Protein AF-0000000080756630 (afdb_homodimer)

Foldseek 3Di:
DPPPPPPAFAALVPDDLQQFFDLVLLPVDVVRLVVLLVVLVVLLVVLLVLQPPCQVALVSVLVSVVSLLVSVQSLQSSQVSLVQVCLSAVPDVVSVVSNVSSVVSNVSSCVSCVRSLLSVLVHDPVSVVVSCVVDVSCVLCVQVVVLSNVLSLLDDHPVLVVVVVVCVVVLCVLLVVLCCCQPPNQFWAWDQAPVGDTDGQHPVCLLVQLQDLDVVSLVVSLCRVLVSLVVCLQVLLVSLVSLLVSLQVSCVSSPHPFSLCVVQVNQPHDVLLLVLLLVLVLVLLVLVQLLLQVLCVLSVHPAAAPSNPNHDSFDFDPDFADPVNLLVLLLQLCCLLDDVLSVVSVCCSRVRQENEADGHNRNDDKAWADGLPGQIHIYYHDDRGVVSSLRSLLRVLLRVLLVLQSVFGRSVQSAADPLQSRQSSLLSSLSSLVSCLVPDPDLSSNLRSLSVVLVLCCVQRVVLSLVSVLLVVVSVCVSVVHDRGSVNSLVSSQVSCCSNHVSRHDYDSSSSSVVSNDSCSSVGPPSNSSNVSNLLSNLLSVCSVVVGPVLSVLVSQLSRCRVVDRPQVSSVSSVDHSSHSVSSNVSVVVSSVSSVVSSVSD/DPPPPPPAFAALVPDDLQQFFDLVLLPVDVVRLVVLLVVLVVLLVVLLVLQPPCQVALVSVLVSVVSLLVSVQSLQSSQVSLVQVCLSAVPDVVSVVSNVSSVVSNVSSCVSCVRSLLSVLPHDPVSVVVSCVVDVSCVLCVQVVVLSNVLSLLDDHPVLVVVVVVCVVVLCVLLVVLCCCQPPNQFWAWDQAPVGDTDGQHPVCLLVQLQDLPVVSLVCSLCRVLVSLVVCLQVLLVSLVSLLVSLQVSCVSSPHPFSLCVVQVNQPHDVLLLVLLLVLVLVLLVLVQLLLQVLCVLSVHPAAAPSNPNHDSFDFDPDFADPVNLLVLLLQLCCLLDDVLSVVSVCCSRVRQENEADGHNRNDDKAWADGLPGQIHIYYHDDRGPVSSLRSQLRVLLRVLLVLQSVFGRSVQSAADPLQSRQSSLLSSLSSLVSCLVPDPDLSNNLRSLSVVLVLCCVQRVVLSLVSVLLVVVSVCVSVVHDRGSVNSLVSSQVSCCSNHVSRHDYDSSSSSVVSNDSCSSVGPPSNSSNVSNLLSNLLSVCSVVVGPVLSVLVSQLSRCRVVDRPQVSSVSSPDHSSHSVSSNVSVVVSSVSSVVSSVSD

Secondary structure (DSSP, 8-state):
-------PPPPGGGS-GGGS--GGGT-SSHHHHHHHHHHHHHHHHHHGGGTT-TTS-HHHHHHHHHHHHHHHHHHHHHHHHHHHHHHH-TT-HHHHHHHHHHHHHHHHHHHHHTTHHHHHHTS-HHHHHHHHHH-GGGGGGHHHHHHHHHTGGG---HHHHHHHHHHHHHHTHHHHHHHIIIIII----EEE-TTS-EEE--HHHHHHHHT-S-HHHHHHHHHHHHHHHHTTHHHHHHHHHHHHHHHHHHHHHTT-S-HHHHHHHTTT--HHHHHHHHHHHHHTHHHHHHHHHHHHHHTT-SSEEGGGSSS-SS--------HHHHHHHHHHHTGGGHHHHHHHHHHHHHTT-EE-S--TTPPPS-EEE--TTS--EEE----S-HHHHHHHHHHHHHHHHHHHHHHHS-GGG----HHHHHHHHHHHHHHHHHHHHHH---HHHHHHHHHHHHHHHIIIIIHHHHHHHHHHHHHHHHHTT----HHHHHHHHHHHHHHHHTTTEE--GGGGGGGGG-GGGGSTT-THHHHHHHHHHHHHHHHHHHH-HHHHHHHHHHHHTTTSS-HHHHHHHTT--TTSSHHHHHHHHHHHHHHHHHHHH-/-------PPPPGGGS-GGGS--GGGT-SSHHHHHHHHHHHHHHHHHHGGGTT-TTS-HHHHHHHHHHHHHHHHHHHHHHHHHHHHHHH-TT-HHHHHHHHHHHHHHHHHHHHHTTHHHHHHTS-HHHHHHHHHH-GGGGGGHHHHHHHHHTGGG---HHHHHHHHHHHHHHTHHHHHHHIIIIII----EEE-TTS-EEE--HHHHHHHHT-S-HHHHHHHHHHHHHHHHTTHHHHHHHHHHHHHHHHHHHHHTT-S-HHHHHHHTTT--HHHHHHHHHHHHHTHHHHHHHHHHHHHHTT-SSEEGGGSSS-SS--------HHHHHHHHHHHTGGGHHHHHHHHHHHHHTT-EE-S--TTPPPS-EEE--TTS--EEE----S-HHHHHHHHHHHHHHHHHHHHHHHS-GGG----HHHHHHHHHHHHHHHHHHHHHH---HHHHHHHHHHHHHHHIIIIIHHHHHHHHHHHHHHHHHTT----HHHHHHHHHHHHHHHHTTTEE--GGGGGGGGG-GGGGSTT-THHHHHHHHHHHHHHHHHHHH-HHHHHHHHHHHHTTTSS-HHHHHHHTT--TTSSHHHHHHHHHHHHHHHHHHHH-

Sequence (1204 aa):
MAESKTNALPKRDEIDSKYKWKLEHIYAGIDDWERDFSKVKEYISQIVKFKGTLGKDSNTLLECLKLSNELMSTNDRVFVYARMKKDEDNSNSTYQSLADRASALMTEAYAATSFIVPEILTIPEEKLNKYLEENKDLQLYRQFFREILRQKEHVLSEKEEELLALASEMAGSPREIFTMFNNADIKFPFIKDEDGEEVELTKGRYIKFLESKDRRVRKDAFQALYSTYAKFKNTIAASLVGSIKASKFYATAAKYDSSLEASLDADNISVDVYDNLIETVNKNLHLLHRYLKLRKKALKLDELHMYDLYVPIVEESKKNIPYEEALKMVEAGLRPLGEEYISHLKEGFTNGWIDVYENQGKTSGAYSWGAYTTHPYVLLNYQGTINDVFTIAHEMGHALHSYYTNKTQPYVYSEYKIFVAEVASTVNEALLMNYLLDKTKDKTEKAYLLNHYLEQFRGTVYRQVMFAEFEKTVHMKHKNGEPLTADILSNIYYDLNKKYFEAEVNVDEEISMEWARIPHFYTSFYVYKYATGFSSAIAISDMILKEGQPAVDRYIKFLKSGSSDYPLELLKIAGVDLSTPKPVQDALDVFEKILGELEALIMAESKTNALPKRDEIDSKYKWKLEHIYAGIDDWERDFSKVKEYISQIVKFKGTLGKDSNTLLECLKLSNELMSTNDRVFVYARMKKDEDNSNSTYQSLADRASALMTEAYAATSFIVPEILTIPEEKLNKYLEENKDLQLYRQFFREILRQKEHVLSEKEEELLALASEMAGSPREIFTMFNNADIKFPFIKDEDGEEVELTKGRYIKFLESKDRRVRKDAFQALYSTYAKFKNTIAASLVGSIKASKFYATAAKYDSSLEASLDADNISVDVYDNLIETVNKNLHLLHRYLKLRKKALKLDELHMYDLYVPIVEESKKNIPYEEALKMVEAGLRPLGEEYISHLKEGFTNGWIDVYENQGKTSGAYSWGAYTTHPYVLLNYQGTINDVFTIAHEMGHALHSYYTNKTQPYVYSEYKIFVAEVASTVNEALLMNYLLDKTKDKTEKAYLLNHYLEQFRGTVYRQVMFAEFEKTVHMKHKNGEPLTADILSNIYYDLNKKYFEAEVNVDEEISMEWARIPHFYTSFYVYKYATGFSSAIAISDMILKEGQPAVDRYIKFLKSGSSDYPLELLKIAGVDLSTPKPVQDALDVFEKILGELEALI

Nearest PDB structures (foldseek):
  3ce2-assembly1_A  TM=9.259E-01  e=2.572E-43  Chlamydia abortus S26/3
  2qr4-assembly1_A  TM=8.738E-01  e=1.065E-35  Enterococcus faecium DO
  2qr4-assembly1_B  TM=8.563E-01  e=4.229E-35  Enterococcus faecium DO
  3aho-assembly2_B  TM=7.397E-01  e=9.497E-16  Geobacillus sp. MO-1
  3sks-assembly1_A  TM=6.658E-01  e=7.846E-15  Bacillus anthracis str. Ames

Organism: Acetivibrio thermocellus (strain ATCC 27405 / DSM 1237 / JCM 9322 / NBRC 103400 / NCIMB 10682 / NRRL B-4536 / VPI 7372) (NCBI:txid203119)

InterPro domains:
  IPR001567 Peptidase M3A/M3B catalytic domain [PF01432] (210-588)
  IPR004438 Peptidase M3B, oligoendopeptidase F [TIGR00181] (12-600)
  IPR013647 Oligopeptidase F, N-terminal domain [PF08439] (119-188)
  IPR042088 Oligoendopeptidase F, C-terminal domain [G3DSA:1.10.1370.20] (233-602)
  IPR045090 Peptidase M3A/M3B [PTHR11804] (68-572)

Solvent-accessible surface area (backbone atoms only — not comparable to full-atom values): 62055 Å² total; per-residue (Å²): 128,80,83,72,81,78,92,67,68,47,51,63,87,70,50,60,69,88,44,32,44,50,64,52,75,77,36,81,42,66,66,58,42,50,51,52,52,49,47,35,55,50,41,42,63,53,54,50,69,48,68,93,41,54,74,74,41,51,64,52,34,40,51,50,53,52,49,48,48,50,35,50,52,52,42,41,41,45,35,42,51,24,44,54,54,16,39,53,24,58,77,41,63,67,33,45,51,42,28,53,52,31,50,52,47,50,52,50,48,52,61,49,53,57,57,53,64,61,55,54,70,68,41,54,67,69,56,52,50,49,31,41,69,73,30,71,76,46,46,77,44,47,58,60,50,50,53,54,60,71,42,45,87,42,55,68,54,70,70,48,45,50,50,54,60,54,44,47,68,33,48,46,24,31,50,51,22,46,47,25,33,70,74,69,30,67,75,53,58,68,44,52,46,92,85,63,46,80,38,74,46,43,83,82,48,43,61,59,35,22,36,37,88,43,62,67,34,8,48,52,47,49,50,47,53,30,53,52,51,55,53,37,33,49,23,46,29,34,24,50,48,22,30,51,40,31,43,42,38,55,15,48,76,32,67,36,94,34,45,67,52,42,56,33,47,76,55,72,40,61,68,60,39,59,51,38,51,48,51,52,52,62,76,45,40,65,58,54,36,51,50,46,46,49,48,26,58,64,62,69,44,95,71,35,40,68,46,57,73,59,31,68,75,46,72,75,77,87,60,76,41,54,68,72,55,36,50,50,51,41,53,61,18,46,48,76,56,36,66,68,54,47,50,55,52,50,47,40,76,70,65,32,21,38,24,35,58,64,29,47,50,32,56,79,64,68,45,49,49,65,32,76,89,42,72,39,29,30,43,38,52,59,79,24,41,70,65,43,38,43,45,50,29,25,31,47,18,39,23,50,34,48,42,40,4,39,74,63,31,58,76,94,20,39,55,57,56,73,64,54,53,47,23,44,13,41,22,38,34,48,32,31,48,53,41,52,54,72,66,47,82,47,66,60,59,37,42,29,53,44,50,51,51,51,46,49,45,47,59,34,35,55,46,22,40,51,50,37,51,49,50,54,52,54,53,50,37,47,74,70,69,43,86,73,47,42,65,55,54,23,49,55,44,35,51,50,48,39,74,65,38,44,91,52,25,52,70,52,74,60,60,23,44,53,73,75,73,47,72,62,75,64,45,73,91,49,49,45,41,48,26,53,15,48,17,44,11,44,40,41,37,51,39,26,75,73,59,31,64,66,35,32,52,25,40,52,49,36,35,29,41,36,39,62,54,51,61,62,60,39,37,39,53,38,70,35,52,61,88,43,52,56,33,55,49,50,29,51,51,49,50,50,51,49,48,52,54,40,54,73,72,98,128,82,82,72,81,77,92,66,68,47,51,63,87,68,50,62,68,89,43,33,44,47,64,50,74,77,36,82,42,68,68,58,43,50,50,51,52,50,48,36,53,50,39,42,63,53,55,51,69,48,66,93,41,52,75,75,41,49,64,52,35,40,53,49,52,52,48,49,48,50,34,50,52,52,42,40,43,45,34,42,49,25,44,55,54,16,40,54,24,60,77,42,64,68,33,44,52,42,28,51,52,31,52,54,49,50,53,49,47,52,59,50,54,58,57,52,64,62,54,54,68,67,40,54,68,70,56,53,51,48,30,41,70,74,29,71,77,45,45,78,44,48,59,58,50,51,53,54,58,72,43,42,87,43,55,68,54,69,70,49,44,51,51,54,59,55,42,47,68,30,48,45,24,28,50,50,23,46,46,25,32,72,73,68,30,68,76,53,57,68,43,52,47,92,85,63,46,80,39,75,47,42,83,83,49,43,62,59,34,21,37,38,88,41,60,69,32,8,47,51,47,49,51,46,52,31,53,51,51,54,51,38,32,50,22,46,30,34,24,53,49,22,32,50,41,31,42,43,37,54,15,48,74,33,67,36,94,34,43,67,52,40,57,32,45,77,54,73,41,62,68,61,41,60,52,38,51,47,50,51,51,61,76,45,39,66,57,54,37,51,51,47,46,48,48,26,58,64,63,70,44,94,70,36,39,67,45,57,73,59,32,69,75,45,73,75,78,87,60,75,42,53,68,72,55,35,50,50,50,42,53,63,19,46,48,76,56,36,68,68,54,47,52,54,51,48,48,40,74,68,66,34,21,39,23,36,59,65,30,48,50,32,56,79,63,68,46,48,49,67,30,78,90,43,72,40,29,31,45,39,53,58,78,26,41,70,66,44,39,45,45,52,30,24,32,47,17,39,23,50,34,47,42,39,4,39,74,62,31,56,76,94,20,38,56,58,56,74,66,54,52,48,22,45,13,42,24,37,35,49,34,30,48,53,41,51,54,69,66,48,82,49,67,62,59,38,43,28,53,42,48,52,51,52,48,50,44,47,60,34,35,56,46,22,37,52,49,39,51,50,49,54,52,54,52,50,38,46,75,71,70,44,86,73,47,40,67,55,54,24,48,54,46,34,51,51,48,36,74,65,38,44,92,50,26,53,72,52,74,60,58,20,43,54,72,74,72,47,72,62,76,65,44,72,89,48,50,46,41,48,26,55,16,47,17,44,10,46,40,41,36,50,39,27,73,73,56,32,64,66,36,32,52,27,39,50,50,36,34,30,40,36,38,64,54,51,59,64,60,40,37,39,53,40,70,35,53,62,88,43,53,56,34,54,50,50,29,50,49,49,49,51,50,48,50,52,54,41,53,73,72,98

Structure (mmCIF, N/CA/C/O backbone):
data_AF-0000000080756630-model_v1
#
loop_
_entity.id
_entity.type
_entity.pdbx_description
1 polymer 'Oligopeptidase F'
#
loop_
_atom_site.group_PDB
_atom_site.id
_atom_site.type_symbol
_atom_site.label_atom_id
_atom_site.label_alt_id
_atom_site.label_comp_id
_atom_site.label_asym_id
_atom_site.label_entity_id
_atom_site.label_seq_id
_atom_site.pdbx_PDB_ins_code
_atom_site.Cartn_x
_atom_site.Cartn_y
_atom_site.Cartn_z
_atom_site.occupancy
_atom_site.B_iso_or_equiv
_atom_site.auth_seq_id
_atom_site.auth_comp_id
_atom_site.auth_asym_id
_atom_site.auth_atom_id
_atom_site.pdbx_PDB_model_num
ATOM 1 N N . MET A 1 1 ? 34.406 -9.781 -48.625 1 22.86 1 MET A N 1
ATOM 2 C CA . MET A 1 1 ? 33.312 -9.078 -47.969 1 22.86 1 MET A CA 1
ATOM 3 C C . MET A 1 1 ? 32.719 -9.93 -46.875 1 22.86 1 MET A C 1
ATOM 5 O O . MET A 1 1 ? 32.156 -10.992 -47.125 1 22.86 1 MET A O 1
ATOM 9 N N . ALA A 1 2 ? 33.406 -9.945 -45.812 1 29.8 2 ALA A N 1
ATOM 10 C CA . ALA A 1 2 ? 33.25 -10.922 -44.719 1 29.8 2 ALA A CA 1
ATOM 11 C C . ALA A 1 2 ? 31.812 -10.945 -44.219 1 29.8 2 ALA A C 1
ATOM 13 O O . ALA A 1 2 ? 31.25 -9.906 -43.875 1 29.8 2 ALA A O 1
ATOM 14 N N . GLU A 1 3 ? 30.906 -11.75 -44.812 1 33.12 3 GLU A N 1
ATOM 15 C CA . GLU A 1 3 ? 29.5 -11.891 -44.438 1 33.12 3 GLU A CA 1
ATOM 16 C C . GLU A 1 3 ? 29.359 -11.938 -42.906 1 33.12 3 GLU A C 1
ATOM 18 O O . GLU A 1 3 ? 29.797 -12.891 -42.281 1 33.12 3 GLU A O 1
ATOM 23 N N . SER A 1 4 ? 29.562 -10.844 -42.188 1 32.62 4 SER A N 1
ATOM 24 C CA . SER A 1 4 ? 29.469 -10.586 -40.75 1 32.62 4 SER A CA 1
ATOM 25 C C . SER A 1 4 ? 28.094 -10.977 -40.219 1 32.62 4 SER A C 1
ATOM 27 O O . SER A 1 4 ? 27.078 -10.469 -40.688 1 32.62 4 SER A O 1
ATOM 29 N N . LYS A 1 5 ? 27.75 -12.172 -40.031 1 41.66 5 LYS A N 1
ATOM 30 C CA . LYS A 1 5 ? 26.578 -12.75 -39.375 1 41.66 5 LYS A CA 1
ATOM 31 C C . LYS A 1 5 ? 26.062 -11.836 -38.25 1 41.66 5 LYS A C 1
ATOM 33 O O . LYS A 1 5 ? 26.719 -11.664 -37.219 1 41.66 5 LYS A O 1
ATOM 38 N N . THR A 1 6 ? 25.406 -10.664 -38.375 1 41.94 6 THR A N 1
ATOM 39 C CA . THR A 1 6 ? 24.844 -9.711 -37.438 1 41.94 6 THR A CA 1
ATOM 40 C C . THR A 1 6 ? 23.969 -10.422 -36.406 1 41.94 6 THR A C 1
ATOM 42 O O . THR A 1 6 ? 23.094 -11.219 -36.75 1 41.94 6 THR A O 1
ATOM 45 N N . ASN A 1 7 ? 24.281 -10.727 -34.938 1 57.28 7 ASN A N 1
ATOM 46 C CA . ASN A 1 7 ? 23.844 -11.234 -33.656 1 57.28 7 ASN A CA 1
ATOM 47 C C . ASN A 1 7 ? 22.469 -10.688 -33.281 1 57.28 7 ASN A C 1
ATOM 49 O O . ASN A 1 7 ? 22.078 -10.727 -32.094 1 57.28 7 ASN A O 1
ATOM 53 N N . ALA A 1 8 ? 21.75 -9.984 -34.156 1 64.69 8 ALA A N 1
ATOM 54 C CA . ALA A 1 8 ? 20.438 -9.445 -33.781 1 64.69 8 ALA A CA 1
ATOM 55 C C . ALA A 1 8 ? 19.359 -10.492 -33.969 1 64.69 8 ALA A C 1
ATOM 57 O O . ALA A 1 8 ? 19.406 -11.305 -34.875 1 64.69 8 ALA A O 1
ATOM 58 N N . LEU A 1 9 ? 18.422 -10.695 -33 1 82.25 9 LEU A N 1
ATOM 59 C CA . LEU A 1 9 ? 17.25 -11.555 -33.156 1 82.25 9 LEU A CA 1
ATOM 60 C C . LEU A 1 9 ? 16.516 -11.273 -34.438 1 82.25 9 LEU A C 1
ATOM 62 O O . LEU A 1 9 ? 16.391 -10.117 -34.875 1 82.25 9 LEU A O 1
ATOM 66 N N . PRO A 1 10 ? 16.031 -12.352 -35.156 1 90.38 10 PRO A N 1
ATOM 67 C CA . PRO A 1 10 ? 15.242 -12.148 -36.375 1 90.38 10 PRO A CA 1
ATOM 68 C C . PRO A 1 10 ? 13.922 -11.43 -36.094 1 90.38 10 PRO A C 1
ATOM 70 O O . PRO A 1 10 ? 13.406 -11.484 -34.969 1 90.38 10 PRO A O 1
ATOM 73 N N . LYS A 1 11 ? 13.469 -10.578 -37.156 1 88.31 11 LYS A N 1
ATOM 74 C CA . LYS A 1 11 ? 12.102 -10.055 -37.125 1 88.31 11 LYS A CA 1
ATOM 75 C C . LYS A 1 11 ? 11.078 -11.172 -37.281 1 88.31 11 LYS A C 1
ATOM 77 O O . LYS A 1 11 ? 11.414 -12.25 -37.781 1 88.31 11 LYS A O 1
ATOM 82 N N . ARG A 1 12 ? 9.891 -11.023 -36.875 1 93.44 12 ARG A N 1
ATOM 83 C CA . ARG A 1 12 ? 8.836 -12.039 -36.906 1 93.44 12 ARG A CA 1
ATOM 84 C C . ARG A 1 12 ? 8.633 -12.562 -38.312 1 93.44 12 ARG A C 1
ATOM 86 O O . ARG A 1 12 ? 8.422 -13.766 -38.531 1 93.44 12 ARG A O 1
ATOM 93 N N . ASP A 1 13 ? 8.719 -11.609 -39.25 1 91.38 13 ASP A N 1
ATOM 94 C CA . ASP A 1 13 ? 8.445 -11.992 -40.625 1 91.38 13 ASP A CA 1
ATOM 95 C C . ASP A 1 13 ? 9.602 -12.812 -41.188 1 91.38 13 ASP A C 1
ATOM 97 O O . ASP A 1 13 ? 9.461 -13.438 -42.25 1 91.38 13 ASP A O 1
ATOM 101 N N . GLU A 1 14 ? 10.719 -12.844 -40.531 1 93.69 14 GLU A N 1
ATOM 102 C CA . GLU A 1 14 ? 11.891 -13.594 -40.969 1 93.69 14 GLU A CA 1
ATOM 103 C C . GLU A 1 14 ? 11.844 -15.039 -40.5 1 93.69 14 GLU A C 1
ATOM 105 O O . GLU A 1 14 ? 12.617 -15.883 -40.938 1 93.69 14 GLU A O 1
ATOM 110 N N . ILE A 1 15 ? 11.008 -15.383 -39.625 1 94.62 15 ILE A N 1
ATOM 111 C CA . ILE A 1 15 ? 10.859 -16.75 -39.125 1 94.62 15 ILE A CA 1
ATOM 112 C C . ILE A 1 15 ? 9.992 -17.562 -40.094 1 94.62 15 ILE A C 1
ATOM 114 O O . ILE A 1 15 ? 8.93 -17.109 -40.5 1 94.62 15 ILE A O 1
ATOM 118 N N . ASP A 1 16 ? 10.484 -18.719 -40.406 1 95.31 16 ASP A N 1
ATOM 119 C CA . ASP A 1 16 ? 9.711 -19.625 -41.25 1 95.31 16 ASP A CA 1
ATOM 120 C C . ASP A 1 16 ? 8.328 -19.875 -40.656 1 95.31 16 ASP A C 1
ATOM 122 O O . ASP A 1 16 ? 8.18 -20.078 -39.469 1 95.31 16 ASP A O 1
ATOM 126 N N . SER A 1 17 ? 7.297 -19.859 -41.5 1 94.5 17 SER A N 1
ATOM 127 C CA . SER A 1 17 ? 5.906 -19.984 -41.062 1 94.5 17 SER A CA 1
ATOM 128 C C . SER A 1 17 ? 5.664 -21.328 -40.375 1 94.5 17 SER A C 1
ATOM 130 O O . SER A 1 17 ? 4.777 -21.438 -39.531 1 94.5 17 SER A O 1
ATOM 132 N N . LYS A 1 18 ? 6.453 -22.297 -40.688 1 94.75 18 LYS A N 1
ATOM 133 C CA . LYS A 1 18 ? 6.266 -23.609 -40.094 1 94.75 18 LYS A CA 1
ATOM 134 C C . LYS A 1 18 ? 6.602 -23.594 -38.625 1 94.75 18 LYS A C 1
ATOM 136 O O . LYS A 1 18 ? 6.219 -24.5 -37.875 1 94.75 18 LYS A O 1
ATOM 141 N N . TYR A 1 19 ? 7.305 -22.562 -38.156 1 96.94 19 TYR A N 1
ATOM 142 C CA . TYR A 1 19 ? 7.695 -22.453 -36.75 1 96.94 19 TYR A CA 1
ATOM 143 C C . TYR A 1 19 ? 6.848 -21.406 -36.031 1 96.94 19 TYR A C 1
ATOM 145 O O . TYR A 1 19 ? 7.215 -20.953 -34.938 1 96.94 19 TYR A O 1
ATOM 153 N N . LYS A 1 20 ? 5.777 -20.969 -36.688 1 97.25 20 LYS A N 1
ATOM 154 C CA . LYS A 1 20 ? 4.844 -20.016 -36.094 1 97.25 20 LYS A CA 1
ATOM 155 C C . LYS A 1 20 ? 3.506 -20.672 -35.781 1 97.25 20 LYS A C 1
ATOM 157 O O . LYS A 1 20 ? 3.059 -21.562 -36.5 1 97.25 20 LYS A O 1
ATOM 162 N N . TRP A 1 21 ? 2.918 -20.234 -34.656 1 98 21 TRP A N 1
ATOM 163 C CA . TRP A 1 21 ? 1.563 -20.703 -34.406 1 98 21 TRP A CA 1
ATOM 164 C C . TRP A 1 21 ? 0.565 -20.062 -35.344 1 98 21 TRP A C 1
ATOM 166 O O . TRP A 1 21 ? 0.867 -19.047 -35.969 1 98 21 TRP A O 1
ATOM 176 N N . LYS A 1 22 ? -0.569 -20.734 -35.531 1 96.88 22 LYS A N 1
ATOM 177 C CA . LYS A 1 22 ? -1.599 -20.25 -36.438 1 96.88 22 LYS A CA 1
ATOM 178 C C . LYS A 1 22 ? -2.783 -19.672 -35.688 1 96.88 22 LYS A C 1
ATOM 180 O O . LYS A 1 22 ? -3.789 -20.359 -35.469 1 96.88 22 LYS A O 1
ATOM 185 N N . LEU A 1 23 ? -2.715 -18.375 -35.438 1 96.88 23 LEU A N 1
ATOM 186 C CA . LEU A 1 23 ? -3.779 -17.734 -34.688 1 96.88 23 LEU A CA 1
ATOM 187 C C . LEU A 1 23 ? -4.984 -17.453 -35.562 1 96.88 23 LEU A C 1
ATOM 189 O O . LEU A 1 23 ? -6.066 -17.125 -35.094 1 96.88 23 LEU A O 1
ATOM 193 N N . GLU A 1 24 ? -4.828 -17.719 -36.844 1 95.06 24 GLU A N 1
ATOM 194 C CA . GLU A 1 24 ? -5.938 -17.625 -37.812 1 95.06 24 GLU A CA 1
ATOM 195 C C . GLU A 1 24 ? -7.027 -18.641 -37.469 1 95.06 24 GLU A C 1
ATOM 197 O O . GLU A 1 24 ? -8.156 -18.516 -37.938 1 95.06 24 GLU A O 1
ATOM 202 N N . HIS A 1 25 ? -6.555 -19.625 -36.75 1 94.94 25 HIS A N 1
ATOM 203 C CA . HIS A 1 25 ? -7.539 -20.609 -36.312 1 94.94 25 HIS A CA 1
ATOM 204 C C . HIS A 1 25 ? -8.5 -20.016 -35.281 1 94.94 25 HIS A C 1
ATOM 206 O O . HIS A 1 25 ? -9.578 -20.562 -35.062 1 94.94 25 HIS A O 1
ATOM 212 N N . ILE A 1 26 ? -8.172 -18.953 -34.656 1 96.62 26 ILE A N 1
ATOM 213 C CA . ILE A 1 26 ? -9.07 -18.234 -33.75 1 96.62 26 ILE A CA 1
ATOM 214 C C . ILE A 1 26 ? -9.914 -17.25 -34.562 1 96.62 26 ILE A C 1
ATOM 216 O O . ILE A 1 26 ? -11.148 -17.328 -34.531 1 96.62 26 ILE A O 1
ATOM 220 N N . TYR A 1 27 ? -9.18 -16.328 -35.125 1 96.75 27 TYR A N 1
ATOM 221 C CA . TYR A 1 27 ? -9.789 -15.398 -36.094 1 96.75 27 TYR A CA 1
ATOM 222 C C . TYR A 1 27 ? -8.961 -15.289 -37.344 1 96.75 27 TYR A C 1
ATOM 224 O O . TYR A 1 27 ? -7.738 -15.156 -37.312 1 96.75 27 TYR A O 1
ATOM 232 N N . ALA A 1 28 ? -9.664 -15.219 -38.438 1 94.88 28 ALA A N 1
ATOM 233 C CA . ALA A 1 28 ? -8.969 -15.07 -39.688 1 94.88 28 ALA A CA 1
ATOM 234 C C . ALA A 1 28 ? -8.289 -13.711 -39.812 1 94.88 28 ALA A C 1
ATOM 236 O O . ALA A 1 28 ? -7.297 -13.562 -40.531 1 94.88 28 ALA A O 1
ATOM 237 N N . GLY A 1 29 ? -8.852 -12.758 -39.125 1 93.88 29 GLY A N 1
ATOM 238 C CA . GLY A 1 29 ? -8.328 -11.406 -39.125 1 93.88 29 GLY A CA 1
ATOM 239 C C . GLY A 1 29 ? -9.031 -10.5 -38.125 1 93.88 29 GLY A C 1
ATOM 240 O O . GLY A 1 29 ? -9.875 -10.961 -37.344 1 93.88 29 GLY A O 1
ATOM 241 N N . ILE A 1 30 ? -8.633 -9.266 -38.156 1 95.88 30 ILE A N 1
ATOM 242 C CA . ILE A 1 30 ? -9.094 -8.305 -37.188 1 95.88 30 ILE A CA 1
ATOM 243 C C . ILE A 1 30 ? -10.586 -8.023 -37.375 1 95.88 30 ILE A C 1
ATOM 245 O O . ILE A 1 30 ? -11.312 -7.781 -36.406 1 95.88 30 ILE A O 1
ATOM 249 N N . ASP A 1 31 ? -11.008 -8.172 -38.594 1 96.38 31 ASP A N 1
ATOM 250 C CA . ASP A 1 31 ? -12.422 -7.934 -38.875 1 96.38 31 ASP A CA 1
ATOM 251 C C . ASP A 1 31 ? -13.297 -8.93 -38.125 1 96.38 31 ASP A C 1
ATOM 253 O O . ASP A 1 31 ? -14.336 -8.562 -37.562 1 96.38 31 ASP A O 1
ATOM 257 N N . ASP A 1 32 ? -12.93 -10.164 -38.219 1 97.12 32 ASP A N 1
ATOM 258 C CA . ASP A 1 32 ? -13.664 -11.188 -37.469 1 97.12 32 ASP A CA 1
ATOM 259 C C . ASP A 1 32 ? -13.586 -10.93 -35.969 1 97.12 32 ASP A C 1
ATOM 261 O O . ASP A 1 32 ? -14.562 -11.148 -35.25 1 97.12 32 ASP A O 1
ATOM 265 N N . TRP A 1 33 ? -12.406 -10.547 -35.531 1 97.62 33 TRP A N 1
ATOM 266 C CA . TRP A 1 33 ? -12.211 -10.18 -34.125 1 97.62 33 TRP A CA 1
ATOM 267 C C . TRP A 1 33 ? -13.156 -9.055 -33.719 1 97.62 33 TRP A C 1
ATOM 269 O O . TRP A 1 33 ? -13.805 -9.125 -32.688 1 97.62 33 TRP A O 1
ATOM 279 N N . GLU A 1 34 ? -13.312 -8.016 -34.562 1 97.5 34 GLU A N 1
ATOM 280 C CA . GLU A 1 34 ? -14.172 -6.867 -34.281 1 97.5 34 GLU A CA 1
ATOM 281 C C . GLU A 1 34 ? -15.641 -7.281 -34.188 1 97.5 34 GLU A C 1
ATOM 283 O O . GLU A 1 34 ? -16.406 -6.719 -33.406 1 97.5 34 GLU A O 1
ATOM 288 N N . ARG A 1 35 ? -16 -8.188 -34.969 1 97.44 35 ARG A N 1
ATOM 289 C CA . ARG A 1 35 ? -17.375 -8.688 -34.938 1 97.44 35 ARG A CA 1
ATOM 290 C C . ARG A 1 35 ? -17.688 -9.32 -33.594 1 97.44 35 ARG A C 1
ATOM 292 O O . ARG A 1 35 ? -18.734 -9.055 -33 1 97.44 35 ARG A O 1
ATOM 299 N N . ASP A 1 36 ? -16.828 -10.18 -33.219 1 97.56 36 ASP A N 1
ATOM 300 C CA . ASP A 1 36 ? -17.031 -10.82 -31.906 1 97.56 36 ASP A CA 1
ATOM 301 C C . ASP A 1 36 ? -16.938 -9.805 -30.766 1 97.56 36 ASP A C 1
ATOM 303 O O . ASP A 1 36 ? -17.641 -9.93 -29.766 1 97.56 36 ASP A O 1
ATOM 307 N N . PHE A 1 37 ? -16 -8.836 -30.922 1 97.56 37 PHE A N 1
ATOM 308 C CA . PHE A 1 37 ? -15.898 -7.746 -29.953 1 97.56 37 PHE A CA 1
ATOM 309 C C . PHE A 1 37 ? -17.25 -7.051 -29.781 1 97.56 37 PHE A C 1
ATOM 311 O O . PHE A 1 37 ? -17.703 -6.836 -28.656 1 97.56 37 PHE A O 1
ATOM 318 N N . SER A 1 38 ? -17.891 -6.789 -30.828 1 97.56 38 SER A N 1
ATOM 319 C CA . SER A 1 38 ? -19.203 -6.156 -30.828 1 97.56 38 SER A CA 1
ATOM 320 C C . SER A 1 38 ? -20.266 -7.098 -30.266 1 97.56 38 SER A C 1
ATOM 322 O O . SER A 1 38 ? -21.172 -6.66 -29.562 1 97.56 38 SER A O 1
ATOM 324 N N . LYS A 1 39 ? -20.156 -8.312 -30.656 1 97.75 39 LYS A N 1
ATOM 325 C CA . LYS A 1 39 ? -21.094 -9.305 -30.141 1 97.75 39 LYS A CA 1
ATOM 326 C C . LYS A 1 39 ? -21.031 -9.383 -28.625 1 97.75 39 LYS A C 1
ATOM 328 O O . LYS A 1 39 ? -22.062 -9.539 -27.969 1 97.75 39 LYS A O 1
ATOM 333 N N . VAL A 1 40 ? -19.844 -9.398 -28.094 1 97.81 40 VAL A N 1
ATOM 334 C CA . VAL A 1 40 ? -19.688 -9.414 -26.641 1 97.81 40 VAL A CA 1
ATOM 335 C C . VAL A 1 40 ? -20.406 -8.211 -26.031 1 97.81 40 VAL A C 1
ATOM 337 O O . VAL A 1 40 ? -21.094 -8.344 -25.016 1 97.81 40 VAL A O 1
ATOM 340 N N . LYS A 1 41 ? -20.297 -7.027 -26.656 1 96.62 41 LYS A N 1
ATOM 341 C CA . LYS A 1 41 ? -21 -5.832 -26.172 1 96.62 41 LYS A CA 1
ATOM 342 C C . LYS A 1 41 ? -22.516 -6.035 -26.188 1 96.62 41 LYS A C 1
ATOM 344 O O . LYS A 1 41 ? -23.203 -5.598 -25.266 1 96.62 41 LYS A O 1
ATOM 349 N N . GLU A 1 42 ? -22.938 -6.645 -27.156 1 97.31 42 GLU A N 1
ATOM 350 C CA . GLU A 1 42 ? -24.359 -6.965 -27.25 1 97.31 42 GLU A CA 1
ATOM 351 C C . GLU A 1 42 ? -24.781 -7.91 -26.125 1 97.31 42 GLU A C 1
ATOM 353 O O . GLU A 1 42 ? -25.844 -7.723 -25.516 1 97.31 42 GLU A O 1
ATOM 358 N N . TYR A 1 43 ? -23.984 -8.984 -25.969 1 97.75 43 TYR A N 1
ATOM 359 C CA . TYR A 1 43 ? -24.281 -9.922 -24.891 1 97.75 43 TYR A CA 1
ATOM 360 C C . TYR A 1 43 ? -24.312 -9.219 -23.547 1 97.75 43 TYR A C 1
ATOM 362 O O . TYR A 1 43 ? -25.141 -9.547 -22.688 1 97.75 43 TYR A O 1
ATOM 370 N N . ILE A 1 44 ? -23.375 -8.312 -23.328 1 96.06 44 ILE A N 1
ATOM 371 C CA . ILE A 1 44 ? -23.328 -7.551 -22.078 1 96.06 44 ILE A CA 1
ATOM 372 C C . ILE A 1 44 ? -24.641 -6.805 -21.875 1 96.06 44 ILE A C 1
ATOM 374 O O . ILE A 1 44 ? -25.219 -6.848 -20.781 1 96.06 44 ILE A O 1
ATOM 378 N N . SER A 1 45 ? -25.188 -6.16 -22.922 1 96.44 45 SER A N 1
ATOM 379 C CA . SER A 1 45 ? -26.438 -5.426 -22.859 1 96.44 45 SER A CA 1
ATOM 380 C C . SER A 1 45 ? -27.609 -6.355 -22.547 1 96.44 45 SER A C 1
ATOM 382 O O . SER A 1 45 ? -28.578 -5.957 -21.891 1 96.44 45 SER A O 1
ATOM 384 N N . GLN A 1 46 ? -27.516 -7.496 -22.984 1 97.38 46 GLN A N 1
ATOM 385 C CA . GLN A 1 46 ? -28.594 -8.469 -22.812 1 97.38 46 GLN A CA 1
ATOM 386 C C . GLN A 1 46 ? -28.562 -9.062 -21.406 1 97.38 46 GLN A C 1
ATOM 388 O O . GLN A 1 46 ? -29.609 -9.219 -20.766 1 97.38 46 GLN A O 1
ATOM 393 N N . ILE A 1 47 ? -27.375 -9.422 -21 1 97.31 47 ILE A N 1
ATOM 394 C CA . ILE A 1 47 ? -27.25 -10.188 -19.75 1 97.31 47 ILE A CA 1
ATOM 395 C C . ILE A 1 47 ? -27.672 -9.32 -18.578 1 97.31 47 ILE A C 1
ATOM 397 O O . ILE A 1 47 ? -28.234 -9.828 -17.594 1 97.31 47 ILE A O 1
ATOM 401 N N . VAL A 1 48 ? -27.484 -8.023 -18.641 1 94.44 48 VAL A N 1
ATOM 402 C CA . VAL A 1 48 ? -27.797 -7.109 -17.547 1 94.44 48 VAL A CA 1
ATOM 403 C C . VAL A 1 48 ? -29.312 -7.062 -17.312 1 94.44 48 VAL A C 1
ATOM 405 O O . VAL A 1 48 ? -29.766 -6.746 -16.219 1 94.44 48 VAL A O 1
ATOM 408 N N . LYS A 1 49 ? -30.078 -7.453 -18.281 1 96.12 49 LYS A N 1
ATOM 409 C CA . LYS A 1 49 ? -31.547 -7.43 -18.203 1 96.12 49 LYS A CA 1
ATOM 410 C C . LYS A 1 49 ? -32.062 -8.539 -17.297 1 96.12 49 LYS A C 1
ATOM 412 O O . LYS A 1 49 ? -33.219 -8.508 -16.875 1 96.12 49 LYS A O 1
ATOM 417 N N . PHE A 1 50 ? -31.203 -9.477 -16.984 1 96.81 50 PHE A N 1
ATOM 418 C CA . PHE A 1 50 ? -31.609 -10.594 -16.141 1 96.81 50 PHE A CA 1
ATOM 419 C C . PHE A 1 50 ? -31.547 -10.219 -14.664 1 96.81 50 PHE A C 1
ATOM 421 O O . PHE A 1 50 ? -32.031 -10.961 -13.812 1 96.81 50 PHE A O 1
ATOM 428 N N . LYS A 1 51 ? -30.906 -9.102 -14.359 1 93.88 51 LYS A N 1
ATOM 429 C CA . LYS A 1 51 ? -30.75 -8.68 -12.969 1 93.88 51 LYS A CA 1
ATOM 430 C C . LYS A 1 51 ? -32.094 -8.664 -12.25 1 93.88 51 LYS A C 1
ATOM 432 O O . LYS A 1 51 ? -33.062 -8.078 -12.742 1 93.88 51 LYS A O 1
ATOM 437 N N . GLY A 1 52 ? -32.219 -9.367 -11.141 1 93.94 52 GLY A N 1
ATOM 438 C CA . GLY A 1 52 ? -33.406 -9.383 -10.305 1 93.94 52 GLY A CA 1
ATOM 439 C C . GLY A 1 52 ? -34.438 -10.406 -10.758 1 93.94 52 GLY A C 1
ATOM 440 O O . GLY A 1 52 ? -35.5 -10.492 -10.18 1 93.94 52 GLY A O 1
ATOM 441 N N . THR A 1 53 ? -34.062 -11.195 -11.742 1 96.69 53 THR A N 1
ATOM 442 C CA . THR A 1 53 ? -35.094 -12.047 -12.32 1 96.69 53 THR A CA 1
ATOM 443 C C . THR A 1 53 ? -34.75 -13.523 -12.133 1 96.69 53 THR A C 1
ATOM 445 O O . THR A 1 53 ? -35.562 -14.406 -12.469 1 96.69 53 THR A O 1
ATOM 448 N N . LEU A 1 54 ? -33.688 -13.898 -11.578 1 96.31 54 LEU A N 1
ATOM 449 C CA . LEU A 1 54 ? -33.156 -15.258 -11.594 1 96.31 54 LEU A CA 1
ATOM 450 C C . LEU A 1 54 ? -33.969 -16.172 -10.695 1 96.31 54 LEU A C 1
ATOM 452 O O . LEU A 1 54 ? -33.969 -17.391 -10.875 1 96.31 54 LEU A O 1
ATOM 456 N N . GLY A 1 55 ? -34.656 -15.547 -9.75 1 94.94 55 GLY A N 1
ATOM 457 C CA . GLY A 1 55 ? -35.469 -16.328 -8.836 1 94.94 55 GLY A CA 1
ATOM 458 C C . GLY A 1 55 ? -36.875 -16.562 -9.359 1 94.94 55 GLY A C 1
ATOM 459 O O . GLY A 1 55 ? -37.656 -17.266 -8.727 1 94.94 55 GLY A O 1
ATOM 460 N N . LYS A 1 56 ? -37.188 -16.078 -10.516 1 95.75 56 LYS A N 1
ATOM 461 C CA . LYS A 1 56 ? -38.531 -16.156 -11.062 1 95.75 56 LYS A CA 1
ATOM 462 C C . LYS A 1 56 ? -38.906 -17.594 -11.414 1 95.75 56 LYS A C 1
ATOM 464 O O . LYS A 1 56 ? -39.969 -18.078 -11.039 1 95.75 56 LYS A O 1
ATOM 469 N N . ASP A 1 57 ? -38.062 -18.234 -12.211 1 95.75 57 ASP A N 1
ATOM 470 C CA . ASP A 1 57 ? -38.312 -19.625 -12.602 1 95.75 57 ASP A CA 1
ATOM 471 C C . ASP A 1 57 ? -37.031 -20.266 -13.141 1 95.75 57 ASP A C 1
ATOM 473 O O . ASP A 1 57 ? -36.031 -19.578 -13.398 1 95.75 57 ASP A O 1
ATOM 477 N N . SER A 1 58 ? -37.094 -21.562 -13.289 1 96.94 58 SER A N 1
ATOM 478 C CA . SER A 1 58 ? -35.938 -22.344 -13.688 1 96.94 58 SER A CA 1
ATOM 479 C C . SER A 1 58 ? -35.469 -21.984 -15.102 1 96.94 58 SER A C 1
ATOM 481 O O . SER A 1 58 ? -34.281 -21.969 -15.398 1 96.94 58 SER A O 1
ATOM 483 N N . ASN A 1 59 ? -36.375 -21.625 -15.945 1 97.38 59 ASN A N 1
ATOM 484 C CA . ASN A 1 59 ? -36.031 -21.281 -17.328 1 97.38 59 ASN A CA 1
ATOM 485 C C . ASN A 1 59 ? -35.281 -19.969 -17.406 1 97.38 59 ASN A C 1
ATOM 487 O O . ASN A 1 59 ? -34.312 -19.844 -18.188 1 97.38 59 ASN A O 1
ATOM 491 N N . THR A 1 60 ? -35.719 -19.047 -16.672 1 97.69 60 THR A N 1
ATOM 492 C CA . THR A 1 60 ? -35.062 -17.75 -16.641 1 97.69 60 THR A CA 1
ATOM 493 C C . THR A 1 60 ? -33.625 -17.906 -16.125 1 97.69 60 THR A C 1
ATOM 495 O O . THR A 1 60 ? -32.688 -17.312 -16.688 1 97.69 60 THR A O 1
ATOM 498 N N . LEU A 1 61 ? -33.469 -18.703 -15.117 1 97.62 61 LEU A N 1
ATOM 499 C CA . LEU A 1 61 ? -32.156 -18.953 -14.57 1 97.62 61 LEU A CA 1
ATOM 500 C C . LEU A 1 61 ? -31.25 -19.641 -15.594 1 97.62 61 LEU A C 1
ATOM 502 O O . LEU A 1 61 ? -30.094 -19.234 -15.781 1 97.62 61 LEU A O 1
ATOM 506 N N . LEU A 1 62 ? -31.812 -20.594 -16.266 1 97.69 62 LEU A N 1
ATOM 507 C CA . LEU A 1 62 ? -31.062 -21.328 -17.281 1 97.69 62 LEU A CA 1
ATOM 508 C C . LEU A 1 62 ? -30.656 -20.406 -18.422 1 97.69 62 LEU A C 1
ATOM 510 O O . LEU A 1 62 ? -29.516 -20.469 -18.891 1 97.69 62 LEU A O 1
ATOM 514 N N . GLU A 1 63 ? -31.547 -19.594 -18.844 1 97.69 63 GLU A N 1
ATOM 515 C CA . GLU A 1 63 ? -31.266 -18.672 -19.953 1 97.69 63 GLU A CA 1
ATOM 516 C C . GLU A 1 63 ? -30.125 -17.719 -19.609 1 97.69 63 GLU A C 1
ATOM 518 O O . GLU A 1 63 ? -29.266 -17.438 -20.438 1 97.69 63 GLU A O 1
ATOM 523 N N . CYS A 1 64 ? -30.172 -17.281 -18.422 1 98.06 64 CYS A N 1
ATOM 524 C CA . CYS A 1 64 ? -29.109 -16.391 -17.969 1 98.06 64 CYS A CA 1
ATOM 525 C C . CYS A 1 64 ? -27.766 -17.109 -17.953 1 98.06 64 CYS A C 1
ATOM 527 O O . CYS A 1 64 ? -26.766 -16.562 -18.438 1 98.06 64 CYS A O 1
ATOM 529 N N . LEU A 1 65 ? -27.734 -18.266 -17.438 1 97.88 65 LEU A N 1
ATOM 530 C CA . LEU A 1 65 ? -26.5 -19.016 -17.328 1 97.88 65 LEU A CA 1
ATOM 531 C C . LEU A 1 65 ? -25.953 -19.375 -18.703 1 97.88 65 LEU A C 1
ATOM 533 O O . LEU A 1 65 ? -24.75 -19.312 -18.938 1 97.88 65 LEU A O 1
ATOM 537 N N . LYS A 1 66 ? -26.828 -19.734 -19.594 1 97.5 66 LYS A N 1
ATOM 538 C CA . LYS A 1 66 ? -26.422 -20.031 -20.953 1 97.5 66 LYS A CA 1
ATOM 539 C C . LYS A 1 66 ? -25.828 -18.797 -21.641 1 97.5 66 LYS A C 1
ATOM 541 O O . LYS A 1 66 ? -24.797 -18.891 -22.312 1 97.5 66 LYS A O 1
ATOM 546 N N . LEU A 1 67 ? -26.531 -17.719 -21.453 1 97.88 67 LEU A N 1
ATOM 547 C CA . LEU A 1 67 ? -26.047 -16.469 -22.031 1 97.88 67 LEU A CA 1
ATOM 548 C C . LEU A 1 67 ? -24.703 -16.078 -21.438 1 97.88 67 LEU A C 1
ATOM 550 O O . LEU A 1 67 ? -23.812 -15.586 -22.141 1 97.88 67 LEU A O 1
ATOM 554 N N . SER A 1 68 ? -24.625 -16.25 -20.156 1 97.12 68 SER A N 1
ATOM 555 C CA . SER A 1 68 ? -23.359 -15.961 -19.484 1 97.12 68 SER A CA 1
ATOM 556 C C . SER A 1 68 ? -22.219 -16.797 -20.062 1 97.12 68 SER A C 1
ATOM 558 O O . SER A 1 68 ? -21.125 -16.281 -20.312 1 97.12 68 SER A O 1
ATOM 560 N N . ASN A 1 69 ? -22.469 -18 -20.281 1 96.56 69 ASN A N 1
ATOM 561 C CA . ASN A 1 69 ? -21.469 -18.891 -20.875 1 96.56 69 ASN A CA 1
ATOM 562 C C . ASN A 1 69 ? -21.062 -18.422 -22.266 1 96.56 69 ASN A C 1
ATOM 564 O O . ASN A 1 69 ? -19.875 -18.406 -22.609 1 96.56 69 ASN A O 1
ATOM 568 N N . GLU A 1 70 ? -22.016 -18.078 -22.984 1 96.69 70 GLU A N 1
ATOM 569 C CA . GLU A 1 70 ? -21.734 -17.625 -24.344 1 96.69 70 GLU A CA 1
ATOM 570 C C . GLU A 1 70 ? -20.953 -16.312 -24.344 1 96.69 70 GLU A C 1
ATOM 572 O O . GLU A 1 70 ? -20 -16.156 -25.109 1 96.69 70 GLU A O 1
ATOM 577 N N . LEU A 1 71 ? -21.406 -15.453 -23.531 1 97.5 71 LEU A N 1
ATOM 578 C CA . LEU A 1 71 ? -20.734 -14.172 -23.359 1 97.5 71 LEU A CA 1
ATOM 579 C C . LEU A 1 71 ? -19.266 -14.375 -22.984 1 97.5 71 LEU A C 1
ATOM 581 O O . LEU A 1 71 ? -18.375 -13.852 -23.656 1 97.5 71 LEU A O 1
ATOM 585 N N . MET A 1 72 ? -19.047 -15.18 -21.984 1 95.94 72 MET A N 1
ATOM 586 C CA . MET A 1 72 ? -17.688 -15.336 -21.469 1 95.94 72 MET A CA 1
ATOM 587 C C . MET A 1 72 ? -16.812 -16.109 -22.438 1 95.94 72 MET A C 1
ATOM 589 O O . MET A 1 72 ? -15.633 -15.82 -22.594 1 95.94 72 MET A O 1
ATOM 593 N N . SER A 1 73 ? -17.391 -17.062 -23.062 1 96.5 73 SER A N 1
ATOM 594 C CA . SER A 1 73 ? -16.641 -17.844 -24.062 1 96.5 73 SER A CA 1
ATOM 595 C C . SER A 1 73 ? -16.188 -16.953 -25.219 1 96.5 73 SER A C 1
ATOM 597 O O . SER A 1 73 ? -15.031 -17.016 -25.641 1 96.5 73 SER A O 1
ATOM 599 N N . THR A 1 74 ? -17.078 -16.156 -25.688 1 97.19 74 THR A N 1
ATOM 600 C CA . THR A 1 74 ? -16.75 -15.25 -26.781 1 97.19 74 THR A CA 1
ATOM 601 C C . THR A 1 74 ? -15.742 -14.195 -26.328 1 97.19 74 THR A C 1
ATOM 603 O O . THR A 1 74 ? -14.805 -13.875 -27.062 1 97.19 74 THR A O 1
ATOM 606 N N . ASN A 1 75 ? -16 -13.758 -25.203 1 96.56 75 ASN A N 1
ATOM 607 C CA . ASN A 1 75 ? -15.078 -12.773 -24.641 1 96.56 75 ASN A CA 1
ATOM 608 C C . ASN A 1 75 ? -13.672 -13.336 -24.484 1 96.56 75 ASN A C 1
ATOM 610 O O . ASN A 1 75 ? -12.688 -12.641 -24.734 1 96.56 75 ASN A O 1
ATOM 614 N N . ASP A 1 76 ? -13.562 -14.516 -24.047 1 94.88 76 ASP A N 1
ATOM 615 C CA . ASP A 1 76 ? -12.273 -15.188 -23.922 1 94.88 76 ASP A CA 1
ATOM 616 C C . ASP A 1 76 ? -11.555 -15.258 -25.266 1 94.88 76 ASP A C 1
ATOM 618 O O . ASP A 1 76 ? -10.352 -15 -25.344 1 94.88 76 ASP A O 1
ATOM 622 N N . ARG A 1 77 ? -12.297 -15.57 -26.203 1 96.31 77 ARG A N 1
ATOM 623 C CA . ARG A 1 77 ? -11.719 -15.672 -27.547 1 96.31 77 ARG A CA 1
ATOM 624 C C . ARG A 1 77 ? -11.172 -14.328 -28.016 1 96.31 77 ARG A C 1
ATOM 626 O O . ARG A 1 77 ? -10.07 -14.258 -28.547 1 96.31 77 ARG A O 1
ATOM 633 N N . VAL A 1 78 ? -11.93 -13.352 -27.734 1 97.38 78 VAL A N 1
ATOM 634 C CA . VAL A 1 78 ? -11.547 -11.992 -28.078 1 97.38 78 VAL A CA 1
ATOM 635 C C . VAL A 1 78 ? -10.258 -11.609 -27.344 1 97.38 78 VAL A C 1
ATOM 637 O O . VAL A 1 78 ? -9.32 -11.102 -27.953 1 97.38 78 VAL A O 1
ATOM 640 N N . PHE A 1 79 ? -10.211 -11.898 -26.203 1 95.94 79 PHE A N 1
ATOM 641 C CA . PHE A 1 79 ? -9.078 -11.516 -25.375 1 95.94 79 PHE A CA 1
ATOM 642 C C . PHE A 1 79 ? -7.836 -12.32 -25.734 1 95.94 79 PHE A C 1
ATOM 644 O O . PHE A 1 79 ? -6.746 -11.766 -25.875 1 95.94 79 PHE A O 1
ATOM 651 N N . VAL A 1 80 ? -7.977 -13.562 -25.891 1 96.19 80 VAL A N 1
ATOM 652 C CA . VAL A 1 80 ? -6.875 -14.492 -26.141 1 96.19 80 VAL A CA 1
ATOM 653 C C . VAL A 1 80 ? -6.188 -14.117 -27.453 1 96.19 80 VAL A C 1
ATOM 655 O O . VAL A 1 80 ? -4.957 -14.023 -27.516 1 96.19 80 VAL A O 1
ATOM 658 N N . TYR A 1 81 ? -6.949 -13.859 -28.406 1 97.62 81 TYR A N 1
ATOM 659 C CA . TYR A 1 81 ? -6.391 -13.516 -29.703 1 97.62 81 TYR A CA 1
ATOM 660 C C . TYR A 1 81 ? -5.57 -12.234 -29.625 1 97.62 81 TYR A C 1
ATOM 662 O O . TYR A 1 81 ? -4.426 -12.188 -30.078 1 97.62 81 TYR A O 1
ATOM 670 N N . ALA A 1 82 ? -6.203 -11.297 -29.062 1 97 82 ALA A N 1
ATOM 671 C CA . ALA A 1 82 ? -5.543 -10 -28.984 1 97 82 ALA A CA 1
ATOM 672 C C . ALA A 1 82 ? -4.234 -10.094 -28.203 1 97 82 ALA A C 1
ATOM 674 O O . ALA A 1 82 ? -3.209 -9.555 -28.625 1 97 82 ALA A O 1
ATOM 675 N N . ARG A 1 83 ? -4.258 -10.789 -27.203 1 94.5 83 ARG A N 1
ATOM 676 C CA . ARG A 1 83 ? -3.08 -10.922 -26.344 1 94.5 83 ARG A CA 1
ATOM 677 C C . ARG A 1 83 ? -2.002 -11.758 -27.031 1 94.5 83 ARG A C 1
ATOM 679 O O . ARG A 1 83 ? -0.815 -11.438 -26.938 1 94.5 83 ARG A O 1
ATOM 686 N N . MET A 1 84 ? -2.365 -12.82 -27.609 1 97.19 84 MET A N 1
ATOM 687 C CA . MET A 1 84 ? -1.387 -13.695 -28.266 1 97.19 84 MET A CA 1
ATOM 688 C C . MET A 1 84 ? -0.761 -13.008 -29.469 1 97.19 84 MET A C 1
ATOM 690 O O . MET A 1 84 ? 0.429 -13.18 -29.734 1 97.19 84 MET A O 1
ATOM 694 N N . LYS A 1 85 ? -1.531 -12.211 -30.125 1 96.56 85 LYS A N 1
ATOM 695 C CA . LYS A 1 85 ? -0.975 -11.422 -31.219 1 96.56 85 LYS A CA 1
ATOM 696 C C . LYS A 1 85 ? 0.048 -10.414 -30.703 1 96.56 85 LYS A C 1
ATOM 698 O O . LYS A 1 85 ? 1.106 -10.227 -31.312 1 96.56 85 LYS A O 1
ATOM 703 N N . LYS A 1 86 ? -0.334 -9.844 -29.703 1 94.5 86 LYS A N 1
ATOM 704 C CA . LYS A 1 86 ? 0.607 -8.906 -29.078 1 94.5 86 LYS A CA 1
ATOM 705 C C . LYS A 1 86 ? 1.89 -9.617 -28.656 1 94.5 86 LYS A C 1
ATOM 707 O O . LYS A 1 86 ? 2.986 -9.07 -28.812 1 94.5 86 LYS A O 1
ATOM 712 N N . ASP A 1 87 ? 1.812 -10.797 -28.141 1 94.38 87 ASP A N 1
ATOM 713 C CA . ASP A 1 87 ? 2.943 -11.547 -27.609 1 94.38 87 ASP A CA 1
ATOM 714 C C . ASP A 1 87 ? 3.908 -11.945 -28.734 1 94.38 87 ASP A C 1
ATOM 716 O O . ASP A 1 87 ? 5.059 -12.305 -28.469 1 94.38 87 ASP A O 1
ATOM 720 N N . GLU A 1 88 ? 3.436 -11.898 -29.969 1 95.44 88 GLU A N 1
ATOM 721 C CA . GLU A 1 88 ? 4.305 -12.18 -31.094 1 95.44 88 GLU A CA 1
ATOM 722 C C . GLU A 1 88 ? 5.348 -11.078 -31.281 1 95.44 88 GLU A C 1
ATOM 724 O O . GLU A 1 88 ? 6.465 -11.352 -31.734 1 95.44 88 GLU A O 1
ATOM 729 N N . ASP A 1 89 ? 4.895 -9.891 -31.047 1 92.38 89 ASP A N 1
ATOM 730 C CA . ASP A 1 89 ? 5.727 -8.695 -31.125 1 92.38 89 ASP A CA 1
ATOM 731 C C . ASP A 1 89 ? 5.125 -7.559 -30.297 1 92.38 89 ASP A C 1
ATOM 733 O O . ASP A 1 89 ? 4.277 -6.812 -30.781 1 92.38 89 ASP A O 1
ATOM 737 N N . ASN A 1 90 ? 5.582 -7.367 -29.219 1 88.5 90 ASN A N 1
ATOM 738 C CA . ASN A 1 90 ? 5.031 -6.418 -28.25 1 88.5 90 ASN A CA 1
ATOM 739 C C . ASN A 1 90 ? 5.188 -4.977 -28.734 1 88.5 90 ASN A C 1
ATOM 741 O O . ASN A 1 90 ? 4.562 -4.066 -28.188 1 88.5 90 ASN A O 1
ATOM 745 N N . SER A 1 91 ? 6.043 -4.75 -29.766 1 83.62 91 SER A N 1
ATOM 746 C CA . SER A 1 91 ? 6.27 -3.402 -30.266 1 83.62 91 SER A CA 1
ATOM 747 C C . SER A 1 91 ? 5.223 -3.016 -31.312 1 83.62 91 SER A C 1
ATOM 749 O O . SER A 1 91 ? 5.176 -1.868 -31.75 1 83.62 91 SER A O 1
ATOM 751 N N . ASN A 1 92 ? 4.465 -3.992 -31.672 1 90.19 92 ASN A N 1
ATOM 752 C CA . ASN A 1 92 ? 3.441 -3.732 -32.688 1 90.19 92 ASN A CA 1
ATOM 753 C C . ASN A 1 92 ? 2.283 -2.922 -32.125 1 90.19 92 ASN A C 1
ATOM 755 O O . ASN A 1 92 ? 1.487 -3.438 -31.328 1 90.19 92 ASN A O 1
ATOM 759 N N . SER A 1 93 ? 2.072 -1.681 -32.531 1 85.81 93 SER A N 1
ATOM 760 C CA . SER A 1 93 ? 1.098 -0.757 -31.953 1 85.81 93 SER A CA 1
ATOM 761 C C . SER A 1 93 ? -0.329 -1.224 -32.219 1 85.81 93 SER A C 1
ATOM 763 O O . SER A 1 93 ? -1.23 -0.972 -31.422 1 85.81 93 SER A O 1
ATOM 765 N N . THR A 1 94 ? -0.556 -1.844 -33.312 1 91.06 94 THR A N 1
ATOM 766 C CA . THR A 1 94 ? -1.879 -2.361 -33.625 1 91.06 94 THR A CA 1
ATOM 767 C C . THR A 1 94 ? -2.346 -3.363 -32.594 1 91.06 94 THR A C 1
ATOM 769 O O . THR A 1 94 ? -3.449 -3.24 -32.062 1 91.06 94 THR A O 1
ATOM 772 N N . TYR A 1 95 ? -1.493 -4.246 -32.312 1 92.38 95 TYR A N 1
ATOM 773 C CA . TYR A 1 95 ? -1.91 -5.328 -31.422 1 92.38 95 TYR A CA 1
ATOM 774 C C . TYR A 1 95 ? -1.812 -4.91 -29.969 1 92.38 95 TYR A C 1
ATOM 776 O O . TYR A 1 95 ? -2.498 -5.465 -29.109 1 92.38 95 TYR A O 1
ATOM 784 N N . GLN A 1 96 ? -0.995 -3.943 -29.719 1 87.12 96 GLN A N 1
ATOM 785 C CA . GLN A 1 96 ? -1.068 -3.314 -28.406 1 87.12 96 GLN A CA 1
ATOM 786 C C . GLN A 1 96 ? -2.451 -2.721 -28.156 1 87.12 96 GLN A C 1
ATOM 788 O O . GLN A 1 96 ? -3.047 -2.941 -27.109 1 87.12 96 GLN A O 1
ATOM 793 N N . SER A 1 97 ? -2.922 -1.998 -29.078 1 87.69 97 SER A N 1
ATOM 794 C CA . SER A 1 97 ? -4.234 -1.365 -28.984 1 87.69 97 SER A CA 1
ATOM 795 C C . SER A 1 97 ? -5.34 -2.406 -28.875 1 87.69 97 SER A C 1
ATOM 797 O O . SER A 1 97 ? -6.27 -2.244 -28.078 1 87.69 97 SER A O 1
ATOM 799 N N . LEU A 1 98 ? -5.258 -3.443 -29.656 1 93.56 98 LEU A N 1
ATOM 800 C CA . LEU A 1 98 ? -6.25 -4.512 -29.594 1 93.56 98 LEU A CA 1
ATOM 801 C C . LEU A 1 98 ? -6.285 -5.141 -28.203 1 93.56 98 LEU A C 1
ATOM 803 O O . LEU A 1 98 ? -7.363 -5.402 -27.656 1 93.56 98 LEU A O 1
ATOM 807 N N . ALA A 1 99 ? -5.105 -5.406 -27.734 1 92.25 99 ALA A N 1
ATOM 808 C CA . ALA A 1 99 ? -5.016 -6.031 -26.422 1 92.25 99 ALA A CA 1
ATOM 809 C C . ALA A 1 99 ? -5.621 -5.129 -25.344 1 92.25 99 ALA A C 1
ATOM 811 O O . ALA A 1 99 ? -6.309 -5.605 -24.438 1 92.25 99 ALA A O 1
ATOM 812 N N . ASP A 1 100 ? -5.379 -3.873 -25.453 1 84.19 100 ASP A N 1
ATOM 813 C CA . ASP A 1 100 ? -5.934 -2.912 -24.5 1 84.19 100 ASP A CA 1
ATOM 814 C C . ASP A 1 100 ? -7.461 -2.887 -24.578 1 84.19 100 ASP A C 1
ATOM 816 O O . ASP A 1 100 ? -8.141 -2.891 -23.547 1 84.19 100 ASP A O 1
ATOM 820 N N . ARG A 1 101 ? -7.949 -2.816 -25.688 1 89.62 101 ARG A N 1
ATOM 821 C CA . ARG A 1 101 ? -9.391 -2.826 -25.906 1 89.62 101 ARG A CA 1
ATOM 822 C C . ARG A 1 101 ? -10.016 -4.113 -25.359 1 89.62 101 ARG A C 1
ATOM 824 O O . ARG A 1 101 ? -11.07 -4.078 -24.734 1 89.62 101 ARG A O 1
ATOM 831 N N . ALA A 1 102 ? -9.352 -5.176 -25.656 1 94.56 102 ALA A N 1
ATOM 832 C CA . ALA A 1 102 ? -9.844 -6.465 -25.172 1 94.56 102 ALA A CA 1
ATOM 833 C C . ALA A 1 102 ? -9.852 -6.527 -23.656 1 94.56 102 ALA A C 1
ATOM 835 O O . ALA A 1 102 ? -10.781 -7.074 -23.047 1 94.56 102 ALA A O 1
ATOM 836 N N . SER A 1 103 ? -8.852 -6.031 -23.141 1 87.31 103 SER A N 1
ATOM 837 C CA . SER A 1 103 ? -8.773 -6 -21.688 1 87.31 103 SER A CA 1
ATOM 838 C C . SER A 1 103 ? -9.906 -5.176 -21.078 1 87.31 103 SER A C 1
ATOM 840 O O . SER A 1 103 ? -10.516 -5.578 -20.094 1 87.31 103 SER A O 1
ATOM 842 N N . ALA A 1 104 ? -10.148 -4.043 -21.625 1 81.44 104 ALA A N 1
ATOM 843 C CA . ALA A 1 104 ? -11.242 -3.191 -21.172 1 81.44 104 ALA A CA 1
ATOM 844 C C . ALA A 1 104 ? -12.586 -3.908 -21.297 1 81.44 104 ALA A C 1
ATOM 846 O O . ALA A 1 104 ? -13.414 -3.863 -20.391 1 81.44 104 ALA A O 1
ATOM 847 N N . LEU A 1 105 ? -12.742 -4.551 -22.359 1 90.94 105 LEU A N 1
ATOM 848 C CA . LEU A 1 105 ? -13.969 -5.293 -22.609 1 90.94 105 LEU A CA 1
ATOM 849 C C . LEU A 1 105 ? -14.133 -6.418 -21.578 1 90.94 105 LEU A C 1
ATOM 851 O O . LEU A 1 105 ? -15.242 -6.676 -21.109 1 90.94 105 LEU A O 1
ATOM 855 N N . MET A 1 106 ? -13.055 -7.086 -21.328 1 90.44 106 MET A N 1
ATOM 856 C CA . MET A 1 106 ? -13.078 -8.172 -20.359 1 90.44 106 MET A CA 1
ATOM 857 C C . MET A 1 106 ? -13.531 -7.668 -19 1 90.44 106 MET A C 1
ATOM 859 O O . MET A 1 106 ? -14.352 -8.312 -18.328 1 90.44 106 MET A O 1
ATOM 863 N N . THR A 1 107 ? -13.07 -6.559 -18.609 1 79.56 107 THR A N 1
ATOM 864 C CA . THR A 1 107 ? -13.469 -5.945 -17.359 1 79.56 107 THR A CA 1
ATOM 865 C C . THR A 1 107 ? -14.961 -5.625 -17.359 1 79.56 107 THR A C 1
ATOM 867 O O . THR A 1 107 ? -15.664 -5.875 -16.375 1 79.56 107 THR A O 1
ATOM 870 N N . GLU A 1 108 ? -15.391 -5.094 -18.422 1 84.38 108 GLU A N 1
ATOM 871 C CA . GLU A 1 108 ? -16.812 -4.781 -18.578 1 84.38 108 GLU A CA 1
ATOM 872 C C . GLU A 1 108 ? -17.672 -6.039 -18.5 1 84.38 108 GLU A C 1
ATOM 874 O O . GLU A 1 108 ? -18.734 -6.031 -17.859 1 84.38 108 GLU A O 1
ATOM 879 N N . ALA A 1 109 ? -17.234 -7.035 -19.156 1 91.62 109 ALA A N 1
ATOM 880 C CA . ALA A 1 109 ? -17.969 -8.297 -19.156 1 91.62 109 ALA A CA 1
ATOM 881 C C . ALA A 1 109 ? -18.062 -8.875 -17.75 1 91.62 109 ALA A C 1
ATOM 883 O O . ALA A 1 109 ? -19.141 -9.32 -17.328 1 91.62 109 ALA A O 1
ATOM 884 N N . TYR A 1 110 ? -16.984 -8.867 -17.016 1 85.25 110 TYR A N 1
ATOM 885 C CA . TYR A 1 110 ? -16.984 -9.383 -15.656 1 85.25 110 TYR A CA 1
ATOM 886 C C . TYR A 1 110 ? -17.922 -8.562 -14.766 1 85.25 110 TYR A C 1
ATOM 888 O O . TYR A 1 110 ? -18.641 -9.125 -13.945 1 85.25 110 TYR A O 1
ATOM 896 N N . ALA A 1 111 ? -17.875 -7.297 -14.977 1 78.88 111 ALA A N 1
ATOM 897 C CA . ALA A 1 111 ? -18.766 -6.422 -14.211 1 78.88 111 ALA A CA 1
ATOM 898 C C . ALA A 1 111 ? -20.234 -6.723 -14.516 1 78.88 111 ALA A C 1
ATOM 900 O O . ALA A 1 111 ? -21.062 -6.789 -13.609 1 78.88 111 ALA A O 1
ATOM 901 N N . ALA A 1 112 ? -20.516 -6.926 -15.711 1 87.69 112 ALA A N 1
ATOM 902 C CA . ALA A 1 112 ? -21.875 -7.145 -16.172 1 87.69 112 ALA A CA 1
ATOM 903 C C . ALA A 1 112 ? -22.438 -8.469 -15.641 1 87.69 112 ALA A C 1
ATOM 905 O O . ALA A 1 112 ? -23.641 -8.625 -15.5 1 87.69 112 ALA A O 1
ATOM 906 N N . THR A 1 113 ? -21.562 -9.383 -15.344 1 91.56 113 THR A N 1
ATOM 907 C CA . THR A 1 113 ? -22.016 -10.711 -14.93 1 91.56 113 THR A CA 1
ATOM 908 C C . THR A 1 113 ? -21.875 -10.875 -13.414 1 91.56 113 THR A C 1
ATOM 910 O O . THR A 1 113 ? -22.203 -11.922 -12.867 1 91.56 113 THR A O 1
ATOM 913 N N . SER A 1 114 ? -21.422 -9.891 -12.727 1 82.19 114 SER A N 1
ATOM 914 C CA . SER A 1 114 ? -21.047 -9.984 -11.32 1 82.19 114 SER A CA 1
ATOM 915 C C . SER A 1 114 ? -22.281 -10.188 -10.438 1 82.19 114 SER A C 1
ATOM 917 O O . SER A 1 114 ? -22.172 -10.656 -9.305 1 82.19 114 SER A O 1
ATOM 919 N N . PHE A 1 115 ? -23.516 -9.914 -10.914 1 85.81 115 PHE A N 1
ATOM 920 C CA . PHE A 1 115 ? -24.734 -10 -10.117 1 85.81 115 PHE A CA 1
ATOM 921 C C . PHE A 1 115 ? -25.219 -11.445 -10.023 1 85.81 115 PHE A C 1
ATOM 923 O O . PHE A 1 115 ? -26 -11.781 -9.141 1 85.81 115 PHE A O 1
ATOM 930 N N . ILE A 1 116 ? -24.766 -12.242 -10.852 1 91.69 116 ILE A N 1
ATOM 931 C CA . ILE A 1 116 ? -25.375 -13.555 -11.062 1 91.69 116 ILE A CA 1
ATOM 932 C C . ILE A 1 116 ? -25.234 -14.391 -9.797 1 91.69 116 ILE A C 1
ATOM 934 O O . ILE A 1 116 ? -26.234 -14.875 -9.258 1 91.69 116 ILE A O 1
ATOM 938 N N . VAL A 1 117 ? -24.047 -14.539 -9.281 1 89.56 117 VAL A N 1
ATOM 939 C CA . VAL A 1 117 ? -23.797 -15.422 -8.148 1 89.56 117 VAL A CA 1
ATOM 940 C C . VAL A 1 117 ? -24.5 -14.875 -6.91 1 89.56 117 VAL A C 1
ATOM 942 O O . VAL A 1 117 ? -25.266 -15.594 -6.254 1 89.56 117 VAL A O 1
ATOM 945 N N . PRO A 1 118 ? -24.375 -13.578 -6.645 1 86.44 118 PRO A N 1
ATOM 946 C CA . PRO A 1 118 ? -25.078 -13.047 -5.477 1 86.44 118 PRO A CA 1
ATOM 947 C C . PRO A 1 118 ? -26.594 -13.203 -5.586 1 86.44 118 PRO A C 1
ATOM 949 O O . PRO A 1 118 ? -27.266 -13.5 -4.586 1 86.44 118 PRO A O 1
ATOM 952 N N . GLU A 1 119 ? -27.109 -13.008 -6.754 1 90.69 119 GLU A N 1
ATOM 953 C CA . GLU A 1 119 ? -28.562 -13.125 -6.93 1 90.69 119 GLU A CA 1
ATOM 954 C C . GLU A 1 119 ? -29.016 -14.57 -6.773 1 90.69 119 GLU A C 1
ATOM 956 O O . GLU A 1 119 ? -30.062 -14.836 -6.172 1 90.69 119 GLU A O 1
ATOM 961 N N . ILE A 1 120 ? -28.25 -15.5 -7.262 1 94.44 120 ILE A N 1
ATOM 962 C CA . ILE A 1 120 ? -28.578 -16.906 -7.109 1 94.44 120 ILE A CA 1
ATOM 963 C C . ILE A 1 120 ? -28.609 -17.281 -5.629 1 94.44 120 ILE A C 1
ATOM 965 O O . ILE A 1 120 ? -29.484 -18.031 -5.188 1 94.44 120 ILE A O 1
ATOM 969 N N . LEU A 1 121 ? -27.719 -16.734 -4.883 1 92.38 121 LEU A N 1
ATOM 970 C CA . LEU A 1 121 ? -27.578 -17.062 -3.467 1 92.38 121 LEU A CA 1
ATOM 971 C C . LEU A 1 121 ? -28.766 -16.531 -2.666 1 92.38 121 LEU A C 1
ATOM 973 O O . LEU A 1 121 ? -28.984 -16.938 -1.523 1 92.38 121 LEU A O 1
ATOM 977 N N . THR A 1 122 ? -29.531 -15.641 -3.273 1 90.38 122 THR A N 1
ATOM 978 C CA . THR A 1 122 ? -30.719 -15.141 -2.607 1 90.38 122 THR A CA 1
ATOM 979 C C . THR A 1 122 ? -31.906 -16.094 -2.83 1 90.38 122 THR A C 1
ATOM 981 O O . THR A 1 122 ? -32.906 -16 -2.139 1 90.38 122 THR A O 1
ATOM 984 N N . ILE A 1 123 ? -31.781 -16.969 -3.76 1 93.5 123 ILE A N 1
ATOM 985 C CA . ILE A 1 123 ? -32.812 -17.953 -4.012 1 93.5 123 ILE A CA 1
ATOM 986 C C . ILE A 1 123 ? -32.781 -19.031 -2.926 1 93.5 123 ILE A C 1
ATOM 988 O O . ILE A 1 123 ? -31.719 -19.609 -2.66 1 93.5 123 ILE A O 1
ATOM 992 N N . PRO A 1 124 ? -33.875 -19.297 -2.305 1 93.94 124 PRO A N 1
ATOM 993 C CA . PRO A 1 124 ? -33.875 -20.375 -1.312 1 93.94 124 PRO A CA 1
ATOM 994 C C . PRO A 1 124 ? -33.375 -21.703 -1.885 1 93.94 124 PRO A C 1
ATOM 996 O O . PRO A 1 124 ? -33.719 -22.047 -3.021 1 93.94 124 PRO A O 1
ATOM 999 N N . GLU A 1 125 ? -32.625 -22.422 -1.087 1 93.44 125 GLU A N 1
ATOM 1000 C CA . GLU A 1 125 ? -32 -23.672 -1.536 1 93.44 125 GLU A CA 1
ATOM 1001 C C . GLU A 1 125 ? -33.062 -24.656 -2.002 1 93.44 125 GLU A C 1
ATOM 1003 O O . GLU A 1 125 ? -32.875 -25.391 -2.973 1 93.44 125 GLU A O 1
ATOM 1008 N N . GLU A 1 126 ? -34.188 -24.656 -1.32 1 94.88 126 GLU A N 1
ATOM 1009 C CA . GLU A 1 126 ? -35.25 -25.562 -1.695 1 94.88 126 GLU A CA 1
ATOM 1010 C C . GLU A 1 126 ? -35.812 -25.234 -3.086 1 94.88 126 GLU A C 1
ATOM 1012 O O . GLU A 1 126 ? -36.094 -26.141 -3.873 1 94.88 126 GLU A O 1
ATOM 1017 N N . LYS A 1 127 ? -35.906 -24.016 -3.322 1 95.31 127 LYS A N 1
ATOM 1018 C CA . LYS A 1 127 ? -36.344 -23.562 -4.633 1 95.31 127 LYS A CA 1
ATOM 1019 C C . LYS A 1 127 ? -35.344 -23.891 -5.719 1 95.31 127 LYS A C 1
ATOM 1021 O O . LYS A 1 127 ? -35.688 -24.328 -6.816 1 95.31 127 LYS A O 1
ATOM 1026 N N . LEU A 1 128 ? -34.125 -23.719 -5.438 1 94.94 128 LEU A N 1
ATOM 1027 C CA . LEU A 1 128 ? -33.062 -24.031 -6.383 1 94.94 128 LEU A CA 1
ATOM 1028 C C . LEU A 1 128 ? -33.062 -25.531 -6.711 1 94.94 128 LEU A C 1
ATOM 1030 O O . LEU A 1 128 ? -32.875 -25.906 -7.867 1 94.94 128 LEU A O 1
ATOM 1034 N N . ASN A 1 129 ? -33.281 -26.297 -5.711 1 94.56 129 ASN A N 1
ATOM 1035 C CA . ASN A 1 129 ? -33.375 -27.734 -5.918 1 94.56 129 ASN A CA 1
ATOM 1036 C C . ASN A 1 129 ? -34.562 -28.109 -6.785 1 94.56 129 ASN A C 1
ATOM 1038 O O . ASN A 1 129 ? -34.469 -29.016 -7.621 1 94.56 129 ASN A O 1
ATOM 1042 N N . LYS A 1 130 ? -35.562 -27.438 -6.547 1 95.69 130 LYS A N 1
ATOM 1043 C CA . LYS A 1 130 ? -36.75 -27.656 -7.379 1 95.69 130 LYS A CA 1
ATOM 1044 C C . LYS A 1 130 ? -36.469 -27.281 -8.836 1 95.69 130 LYS A C 1
ATOM 1046 O O . LYS A 1 130 ? -36.906 -27.969 -9.75 1 95.69 130 LYS A O 1
ATOM 1051 N N . TYR A 1 131 ? -35.75 -26.141 -9 1 96.25 131 TYR A N 1
ATOM 1052 C CA . TYR A 1 131 ? -35.344 -25.75 -10.352 1 96.25 131 TYR A CA 1
ATOM 1053 C C . TYR A 1 131 ? -34.562 -26.859 -11.039 1 96.25 131 TYR A C 1
ATOM 1055 O O . TYR A 1 131 ? -34.812 -27.172 -12.203 1 96.25 131 TYR A O 1
ATOM 1063 N N . LEU A 1 132 ? -33.656 -27.547 -10.328 1 94.94 132 LEU A N 1
ATOM 1064 C CA . LEU A 1 132 ? -32.781 -28.578 -10.875 1 94.94 132 LEU A CA 1
ATOM 1065 C C . LEU A 1 132 ? -33.594 -29.844 -11.195 1 94.94 132 LEU A C 1
ATOM 1067 O O . LEU A 1 132 ? -33.281 -30.562 -12.148 1 94.94 132 LEU A O 1
ATOM 1071 N N . GLU A 1 133 ? -34.625 -30.047 -10.461 1 94.06 133 GLU A N 1
ATOM 1072 C CA . GLU A 1 133 ? -35.438 -31.234 -10.672 1 94.06 133 GLU A CA 1
ATOM 1073 C C . GLU A 1 133 ? -36.344 -31.062 -11.883 1 94.06 133 GLU A C 1
ATOM 1075 O O . GLU A 1 133 ? -36.562 -32 -12.648 1 94.06 133 GLU A O 1
ATOM 1080 N N . GLU A 1 134 ? -36.781 -29.922 -12.062 1 94.12 134 GLU A N 1
ATOM 1081 C CA . GLU A 1 134 ? -37.781 -29.719 -13.102 1 94.12 134 GLU A CA 1
ATOM 1082 C C . GLU A 1 134 ? -37.156 -29.406 -14.445 1 94.12 134 GLU A C 1
ATOM 1084 O O . GLU A 1 134 ? -37.75 -29.609 -15.492 1 94.12 134 GLU A O 1
ATOM 1089 N N . ASN A 1 135 ? -36 -28.891 -14.406 1 95.5 135 ASN A N 1
ATOM 1090 C CA . ASN A 1 135 ? -35.312 -28.484 -15.625 1 95.5 135 ASN A CA 1
ATOM 1091 C C . ASN A 1 135 ? -34.062 -29.312 -15.883 1 95.5 135 ASN A C 1
ATOM 1093 O O . ASN A 1 135 ? -33 -29.016 -15.344 1 95.5 135 ASN A O 1
ATOM 1097 N N . LYS A 1 136 ? -34.094 -30.188 -16.812 1 94.62 136 LYS A N 1
ATOM 1098 C CA . LYS A 1 136 ? -33.031 -31.125 -17.078 1 94.62 136 LYS A CA 1
ATOM 1099 C C . LYS A 1 136 ? -31.781 -30.406 -17.594 1 94.62 136 LYS A C 1
ATOM 1101 O O . LYS A 1 136 ? -30.656 -30.781 -17.281 1 94.62 136 LYS A O 1
ATOM 1106 N N . ASP A 1 137 ? -32 -29.406 -18.328 1 95.38 137 ASP A N 1
ATOM 1107 C CA . ASP A 1 137 ? -30.875 -28.656 -18.891 1 95.38 137 ASP A CA 1
ATOM 1108 C C . ASP A 1 137 ? -30.125 -27.906 -17.781 1 95.38 137 ASP A C 1
ATOM 1110 O O . ASP A 1 137 ? -28.922 -27.672 -17.891 1 95.38 137 ASP A O 1
ATOM 1114 N N . LEU A 1 138 ? -30.781 -27.562 -16.75 1 96.56 138 LEU A N 1
ATOM 1115 C CA . LEU A 1 138 ? -30.188 -26.828 -15.641 1 96.56 138 LEU A CA 1
ATOM 1116 C C . LEU A 1 138 ? -29.281 -27.734 -14.805 1 96.56 138 LEU A C 1
ATOM 1118 O O . LEU A 1 138 ? -28.422 -27.25 -14.078 1 96.56 138 LEU A O 1
ATOM 1122 N N . GLN A 1 139 ? -29.484 -28.984 -15.008 1 95.5 139 GLN A N 1
ATOM 1123 C CA . GLN A 1 139 ? -28.719 -29.969 -14.227 1 95.5 139 GLN A CA 1
ATOM 1124 C C . GLN A 1 139 ? -27.25 -29.938 -14.609 1 95.5 139 GLN A C 1
ATOM 1126 O O . GLN A 1 139 ? -26.391 -30.375 -13.828 1 95.5 139 GLN A O 1
ATOM 1131 N N . LEU A 1 140 ? -26.984 -29.422 -15.758 1 95.38 140 LEU A N 1
ATOM 1132 C CA . LEU A 1 140 ? -25.609 -29.234 -16.188 1 95.38 140 LEU A CA 1
ATOM 1133 C C . LEU A 1 140 ? -24.828 -28.375 -15.195 1 95.38 140 LEU A C 1
ATOM 1135 O O . LEU A 1 140 ? -23.609 -28.547 -15.039 1 95.38 140 LEU A O 1
ATOM 1139 N N . TYR A 1 141 ? -25.547 -27.562 -14.438 1 96.5 141 TYR A N 1
ATOM 1140 C CA . TYR A 1 141 ? -24.906 -26.578 -13.578 1 96.5 141 TYR A CA 1
ATOM 1141 C C . TYR A 1 141 ? -24.906 -27.031 -12.125 1 96.5 141 TYR A C 1
ATOM 1143 O O . TYR A 1 141 ? -24.734 -26.219 -11.211 1 96.5 141 TYR A O 1
ATOM 1151 N N . ARG A 1 142 ? -25.094 -28.25 -11.898 1 95.38 142 ARG A N 1
ATOM 1152 C CA . ARG A 1 142 ? -25.172 -28.781 -10.539 1 95.38 142 ARG A CA 1
ATOM 1153 C C . ARG A 1 142 ? -23.906 -28.469 -9.75 1 95.38 142 ARG A C 1
ATOM 1155 O O . ARG A 1 142 ? -23.984 -28.047 -8.602 1 95.38 142 ARG A O 1
ATOM 1162 N N . GLN A 1 143 ? -22.734 -28.766 -10.328 1 95.06 143 GLN A N 1
ATOM 1163 C CA . GLN A 1 143 ? -21.484 -28.484 -9.648 1 95.06 143 GLN A CA 1
ATOM 1164 C C . GLN A 1 143 ? -21.297 -27 -9.398 1 95.06 143 GLN A C 1
ATOM 1166 O O . GLN A 1 143 ? -20.766 -26.594 -8.359 1 95.06 143 GLN A O 1
ATOM 1171 N N . PHE A 1 144 ? -21.734 -26.219 -10.289 1 94.75 144 PHE A N 1
ATOM 1172 C CA . PHE A 1 144 ? -21.688 -24.766 -10.156 1 94.75 144 PHE A CA 1
ATOM 1173 C C . PHE A 1 144 ? -22.5 -24.297 -8.953 1 94.75 144 PHE A C 1
ATOM 1175 O O . PHE A 1 144 ? -22.016 -23.516 -8.133 1 94.75 144 PHE A O 1
ATOM 1182 N N . PHE A 1 145 ? -23.672 -24.828 -8.82 1 95.5 145 PHE A N 1
ATOM 1183 C CA . PHE A 1 145 ? -24.547 -24.469 -7.711 1 95.5 145 PHE A CA 1
ATOM 1184 C C . PHE A 1 145 ? -23.984 -25 -6.395 1 95.5 145 PHE A C 1
ATOM 1186 O O . PHE A 1 145 ? -24.047 -24.312 -5.371 1 95.5 145 PHE A O 1
ATOM 1193 N N . ARG A 1 146 ? -23.484 -26.188 -6.492 1 94.44 146 ARG A N 1
ATOM 1194 C CA . ARG A 1 146 ? -22.891 -26.781 -5.297 1 94.44 146 ARG A CA 1
ATOM 1195 C C . ARG A 1 146 ? -21.781 -25.891 -4.746 1 94.44 146 ARG A C 1
ATOM 1197 O O . ARG A 1 146 ? -21.703 -25.641 -3.541 1 94.44 146 ARG A O 1
ATOM 1204 N N . GLU A 1 147 ? -20.984 -25.422 -5.609 1 93.12 147 GLU A N 1
ATOM 1205 C CA . GLU A 1 147 ? -19.859 -24.578 -5.215 1 93.12 147 GLU A CA 1
ATOM 1206 C C . GLU A 1 147 ? -20.344 -23.234 -4.641 1 93.12 147 GLU A C 1
ATOM 1208 O O . GLU A 1 147 ? -19.844 -22.781 -3.613 1 93.12 147 GLU A O 1
ATOM 1213 N N . ILE A 1 148 ? -21.312 -22.656 -5.273 1 92 148 ILE A N 1
ATOM 1214 C CA . ILE A 1 148 ? -21.812 -21.359 -4.828 1 92 148 ILE A CA 1
ATOM 1215 C C . ILE A 1 148 ? -22.484 -21.5 -3.469 1 92 148 ILE A C 1
ATOM 1217 O O . ILE A 1 148 ? -22.344 -20.641 -2.598 1 92 148 ILE A O 1
ATOM 1221 N N . LEU A 1 149 ? -23.188 -22.578 -3.307 1 93.56 149 LEU A N 1
ATOM 1222 C CA . LEU A 1 149 ? -23.922 -22.812 -2.061 1 93.56 149 LEU A CA 1
ATOM 1223 C C . LEU A 1 149 ? -22.953 -23.141 -0.927 1 93.56 149 LEU A C 1
ATOM 1225 O O . LEU A 1 149 ? -23.188 -22.781 0.227 1 93.56 149 LEU A O 1
ATOM 1229 N N . ARG A 1 150 ? -21.844 -23.828 -1.269 1 93.56 150 ARG A N 1
ATOM 1230 C CA . ARG A 1 150 ? -20.828 -24.156 -0.28 1 93.56 150 ARG A CA 1
ATOM 1231 C C . ARG A 1 150 ? -20.234 -22.891 0.333 1 93.56 150 ARG A C 1
ATOM 1233 O O . ARG A 1 150 ? -19.922 -22.859 1.523 1 93.56 150 ARG A O 1
ATOM 1240 N N . GLN A 1 151 ? -20.188 -21.891 -0.482 1 92.19 151 GLN A N 1
ATOM 1241 C CA . GLN A 1 151 ? -19.547 -20.656 -0.067 1 92.19 151 GLN A CA 1
ATOM 1242 C C . GLN A 1 151 ? -20.562 -19.625 0.424 1 92.19 151 GLN A C 1
ATOM 1244 O O . GLN A 1 151 ? -20.219 -18.484 0.698 1 92.19 151 GLN A O 1
ATOM 1249 N N . LYS A 1 152 ? -21.766 -20.016 0.539 1 92.06 152 LYS A N 1
ATOM 1250 C CA . LYS A 1 152 ? -22.891 -19.125 0.81 1 92.06 152 LYS A CA 1
ATOM 1251 C C . LYS A 1 152 ? -22.641 -18.297 2.062 1 92.06 152 LYS A C 1
ATOM 1253 O O . LYS A 1 152 ? -22.891 -17.078 2.074 1 92.06 152 LYS A O 1
ATOM 1258 N N . GLU A 1 153 ? -22.078 -18.953 3.07 1 91.81 153 GLU A N 1
ATOM 1259 C CA . GLU A 1 153 ? -21.875 -18.266 4.348 1 91.81 153 GLU A CA 1
ATOM 1260 C C . GLU A 1 153 ? -20.781 -17.203 4.234 1 91.81 153 GLU A C 1
ATOM 1262 O O . GLU A 1 153 ? -20.672 -16.328 5.09 1 91.81 153 GLU A O 1
ATOM 1267 N N . HIS A 1 154 ? -20.047 -17.312 3.221 1 93.25 154 HIS A N 1
ATOM 1268 C CA . HIS A 1 154 ? -18.906 -16.422 3.057 1 93.25 154 HIS A CA 1
ATOM 1269 C C . HIS A 1 154 ? -19.188 -15.344 2.018 1 93.25 154 HIS A C 1
ATOM 1271 O O . HIS A 1 154 ? -18.344 -14.492 1.745 1 93.25 154 HIS A O 1
ATOM 1277 N N . VAL A 1 155 ? -20.328 -15.438 1.422 1 90 155 VAL A N 1
ATOM 1278 C CA . VAL A 1 155 ? -20.766 -14.414 0.474 1 90 155 VAL A CA 1
ATOM 1279 C C . VAL A 1 155 ? -21.594 -13.352 1.195 1 90 155 VAL A C 1
ATOM 1281 O O . VAL A 1 155 ? -22.547 -13.68 1.894 1 90 155 VAL A O 1
ATOM 1284 N N . LEU A 1 156 ? -21.25 -12.094 1.047 1 88.75 156 LEU A N 1
ATOM 1285 C CA . LEU A 1 156 ? -21.922 -11.008 1.754 1 88.75 156 LEU A CA 1
ATOM 1286 C C . LEU A 1 156 ? -23.078 -10.461 0.934 1 88.75 156 LEU A C 1
ATOM 1288 O O . LEU A 1 156 ? -23.422 -11.008 -0.123 1 88.75 156 LEU A O 1
ATOM 1292 N N . SER A 1 157 ? -23.766 -9.453 1.476 1 86.06 157 SER A N 1
ATOM 1293 C CA . SER A 1 157 ? -24.844 -8.805 0.747 1 86.06 157 SER A CA 1
ATOM 1294 C C . SER A 1 157 ? -24.328 -8.133 -0.521 1 86.06 157 SER A C 1
ATOM 1296 O O . SER A 1 157 ? -23.125 -7.918 -0.675 1 86.06 157 SER A O 1
ATOM 1298 N N . GLU A 1 158 ? -25.219 -7.941 -1.449 1 82.19 158 GLU A N 1
ATOM 1299 C CA . GLU A 1 158 ? -24.859 -7.305 -2.713 1 82.19 158 GLU A CA 1
ATOM 1300 C C . GLU A 1 158 ? -24.062 -6.023 -2.479 1 82.19 158 GLU A C 1
ATOM 1302 O O . GLU A 1 158 ? -23.016 -5.809 -3.113 1 82.19 158 GLU A O 1
ATOM 1307 N N . LYS A 1 159 ? -24.531 -5.207 -1.569 1 85.75 159 LYS A N 1
ATOM 1308 C CA . LYS A 1 159 ? -23.875 -3.934 -1.29 1 85.75 159 LYS A CA 1
ATOM 1309 C C . LYS A 1 159 ? -22.5 -4.148 -0.668 1 85.75 159 LYS A C 1
ATOM 1311 O O . LYS A 1 159 ? -21.547 -3.432 -0.991 1 85.75 159 LYS A O 1
ATOM 1316 N N . GLU A 1 160 ? -22.422 -5.121 0.199 1 88.56 160 GLU A N 1
ATOM 1317 C CA . GLU A 1 160 ? -21.141 -5.438 0.824 1 88.56 160 GLU A CA 1
ATOM 1318 C C . GLU A 1 160 ? -20.156 -5.984 -0.198 1 88.56 160 GLU A C 1
ATOM 1320 O O . GLU A 1 160 ? -18.969 -5.637 -0.172 1 88.56 160 GLU A O 1
ATOM 1325 N N . GLU A 1 161 ? -20.656 -6.809 -1.081 1 87.38 161 GLU A N 1
ATOM 1326 C CA . GLU A 1 161 ? -19.797 -7.355 -2.127 1 87.38 161 GLU A CA 1
ATOM 1327 C C . GLU A 1 161 ? -19.312 -6.262 -3.074 1 87.38 161 GLU A C 1
ATOM 1329 O O . GLU A 1 161 ? -18.188 -6.316 -3.572 1 87.38 161 GLU A O 1
ATOM 1334 N N . GLU A 1 162 ? -20.203 -5.391 -3.334 1 85.62 162 GLU A N 1
ATOM 1335 C CA . GLU A 1 162 ? -19.812 -4.246 -4.152 1 85.62 162 GLU A CA 1
ATOM 1336 C C . GLU A 1 162 ? -18.688 -3.455 -3.498 1 85.62 162 GLU A C 1
ATOM 1338 O O . GLU A 1 162 ? -17.75 -3.014 -4.176 1 85.62 162 GLU A O 1
ATOM 1343 N N . LEU A 1 163 ? -18.766 -3.27 -2.193 1 89.38 163 LEU A N 1
ATOM 1344 C CA . LEU A 1 163 ? -17.734 -2.568 -1.447 1 89.38 163 LEU A CA 1
ATOM 1345 C C . LEU A 1 163 ? -16.422 -3.332 -1.502 1 89.38 163 LEU A C 1
ATOM 1347 O O . LEU A 1 163 ? -15.352 -2.729 -1.652 1 89.38 163 LEU A O 1
ATOM 1351 N N . LEU A 1 164 ? -16.469 -4.637 -1.404 1 90.5 164 LEU A N 1
ATOM 1352 C CA . LEU A 1 164 ? -15.266 -5.457 -1.492 1 90.5 164 LEU A CA 1
ATOM 1353 C C . LEU A 1 164 ? -14.617 -5.328 -2.865 1 90.5 164 LEU A C 1
ATOM 1355 O O . LEU A 1 164 ? -13.391 -5.238 -2.973 1 90.5 164 LEU A O 1
ATOM 1359 N N . ALA A 1 165 ? -15.438 -5.301 -3.859 1 84.88 165 ALA A N 1
ATOM 1360 C CA . ALA A 1 165 ? -14.93 -5.145 -5.219 1 84.88 165 ALA A CA 1
ATOM 1361 C C . ALA A 1 165 ? -14.25 -3.793 -5.402 1 84.88 165 ALA A C 1
ATOM 1363 O O . ALA A 1 165 ? -13.172 -3.707 -5.992 1 84.88 165 ALA A O 1
ATOM 1364 N N . LEU A 1 166 ? -14.812 -2.768 -4.863 1 85.69 166 LEU A N 1
ATOM 1365 C CA . LEU A 1 166 ? -14.266 -1.42 -4.941 1 85.69 166 LEU A CA 1
ATOM 1366 C C . LEU A 1 166 ? -12.922 -1.338 -4.215 1 85.69 166 LEU A C 1
ATOM 1368 O O . LEU A 1 166 ? -12.023 -0.614 -4.645 1 85.69 166 LEU A O 1
ATOM 1372 N N . ALA A 1 167 ? -12.758 -2.088 -3.156 1 91.69 167 ALA A N 1
ATOM 1373 C CA . ALA A 1 167 ? -11.57 -2.045 -2.309 1 91.69 167 ALA A CA 1
ATOM 1374 C C . ALA A 1 167 ? -10.383 -2.729 -2.99 1 91.69 167 ALA A C 1
ATOM 1376 O O . ALA A 1 167 ? -9.234 -2.543 -2.586 1 91.69 167 ALA A O 1
ATOM 1377 N N . SER A 1 168 ? -10.586 -3.471 -4.012 1 89.75 168 SER A N 1
ATOM 1378 C CA . SER A 1 168 ? -9.555 -4.309 -4.617 1 89.75 168 SER A CA 1
ATOM 1379 C C . SER A 1 168 ? -8.43 -3.463 -5.203 1 89.75 168 SER A C 1
ATOM 1381 O O . SER A 1 168 ? -7.262 -3.859 -5.16 1 89.75 168 SER A O 1
ATOM 1383 N N . GLU A 1 169 ? -8.773 -2.359 -5.746 1 85.06 169 GLU A N 1
ATOM 1384 C CA . GLU A 1 169 ? -7.758 -1.502 -6.348 1 85.06 169 GLU A CA 1
ATOM 1385 C C . GLU A 1 169 ? -6.762 -1.01 -5.305 1 85.06 169 GLU A C 1
ATOM 1387 O O . GLU A 1 169 ? -5.551 -1.02 -5.539 1 85.06 169 GLU A O 1
ATOM 1392 N N . MET A 1 170 ? -7.289 -0.585 -4.199 1 91.62 170 MET A N 1
ATOM 1393 C CA . MET A 1 170 ? -6.395 -0.112 -3.146 1 91.62 170 MET A CA 1
ATOM 1394 C C . MET A 1 170 ? -5.66 -1.276 -2.492 1 91.62 170 MET A C 1
ATOM 1396 O O . MET A 1 170 ? -4.504 -1.139 -2.088 1 91.62 170 MET A O 1
ATOM 1400 N N . ALA A 1 171 ? -6.305 -2.473 -2.445 1 94.12 171 ALA A N 1
ATOM 1401 C CA . ALA A 1 171 ? -5.703 -3.654 -1.83 1 94.12 171 ALA A CA 1
ATOM 1402 C C . ALA A 1 171 ? -4.465 -4.102 -2.598 1 94.12 171 ALA A C 1
ATOM 1404 O O . ALA A 1 171 ? -3.545 -4.688 -2.018 1 94.12 171 ALA A O 1
ATOM 1405 N N . GLY A 1 172 ? -4.395 -3.822 -3.85 1 94.81 172 GLY A N 1
ATOM 1406 C CA . GLY A 1 172 ? -3.287 -4.242 -4.695 1 94.81 172 GLY A CA 1
ATOM 1407 C C . GLY A 1 172 ? -2.098 -3.305 -4.629 1 94.81 172 GLY A C 1
ATOM 1408 O O . GLY A 1 172 ? -1.031 -3.605 -5.172 1 94.81 172 GLY A O 1
ATOM 1409 N N . SER A 1 173 ? -2.178 -2.217 -3.9 1 95.31 173 SER A N 1
ATOM 1410 C CA . SER A 1 173 ? -1.166 -1.167 -3.916 1 95.31 173 SER A CA 1
ATOM 1411 C C . SER A 1 173 ? 0.169 -1.677 -3.383 1 95.31 173 SER A C 1
ATOM 1413 O O . SER A 1 173 ? 1.218 -1.425 -3.979 1 95.31 173 SER A O 1
ATOM 1415 N N . PRO A 1 174 ? 0.18 -2.465 -2.246 1 97.25 174 PRO A N 1
ATOM 1416 C CA . PRO A 1 174 ? 1.472 -2.947 -1.751 1 97.25 174 PRO A CA 1
ATOM 1417 C C . PRO A 1 174 ? 2.227 -3.779 -2.785 1 97.25 174 PRO A C 1
ATOM 1419 O O . PRO A 1 174 ? 3.436 -3.604 -2.961 1 97.25 174 PRO A O 1
ATOM 1422 N N . ARG A 1 175 ? 1.573 -4.625 -3.514 1 96 175 ARG A N 1
ATOM 1423 C CA . ARG A 1 175 ? 2.195 -5.422 -4.566 1 96 175 ARG A CA 1
ATOM 1424 C C . ARG A 1 175 ? 2.729 -4.535 -5.684 1 96 175 ARG A C 1
ATOM 1426 O O . ARG A 1 175 ? 3.834 -4.754 -6.184 1 96 175 ARG A O 1
ATOM 1433 N N . GLU A 1 176 ? 1.917 -3.564 -6.082 1 93.75 176 GLU A N 1
ATOM 1434 C CA . GLU A 1 176 ? 2.334 -2.65 -7.145 1 93.75 176 GLU A CA 1
ATOM 1435 C C . GLU A 1 176 ? 3.58 -1.868 -6.742 1 93.75 176 GLU A C 1
ATOM 1437 O O . GLU A 1 176 ? 4.508 -1.713 -7.539 1 93.75 176 GLU A O 1
ATOM 1442 N N . ILE A 1 177 ? 3.59 -1.376 -5.512 1 97.62 177 ILE A N 1
ATOM 1443 C CA . ILE A 1 177 ? 4.727 -0.623 -4.996 1 97.62 177 ILE A CA 1
ATOM 1444 C C . ILE A 1 177 ? 5.973 -1.507 -4.988 1 97.62 177 ILE A C 1
ATOM 1446 O O . ILE A 1 177 ? 7.035 -1.099 -5.461 1 97.62 177 ILE A O 1
ATOM 1450 N N . PHE A 1 178 ? 5.863 -2.77 -4.527 1 98.12 178 PHE A N 1
ATOM 1451 C CA . PHE A 1 178 ? 6.969 -3.719 -4.543 1 98.12 178 PHE A CA 1
ATOM 1452 C C . PHE A 1 178 ? 7.449 -3.967 -5.965 1 98.12 178 PHE A C 1
ATOM 1454 O O . PHE A 1 178 ? 8.656 -3.994 -6.223 1 98.12 178 PHE A O 1
ATOM 1461 N N . THR A 1 179 ? 6.543 -4.113 -6.824 1 93.81 179 THR A N 1
ATOM 1462 C CA . THR A 1 179 ? 6.879 -4.406 -8.211 1 93.81 179 THR A CA 1
ATOM 1463 C C . THR A 1 179 ? 7.684 -3.264 -8.828 1 93.81 179 THR A C 1
ATOM 1465 O O . THR A 1 179 ? 8.688 -3.496 -9.5 1 93.81 179 THR A O 1
ATOM 1468 N N . MET A 1 180 ? 7.297 -2.043 -8.609 1 92.81 180 MET A N 1
ATOM 1469 C CA . MET A 1 180 ? 8.023 -0.889 -9.133 1 92.81 180 MET A CA 1
ATOM 1470 C C . MET A 1 180 ? 9.406 -0.781 -8.492 1 92.81 180 MET A C 1
ATOM 1472 O O . MET A 1 180 ? 10.391 -0.491 -9.18 1 92.81 180 MET A O 1
ATOM 1476 N N . PHE A 1 181 ? 9.469 -1.086 -7.215 1 97.06 181 PHE A N 1
ATOM 1477 C CA . PHE A 1 181 ? 10.758 -1.068 -6.527 1 97.06 181 PHE A CA 1
ATOM 1478 C C . PHE A 1 181 ? 11.688 -2.131 -7.098 1 97.06 181 PHE A C 1
ATOM 1480 O O . PHE A 1 181 ? 12.805 -1.825 -7.512 1 97.06 181 PHE A O 1
ATOM 1487 N N . ASN A 1 182 ? 11.133 -3.334 -7.203 1 92.81 182 ASN A N 1
ATOM 1488 C CA . ASN A 1 182 ? 11.922 -4.523 -7.488 1 92.81 182 ASN A CA 1
ATOM 1489 C C . ASN A 1 182 ? 12.281 -4.617 -8.969 1 92.81 182 ASN A C 1
ATOM 1491 O O . ASN A 1 182 ? 13.32 -5.168 -9.328 1 92.81 182 ASN A O 1
ATOM 1495 N N . ASN A 1 183 ? 11.414 -4.09 -9.781 1 87.81 183 ASN A N 1
ATOM 1496 C CA . ASN A 1 183 ? 11.586 -4.336 -11.211 1 87.81 183 ASN A CA 1
ATOM 1497 C C . ASN A 1 183 ? 12.008 -3.068 -11.945 1 87.81 183 ASN A C 1
ATOM 1499 O O . ASN A 1 183 ? 12.586 -3.141 -13.031 1 87.81 183 ASN A O 1
ATOM 1503 N N . ALA A 1 184 ? 11.695 -1.882 -11.359 1 86.25 184 ALA A N 1
ATOM 1504 C CA . ALA A 1 184 ? 11.914 -0.654 -12.117 1 86.25 184 ALA A CA 1
ATOM 1505 C C . ALA A 1 184 ? 13.031 0.181 -11.5 1 86.25 184 ALA A C 1
ATOM 1507 O O . ALA A 1 184 ? 13.844 0.773 -12.211 1 86.25 184 ALA A O 1
ATOM 1508 N N . ASP A 1 185 ? 13.125 0.182 -10.195 1 94 185 ASP A N 1
ATOM 1509 C CA . ASP A 1 185 ? 13.914 1.254 -9.594 1 94 185 ASP A CA 1
ATOM 1510 C C . ASP A 1 185 ? 15.211 0.712 -9 1 94 185 ASP A C 1
ATOM 1512 O O . ASP A 1 185 ? 16.266 1.334 -9.125 1 94 185 ASP A O 1
ATOM 1516 N N . ILE A 1 186 ? 15.195 -0.458 -8.281 1 93.69 186 ILE A N 1
ATOM 1517 C CA . ILE A 1 186 ? 16.359 -0.931 -7.543 1 93.69 186 ILE A CA 1
ATOM 1518 C C . ILE A 1 186 ? 17.5 -1.234 -8.516 1 93.69 186 ILE A C 1
ATOM 1520 O O . ILE A 1 186 ? 17.281 -1.765 -9.602 1 93.69 186 ILE A O 1
ATOM 1524 N N . LYS A 1 187 ? 18.688 -0.806 -8.18 1 92.62 187 LYS A N 1
ATOM 1525 C CA . LYS A 1 187 ? 19.891 -1.095 -8.945 1 92.62 187 LYS A CA 1
ATOM 1526 C C . LYS A 1 187 ? 20.922 -1.834 -8.086 1 92.62 187 LYS A C 1
ATOM 1528 O O . LYS A 1 187 ? 21.031 -1.571 -6.887 1 92.62 187 LYS A O 1
ATOM 1533 N N . PHE A 1 188 ? 21.625 -2.713 -8.68 1 94.56 188 PHE A N 1
ATOM 1534 C CA . PHE A 1 188 ? 22.625 -3.516 -7.996 1 94.56 188 PHE A CA 1
ATOM 1535 C C . PHE A 1 188 ? 24.031 -3.098 -8.422 1 94.56 188 PHE A C 1
ATOM 1537 O O . PHE A 1 188 ? 24.203 -2.473 -9.469 1 94.56 188 PHE A O 1
ATOM 1544 N N . PRO A 1 189 ? 24.984 -3.314 -7.613 1 95.5 189 PRO A N 1
ATOM 1545 C CA . PRO A 1 189 ? 26.359 -2.92 -7.945 1 95.5 189 PRO A CA 1
ATOM 1546 C C . PRO A 1 189 ? 26.969 -3.781 -9.047 1 95.5 189 PRO A C 1
ATOM 1548 O O . PRO A 1 189 ? 26.391 -4.805 -9.43 1 95.5 189 PRO A O 1
ATOM 1551 N N . PHE A 1 190 ? 28.031 -3.297 -9.516 1 95.38 190 PHE A N 1
ATOM 1552 C CA . PHE A 1 190 ? 28.844 -4.07 -10.445 1 95.38 190 PHE A CA 1
ATOM 1553 C C . PHE A 1 190 ? 29.688 -5.094 -9.695 1 95.38 190 PHE A C 1
ATOM 1555 O O . PHE A 1 190 ? 30.141 -4.84 -8.578 1 95.38 190 PHE A O 1
ATOM 1562 N N . ILE A 1 191 ? 29.859 -6.25 -10.273 1 96.69 191 ILE A N 1
ATOM 1563 C CA . ILE A 1 191 ? 30.766 -7.254 -9.734 1 96.69 191 ILE A CA 1
ATOM 1564 C C . ILE A 1 191 ? 31.703 -7.734 -10.836 1 96.69 191 ILE A C 1
ATOM 1566 O O . ILE A 1 191 ? 31.5 -7.441 -12.016 1 96.69 191 ILE A O 1
ATOM 1570 N N . LYS A 1 192 ? 32.781 -8.359 -10.469 1 96.62 192 LYS A N 1
ATOM 1571 C CA . LYS A 1 192 ? 33.688 -8.93 -11.438 1 96.62 192 LYS A CA 1
ATOM 1572 C C . LYS A 1 192 ? 33.281 -10.344 -11.82 1 96.62 192 LYS A C 1
ATOM 1574 O O . LYS A 1 192 ? 33.094 -11.211 -10.961 1 96.62 192 LYS A O 1
ATOM 1579 N N . ASP A 1 193 ? 33.156 -10.617 -13.109 1 95.25 193 ASP A N 1
ATOM 1580 C CA . ASP A 1 193 ? 32.75 -11.953 -13.547 1 95.25 193 ASP A CA 1
ATOM 1581 C C . ASP A 1 193 ? 33.938 -12.891 -13.617 1 95.25 193 ASP A C 1
ATOM 1583 O O . ASP A 1 193 ? 35 -12.594 -13.07 1 95.25 193 ASP A O 1
ATOM 1587 N N . GLU A 1 194 ? 33.812 -14.094 -14.203 1 94.44 194 GLU A N 1
ATOM 1588 C CA . GLU A 1 194 ? 34.844 -15.117 -14.25 1 94.44 194 GLU A CA 1
ATOM 1589 C C . GLU A 1 194 ? 36.094 -14.625 -15.016 1 94.44 194 GLU A C 1
ATOM 1591 O O . GLU A 1 194 ? 37.219 -15.039 -14.727 1 94.44 194 GLU A O 1
ATOM 1596 N N . ASP A 1 195 ? 35.844 -13.711 -15.914 1 94.75 195 ASP A N 1
ATOM 1597 C CA . ASP A 1 195 ? 36.938 -13.195 -16.75 1 94.75 195 ASP A CA 1
ATOM 1598 C C . ASP A 1 195 ? 37.531 -11.938 -16.141 1 94.75 195 ASP A C 1
ATOM 1600 O O . ASP A 1 195 ? 38.406 -11.312 -16.734 1 94.75 195 ASP A O 1
ATOM 1604 N N . GLY A 1 196 ? 37 -11.523 -15.07 1 93.81 196 GLY A N 1
ATOM 1605 C CA . GLY A 1 196 ? 37.531 -10.344 -14.398 1 93.81 196 GLY A CA 1
ATOM 1606 C C . GLY A 1 196 ? 36.906 -9.047 -14.891 1 93.81 196 GLY A C 1
ATOM 1607 O O . GLY A 1 196 ? 37.344 -7.961 -14.492 1 93.81 196 GLY A O 1
ATOM 1608 N N . GLU A 1 197 ? 35.906 -9.156 -15.672 1 95.75 197 GLU A N 1
ATOM 1609 C CA . GLU A 1 197 ? 35.219 -7.984 -16.219 1 95.75 197 GLU A CA 1
ATOM 1610 C C . GLU A 1 197 ? 34.125 -7.504 -15.273 1 95.75 197 GLU A C 1
ATOM 1612 O O . GLU A 1 197 ? 33.406 -8.312 -14.68 1 95.75 197 GLU A O 1
ATOM 1617 N N . GLU A 1 198 ? 34.062 -6.207 -15.203 1 95.38 198 GLU A N 1
ATOM 1618 C CA . GLU A 1 198 ? 33 -5.609 -14.406 1 95.38 198 GLU A CA 1
ATOM 1619 C C . GLU A 1 198 ? 31.656 -5.715 -15.109 1 95.38 198 GLU A C 1
ATOM 1621 O O . GLU A 1 198 ? 31.5 -5.199 -16.219 1 95.38 198 GLU A O 1
ATOM 1626 N N . VAL A 1 199 ? 30.781 -6.402 -14.453 1 93.81 199 VAL A N 1
ATOM 1627 C CA . VAL A 1 199 ? 29.453 -6.578 -15.008 1 93.81 199 VAL A CA 1
ATOM 1628 C C . VAL A 1 199 ? 28.406 -6.176 -13.969 1 93.81 199 VAL A C 1
ATOM 1630 O O . VAL A 1 199 ? 28.562 -6.449 -12.781 1 93.81 199 VAL A O 1
ATOM 1633 N N . GLU A 1 200 ? 27.391 -5.492 -14.492 1 92.19 200 GLU A N 1
ATOM 1634 C CA . GLU A 1 200 ? 26.312 -5.086 -13.594 1 92.19 200 GLU A CA 1
ATOM 1635 C C . GLU A 1 200 ? 25.516 -6.289 -13.109 1 92.19 200 GLU A C 1
ATOM 1637 O O . GLU A 1 200 ? 25.078 -7.117 -13.914 1 92.19 200 GLU A O 1
ATOM 1642 N N . LEU A 1 201 ? 25.391 -6.406 -11.797 1 94.38 201 LEU A N 1
ATOM 1643 C CA . LEU A 1 201 ? 24.484 -7.395 -11.219 1 94.38 201 LEU A CA 1
ATOM 1644 C C . LEU A 1 201 ? 23.031 -6.984 -11.438 1 94.38 201 LEU A C 1
ATOM 1646 O O . LEU A 1 201 ? 22.672 -5.812 -11.281 1 94.38 201 LEU A O 1
ATOM 1650 N N . THR A 1 202 ? 22.203 -7.84 -11.969 1 89.12 202 THR A N 1
ATOM 1651 C CA . THR A 1 202 ? 20.75 -7.688 -12.07 1 89.12 202 THR A CA 1
ATOM 1652 C C . THR A 1 202 ? 20.047 -8.922 -11.531 1 89.12 202 THR A C 1
ATOM 1654 O O . THR A 1 202 ? 20.672 -9.945 -11.266 1 89.12 202 THR A O 1
ATOM 1657 N N . LYS A 1 203 ? 18.812 -8.82 -11.273 1 87.19 203 LYS A N 1
ATOM 1658 C CA . LYS A 1 203 ? 18.031 -9.977 -10.82 1 87.19 203 LYS A CA 1
ATOM 1659 C C . LYS A 1 203 ? 18.094 -11.109 -11.836 1 87.19 203 LYS A C 1
ATOM 1661 O O . LYS A 1 203 ? 18.188 -12.281 -11.461 1 87.19 203 LYS A O 1
ATOM 1666 N N . GLY A 1 204 ? 18.125 -10.734 -13.094 1 79.81 204 GLY A N 1
ATOM 1667 C CA . GLY A 1 204 ? 18.172 -11.727 -14.156 1 79.81 204 GLY A CA 1
ATOM 1668 C C . GLY A 1 204 ? 19.5 -12.453 -14.25 1 79.81 204 GLY A C 1
ATOM 1669 O O . GLY A 1 204 ? 19.547 -13.648 -14.539 1 79.81 204 GLY A O 1
ATOM 1670 N N . ARG A 1 205 ? 20.562 -11.773 -13.883 1 87.81 205 ARG A N 1
ATOM 1671 C CA . ARG A 1 205 ? 21.906 -12.344 -14.016 1 87.81 205 ARG A CA 1
ATOM 1672 C C . ARG A 1 205 ? 22.312 -13.062 -12.734 1 87.81 205 ARG A C 1
ATOM 1674 O O . ARG A 1 205 ? 23.297 -13.82 -12.727 1 87.81 205 ARG A O 1
ATOM 1681 N N . TYR A 1 206 ? 21.625 -12.844 -11.727 1 93.38 206 TYR A N 1
ATOM 1682 C CA . TYR A 1 206 ? 22 -13.32 -10.398 1 93.38 206 TYR A CA 1
ATOM 1683 C C . TYR A 1 206 ? 22.188 -14.828 -10.391 1 93.38 206 TYR A C 1
ATOM 1685 O O . TYR A 1 206 ? 23.25 -15.328 -9.992 1 93.38 206 TYR A O 1
ATOM 1693 N N . ILE A 1 207 ? 21.203 -15.539 -10.914 1 89.44 207 ILE A N 1
ATOM 1694 C CA . ILE A 1 207 ? 21.266 -17 -10.875 1 89.44 207 ILE A CA 1
ATOM 1695 C C . ILE A 1 207 ? 22.438 -17.484 -11.734 1 89.44 207 ILE A C 1
ATOM 1697 O O . ILE A 1 207 ? 23.141 -18.422 -11.352 1 89.44 207 ILE A O 1
ATOM 1701 N N . LYS A 1 208 ? 22.656 -16.828 -12.844 1 87.81 208 LYS A N 1
ATOM 1702 C CA . LYS A 1 208 ? 23.797 -17.188 -13.688 1 87.81 208 LYS A CA 1
ATOM 1703 C C . LYS A 1 208 ? 25.109 -17.031 -12.938 1 87.81 208 LYS A C 1
ATOM 1705 O O . LYS A 1 208 ? 26.016 -17.875 -13.055 1 87.81 208 LYS A O 1
ATOM 1710 N N . PHE A 1 209 ? 25.188 -15.969 -12.195 1 94.38 209 PHE A N 1
ATOM 1711 C CA . PHE A 1 209 ? 26.391 -15.75 -11.391 1 94.38 209 PHE A CA 1
ATOM 1712 C C . PHE A 1 209 ? 26.531 -16.828 -10.32 1 94.38 209 PHE A C 1
ATOM 1714 O O . PHE A 1 209 ? 27.641 -17.266 -10.016 1 94.38 209 PHE A O 1
ATOM 1721 N N . LEU A 1 210 ? 25.422 -17.328 -9.82 1 96.19 210 LEU A N 1
ATOM 1722 C CA . LEU A 1 210 ? 25.469 -18.359 -8.789 1 96.19 210 LEU A CA 1
ATOM 1723 C C . LEU A 1 210 ? 25.844 -19.703 -9.383 1 96.19 210 LEU A C 1
ATOM 1725 O O . LEU A 1 210 ? 26.234 -20.625 -8.656 1 96.19 210 LEU A O 1
ATOM 1729 N N . GLU A 1 211 ? 25.75 -19.797 -10.703 1 93.31 211 GLU A N 1
ATOM 1730 C CA . GLU A 1 211 ? 26.109 -21.031 -11.398 1 93.31 211 GLU A CA 1
ATOM 1731 C C . GLU A 1 211 ? 27.578 -21.016 -11.82 1 93.31 211 GLU A C 1
ATOM 1733 O O . GLU A 1 211 ? 28.078 -22 -12.375 1 93.31 211 GLU A O 1
ATOM 1738 N N . SER A 1 212 ? 28.297 -19.938 -11.539 1 94.44 212 SER A N 1
ATOM 1739 C CA . SER A 1 212 ? 29.688 -19.797 -11.945 1 94.44 212 SER A CA 1
ATOM 1740 C C . SER A 1 212 ? 30.578 -20.844 -11.273 1 94.44 212 SER A C 1
ATOM 1742 O O . SER A 1 212 ? 30.391 -21.156 -10.094 1 94.44 212 SER A O 1
ATOM 1744 N N . LYS A 1 213 ? 31.516 -21.297 -12.023 1 93.19 213 LYS A N 1
ATOM 1745 C CA . LYS A 1 213 ? 32.5 -22.219 -11.453 1 93.19 213 LYS A CA 1
ATOM 1746 C C . LYS A 1 213 ? 33.469 -21.484 -10.531 1 93.19 213 LYS A C 1
ATOM 1748 O O . LYS A 1 213 ? 34.125 -22.109 -9.703 1 93.19 213 LYS A O 1
ATOM 1753 N N . ASP A 1 214 ? 33.531 -20.203 -10.773 1 96.19 214 ASP A N 1
ATOM 1754 C CA . ASP A 1 214 ? 34.344 -19.359 -9.914 1 96.19 214 ASP A CA 1
ATOM 1755 C C . ASP A 1 214 ? 33.594 -19 -8.625 1 96.19 214 ASP A C 1
ATOM 1757 O O . ASP A 1 214 ? 32.688 -18.172 -8.648 1 96.19 214 ASP A O 1
ATOM 1761 N N . ARG A 1 215 ? 34.031 -19.547 -7.535 1 96.88 215 ARG A N 1
ATOM 1762 C CA . ARG A 1 215 ? 33.375 -19.391 -6.246 1 96.88 215 ARG A CA 1
ATOM 1763 C C . ARG A 1 215 ? 33.344 -17.922 -5.816 1 96.88 215 ARG A C 1
ATOM 1765 O O . ARG A 1 215 ? 32.406 -17.469 -5.164 1 96.88 215 ARG A O 1
ATOM 1772 N N . ARG A 1 216 ? 34.406 -17.234 -6.195 1 97.5 216 ARG A N 1
ATOM 1773 C CA . ARG A 1 216 ? 34.469 -15.812 -5.883 1 97.5 216 ARG A CA 1
ATOM 1774 C C . ARG A 1 216 ? 33.281 -15.07 -6.512 1 97.5 216 ARG A C 1
ATOM 1776 O O . ARG A 1 216 ? 32.688 -14.203 -5.875 1 97.5 216 ARG A O 1
ATOM 1783 N N . VAL A 1 217 ? 32.938 -15.445 -7.707 1 97.88 217 VAL A N 1
ATOM 1784 C CA . VAL A 1 217 ? 31.859 -14.797 -8.445 1 97.88 217 VAL A CA 1
ATOM 1785 C C . VAL A 1 217 ? 30.531 -15.086 -7.766 1 97.88 217 VAL A C 1
ATOM 1787 O O . VAL A 1 217 ? 29.703 -14.18 -7.594 1 97.88 217 VAL A O 1
ATOM 1790 N N . ARG A 1 218 ? 30.344 -16.328 -7.328 1 98.06 218 ARG A N 1
ATOM 1791 C CA . ARG A 1 218 ? 29.109 -16.703 -6.637 1 98.06 218 ARG A CA 1
ATOM 1792 C C . ARG A 1 218 ? 28.938 -15.906 -5.344 1 98.06 218 ARG A C 1
ATOM 1794 O O . ARG A 1 218 ? 27.875 -15.344 -5.086 1 98.06 218 ARG A O 1
ATOM 1801 N N . LYS A 1 219 ? 30 -15.852 -4.613 1 98.19 219 LYS A N 1
ATOM 1802 C CA . LYS A 1 219 ? 29.984 -15.156 -3.328 1 98.19 219 LYS A CA 1
ATOM 1803 C C . LYS A 1 219 ? 29.734 -13.664 -3.51 1 98.19 219 LYS A C 1
ATOM 1805 O O . LYS A 1 219 ? 28.906 -13.078 -2.807 1 98.19 219 LYS A O 1
ATOM 1810 N N . ASP A 1 220 ? 30.438 -13.07 -4.484 1 98.06 220 ASP A N 1
ATOM 1811 C CA . ASP A 1 220 ? 30.297 -11.641 -4.742 1 98.06 220 ASP A CA 1
ATOM 1812 C C . ASP A 1 220 ? 28.859 -11.305 -5.148 1 98.06 220 ASP A C 1
ATOM 1814 O O . ASP A 1 220 ? 28.297 -10.32 -4.676 1 98.06 220 ASP A O 1
ATOM 1818 N N . ALA A 1 221 ? 28.266 -12.125 -6.004 1 98.06 221 ALA A N 1
ATOM 1819 C CA . ALA A 1 221 ? 26.906 -11.891 -6.465 1 98.06 221 ALA A CA 1
ATOM 1820 C C . ALA A 1 221 ? 25.906 -12.008 -5.312 1 98.06 221 ALA A C 1
ATOM 1822 O O . ALA A 1 221 ? 25.016 -11.164 -5.16 1 98.06 221 ALA A O 1
ATOM 1823 N N . PHE A 1 222 ? 26.125 -13.016 -4.523 1 98.31 222 PHE A N 1
ATOM 1824 C CA . PHE A 1 222 ? 25.281 -13.305 -3.373 1 98.31 222 PHE A CA 1
ATOM 1825 C C . PHE A 1 222 ? 25.297 -12.148 -2.379 1 98.31 222 PHE A C 1
ATOM 1827 O O . PHE A 1 222 ? 24.25 -11.633 -1.988 1 98.31 222 PHE A O 1
ATOM 1834 N N . GLN A 1 223 ? 26.438 -11.711 -2.061 1 98.19 223 GLN A N 1
ATOM 1835 C CA . GLN A 1 223 ? 26.594 -10.625 -1.099 1 98.19 223 GLN A CA 1
ATOM 1836 C C . GLN A 1 223 ? 26.078 -9.305 -1.669 1 98.19 223 GLN A C 1
ATOM 1838 O O . GLN A 1 223 ? 25.391 -8.547 -0.978 1 98.19 223 GLN A O 1
ATOM 1843 N N . ALA A 1 224 ? 26.391 -9.047 -2.928 1 97.75 224 ALA A N 1
ATOM 1844 C CA . ALA A 1 224 ? 25.969 -7.805 -3.578 1 97.75 224 ALA A CA 1
ATOM 1845 C C . ALA A 1 224 ? 24.453 -7.703 -3.646 1 97.75 224 ALA A C 1
ATOM 1847 O O . ALA A 1 224 ? 23.875 -6.652 -3.355 1 97.75 224 ALA A O 1
ATOM 1848 N N . LEU A 1 225 ? 23.781 -8.781 -3.988 1 97.62 225 LEU A N 1
ATOM 1849 C CA . LEU A 1 225 ? 22.328 -8.773 -4.137 1 97.62 225 LEU A CA 1
ATOM 1850 C C . LEU A 1 225 ? 21.641 -8.508 -2.803 1 97.62 225 LEU A C 1
ATOM 1852 O O . LEU A 1 225 ? 20.875 -7.559 -2.678 1 97.62 225 LEU A O 1
ATOM 1856 N N . TYR A 1 226 ? 22.016 -9.242 -1.81 1 98.06 226 TYR A N 1
ATOM 1857 C CA . TYR A 1 226 ? 21.25 -9.203 -0.568 1 98.06 226 TYR A CA 1
ATOM 1858 C C . TYR A 1 226 ? 21.641 -7.988 0.268 1 98.06 226 TYR A C 1
ATOM 1860 O O . TYR A 1 226 ? 20.812 -7.441 1.002 1 98.06 226 TYR A O 1
ATOM 1868 N N . SER A 1 227 ? 22.844 -7.516 0.111 1 97.44 227 SER A N 1
ATOM 1869 C CA . SER A 1 227 ? 23.203 -6.266 0.778 1 97.44 227 SER A CA 1
ATOM 1870 C C . SER A 1 227 ? 22.422 -5.09 0.201 1 97.44 227 SER A C 1
ATOM 1872 O O . SER A 1 227 ? 22.094 -4.145 0.918 1 97.44 227 SER A O 1
ATOM 1874 N N . THR A 1 228 ? 22.188 -5.137 -1.07 1 97.44 228 THR A N 1
ATOM 1875 C CA . THR A 1 228 ? 21.391 -4.094 -1.71 1 97.44 228 THR A CA 1
ATOM 1876 C C . THR A 1 228 ? 19.953 -4.113 -1.196 1 97.44 228 THR A C 1
ATOM 1878 O O . THR A 1 228 ? 19.406 -3.074 -0.824 1 97.44 228 THR A O 1
ATOM 1881 N N . TYR A 1 229 ? 19.359 -5.289 -1.121 1 98 229 TYR A N 1
ATOM 1882 C CA . TYR A 1 229 ? 18.016 -5.402 -0.579 1 98 229 TYR A CA 1
ATOM 1883 C C . TYR A 1 229 ? 17.969 -4.961 0.88 1 98 229 TYR A C 1
ATOM 1885 O O . TYR A 1 229 ? 17 -4.344 1.321 1 98 229 TYR A O 1
ATOM 1893 N N . ALA A 1 230 ? 18.984 -5.258 1.612 1 97.81 230 ALA A N 1
ATOM 1894 C CA . ALA A 1 230 ? 19.047 -4.926 3.033 1 97.81 230 ALA A CA 1
ATOM 1895 C C . ALA A 1 230 ? 18.969 -3.42 3.25 1 97.81 230 ALA A C 1
ATOM 1897 O O . ALA A 1 230 ? 18.422 -2.961 4.254 1 97.81 230 ALA A O 1
ATOM 1898 N N . LYS A 1 231 ? 19.438 -2.65 2.326 1 96.25 231 LYS A N 1
ATOM 1899 C CA . LYS A 1 231 ? 19.422 -1.193 2.43 1 96.25 231 LYS A CA 1
ATOM 1900 C C . LYS A 1 231 ? 18 -0.654 2.443 1 96.25 231 LYS A C 1
ATOM 1902 O O . LYS A 1 231 ? 17.766 0.474 2.879 1 96.25 231 LYS A O 1
ATOM 1907 N N . PHE A 1 232 ? 17.062 -1.45 1.952 1 97.69 232 PHE A N 1
ATOM 1908 C CA . PHE A 1 232 ? 15.68 -0.99 1.841 1 97.69 232 PHE A CA 1
ATOM 1909 C C . PHE A 1 232 ? 14.734 -1.936 2.57 1 97.69 232 PHE A C 1
ATOM 1911 O O . PHE A 1 232 ? 13.562 -2.061 2.199 1 97.69 232 PHE A O 1
ATOM 1918 N N . LYS A 1 233 ? 15.266 -2.67 3.566 1 97.75 233 LYS A N 1
ATOM 1919 C CA . LYS A 1 233 ? 14.539 -3.756 4.219 1 97.75 233 LYS A CA 1
ATOM 1920 C C . LYS A 1 233 ? 13.266 -3.244 4.887 1 97.75 233 LYS A C 1
ATOM 1922 O O . LYS A 1 233 ? 12.25 -3.936 4.902 1 97.75 233 LYS A O 1
ATOM 1927 N N . ASN A 1 234 ? 13.25 -1.98 5.406 1 95.94 234 ASN A N 1
ATOM 1928 C CA . ASN A 1 234 ? 12.062 -1.45 6.078 1 95.94 234 ASN A CA 1
ATOM 1929 C C . ASN A 1 234 ? 10.945 -1.141 5.086 1 95.94 234 ASN A C 1
ATOM 1931 O O . ASN A 1 234 ? 9.773 -1.403 5.363 1 95.94 234 ASN A O 1
ATOM 1935 N N . THR A 1 235 ? 11.328 -0.583 3.934 1 97.75 235 THR A N 1
ATOM 1936 C CA . THR A 1 235 ? 10.375 -0.298 2.869 1 97.75 235 THR A CA 1
ATOM 1937 C C . THR A 1 235 ? 9.727 -1.584 2.365 1 97.75 235 THR A C 1
ATOM 1939 O O . THR A 1 235 ? 8.5 -1.665 2.252 1 97.75 235 THR A O 1
ATOM 1942 N N . ILE A 1 236 ? 10.531 -2.611 2.164 1 98.56 236 ILE A N 1
ATOM 1943 C CA . ILE A 1 236 ? 10.039 -3.871 1.614 1 98.56 236 ILE A CA 1
ATOM 1944 C C . ILE A 1 236 ? 9.195 -4.598 2.66 1 98.56 236 ILE A C 1
ATOM 1946 O O . ILE A 1 236 ? 8.164 -5.188 2.332 1 98.56 236 ILE A O 1
ATOM 1950 N N . ALA A 1 237 ? 9.625 -4.523 3.895 1 98.12 237 ALA A N 1
ATOM 1951 C CA . ALA A 1 237 ? 8.836 -5.113 4.973 1 98.12 237 ALA A CA 1
ATOM 1952 C C . ALA A 1 237 ? 7.457 -4.469 5.059 1 98.12 237 ALA A C 1
ATOM 1954 O O . ALA A 1 237 ? 6.445 -5.164 5.18 1 98.12 237 ALA A O 1
ATOM 1955 N N . ALA A 1 238 ? 7.43 -3.131 4.961 1 97 238 ALA A N 1
ATOM 1956 C CA . ALA A 1 238 ? 6.148 -2.426 4.996 1 97 238 ALA A CA 1
ATOM 1957 C C . ALA A 1 238 ? 5.254 -2.855 3.84 1 97 238 ALA A C 1
ATOM 1959 O O . ALA A 1 238 ? 4.039 -2.984 4.004 1 97 238 ALA A O 1
ATOM 1960 N N . SER A 1 239 ? 5.832 -3.061 2.67 1 98.12 239 SER A N 1
ATOM 1961 C CA . SER A 1 239 ? 5.07 -3.506 1.507 1 98.12 239 SER A CA 1
ATOM 1962 C C . SER A 1 239 ? 4.5 -4.902 1.724 1 98.12 239 SER A C 1
ATOM 1964 O O . SER A 1 239 ? 3.316 -5.141 1.474 1 98.12 239 SER A O 1
ATOM 1966 N N . LEU A 1 240 ? 5.305 -5.816 2.246 1 98.38 240 LEU A N 1
ATOM 1967 C CA . LEU A 1 240 ? 4.836 -7.176 2.492 1 98.38 240 LEU A CA 1
ATOM 1968 C C . LEU A 1 240 ? 3.748 -7.188 3.561 1 98.38 240 LEU A C 1
ATOM 1970 O O . LEU A 1 240 ? 2.717 -7.848 3.395 1 98.38 240 LEU A O 1
ATOM 1974 N N . VAL A 1 241 ? 3.959 -6.449 4.609 1 96.75 241 VAL A N 1
ATOM 1975 C CA . VAL A 1 241 ? 2.979 -6.375 5.688 1 96.75 241 VAL A CA 1
ATOM 1976 C C . VAL A 1 241 ? 1.672 -5.789 5.16 1 96.75 241 VAL A C 1
ATOM 1978 O O . VAL A 1 241 ? 0.586 -6.219 5.555 1 96.75 241 VAL A O 1
ATOM 1981 N N . GLY A 1 242 ? 1.8 -4.727 4.262 1 97.06 242 GLY A N 1
ATOM 1982 C CA . GLY A 1 242 ? 0.61 -4.195 3.617 1 97.06 242 GLY A CA 1
ATOM 1983 C C . GLY A 1 242 ? -0.193 -5.25 2.883 1 97.06 242 GLY A C 1
ATOM 1984 O O . GLY A 1 242 ? -1.424 -5.262 2.953 1 97.06 242 GLY A O 1
ATOM 1985 N N . SER A 1 243 ? 0.486 -6.172 2.195 1 97.62 243 SER A N 1
ATOM 1986 C CA . SER A 1 243 ? -0.176 -7.266 1.494 1 97.62 243 SER A CA 1
ATOM 1987 C C . SER A 1 243 ? -0.841 -8.227 2.475 1 97.62 243 SER A C 1
ATOM 1989 O O . SER A 1 243 ? -1.94 -8.727 2.219 1 97.62 243 SER A O 1
ATOM 1991 N N . ILE A 1 244 ? -0.183 -8.516 3.572 1 97.31 244 ILE A N 1
ATOM 1992 C CA . ILE A 1 244 ? -0.708 -9.398 4.609 1 97.31 244 ILE A CA 1
ATOM 1993 C C . ILE A 1 244 ? -1.964 -8.781 5.223 1 97.31 244 ILE A C 1
ATOM 1995 O O . ILE A 1 244 ? -2.951 -9.484 5.457 1 97.31 244 ILE A O 1
ATOM 1999 N N . LYS A 1 245 ? -1.963 -7.453 5.438 1 94.31 245 LYS A N 1
ATOM 2000 C CA . LYS A 1 245 ? -3.131 -6.738 5.945 1 94.31 245 LYS A CA 1
ATOM 2001 C C . LYS A 1 245 ? -4.312 -6.871 4.992 1 94.31 245 LYS A C 1
ATOM 2003 O O . LYS A 1 245 ? -5.449 -7.07 5.43 1 94.31 245 LYS A O 1
ATOM 2008 N N . ALA A 1 246 ? -4.07 -6.75 3.701 1 96.19 246 ALA A N 1
ATOM 2009 C CA . ALA A 1 246 ? -5.125 -6.898 2.699 1 96.19 246 ALA A CA 1
ATOM 2010 C C . ALA A 1 246 ? -5.734 -8.297 2.746 1 96.19 246 ALA A C 1
ATOM 2012 O O . ALA A 1 246 ? -6.961 -8.445 2.715 1 96.19 246 ALA A O 1
ATOM 2013 N N . SER A 1 247 ? -4.859 -9.289 2.891 1 96.5 247 SER A N 1
ATOM 2014 C CA . SER A 1 247 ? -5.344 -10.664 2.988 1 96.5 247 SER A CA 1
ATOM 2015 C C . SER A 1 247 ? -6.223 -10.852 4.219 1 96.5 247 SER A C 1
ATOM 2017 O O . SER A 1 247 ? -7.273 -11.492 4.145 1 96.5 247 SER A O 1
ATOM 2019 N N . LYS A 1 248 ? -5.812 -10.352 5.285 1 94.5 248 LYS A N 1
ATOM 2020 C CA . LYS A 1 248 ? -6.586 -10.453 6.52 1 94.5 248 LYS A CA 1
ATOM 2021 C C . LYS A 1 248 ? -7.934 -9.742 6.379 1 94.5 248 LYS A C 1
ATOM 2023 O O . LYS A 1 248 ? -8.961 -10.25 6.836 1 94.5 248 LYS A O 1
ATOM 2028 N N . PHE A 1 249 ? -8 -8.578 5.758 1 94.88 249 PHE A N 1
ATOM 2029 C CA . PHE A 1 249 ? -9.234 -7.828 5.551 1 94.88 249 PHE A CA 1
ATOM 2030 C C . PHE A 1 249 ? -10.266 -8.672 4.809 1 94.88 249 PHE A C 1
ATOM 2032 O O . PHE A 1 249 ? -11.398 -8.828 5.273 1 94.88 249 PHE A O 1
ATOM 2039 N N . TYR A 1 250 ? -9.867 -9.234 3.684 1 94.75 250 TYR A N 1
ATOM 2040 C CA . TYR A 1 250 ? -10.805 -9.992 2.863 1 94.75 250 TYR A CA 1
ATOM 2041 C C . TYR A 1 250 ? -11.25 -11.258 3.58 1 94.75 250 TYR A C 1
ATOM 2043 O O . TYR A 1 250 ? -12.422 -11.641 3.52 1 94.75 250 TYR A O 1
ATOM 2051 N N . ALA A 1 251 ? -10.289 -11.922 4.281 1 95.75 251 ALA A N 1
ATOM 2052 C CA . ALA A 1 251 ? -10.641 -13.125 5.031 1 95.75 251 ALA A CA 1
ATOM 2053 C C . ALA A 1 251 ? -11.656 -12.812 6.129 1 95.75 251 ALA A C 1
ATOM 2055 O O . ALA A 1 251 ? -12.664 -13.508 6.273 1 95.75 251 ALA A O 1
ATOM 2056 N N . THR A 1 252 ? -11.406 -11.719 6.824 1 93.31 252 THR A N 1
ATOM 2057 C CA . THR A 1 252 ? -12.289 -11.312 7.914 1 93.31 252 THR A CA 1
ATOM 2058 C C . THR A 1 252 ? -13.656 -10.891 7.379 1 93.31 252 THR A C 1
ATOM 2060 O O . THR A 1 252 ? -14.688 -11.289 7.91 1 93.31 252 THR A O 1
ATOM 2063 N N . ALA A 1 253 ? -13.633 -10.078 6.336 1 92.56 253 ALA A N 1
ATOM 2064 C CA . ALA A 1 253 ? -14.883 -9.617 5.727 1 92.56 253 ALA A CA 1
ATOM 2065 C C . ALA A 1 253 ? -15.742 -10.797 5.277 1 92.56 253 ALA A C 1
ATOM 2067 O O . ALA A 1 253 ? -16.969 -10.781 5.438 1 92.56 253 ALA A O 1
ATOM 2068 N N . ALA A 1 254 ? -15.102 -11.844 4.77 1 94.06 254 ALA A N 1
ATOM 2069 C CA . ALA A 1 254 ? -15.797 -13.023 4.273 1 94.06 254 ALA A CA 1
ATOM 2070 C C . ALA A 1 254 ? -16.047 -14.031 5.395 1 94.06 254 ALA A C 1
ATOM 2072 O O . ALA A 1 254 ? -16.469 -15.164 5.141 1 94.06 254 ALA A O 1
ATOM 2073 N N . LYS A 1 255 ? -15.688 -13.727 6.602 1 94.12 255 LYS A N 1
ATOM 2074 C CA . LYS A 1 255 ? -16.016 -14.469 7.812 1 94.12 255 LYS A CA 1
ATOM 2075 C C . LYS A 1 255 ? -15.211 -15.758 7.906 1 94.12 255 LYS A C 1
ATOM 2077 O O . LYS A 1 255 ? -15.742 -16.797 8.312 1 94.12 255 LYS A O 1
ATOM 2082 N N . TYR A 1 256 ? -14.031 -15.711 7.449 1 95.69 256 TYR A N 1
ATOM 2083 C CA . TYR A 1 256 ? -13.086 -16.797 7.68 1 95.69 256 TYR A CA 1
ATOM 2084 C C . TYR A 1 256 ? -12.273 -16.547 8.945 1 95.69 256 TYR A C 1
ATOM 2086 O O . TYR A 1 256 ? -12.102 -15.406 9.367 1 95.69 256 TYR A O 1
ATOM 2094 N N . ASP A 1 257 ? -11.758 -17.578 9.422 1 93.44 257 ASP A N 1
ATOM 2095 C CA . ASP A 1 257 ? -10.977 -17.484 10.648 1 93.44 257 ASP A CA 1
ATOM 2096 C C . ASP A 1 257 ? -9.555 -16.984 10.359 1 93.44 257 ASP A C 1
ATOM 2098 O O . ASP A 1 257 ? -8.883 -16.469 11.25 1 93.44 257 ASP A O 1
ATOM 2102 N N . SER A 1 258 ? -9.102 -17.312 9.188 1 95.56 258 SER A N 1
ATOM 2103 C CA . SER A 1 258 ? -7.742 -16.938 8.82 1 95.56 258 SER A CA 1
ATOM 2104 C C . SER A 1 258 ? -7.609 -16.734 7.309 1 95.56 258 SER A C 1
ATOM 2106 O O . SER A 1 258 ? -8.453 -17.203 6.543 1 95.56 258 SER A O 1
ATOM 2108 N N . SER A 1 259 ? -6.57 -16.016 6.98 1 97 259 SER A N 1
ATOM 2109 C CA . SER A 1 259 ? -6.254 -15.852 5.566 1 97 259 SER A CA 1
ATOM 2110 C C . SER A 1 259 ? -5.926 -17.188 4.91 1 97 259 SER A C 1
ATOM 2112 O O . SER A 1 259 ? -6.254 -17.406 3.742 1 97 259 SER A O 1
ATOM 2114 N N . LEU A 1 260 ? -5.254 -18.078 5.637 1 97.56 260 LEU A N 1
ATOM 2115 C CA . LEU A 1 260 ? -4.938 -19.422 5.133 1 97.56 260 LEU A CA 1
ATOM 2116 C C . LEU A 1 260 ? -6.211 -20.188 4.785 1 97.56 260 LEU A C 1
ATOM 2118 O O . LEU A 1 260 ? -6.344 -20.688 3.67 1 97.56 260 LEU A O 1
ATOM 2122 N N . GLU A 1 261 ? -7.148 -20.156 5.684 1 97 261 GLU A N 1
ATOM 2123 C CA . GLU A 1 261 ? -8.406 -20.859 5.461 1 97 261 GLU A CA 1
ATOM 2124 C C . GLU A 1 261 ? -9.148 -20.281 4.258 1 97 261 GLU A C 1
ATOM 2126 O O . GLU A 1 261 ? -9.656 -21.031 3.418 1 97 261 GLU A O 1
ATOM 2131 N N . ALA A 1 262 ? -9.219 -18.984 4.23 1 96.5 262 ALA A N 1
ATOM 2132 C CA . ALA A 1 262 ? -9.914 -18.312 3.137 1 96.5 262 ALA A CA 1
ATOM 2133 C C . ALA A 1 262 ? -9.305 -18.672 1.787 1 96.5 262 ALA A C 1
ATOM 2135 O O . ALA A 1 262 ? -10.023 -19.016 0.846 1 96.5 262 ALA A O 1
ATOM 2136 N N . SER A 1 263 ? -7.992 -18.641 1.701 1 95.94 263 SER A N 1
ATOM 2137 C CA . SER A 1 263 ? -7.289 -18.938 0.455 1 95.94 263 SER A CA 1
ATOM 2138 C C . SER A 1 263 ? -7.508 -20.375 0.013 1 95.94 263 SER A C 1
ATOM 2140 O O . SER A 1 263 ? -7.801 -20.641 -1.156 1 95.94 263 SER A O 1
ATOM 2142 N N . LEU A 1 264 ? -7.445 -21.281 0.93 1 96.19 264 LEU A N 1
ATOM 2143 C CA . LEU A 1 264 ? -7.578 -22.703 0.605 1 96.19 264 LEU A CA 1
ATOM 2144 C C . LEU A 1 264 ? -9.023 -23.047 0.265 1 96.19 264 LEU A C 1
ATOM 2146 O O . LEU A 1 264 ? -9.281 -23.828 -0.646 1 96.19 264 LEU A O 1
ATOM 2150 N N . ASP A 1 265 ? -9.93 -22.438 0.953 1 95 265 ASP A N 1
ATOM 2151 C CA . ASP A 1 265 ? -11.344 -22.75 0.768 1 95 265 ASP A CA 1
ATOM 2152 C C . ASP A 1 265 ? -11.82 -22.328 -0.623 1 95 265 ASP A C 1
ATOM 2154 O O . ASP A 1 265 ? -12.812 -22.859 -1.131 1 95 265 ASP A O 1
ATOM 2158 N N . ALA A 1 266 ? -11.148 -21.438 -1.204 1 90.81 266 ALA A N 1
ATOM 2159 C CA . ALA A 1 266 ? -11.5 -21.031 -2.561 1 90.81 266 ALA A CA 1
ATOM 2160 C C . ALA A 1 266 ? -11.477 -22.219 -3.518 1 90.81 266 ALA A C 1
ATOM 2162 O O . ALA A 1 266 ? -12.242 -22.25 -4.48 1 90.81 266 ALA A O 1
ATOM 2163 N N . ASP A 1 267 ? -10.641 -23.172 -3.168 1 92.12 267 ASP A N 1
ATOM 2164 C CA . ASP A 1 267 ? -10.531 -24.391 -3.984 1 92.12 267 ASP A CA 1
ATOM 2165 C C . ASP A 1 267 ? -11.055 -25.609 -3.232 1 92.12 267 ASP A C 1
ATOM 2167 O O . ASP A 1 267 ? -10.781 -26.75 -3.621 1 92.12 267 ASP A O 1
ATOM 2171 N N . ASN A 1 268 ? -11.766 -25.359 -2.197 1 94.94 268 ASN A N 1
ATOM 2172 C CA . ASN A 1 268 ? -12.273 -26.422 -1.348 1 94.94 268 ASN A CA 1
ATOM 2173 C C . ASN A 1 268 ? -11.148 -27.328 -0.85 1 94.94 268 ASN A C 1
ATOM 2175 O O . ASN A 1 268 ? -11.258 -28.562 -0.925 1 94.94 268 ASN A O 1
ATOM 2179 N N . ILE A 1 269 ? -10.078 -26.719 -0.411 1 95.31 269 ILE A N 1
ATOM 2180 C CA . ILE A 1 269 ? -8.938 -27.438 0.152 1 95.31 269 ILE A CA 1
ATOM 2181 C C . ILE A 1 269 ? -8.883 -27.203 1.661 1 95.31 269 ILE A C 1
ATOM 2183 O O . ILE A 1 269 ? -8.969 -26.062 2.129 1 95.31 269 ILE A O 1
ATOM 2187 N N . SER A 1 270 ? -8.773 -28.281 2.361 1 94.56 270 SER A N 1
ATOM 2188 C CA . SER A 1 270 ? -8.695 -28.188 3.816 1 94.56 270 SER A CA 1
ATOM 2189 C C . SER A 1 270 ? -7.305 -27.734 4.262 1 94.56 270 SER A C 1
ATOM 2191 O O . SER A 1 270 ? -6.309 -28.016 3.598 1 94.56 270 SER A O 1
ATOM 2193 N N . VAL A 1 271 ? -7.234 -27.094 5.41 1 95.81 271 VAL A N 1
ATOM 2194 C CA . VAL A 1 271 ? -5.988 -26.609 5.992 1 95.81 271 VAL A CA 1
ATOM 2195 C C . VAL A 1 271 ? -5.047 -27.781 6.262 1 95.81 271 VAL A C 1
ATOM 2197 O O . VAL A 1 271 ? -3.826 -27.641 6.184 1 95.81 271 VAL A O 1
ATOM 2200 N N . ASP A 1 272 ? -5.602 -28.938 6.41 1 95.25 272 ASP A N 1
ATOM 2201 C CA . ASP A 1 272 ? -4.812 -30.125 6.691 1 95.25 272 ASP A CA 1
ATOM 2202 C C . ASP A 1 272 ? -3.875 -30.453 5.531 1 95.25 272 ASP A C 1
ATOM 2204 O O . ASP A 1 272 ? -2.779 -30.984 5.742 1 95.25 272 ASP A O 1
ATOM 2208 N N . VAL A 1 273 ? -4.281 -30.188 4.355 1 95.88 273 VAL A N 1
ATOM 2209 C CA . VAL A 1 273 ? -3.441 -30.453 3.193 1 95.88 273 VAL A CA 1
ATOM 2210 C C . VAL A 1 273 ? -2.158 -29.625 3.289 1 95.88 273 VAL A C 1
ATOM 2212 O O . VAL A 1 273 ? -1.064 -30.141 3.041 1 95.88 273 VAL A O 1
ATOM 2215 N N . TYR A 1 274 ? -2.297 -28.391 3.689 1 97.19 274 TYR A N 1
ATOM 2216 C CA . TYR A 1 274 ? -1.182 -27.469 3.875 1 97.19 274 TYR A CA 1
ATOM 2217 C C . TYR A 1 274 ? -0.258 -27.938 4.992 1 97.19 274 TYR A C 1
ATOM 2219 O O . TYR A 1 274 ? 0.96 -28 4.812 1 97.19 274 TYR A O 1
ATOM 2227 N N . ASP A 1 275 ? -0.799 -28.344 6.066 1 97.19 275 ASP A N 1
ATOM 2228 C CA . ASP A 1 275 ? -0.038 -28.781 7.23 1 97.19 275 ASP A CA 1
ATOM 2229 C C . ASP A 1 275 ? 0.667 -30.109 6.953 1 97.19 275 ASP A C 1
ATOM 2231 O O . ASP A 1 275 ? 1.834 -30.281 7.312 1 97.19 275 ASP A O 1
ATOM 2235 N N . ASN A 1 276 ? -0.032 -31 6.312 1 96.81 276 ASN A N 1
ATOM 2236 C CA . ASN A 1 276 ? 0.545 -32.281 5.965 1 96.81 276 ASN A CA 1
ATOM 2237 C C . ASN A 1 276 ? 1.732 -32.125 5.02 1 96.81 276 ASN A C 1
ATOM 2239 O O . ASN A 1 276 ? 2.723 -32.875 5.137 1 96.81 276 ASN A O 1
ATOM 2243 N N . LEU A 1 277 ? 1.592 -31.234 4.113 1 98 277 LEU A N 1
ATOM 2244 C CA . LEU A 1 277 ? 2.684 -30.984 3.184 1 98 277 LEU A CA 1
ATOM 2245 C C . LEU A 1 277 ? 3.945 -30.562 3.93 1 98 277 LEU A C 1
ATOM 2247 O O . LEU A 1 277 ? 5.012 -31.141 3.742 1 98 277 LEU A O 1
ATOM 2251 N N . ILE A 1 278 ? 3.797 -29.547 4.832 1 98.44 278 ILE A N 1
ATOM 2252 C CA . ILE A 1 278 ? 4.918 -29.016 5.594 1 98.44 278 ILE A CA 1
ATOM 2253 C C . ILE A 1 278 ? 5.512 -30.109 6.48 1 98.44 278 ILE A C 1
ATOM 2255 O O . ILE A 1 278 ? 6.73 -30.297 6.504 1 98.44 278 ILE A O 1
ATOM 2259 N N . GLU A 1 279 ? 4.695 -30.859 7.105 1 98.25 279 GLU A N 1
ATOM 2260 C CA . GLU A 1 279 ? 5.145 -31.891 8.023 1 98.25 279 GLU A CA 1
ATOM 2261 C C . GLU A 1 279 ? 5.898 -33 7.289 1 98.25 279 GLU A C 1
ATOM 2263 O O . GLU A 1 279 ? 6.945 -33.438 7.754 1 98.25 279 GLU A O 1
ATOM 2268 N N . THR A 1 280 ? 5.32 -33.438 6.191 1 98.44 280 THR A N 1
ATOM 2269 C CA . THR A 1 280 ? 5.934 -34.5 5.426 1 98.44 280 THR A CA 1
ATOM 2270 C C . THR A 1 280 ? 7.312 -34.094 4.918 1 98.44 280 THR A C 1
ATOM 2272 O O . THR A 1 280 ? 8.273 -34.844 5.016 1 98.44 280 THR A O 1
ATOM 2275 N N . VAL A 1 281 ? 7.441 -32.906 4.406 1 98.56 281 VAL A N 1
ATOM 2276 C CA . VAL A 1 281 ? 8.719 -32.438 3.9 1 98.56 281 VAL A CA 1
ATOM 2277 C C . VAL A 1 281 ? 9.711 -32.281 5.055 1 98.56 281 VAL A C 1
ATOM 2279 O O . VAL A 1 281 ? 10.875 -32.688 4.93 1 98.56 281 VAL A O 1
ATOM 2282 N N . ASN A 1 282 ? 9.227 -31.781 6.211 1 98.5 282 ASN A N 1
ATOM 2283 C CA . ASN A 1 282 ? 10.086 -31.625 7.383 1 98.5 282 ASN A CA 1
ATOM 2284 C C . ASN A 1 282 ? 10.617 -32.969 7.859 1 98.5 282 ASN A C 1
ATOM 2286 O O . ASN A 1 282 ? 11.773 -33.094 8.258 1 98.5 282 ASN A O 1
ATOM 2290 N N . LYS A 1 283 ? 9.836 -34 7.801 1 98.06 283 LYS A N 1
ATOM 2291 C CA . LYS A 1 283 ? 10.234 -35.344 8.211 1 98.06 283 LYS A CA 1
ATOM 2292 C C . LYS A 1 283 ? 11.289 -35.906 7.27 1 98.06 283 LYS A C 1
ATOM 2294 O O . LYS A 1 283 ? 11.992 -36.875 7.617 1 98.06 283 LYS A O 1
ATOM 2299 N N . ASN A 1 284 ? 11.359 -35.344 6.086 1 98.44 284 ASN A N 1
ATOM 2300 C CA . ASN A 1 284 ? 12.266 -35.875 5.074 1 98.44 284 ASN A CA 1
ATOM 2301 C C . ASN A 1 284 ? 13.398 -34.906 4.762 1 98.44 284 ASN A C 1
ATOM 2303 O O . ASN A 1 284 ? 14.008 -35 3.693 1 98.44 284 ASN A O 1
ATOM 2307 N N . LEU A 1 285 ? 13.711 -33.969 5.672 1 98.62 285 LEU A N 1
ATOM 2308 C CA . LEU A 1 285 ? 14.797 -33.031 5.465 1 98.62 285 LEU A CA 1
ATOM 2309 C C . LEU A 1 285 ? 16.141 -33.719 5.383 1 98.62 285 LEU A C 1
ATOM 2311 O O . LEU A 1 285 ? 17.078 -33.219 4.746 1 98.62 285 LEU A O 1
ATOM 2315 N N . HIS A 1 286 ? 16.234 -34.938 5.988 1 98.31 286 HIS A N 1
ATOM 2316 C CA . HIS A 1 286 ? 17.484 -35.719 5.953 1 98.31 286 HIS A CA 1
ATOM 2317 C C . HIS A 1 286 ? 17.875 -36.062 4.523 1 98.31 286 HIS A C 1
ATOM 2319 O O . HIS A 1 286 ? 19.062 -36.188 4.215 1 98.31 286 HIS A O 1
ATOM 2325 N N . LEU A 1 287 ? 16.938 -36.219 3.619 1 98.5 287 LEU A N 1
ATOM 2326 C CA . LEU A 1 287 ? 17.219 -36.5 2.217 1 98.5 287 LEU A CA 1
ATOM 2327 C C . LEU A 1 287 ? 17.844 -35.281 1.542 1 98.5 287 LEU A C 1
ATOM 2329 O O . LEU A 1 287 ? 18.766 -35.406 0.733 1 98.5 287 LEU A O 1
ATOM 2333 N N . LEU A 1 288 ? 17.312 -34.094 1.867 1 98.5 288 LEU A N 1
ATOM 2334 C CA . LEU A 1 288 ? 17.906 -32.844 1.383 1 98.5 288 LEU A CA 1
ATOM 2335 C C . LEU A 1 288 ? 19.359 -32.719 1.863 1 98.5 288 LEU A C 1
ATOM 2337 O O . LEU A 1 288 ? 20.25 -32.375 1.082 1 98.5 288 LEU A O 1
ATOM 2341 N N . HIS A 1 289 ? 19.562 -33.062 3.121 1 98.5 289 HIS A N 1
ATOM 2342 C CA . HIS A 1 289 ? 20.906 -32.969 3.699 1 98.5 289 HIS A CA 1
ATOM 2343 C C . HIS A 1 289 ? 21.859 -33.938 3.012 1 98.5 289 HIS A C 1
ATOM 2345 O O . HIS A 1 289 ? 23.016 -33.625 2.744 1 98.5 289 HIS A O 1
ATOM 2351 N N . ARG A 1 290 ? 21.359 -35.094 2.771 1 98.19 290 ARG A N 1
ATOM 2352 C CA . ARG A 1 290 ? 22.141 -36.094 2.049 1 98.19 290 ARG A CA 1
ATOM 2353 C C . ARG A 1 290 ? 22.531 -35.594 0.666 1 98.19 290 ARG A C 1
ATOM 2355 O O . ARG A 1 290 ? 23.672 -35.75 0.235 1 98.19 290 ARG A O 1
ATOM 2362 N N . TYR A 1 291 ? 21.672 -34.969 0.014 1 98 291 TYR A N 1
ATOM 2363 C CA . TYR A 1 291 ? 21.938 -34.375 -1.301 1 98 291 TYR A CA 1
ATOM 2364 C C . TYR A 1 291 ? 22.969 -33.25 -1.203 1 98 291 TYR A C 1
ATOM 2366 O O . TYR A 1 291 ? 23.875 -33.156 -2.035 1 98 291 TYR A O 1
ATOM 2374 N N . LEU A 1 292 ? 22.797 -32.438 -0.189 1 98.06 292 LEU A N 1
ATOM 2375 C CA . LEU A 1 292 ? 23.719 -31.312 0.007 1 98.06 292 LEU A CA 1
ATOM 2376 C C . LEU A 1 292 ? 25.125 -31.812 0.358 1 98.06 292 LEU A C 1
ATOM 2378 O O . LEU A 1 292 ? 26.125 -31.219 -0.056 1 98.06 292 LEU A O 1
ATOM 2382 N N . LYS A 1 293 ? 25.172 -32.906 1.111 1 97.44 293 LYS A N 1
ATOM 2383 C CA . LYS A 1 293 ? 26.453 -33.531 1.393 1 97.44 293 LYS A CA 1
ATOM 2384 C C . LYS A 1 293 ? 27.109 -34.031 0.11 1 97.44 293 LYS A C 1
ATOM 2386 O O . LYS A 1 293 ? 28.328 -33.875 -0.074 1 97.44 293 LYS A O 1
ATOM 2391 N N . LEU A 1 294 ? 26.344 -34.625 -0.739 1 97.31 294 LEU A N 1
ATOM 2392 C CA . LEU A 1 294 ? 26.844 -35.094 -2.035 1 97.31 294 LEU A CA 1
ATOM 2393 C C . LEU A 1 294 ? 27.359 -33.906 -2.852 1 97.31 294 LEU A C 1
ATOM 2395 O O . LEU A 1 294 ? 28.406 -34 -3.502 1 97.31 294 LEU A O 1
ATOM 2399 N N . ARG A 1 295 ? 26.641 -32.844 -2.869 1 96.62 295 ARG A N 1
ATOM 2400 C CA . ARG A 1 295 ? 27.047 -31.641 -3.58 1 96.62 295 ARG A CA 1
ATOM 2401 C C . ARG A 1 295 ? 28.391 -31.125 -3.059 1 96.62 295 ARG A C 1
ATOM 2403 O O . ARG A 1 295 ? 29.281 -30.781 -3.842 1 96.62 295 ARG A O 1
ATOM 2410 N N . LYS A 1 296 ? 28.516 -31.062 -1.766 1 96.88 296 LYS A N 1
ATOM 2411 C CA . LYS A 1 296 ? 29.766 -30.641 -1.131 1 96.88 296 LYS A CA 1
ATOM 2412 C C . LYS A 1 296 ? 30.938 -31.5 -1.598 1 96.88 296 LYS A C 1
ATOM 2414 O O . LYS A 1 296 ? 31.984 -30.969 -1.955 1 96.88 296 LYS A O 1
ATOM 2419 N N . LYS A 1 297 ? 30.734 -32.75 -1.644 1 96 297 LYS A N 1
ATOM 2420 C CA . LYS A 1 297 ? 31.766 -33.688 -2.076 1 96 297 LYS A CA 1
ATOM 2421 C C . LYS A 1 297 ? 32.094 -33.5 -3.557 1 96 297 LYS A C 1
ATOM 2423 O O . LYS A 1 297 ? 33.25 -33.438 -3.941 1 96 297 LYS A O 1
ATOM 2428 N N . ALA A 1 298 ? 31.016 -33.469 -4.324 1 94.94 298 ALA A N 1
ATOM 2429 C CA . ALA A 1 298 ? 31.172 -33.344 -5.77 1 94.94 298 ALA A CA 1
ATOM 2430 C C . ALA A 1 298 ? 31.906 -32.062 -6.148 1 94.94 298 ALA A C 1
ATOM 2432 O O . ALA A 1 298 ? 32.656 -32.031 -7.121 1 94.94 298 ALA A O 1
ATOM 2433 N N . LEU A 1 299 ? 31.703 -31.016 -5.383 1 95.62 299 LEU A N 1
ATOM 2434 C CA . LEU A 1 299 ? 32.312 -29.719 -5.664 1 95.62 299 LEU A CA 1
ATOM 2435 C C . LEU A 1 299 ? 33.688 -29.594 -5 1 95.62 299 LEU A C 1
ATOM 2437 O O . LEU A 1 299 ? 34.375 -28.609 -5.188 1 95.62 299 LEU A O 1
ATOM 2441 N N . LYS A 1 300 ? 34.031 -30.562 -4.215 1 95.56 300 LYS A N 1
ATOM 2442 C CA . LYS A 1 300 ? 35.312 -30.625 -3.506 1 95.56 300 LYS A CA 1
ATOM 2443 C C . LYS A 1 300 ? 35.5 -29.406 -2.611 1 95.56 300 LYS A C 1
ATOM 2445 O O . LYS A 1 300 ? 36.531 -28.75 -2.668 1 95.56 300 LYS A O 1
ATOM 2450 N N . LEU A 1 301 ? 34.438 -29.188 -1.869 1 96.56 301 LEU A N 1
ATOM 2451 C CA . LEU A 1 301 ? 34.469 -28.047 -0.952 1 96.56 301 LEU A CA 1
ATOM 2452 C C . LEU A 1 301 ? 34.562 -28.531 0.495 1 96.56 301 LEU A C 1
ATOM 2454 O O . LEU A 1 301 ? 33.969 -29.547 0.862 1 96.56 301 LEU A O 1
ATOM 2458 N N . ASP A 1 302 ? 35.281 -27.75 1.28 1 96.25 302 ASP A N 1
ATOM 2459 C CA . ASP A 1 302 ? 35.344 -28.031 2.711 1 96.25 302 ASP A CA 1
ATOM 2460 C C . ASP A 1 302 ? 34.062 -27.625 3.404 1 96.25 302 ASP A C 1
ATOM 2462 O O . ASP A 1 302 ? 33.562 -28.328 4.289 1 96.25 302 ASP A O 1
ATOM 2466 N N . GLU A 1 303 ? 33.594 -26.484 2.975 1 97.06 303 GLU A N 1
ATOM 2467 C CA . GLU A 1 303 ? 32.312 -25.953 3.459 1 97.06 303 GLU A CA 1
ATOM 2468 C C . GLU A 1 303 ? 31.406 -25.547 2.303 1 97.06 303 GLU A C 1
ATOM 2470 O O . GLU A 1 303 ? 31.859 -24.953 1.326 1 97.06 303 GLU A O 1
ATOM 2475 N N . LEU A 1 304 ? 30.234 -25.969 2.438 1 97.81 304 LEU A N 1
ATOM 2476 C CA . LEU A 1 304 ? 29.203 -25.531 1.489 1 97.81 304 LEU A CA 1
ATOM 2477 C C . LEU A 1 304 ? 28.484 -24.297 1.995 1 97.81 304 LEU A C 1
ATOM 2479 O O . LEU A 1 304 ? 28.156 -24.203 3.178 1 97.81 304 LEU A O 1
ATOM 2483 N N . HIS A 1 305 ? 28.312 -23.266 1.158 1 98.31 305 HIS A N 1
ATOM 2484 C CA . HIS A 1 305 ? 27.609 -22.047 1.487 1 98.31 305 HIS A CA 1
ATOM 2485 C C . HIS A 1 305 ? 26.344 -21.891 0.635 1 98.31 305 HIS A C 1
ATOM 2487 O O . HIS A 1 305 ? 26.188 -22.594 -0.364 1 98.31 305 HIS A O 1
ATOM 2493 N N . MET A 1 306 ? 25.484 -21.016 1.032 1 98.31 306 MET A N 1
ATOM 2494 C CA . MET A 1 306 ? 24.234 -20.797 0.307 1 98.31 306 MET A CA 1
ATOM 2495 C C . MET A 1 306 ? 24.516 -20.438 -1.149 1 98.31 306 MET A C 1
ATOM 2497 O O . MET A 1 306 ? 23.766 -20.844 -2.043 1 98.31 306 MET A O 1
ATOM 2501 N N . TYR A 1 307 ? 25.609 -19.734 -1.421 1 98.06 307 TYR A N 1
ATOM 2502 C CA . TYR A 1 307 ? 25.922 -19.281 -2.771 1 98.06 307 TYR A CA 1
ATOM 2503 C C . TYR A 1 307 ? 26.516 -20.391 -3.609 1 98.06 307 TYR A C 1
ATOM 2505 O O . TYR A 1 307 ? 26.844 -20.203 -4.781 1 98.06 307 TYR A O 1
ATOM 2513 N N . ASP A 1 308 ? 26.703 -21.625 -3.049 1 97.75 308 ASP A N 1
ATOM 2514 C CA . ASP A 1 308 ? 27.25 -22.781 -3.756 1 97.75 308 ASP A CA 1
ATOM 2515 C C . ASP A 1 308 ? 26.141 -23.703 -4.238 1 97.75 308 ASP A C 1
ATOM 2517 O O . ASP A 1 308 ? 26.406 -24.75 -4.844 1 97.75 308 ASP A O 1
ATOM 2521 N N . LEU A 1 309 ? 24.906 -23.328 -4.023 1 96.94 309 LEU A N 1
ATOM 2522 C CA . LEU A 1 309 ? 23.797 -24.266 -4.164 1 96.94 309 LEU A CA 1
ATOM 2523 C C . LEU A 1 309 ? 23.328 -24.344 -5.613 1 96.94 309 LEU A C 1
ATOM 2525 O O . LEU A 1 309 ? 22.578 -25.25 -5.98 1 96.94 309 LEU A O 1
ATOM 2529 N N . TYR A 1 310 ? 23.828 -23.438 -6.496 1 94.56 310 TYR A N 1
ATOM 2530 C CA . TYR A 1 310 ? 23.297 -23.391 -7.852 1 94.56 310 TYR A CA 1
ATOM 2531 C C . TYR A 1 310 ? 24.359 -23.781 -8.875 1 94.56 310 TYR A C 1
ATOM 2533 O O . TYR A 1 310 ? 24.047 -24 -10.047 1 94.56 310 TYR A O 1
ATOM 2541 N N . VAL A 1 311 ? 25.625 -23.828 -8.453 1 94.19 311 VAL A N 1
ATOM 2542 C CA . VAL A 1 311 ? 26.672 -24.219 -9.383 1 94.19 311 VAL A CA 1
ATOM 2543 C C . VAL A 1 311 ? 26.484 -25.688 -9.773 1 94.19 311 VAL A C 1
ATOM 2545 O O . VAL A 1 311 ? 26.25 -26.547 -8.914 1 94.19 311 VAL A O 1
ATOM 2548 N N . PRO A 1 312 ? 26.578 -26.016 -11.016 1 90.81 312 PRO A N 1
ATOM 2549 C CA . PRO A 1 312 ? 26.375 -27.406 -11.445 1 90.81 312 PRO A CA 1
ATOM 2550 C C . PRO A 1 312 ? 27.422 -28.359 -10.891 1 90.81 312 PRO A C 1
ATOM 2552 O O . PRO A 1 312 ? 28.609 -28.016 -10.867 1 90.81 312 PRO A O 1
ATOM 2555 N N . ILE A 1 313 ? 27 -29.406 -10.43 1 92.56 313 ILE A N 1
ATOM 2556 C CA . ILE A 1 313 ? 27.953 -30.391 -9.914 1 92.56 313 ILE A CA 1
ATOM 2557 C C . ILE A 1 313 ? 28.328 -31.375 -11.031 1 92.56 313 ILE A C 1
ATOM 2559 O O . ILE A 1 313 ? 29.312 -32.125 -10.906 1 92.56 313 ILE A O 1
ATOM 2563 N N . VAL A 1 314 ? 27.516 -31.359 -12.031 1 87.12 314 VAL A N 1
ATOM 2564 C CA . VAL A 1 314 ? 27.797 -32.125 -13.242 1 87.12 314 VAL A CA 1
ATOM 2565 C C . VAL A 1 314 ? 27.781 -31.188 -14.453 1 87.12 314 VAL A C 1
ATOM 2567 O O . VAL A 1 314 ? 26.922 -30.328 -14.57 1 87.12 314 VAL A O 1
ATOM 2570 N N . GLU A 1 315 ? 28.844 -31.234 -15.258 1 78 315 GLU A N 1
ATOM 2571 C CA . GLU A 1 315 ? 28.938 -30.359 -16.406 1 78 315 GLU A CA 1
ATOM 2572 C C . GLU A 1 315 ? 27.812 -30.625 -17.406 1 78 315 GLU A C 1
ATOM 2574 O O . GLU A 1 315 ? 27.438 -31.781 -17.625 1 78 315 GLU A O 1
ATOM 2579 N N . GLU A 1 316 ? 27.188 -29.469 -17.797 1 71.75 316 GLU A N 1
ATOM 2580 C CA . GLU A 1 316 ? 26.125 -29.594 -18.797 1 71.75 316 GLU A CA 1
ATOM 2581 C C . GLU A 1 316 ? 26.703 -30.016 -20.141 1 71.75 316 GLU A C 1
ATOM 2583 O O . GLU A 1 316 ? 27.781 -29.578 -20.531 1 71.75 316 GLU A O 1
ATOM 2588 N N . SER A 1 317 ? 26.031 -30.938 -20.625 1 66.5 317 SER A N 1
ATOM 2589 C CA . SER A 1 317 ? 26.391 -31.297 -22 1 66.5 317 SER A CA 1
ATOM 2590 C C . SER A 1 317 ? 26.078 -30.156 -22.953 1 66.5 317 SER A C 1
ATOM 2592 O O . SER A 1 317 ? 25 -29.562 -22.891 1 66.5 317 SER A O 1
ATOM 2594 N N . LYS A 1 318 ? 27 -29.344 -23.562 1 68 318 LYS A N 1
ATOM 2595 C CA . LYS A 1 318 ? 26.844 -28.25 -24.516 1 68 318 LYS A CA 1
ATOM 2596 C C . LYS A 1 318 ? 26.25 -28.734 -25.828 1 68 318 LYS A C 1
ATOM 2598 O O . LYS A 1 318 ? 26.406 -28.078 -26.859 1 68 318 LYS A O 1
ATOM 2603 N N . LYS A 1 319 ? 25.406 -29.766 -25.734 1 79.25 319 LYS A N 1
ATOM 2604 C CA . LYS A 1 319 ? 24.875 -30.312 -26.984 1 79.25 319 LYS A CA 1
ATOM 2605 C C . LYS A 1 319 ? 23.703 -29.469 -27.469 1 79.25 319 LYS A C 1
ATOM 2607 O O . LYS A 1 319 ? 22.781 -29.156 -26.719 1 79.25 319 LYS A O 1
ATOM 2612 N N . ASN A 1 320 ? 23.828 -28.953 -28.656 1 89.06 320 ASN A N 1
ATOM 2613 C CA . ASN A 1 320 ? 22.703 -28.297 -29.312 1 89.06 320 ASN A CA 1
ATOM 2614 C C . ASN A 1 320 ? 21.688 -29.312 -29.828 1 89.06 320 ASN A C 1
ATOM 2616 O O . ASN A 1 320 ? 22.031 -30.203 -30.625 1 89.06 320 ASN A O 1
ATOM 2620 N N . ILE A 1 321 ? 20.422 -29.203 -29.391 1 93.62 321 ILE A N 1
ATOM 2621 C CA . ILE A 1 321 ? 19.344 -30.109 -29.797 1 93.62 321 ILE A CA 1
ATOM 2622 C C . ILE A 1 321 ? 18.406 -29.391 -30.781 1 93.62 321 ILE A C 1
ATOM 2624 O O . ILE A 1 321 ? 17.625 -28.531 -30.375 1 93.62 321 ILE A O 1
ATOM 2628 N N . PRO A 1 322 ? 18.516 -29.781 -31.984 1 95.88 322 PRO A N 1
ATOM 2629 C CA . PRO A 1 322 ? 17.578 -29.172 -32.938 1 95.88 322 PRO A CA 1
ATOM 2630 C C . PRO A 1 322 ? 16.109 -29.391 -32.531 1 95.88 322 PRO A C 1
ATOM 2632 O O . PRO A 1 322 ? 15.773 -30.422 -31.969 1 95.88 322 PRO A O 1
ATOM 2635 N N . TYR A 1 323 ? 15.258 -28.438 -32.969 1 96.88 323 TYR A N 1
ATOM 2636 C CA . TYR A 1 323 ? 13.852 -28.438 -32.562 1 96.88 323 TYR A CA 1
ATOM 2637 C C . TYR A 1 323 ? 13.172 -29.75 -32.969 1 96.88 323 TYR A C 1
ATOM 2639 O O . TYR A 1 323 ? 12.453 -30.344 -32.156 1 96.88 323 TYR A O 1
ATOM 2647 N N . GLU A 1 324 ? 13.414 -30.219 -34.156 1 96.75 324 GLU A N 1
ATOM 2648 C CA . GLU A 1 324 ? 12.781 -31.453 -34.656 1 96.75 324 GLU A CA 1
ATOM 2649 C C . GLU A 1 324 ? 13.211 -32.656 -33.812 1 96.75 324 GLU A C 1
ATOM 2651 O O . GLU A 1 324 ? 12.406 -33.562 -33.562 1 96.75 324 GLU A O 1
ATOM 2656 N N . GLU A 1 325 ? 14.422 -32.594 -33.438 1 96.75 325 GLU A N 1
ATOM 2657 C CA . GLU A 1 325 ? 14.922 -33.656 -32.562 1 96.75 325 GLU A CA 1
ATOM 2658 C C . GLU A 1 325 ? 14.273 -33.594 -31.188 1 96.75 325 GLU A C 1
ATOM 2660 O O . GLU A 1 325 ? 13.969 -34.625 -30.578 1 96.75 325 GLU A O 1
ATOM 2665 N N . ALA A 1 326 ? 14.148 -32.406 -30.734 1 97.25 326 ALA A N 1
ATOM 2666 C CA . ALA A 1 326 ? 13.5 -32.188 -29.438 1 97.25 326 ALA A CA 1
ATOM 2667 C C . ALA A 1 326 ? 12.086 -32.781 -29.438 1 97.25 326 ALA A C 1
ATOM 2669 O O . ALA A 1 326 ? 11.664 -33.406 -28.469 1 97.25 326 ALA A O 1
ATOM 2670 N N . LEU A 1 327 ? 11.375 -32.531 -30.531 1 98.19 327 LEU A N 1
ATOM 2671 C CA . LEU A 1 327 ? 10.016 -33.062 -30.656 1 98.19 327 LEU A CA 1
ATOM 2672 C C . LEU A 1 327 ? 10.008 -34.594 -30.578 1 98.19 327 LEU A C 1
ATOM 2674 O O . LEU A 1 327 ? 9.133 -35.188 -29.953 1 98.19 327 LEU A O 1
ATOM 2678 N N . LYS A 1 328 ? 10.938 -35.156 -31.203 1 97.69 328 LYS A N 1
ATOM 2679 C CA . LYS A 1 328 ? 11.039 -36.625 -31.172 1 97.69 328 LYS A CA 1
ATOM 2680 C C . LYS A 1 328 ? 11.352 -37.125 -29.781 1 97.69 328 LYS A C 1
ATOM 2682 O O . LYS A 1 328 ? 10.844 -38.188 -29.359 1 97.69 328 LYS A O 1
ATOM 2687 N N . MET A 1 329 ? 12.211 -36.469 -29.125 1 97 329 MET A N 1
ATOM 2688 C CA . MET A 1 329 ? 12.539 -36.812 -27.766 1 97 329 MET A CA 1
ATOM 2689 C C . MET A 1 329 ? 11.305 -36.75 -26.859 1 97 329 MET A C 1
ATOM 2691 O O . MET A 1 329 ? 11.062 -37.656 -26.078 1 97 329 MET A O 1
ATOM 2695 N N . VAL A 1 330 ? 10.531 -35.688 -27.031 1 98.38 330 VAL A N 1
ATOM 2696 C CA . VAL A 1 330 ? 9.328 -35.5 -26.234 1 98.38 330 VAL A CA 1
ATOM 2697 C C . VAL A 1 330 ? 8.312 -36.594 -26.562 1 98.38 330 VAL A C 1
ATOM 2699 O O . VAL A 1 330 ? 7.719 -37.219 -25.672 1 98.38 330 VAL A O 1
ATOM 2702 N N . GLU A 1 331 ? 8.148 -36.812 -27.844 1 98.19 331 GLU A N 1
ATOM 2703 C CA . GLU A 1 331 ? 7.246 -37.875 -28.266 1 98.19 331 GLU A CA 1
ATOM 2704 C C . GLU A 1 331 ? 7.645 -39.219 -27.672 1 98.19 331 GLU A C 1
ATOM 2706 O O . GLU A 1 331 ? 6.797 -39.969 -27.156 1 98.19 331 GLU A O 1
ATOM 2711 N N . ALA A 1 332 ? 8.898 -39.531 -27.734 1 97.88 332 ALA A N 1
ATOM 2712 C CA . ALA A 1 332 ? 9.406 -40.812 -27.203 1 97.88 332 ALA A CA 1
ATOM 2713 C C . ALA A 1 332 ? 9.211 -40.906 -25.703 1 97.88 332 ALA A C 1
ATOM 2715 O O . ALA A 1 332 ? 8.82 -41.938 -25.172 1 97.88 332 ALA A O 1
ATOM 2716 N N . GLY A 1 333 ? 9.484 -39.875 -25.062 1 97.94 333 GLY A N 1
ATOM 2717 C CA . GLY A 1 333 ? 9.359 -39.812 -23.609 1 97.94 333 GLY A CA 1
ATOM 2718 C C . GLY A 1 333 ? 7.926 -39.969 -23.141 1 97.94 333 GLY A C 1
ATOM 2719 O O . GLY A 1 333 ? 7.688 -40.5 -22.047 1 97.94 333 GLY A O 1
ATOM 2720 N N . LEU A 1 334 ? 6.957 -39.562 -23.969 1 98.56 334 LEU A N 1
ATOM 2721 C CA . LEU A 1 334 ? 5.559 -39.531 -23.547 1 98.56 334 LEU A CA 1
ATOM 2722 C C . LEU A 1 334 ? 4.812 -40.75 -24.078 1 98.56 334 LEU A C 1
ATOM 2724 O O . LEU A 1 334 ? 3.605 -40.875 -23.875 1 98.56 334 LEU A O 1
ATOM 2728 N N . ARG A 1 335 ? 5.48 -41.625 -24.656 1 97.56 335 ARG A N 1
ATOM 2729 C CA . ARG A 1 335 ? 4.895 -42.844 -25.25 1 97.56 335 ARG A CA 1
ATOM 2730 C C . ARG A 1 335 ? 4.109 -43.625 -24.219 1 97.56 335 ARG A C 1
ATOM 2732 O O . ARG A 1 335 ? 3.084 -44.219 -24.531 1 97.56 335 ARG A O 1
ATOM 2739 N N . PRO A 1 336 ? 4.527 -43.656 -22.984 1 97.88 336 PRO A N 1
ATOM 2740 C CA . PRO A 1 336 ? 3.777 -44.406 -21.969 1 97.88 336 PRO A CA 1
ATOM 2741 C C . PRO A 1 336 ? 2.34 -43.906 -21.828 1 97.88 336 PRO A C 1
ATOM 2743 O O . PRO A 1 336 ? 1.5 -44.594 -21.25 1 97.88 336 PRO A O 1
ATOM 2746 N N . LEU A 1 337 ? 2.002 -42.75 -22.328 1 98.31 337 LEU A N 1
ATOM 2747 C CA . LEU A 1 337 ? 0.668 -42.188 -22.172 1 98.31 337 LEU A CA 1
ATOM 2748 C C . LEU A 1 337 ? -0.292 -42.75 -23.219 1 98.31 337 LEU A C 1
ATOM 2750 O O . LEU A 1 337 ? -1.49 -42.469 -23.188 1 98.31 337 LEU A O 1
ATOM 2754 N N . GLY A 1 338 ? 0.255 -43.5 -24.172 1 96.56 338 GLY A N 1
ATOM 2755 C CA . GLY A 1 338 ? -0.6 -44.25 -25.094 1 96.56 338 GLY A CA 1
ATOM 2756 C C . GLY A 1 338 ? -0.782 -43.531 -26.422 1 96.56 338 GLY A C 1
ATOM 2757 O O . GLY A 1 338 ? -0.417 -42.344 -26.562 1 96.56 338 GLY A O 1
ATOM 2758 N N . GLU A 1 339 ? -1.419 -44.188 -27.281 1 96.06 339 GLU A N 1
ATOM 2759 C CA . GLU A 1 339 ? -1.521 -43.75 -28.672 1 96.06 339 GLU A CA 1
ATOM 2760 C C . GLU A 1 339 ? -2.453 -42.562 -28.797 1 96.06 339 GLU A C 1
ATOM 2762 O O . GLU A 1 339 ? -2.225 -41.656 -29.625 1 96.06 339 GLU A O 1
ATOM 2767 N N . GLU A 1 340 ? -3.418 -42.562 -28.047 1 96.25 340 GLU A N 1
ATOM 2768 C CA . GLU A 1 340 ? -4.34 -41.406 -28.109 1 96.25 340 GLU A CA 1
ATOM 2769 C C . GLU A 1 340 ? -3.635 -40.125 -27.766 1 96.25 340 GLU A C 1
ATOM 2771 O O . GLU A 1 340 ? -3.732 -39.125 -28.5 1 96.25 340 GLU A O 1
ATOM 2776 N N . TYR A 1 341 ? -2.994 -40.156 -26.609 1 97.94 341 TYR A N 1
ATOM 2777 C CA . TYR A 1 341 ? -2.277 -38.938 -26.172 1 97.94 341 TYR A CA 1
ATOM 2778 C C . TYR A 1 341 ? -1.241 -38.531 -27.203 1 97.94 341 TYR A C 1
ATOM 2780 O O . TYR A 1 341 ? -1.129 -37.344 -27.516 1 97.94 341 TYR A O 1
ATOM 2788 N N . ILE A 1 342 ? -0.499 -39.469 -27.75 1 98 342 ILE A N 1
ATOM 2789 C CA . ILE A 1 342 ? 0.567 -39.188 -28.703 1 98 342 ILE A CA 1
ATOM 2790 C C . ILE A 1 342 ? -0.028 -38.625 -29.984 1 98 342 ILE A C 1
ATOM 2792 O O . ILE A 1 342 ? 0.569 -37.75 -30.609 1 98 342 ILE A O 1
ATOM 2796 N N . SER A 1 343 ? -1.144 -39.156 -30.328 1 97.56 343 SER A N 1
ATOM 2797 C CA . SER A 1 343 ? -1.799 -38.625 -31.531 1 97.56 343 SER A CA 1
ATOM 2798 C C . SER A 1 343 ? -2.133 -37.156 -31.375 1 97.56 343 SER A C 1
ATOM 2800 O O . SER A 1 343 ? -1.881 -36.344 -32.281 1 97.56 343 SER A O 1
ATOM 2802 N N . HIS A 1 344 ? -2.686 -36.812 -30.234 1 97.19 344 HIS A N 1
ATOM 2803 C CA . HIS A 1 344 ? -2.996 -35.406 -29.984 1 97.19 344 HIS A CA 1
ATOM 2804 C C . HIS A 1 344 ? -1.725 -34.562 -29.875 1 97.19 344 HIS A C 1
ATOM 2806 O O . HIS A 1 344 ? -1.696 -33.406 -30.328 1 97.19 344 HIS A O 1
ATOM 2812 N N . LEU A 1 345 ? -0.707 -35.125 -29.25 1 98.06 345 LEU A N 1
ATOM 2813 C CA . LEU A 1 345 ? 0.589 -34.469 -29.156 1 98.06 345 LEU A CA 1
ATOM 2814 C C . LEU A 1 345 ? 1.123 -34.125 -30.547 1 98.06 345 LEU A C 1
ATOM 2816 O O . LEU A 1 345 ? 1.542 -33 -30.781 1 98.06 345 LEU A O 1
ATOM 2820 N N . LYS A 1 346 ? 1.056 -35.062 -31.422 1 97.25 346 LYS A N 1
ATOM 2821 C CA . LYS A 1 346 ? 1.553 -34.875 -32.781 1 97.25 346 LYS A CA 1
ATOM 2822 C C . LYS A 1 346 ? 0.72 -33.844 -33.531 1 97.25 346 LYS A C 1
ATOM 2824 O O . LYS A 1 346 ? 1.249 -33.125 -34.375 1 97.25 346 LYS A O 1
ATOM 2829 N N . GLU A 1 347 ? -0.509 -33.906 -33.312 1 96.25 347 GLU A N 1
ATOM 2830 C CA . GLU A 1 347 ? -1.356 -32.875 -33.875 1 96.25 347 GLU A CA 1
ATOM 2831 C C . GLU A 1 347 ? -0.867 -31.484 -33.469 1 96.25 347 GLU A C 1
ATOM 2833 O O . GLU A 1 347 ? -0.85 -30.578 -34.312 1 96.25 347 GLU A O 1
ATOM 2838 N N . GLY A 1 348 ? -0.499 -31.344 -32.25 1 96.44 348 GLY A N 1
ATOM 2839 C CA . GLY A 1 348 ? 0.021 -30.062 -31.781 1 96.44 348 GLY A CA 1
ATOM 2840 C C . GLY A 1 348 ? 1.332 -29.672 -32.438 1 96.44 348 GLY A C 1
ATOM 2841 O O . GLY A 1 348 ? 1.561 -28.5 -32.719 1 96.44 348 GLY A O 1
ATOM 2842 N N . PHE A 1 349 ? 2.145 -30.656 -32.656 1 96.94 349 PHE A N 1
ATOM 2843 C CA . PHE A 1 349 ? 3.459 -30.438 -33.25 1 96.94 349 PHE A CA 1
ATOM 2844 C C . PHE A 1 349 ? 3.334 -30 -34.719 1 96.94 349 PHE A C 1
ATOM 2846 O O . PHE A 1 349 ? 4.203 -29.297 -35.219 1 96.94 349 PHE A O 1
ATOM 2853 N N . THR A 1 350 ? 2.213 -30.406 -35.344 1 94.5 350 THR A N 1
ATOM 2854 C CA . THR A 1 350 ? 2.229 -30.297 -36.781 1 94.5 350 THR A CA 1
ATOM 2855 C C . THR A 1 350 ? 1.137 -29.344 -37.281 1 94.5 350 THR A C 1
ATOM 2857 O O . THR A 1 350 ? 1.102 -28.969 -38.438 1 94.5 350 THR A O 1
ATOM 2860 N N . ASN A 1 351 ? 0.298 -28.891 -36.438 1 93.69 351 ASN A N 1
ATOM 2861 C CA . ASN A 1 351 ? -0.875 -28.156 -36.906 1 93.69 351 ASN A CA 1
ATOM 2862 C C . ASN A 1 351 ? -0.873 -26.719 -36.438 1 93.69 351 ASN A C 1
ATOM 2864 O O . ASN A 1 351 ? -1.931 -26.156 -36.156 1 93.69 351 ASN A O 1
ATOM 2868 N N . GLY A 1 352 ? 0.237 -26.172 -36.188 1 95.12 352 GLY A N 1
ATOM 2869 C CA . GLY A 1 352 ? 0.342 -24.75 -35.938 1 95.12 352 GLY A CA 1
ATOM 2870 C C . GLY A 1 352 ? -0.026 -24.359 -34.5 1 95.12 352 GLY A C 1
ATOM 2871 O O . GLY A 1 352 ? -0.496 -23.25 -34.281 1 95.12 352 GLY A O 1
ATOM 2872 N N . TRP A 1 353 ? 0.133 -25.25 -33.469 1 97.44 353 TRP A N 1
ATOM 2873 C CA . TRP A 1 353 ? -0.132 -24.922 -32.062 1 97.44 353 TRP A CA 1
ATOM 2874 C C . TRP A 1 353 ? 1.018 -24.125 -31.469 1 97.44 353 TRP A C 1
ATOM 2876 O O . TRP A 1 353 ? 0.823 -23.375 -30.516 1 97.44 353 TRP A O 1
ATOM 2886 N N . ILE A 1 354 ? 2.193 -24.297 -32.031 1 98.25 354 ILE A N 1
ATOM 2887 C CA . ILE A 1 354 ? 3.375 -23.875 -31.297 1 98.25 354 ILE A CA 1
ATOM 2888 C C . ILE A 1 354 ? 4.078 -22.734 -32.031 1 98.25 354 ILE A C 1
ATOM 2890 O O . ILE A 1 354 ? 4.297 -22.828 -33.25 1 98.25 354 ILE A O 1
ATOM 2894 N N . ASP A 1 355 ? 4.363 -21.719 -31.328 1 98.12 355 ASP A N 1
ATOM 2895 C CA . ASP A 1 355 ? 5.266 -20.656 -31.766 1 98.12 355 ASP A CA 1
ATOM 2896 C C . ASP A 1 355 ? 6.672 -20.859 -31.203 1 98.12 355 ASP A C 1
ATOM 2898 O O . ASP A 1 355 ? 6.898 -20.703 -30 1 98.12 355 ASP A O 1
ATOM 2902 N N . VAL A 1 356 ? 7.633 -21.047 -32.031 1 97.38 356 VAL A N 1
ATOM 2903 C CA . VAL A 1 356 ? 8.789 -21.828 -31.609 1 97.38 356 VAL A CA 1
ATOM 2904 C C . VAL A 1 356 ? 9.93 -20.891 -31.203 1 97.38 356 VAL A C 1
ATOM 2906 O O . VAL A 1 356 ? 10.375 -20.891 -30.062 1 97.38 356 VAL A O 1
ATOM 2909 N N . TYR A 1 357 ? 10.375 -20.031 -32.125 1 95.06 357 TYR A N 1
ATOM 2910 C CA . TYR A 1 357 ? 11.656 -19.359 -31.938 1 95.06 357 TYR A CA 1
ATOM 2911 C C . TYR A 1 357 ? 11.469 -17.922 -31.453 1 95.06 357 TYR A C 1
ATOM 2913 O O . TYR A 1 357 ? 10.438 -17.312 -31.734 1 95.06 357 TYR A O 1
ATOM 2921 N N . GLU A 1 358 ? 12.477 -17.516 -30.797 1 92.69 358 GLU A N 1
ATOM 2922 C CA . GLU A 1 358 ? 12.5 -16.125 -30.375 1 92.69 358 GLU A CA 1
ATOM 2923 C C . GLU A 1 358 ? 12.625 -15.18 -31.562 1 92.69 358 GLU A C 1
ATOM 2925 O O . GLU A 1 358 ? 13.289 -15.5 -32.531 1 92.69 358 GLU A O 1
ATOM 2930 N N . ASN A 1 359 ? 11.938 -14.047 -31.516 1 91.69 359 ASN A N 1
ATOM 2931 C CA . ASN A 1 359 ? 12.07 -12.961 -32.469 1 91.69 359 ASN A CA 1
ATOM 2932 C C . ASN A 1 359 ? 11.977 -11.594 -31.812 1 91.69 359 ASN A C 1
ATOM 2934 O O . ASN A 1 359 ? 11.664 -11.5 -30.625 1 91.69 359 ASN A O 1
ATOM 2938 N N . GLN A 1 360 ? 12.32 -10.586 -32.562 1 86.62 360 GLN A N 1
ATOM 2939 C CA . GLN A 1 360 ? 12.305 -9.242 -32 1 86.62 360 GLN A CA 1
ATOM 2940 C C . GLN A 1 360 ? 10.922 -8.883 -31.484 1 86.62 360 GLN A C 1
ATOM 2942 O O . GLN A 1 360 ? 9.922 -9.039 -32.188 1 86.62 360 GLN A O 1
ATOM 2947 N N . GLY A 1 361 ? 10.898 -8.453 -30.234 1 84.5 361 GLY A N 1
ATOM 2948 C CA . GLY A 1 361 ? 9.656 -7.965 -29.656 1 84.5 361 GLY A CA 1
ATOM 2949 C C . GLY A 1 361 ? 8.789 -9.07 -29.078 1 84.5 361 GLY A C 1
ATOM 2950 O O . GLY A 1 361 ? 7.773 -8.797 -28.438 1 84.5 361 GLY A O 1
ATOM 2951 N N . LYS A 1 362 ? 9.148 -10.32 -29.281 1 90.81 362 LYS A N 1
ATOM 2952 C CA . LYS A 1 362 ? 8.359 -11.445 -28.797 1 90.81 362 LYS A CA 1
ATOM 2953 C C . LYS A 1 362 ? 8.406 -11.531 -27.266 1 90.81 362 LYS A C 1
ATOM 2955 O O . LYS A 1 362 ? 9.445 -11.266 -26.656 1 90.81 362 LYS A O 1
ATOM 2960 N N . THR A 1 363 ? 7.242 -11.844 -26.781 1 88.5 363 THR A N 1
ATOM 2961 C CA . THR A 1 363 ? 7.207 -12.078 -25.344 1 88.5 363 THR A CA 1
ATOM 2962 C C . THR A 1 363 ? 8.188 -13.18 -24.953 1 88.5 363 THR A C 1
ATOM 2964 O O . THR A 1 363 ? 8.289 -14.203 -25.641 1 88.5 363 THR A O 1
ATOM 2967 N N . SER A 1 364 ? 8.945 -12.977 -23.891 1 81.62 364 SER A N 1
ATOM 2968 C CA . SER A 1 364 ? 9.922 -13.953 -23.406 1 81.62 364 SER A CA 1
ATOM 2969 C C . SER A 1 364 ? 9.234 -15.086 -22.656 1 81.62 364 SER A C 1
ATOM 2971 O O . SER A 1 364 ? 8.023 -15.055 -22.438 1 81.62 364 SER A O 1
ATOM 2973 N N . GLY A 1 365 ? 9.977 -16.156 -22.422 1 83.56 365 GLY A N 1
ATOM 2974 C CA . GLY A 1 365 ? 9.445 -17.297 -21.672 1 83.56 365 GLY A CA 1
ATOM 2975 C C . GLY A 1 365 ? 8.633 -18.25 -22.531 1 83.56 365 GLY A C 1
ATOM 2976 O O . GLY A 1 365 ? 8.914 -18.406 -23.734 1 83.56 365 GLY A O 1
ATOM 2977 N N . ALA A 1 366 ? 7.879 -19.031 -21.891 1 92.88 366 ALA A N 1
ATOM 2978 C CA . ALA A 1 366 ? 7 -20 -22.531 1 92.88 366 ALA A CA 1
ATOM 2979 C C . ALA A 1 366 ? 5.652 -20.078 -21.828 1 92.88 366 ALA A C 1
ATOM 2981 O O . ALA A 1 366 ? 5.547 -19.75 -20.641 1 92.88 366 ALA A O 1
ATOM 2982 N N . TYR A 1 367 ? 4.656 -20.312 -22.625 1 93.5 367 TYR A N 1
ATOM 2983 C CA . TYR A 1 367 ? 3.355 -20.562 -22.016 1 93.5 367 TYR A CA 1
ATOM 2984 C C . TYR A 1 367 ? 2.459 -21.375 -22.938 1 93.5 367 TYR A C 1
ATOM 2986 O O . TYR A 1 367 ? 2.764 -21.547 -24.125 1 93.5 367 TYR A O 1
ATOM 2994 N N . SER A 1 368 ? 1.489 -21.969 -22.344 1 96 368 SER A N 1
ATOM 2995 C CA . SER A 1 368 ? 0.37 -22.547 -23.078 1 96 368 SER A CA 1
ATOM 2996 C C . SER A 1 368 ? -0.932 -21.812 -22.781 1 96 368 SER A C 1
ATOM 2998 O O . SER A 1 368 ? -1.176 -21.406 -21.641 1 96 368 SER A O 1
ATOM 3000 N N . TRP A 1 369 ? -1.593 -21.516 -23.781 1 93 369 TRP A N 1
ATOM 3001 C CA . TRP A 1 369 ? -2.832 -20.766 -23.609 1 93 369 TRP A CA 1
ATOM 3002 C C . TRP A 1 369 ? -3.799 -21.047 -24.75 1 93 369 TRP A C 1
ATOM 3004 O O . TRP A 1 369 ? -3.518 -21.875 -25.625 1 93 369 TRP A O 1
ATOM 3014 N N . GLY A 1 370 ? -5.008 -20.422 -24.688 1 93.19 370 GLY A N 1
ATOM 3015 C CA . GLY A 1 370 ? -6.027 -20.594 -25.719 1 93.19 370 GLY A CA 1
ATOM 3016 C C . GLY A 1 370 ? -7.426 -20.281 -25.219 1 93.19 370 GLY A C 1
ATOM 3017 O O . GLY A 1 370 ? -7.605 -19.844 -24.078 1 93.19 370 GLY A O 1
ATOM 3018 N N . ALA A 1 371 ? -8.336 -20.375 -26.141 1 93.81 371 ALA A N 1
ATOM 3019 C CA . ALA A 1 371 ? -9.75 -20.203 -25.828 1 93.81 371 ALA A CA 1
ATOM 3020 C C . ALA A 1 371 ? -10.484 -21.531 -25.844 1 93.81 371 ALA A C 1
ATOM 3022 O O . ALA A 1 371 ? -10.008 -22.5 -26.422 1 93.81 371 ALA A O 1
ATOM 3023 N N . TYR A 1 372 ? -11.68 -21.594 -25.234 1 94.69 372 TYR A N 1
ATOM 3024 C CA . TYR A 1 372 ? -12.484 -22.797 -25.109 1 94.69 372 TYR A CA 1
ATOM 3025 C C . TYR A 1 372 ? -12.781 -23.406 -26.484 1 94.69 372 TYR A C 1
ATOM 3027 O O . TYR A 1 372 ? -12.805 -24.625 -26.625 1 94.69 372 TYR A O 1
ATOM 3035 N N . THR A 1 373 ? -12.898 -22.562 -27.453 1 92.62 373 THR A N 1
ATOM 3036 C CA . THR A 1 373 ? -13.375 -23.031 -28.75 1 92.62 373 THR A CA 1
ATOM 3037 C C . THR A 1 373 ? -12.211 -23.281 -29.703 1 92.62 373 THR A C 1
ATOM 3039 O O . THR A 1 373 ? -12.406 -23.5 -30.906 1 92.62 373 THR A O 1
ATOM 3042 N N . THR A 1 374 ? -11.094 -23.219 -29.219 1 93.31 374 THR A N 1
ATOM 3043 C CA . THR A 1 374 ? -9.93 -23.422 -30.078 1 93.31 374 THR A CA 1
ATOM 3044 C C . THR A 1 374 ? -9.023 -24.516 -29.516 1 93.31 374 THR A C 1
ATOM 3046 O O . THR A 1 374 ? -9.195 -24.938 -28.375 1 93.31 374 THR A O 1
ATOM 3049 N N . HIS A 1 375 ? -8.117 -24.984 -30.438 1 94.69 375 HIS A N 1
ATOM 3050 C CA . HIS A 1 375 ? -7.023 -25.797 -29.891 1 94.69 375 HIS A CA 1
ATOM 3051 C C . HIS A 1 375 ? -6.098 -24.953 -29.031 1 94.69 375 HIS A C 1
ATOM 3053 O O . HIS A 1 375 ? -6.039 -23.719 -29.188 1 94.69 375 HIS A O 1
ATOM 3059 N N . PRO A 1 376 ? -5.395 -25.609 -28.125 1 96.56 376 PRO A N 1
ATOM 3060 C CA . PRO A 1 376 ? -4.449 -24.844 -27.297 1 96.56 376 PRO A CA 1
ATOM 3061 C C . PRO A 1 376 ? -3.223 -24.391 -28.094 1 96.56 376 PRO A C 1
ATOM 3063 O O . PRO A 1 376 ? -2.93 -24.938 -29.156 1 96.56 376 PRO A O 1
ATOM 3066 N N . TYR A 1 377 ? -2.613 -23.375 -27.625 1 97.69 377 TYR A N 1
ATOM 3067 C CA . TYR A 1 377 ? -1.405 -22.828 -28.219 1 97.69 377 TYR A CA 1
ATOM 3068 C C . TYR A 1 377 ? -0.247 -22.828 -27.234 1 97.69 377 TYR A C 1
ATOM 3070 O O . TYR A 1 377 ? -0.46 -22.859 -26.016 1 97.69 377 TYR A O 1
ATOM 3078 N N . VAL A 1 378 ? 0.946 -22.859 -27.797 1 98.06 378 VAL A N 1
ATOM 3079 C CA . VAL A 1 378 ? 2.16 -22.844 -26.984 1 98.06 378 VAL A CA 1
ATOM 3080 C C . VAL A 1 378 ? 3.143 -21.828 -27.547 1 98.06 378 VAL A C 1
ATOM 3082 O O . VAL A 1 378 ? 3.42 -21.812 -28.75 1 98.06 378 VAL A O 1
ATOM 3085 N N . LEU A 1 379 ? 3.516 -20.891 -26.734 1 97.62 379 LEU A N 1
ATOM 3086 C CA . LEU A 1 379 ? 4.602 -19.984 -27.062 1 97.62 379 LEU A CA 1
ATOM 3087 C C . LEU A 1 379 ? 5.922 -20.453 -26.469 1 97.62 379 LEU A C 1
ATOM 3089 O O . LEU A 1 379 ? 6.004 -20.734 -25.281 1 97.62 379 LEU A O 1
ATOM 3093 N N . LEU A 1 380 ? 6.926 -20.609 -27.359 1 96.81 380 LEU A N 1
ATOM 3094 C CA . LEU A 1 380 ? 8.266 -21 -26.938 1 96.81 380 LEU A CA 1
ATOM 3095 C C . LEU A 1 380 ? 9.289 -19.953 -27.375 1 96.81 380 LEU A C 1
ATOM 3097 O O . LEU A 1 380 ? 8.992 -19.078 -28.188 1 96.81 380 LEU A O 1
ATOM 3101 N N . ASN A 1 381 ? 10.375 -19.922 -26.875 1 93 381 ASN A N 1
ATOM 3102 C CA . ASN A 1 381 ? 11.609 -19.297 -27.312 1 93 381 ASN A CA 1
ATOM 3103 C C . ASN A 1 381 ? 12.766 -20.281 -27.344 1 93 381 ASN A C 1
ATOM 3105 O O . ASN A 1 381 ? 13.711 -20.156 -26.547 1 93 381 ASN A O 1
ATOM 3109 N N . TYR A 1 382 ? 12.68 -21.203 -28.297 1 94.06 382 TYR A N 1
ATOM 3110 C CA . TYR A 1 382 ? 13.516 -22.391 -28.328 1 94.06 382 TYR A CA 1
ATOM 3111 C C . TYR A 1 382 ? 14.953 -22.047 -28.688 1 94.06 382 TYR A C 1
ATOM 3113 O O . TYR A 1 382 ? 15.195 -21.359 -29.688 1 94.06 382 TYR A O 1
ATOM 3121 N N . GLN A 1 383 ? 15.961 -22.562 -27.922 1 88.62 383 GLN A N 1
ATOM 3122 C CA . GLN A 1 383 ? 17.359 -22.25 -28.125 1 88.62 383 GLN A CA 1
ATOM 3123 C C . GLN A 1 383 ? 18.203 -23.516 -28.312 1 88.62 383 GLN A C 1
ATOM 3125 O O . GLN A 1 383 ? 19.422 -23.453 -28.438 1 88.62 383 GLN A O 1
ATOM 3130 N N . GLY A 1 384 ? 17.594 -24.609 -28.172 1 91.38 384 GLY A N 1
ATOM 3131 C CA . GLY A 1 384 ? 18.297 -25.844 -28.5 1 91.38 384 GLY A CA 1
ATOM 3132 C C . GLY A 1 384 ? 18.938 -26.516 -27.297 1 91.38 384 GLY A C 1
ATOM 3133 O O . GLY A 1 384 ? 19.844 -27.328 -27.453 1 91.38 384 GLY A O 1
ATOM 3134 N N . THR A 1 385 ? 18.469 -26.188 -26.109 1 85.88 385 THR A N 1
ATOM 3135 C CA . THR A 1 385 ? 19.031 -26.781 -24.906 1 85.88 385 THR A CA 1
ATOM 3136 C C . THR A 1 385 ? 18.141 -27.891 -24.391 1 85.88 385 THR A C 1
ATOM 3138 O O . THR A 1 385 ? 16.984 -28.016 -24.797 1 85.88 385 THR A O 1
ATOM 3141 N N . ILE A 1 386 ? 18.703 -28.688 -23.516 1 88.56 386 ILE A N 1
ATOM 3142 C CA . ILE A 1 386 ? 17.922 -29.75 -22.906 1 88.56 386 ILE A CA 1
ATOM 3143 C C . ILE A 1 386 ? 16.766 -29.141 -22.094 1 88.56 386 ILE A C 1
ATOM 3145 O O . ILE A 1 386 ? 15.68 -29.719 -22.016 1 88.56 386 ILE A O 1
ATOM 3149 N N . ASN A 1 387 ? 16.984 -28.047 -21.562 1 88.56 387 ASN A N 1
ATOM 3150 C CA . ASN A 1 387 ? 15.93 -27.344 -20.844 1 88.56 387 ASN A CA 1
ATOM 3151 C C . ASN A 1 387 ? 14.781 -26.953 -21.766 1 88.56 387 ASN A C 1
ATOM 3153 O O . ASN A 1 387 ? 13.617 -26.953 -21.359 1 88.56 387 ASN A O 1
ATOM 3157 N N . ASP A 1 388 ? 15.141 -26.578 -22.906 1 92.81 388 ASP A N 1
ATOM 3158 C CA . ASP A 1 388 ? 14.117 -26.25 -23.891 1 92.81 388 ASP A CA 1
ATOM 3159 C C . ASP A 1 388 ? 13.258 -27.484 -24.219 1 92.81 388 ASP A C 1
ATOM 3161 O O . ASP A 1 388 ? 12.062 -27.359 -24.469 1 92.81 388 ASP A O 1
ATOM 3165 N N . VAL A 1 389 ? 13.953 -28.594 -24.234 1 95.06 389 VAL A N 1
ATOM 3166 C CA . VAL A 1 389 ? 13.227 -29.844 -24.5 1 95.06 389 VAL A CA 1
ATOM 3167 C C . VAL A 1 389 ? 12.211 -30.094 -23.391 1 95.06 389 VAL A C 1
ATOM 3169 O O . VAL A 1 389 ? 11.047 -30.406 -23.672 1 95.06 389 VAL A O 1
ATOM 3172 N N . PHE A 1 390 ? 12.609 -29.922 -22.234 1 94.88 390 PHE A N 1
ATOM 3173 C CA . PHE A 1 390 ? 11.711 -30.078 -21.094 1 94.88 390 PHE A CA 1
ATOM 3174 C C . PHE A 1 390 ? 10.594 -29.031 -21.156 1 94.88 390 PHE A C 1
ATOM 3176 O O . PHE A 1 390 ? 9.461 -29.312 -20.75 1 94.88 390 PHE A O 1
ATOM 3183 N N . THR A 1 391 ? 10.859 -27.875 -21.656 1 95.94 391 THR A N 1
ATOM 3184 C CA . THR A 1 391 ? 9.852 -26.828 -21.781 1 95.94 391 THR A CA 1
ATOM 3185 C C . THR A 1 391 ? 8.773 -27.234 -22.781 1 95.94 391 THR A C 1
ATOM 3187 O O . THR A 1 391 ? 7.586 -26.984 -22.547 1 95.94 391 THR A O 1
ATOM 3190 N N . ILE A 1 392 ? 9.219 -27.797 -23.781 1 97.69 392 ILE A N 1
ATOM 3191 C CA . ILE A 1 392 ? 8.258 -28.297 -24.75 1 97.69 392 ILE A CA 1
ATOM 3192 C C . ILE A 1 392 ? 7.32 -29.297 -24.078 1 97.69 392 ILE A C 1
ATOM 3194 O O . ILE A 1 392 ? 6.098 -29.188 -24.188 1 97.69 392 ILE A O 1
ATOM 3198 N N . ALA A 1 393 ? 7.953 -30.281 -23.406 1 97.94 393 ALA A N 1
ATOM 3199 C CA . ALA A 1 393 ? 7.152 -31.281 -22.703 1 97.94 393 ALA A CA 1
ATOM 3200 C C . ALA A 1 393 ? 6.203 -30.609 -21.719 1 97.94 393 ALA A C 1
ATOM 3202 O O . ALA A 1 393 ? 5.016 -30.953 -21.656 1 97.94 393 ALA A O 1
ATOM 3203 N N . HIS A 1 394 ? 6.684 -29.703 -21 1 96.94 394 HIS A N 1
ATOM 3204 C CA . HIS A 1 394 ? 5.938 -28.984 -19.969 1 96.94 394 HIS A CA 1
ATOM 3205 C C . HIS A 1 394 ? 4.73 -28.266 -20.562 1 96.94 394 HIS A C 1
ATOM 3207 O O . HIS A 1 394 ? 3.598 -28.484 -20.125 1 96.94 394 HIS A O 1
ATOM 3213 N N . GLU A 1 395 ? 4.949 -27.453 -21.578 1 97.12 395 GLU A N 1
ATOM 3214 C CA . GLU A 1 395 ? 3.883 -26.641 -22.172 1 97.12 395 GLU A CA 1
ATOM 3215 C C . GLU A 1 395 ? 2.857 -27.516 -22.875 1 97.12 395 GLU A C 1
ATOM 3217 O O . GLU A 1 395 ? 1.666 -27.203 -22.891 1 97.12 395 GLU A O 1
ATOM 3222 N N . MET A 1 396 ? 3.359 -28.516 -23.422 1 97.88 396 MET A N 1
ATOM 3223 C CA . MET A 1 396 ? 2.418 -29.406 -24.094 1 97.88 396 MET A CA 1
ATOM 3224 C C . MET A 1 396 ? 1.569 -30.156 -23.062 1 97.88 396 MET A C 1
ATOM 3226 O O . MET A 1 396 ? 0.457 -30.594 -23.375 1 97.88 396 MET A O 1
ATOM 3230 N N . GLY A 1 397 ? 2.117 -30.406 -21.906 1 97.69 397 GLY A N 1
ATOM 3231 C CA . GLY A 1 397 ? 1.276 -30.906 -20.828 1 97.69 397 GLY A CA 1
ATOM 3232 C C . GLY A 1 397 ? 0.094 -30.016 -20.531 1 97.69 397 GLY A C 1
ATOM 3233 O O . GLY A 1 397 ? -1.037 -30.484 -20.406 1 97.69 397 GLY A O 1
ATOM 3234 N N . HIS A 1 398 ? 0.35 -28.75 -20.422 1 96.25 398 HIS A N 1
ATOM 3235 C CA . HIS A 1 398 ? -0.726 -27.781 -20.25 1 96.25 398 HIS A CA 1
ATOM 3236 C C . HIS A 1 398 ? -1.697 -27.828 -21.422 1 96.25 398 HIS A C 1
ATOM 3238 O O . HIS A 1 398 ? -2.914 -27.859 -21.219 1 96.25 398 HIS A O 1
ATOM 3244 N N . ALA A 1 399 ? -1.145 -27.781 -22.578 1 97.31 399 ALA A N 1
ATOM 3245 C CA . ALA A 1 399 ? -1.937 -27.719 -23.797 1 97.31 399 ALA A CA 1
ATOM 3246 C C . ALA A 1 399 ? -2.879 -28.922 -23.906 1 97.31 399 ALA A C 1
ATOM 3248 O O . ALA A 1 399 ? -4.07 -28.75 -24.172 1 97.31 399 ALA A O 1
ATOM 3249 N N . LEU A 1 400 ? -2.354 -30.031 -23.672 1 97.56 400 LEU A N 1
ATOM 3250 C CA . LEU A 1 400 ? -3.164 -31.234 -23.844 1 97.56 400 LEU A CA 1
ATOM 3251 C C . LEU A 1 400 ? -4.156 -31.375 -22.688 1 97.56 400 LEU A C 1
ATOM 3253 O O . LEU A 1 400 ? -5.242 -31.938 -22.875 1 97.56 400 LEU A O 1
ATOM 3257 N N . HIS A 1 401 ? -3.779 -30.906 -21.484 1 96.69 401 HIS A N 1
ATOM 3258 C CA . HIS A 1 401 ? -4.777 -30.812 -20.422 1 96.69 401 HIS A CA 1
ATOM 3259 C C . HIS A 1 401 ? -5.977 -29.969 -20.859 1 96.69 401 HIS A C 1
ATOM 3261 O O . HIS A 1 401 ? -7.121 -30.406 -20.719 1 96.69 401 HIS A O 1
ATOM 3267 N N . SER A 1 402 ? -5.738 -28.875 -21.422 1 96.56 402 SER A N 1
ATOM 3268 C CA . SER A 1 402 ? -6.793 -28 -21.922 1 96.56 402 SER A CA 1
ATOM 3269 C C . SER A 1 402 ? -7.543 -28.641 -23.078 1 96.56 402 SER A C 1
ATOM 3271 O O . SER A 1 402 ? -8.766 -28.531 -23.156 1 96.56 402 SER A O 1
ATOM 3273 N N . TYR A 1 403 ? -6.812 -29.234 -23.906 1 96.5 403 TYR A N 1
ATOM 3274 C CA . TYR A 1 403 ? -7.414 -29.891 -25.062 1 96.5 403 TYR A CA 1
ATOM 3275 C C . TYR A 1 403 ? -8.438 -30.938 -24.625 1 96.5 403 TYR A C 1
ATOM 3277 O O . TYR A 1 403 ? -9.57 -30.938 -25.094 1 96.5 403 TYR A O 1
ATOM 3285 N N . TYR A 1 404 ? -8.039 -31.828 -23.75 1 97 404 TYR A N 1
ATOM 3286 C CA . TYR A 1 404 ? -8.93 -32.875 -23.25 1 97 404 TYR A CA 1
ATOM 3287 C C . TYR A 1 404 ? -10.125 -32.281 -22.516 1 97 404 TYR A C 1
ATOM 3289 O O . TYR A 1 404 ? -11.258 -32.719 -22.703 1 97 404 TYR A O 1
ATOM 3297 N N . THR A 1 405 ? -9.875 -31.312 -21.719 1 96.56 405 THR A N 1
ATOM 3298 C CA . THR A 1 405 ? -10.938 -30.656 -20.969 1 96.56 405 THR A CA 1
ATOM 3299 C C . THR A 1 405 ? -11.961 -30.016 -21.891 1 96.56 405 THR A C 1
ATOM 3301 O O . THR A 1 405 ? -13.164 -30.25 -21.766 1 96.56 405 THR A O 1
ATOM 3304 N N . ASN A 1 406 ? -11.445 -29.266 -22.844 1 95.69 406 ASN A N 1
ATOM 3305 C CA . ASN A 1 406 ? -12.32 -28.516 -23.75 1 95.69 406 ASN A CA 1
ATOM 3306 C C . ASN A 1 406 ? -13.141 -29.438 -24.641 1 95.69 406 ASN A C 1
ATOM 3308 O O . ASN A 1 406 ? -14.266 -29.109 -25.016 1 95.69 406 ASN A O 1
ATOM 3312 N N . LYS A 1 407 ? -12.648 -30.547 -24.906 1 95.5 407 LYS A N 1
ATOM 3313 C CA . LYS A 1 407 ? -13.344 -31.5 -25.766 1 95.5 407 LYS A CA 1
ATOM 3314 C C . LYS A 1 407 ? -14.43 -32.25 -24.984 1 95.5 407 LYS A C 1
ATOM 3316 O O . LYS A 1 407 ? -15.359 -32.781 -25.578 1 95.5 407 LYS A O 1
ATOM 3321 N N . THR A 1 408 ? -14.281 -32.219 -23.719 1 96.44 408 THR A N 1
ATOM 3322 C CA . THR A 1 408 ? -15.148 -33.125 -22.953 1 96.44 408 THR A CA 1
ATOM 3323 C C . THR A 1 408 ? -16.094 -32.312 -22.062 1 96.44 408 THR A C 1
ATOM 3325 O O . THR A 1 408 ? -17.188 -32.781 -21.734 1 96.44 408 THR A O 1
ATOM 3328 N N . GLN A 1 409 ? -15.719 -31.219 -21.594 1 96.5 409 GLN A N 1
ATOM 3329 C CA . GLN A 1 409 ? -16.5 -30.469 -20.625 1 96.5 409 GLN A CA 1
ATOM 3330 C C . GLN A 1 409 ? -17.219 -29.297 -21.297 1 96.5 409 GLN A C 1
ATOM 3332 O O . GLN A 1 409 ? -16.703 -28.719 -22.266 1 96.5 409 GLN A O 1
ATOM 3337 N N . PRO A 1 410 ? -18.406 -28.984 -20.766 1 96.12 410 PRO A N 1
ATOM 3338 C CA . PRO A 1 410 ? -19 -27.703 -21.172 1 96.12 410 PRO A CA 1
ATOM 3339 C C . PRO A 1 410 ? -18.203 -26.5 -20.703 1 96.12 410 PRO A C 1
ATOM 3341 O O . PRO A 1 410 ? -17.328 -26.625 -19.828 1 96.12 410 PRO A O 1
ATOM 3344 N N . TYR A 1 411 ? -18.5 -25.375 -21.219 1 96 411 TYR A N 1
ATOM 3345 C CA . TYR A 1 411 ? -17.719 -24.172 -20.953 1 96 411 TYR A CA 1
ATOM 3346 C C . TYR A 1 411 ? -17.656 -23.891 -19.453 1 96 411 TYR A C 1
ATOM 3348 O O . TYR A 1 411 ? -16.594 -23.531 -18.938 1 96 411 TYR A O 1
ATOM 3356 N N . VAL A 1 412 ? -18.734 -24.109 -18.734 1 95 412 VAL A N 1
ATOM 3357 C CA . VAL A 1 412 ? -18.812 -23.75 -17.328 1 95 412 VAL A CA 1
ATOM 3358 C C . VAL A 1 412 ? -17.781 -24.531 -16.531 1 95 412 VAL A C 1
ATOM 3360 O O . VAL A 1 412 ? -17.312 -24.078 -15.477 1 95 412 VAL A O 1
ATOM 3363 N N . TYR A 1 413 ? -17.344 -25.672 -17.078 1 95.94 413 TYR A N 1
ATOM 3364 C CA . TYR A 1 413 ? -16.391 -26.5 -16.359 1 95.94 413 TYR A CA 1
ATOM 3365 C C . TYR A 1 413 ? -15.094 -26.656 -17.141 1 95.94 413 TYR A C 1
ATOM 3367 O O . TYR A 1 413 ? -14.312 -27.578 -16.875 1 95.94 413 TYR A O 1
ATOM 3375 N N . SER A 1 414 ? -14.828 -25.75 -18.094 1 93.25 414 SER A N 1
ATOM 3376 C CA . SER A 1 414 ? -13.727 -25.922 -19.016 1 93.25 414 SER A CA 1
ATOM 3377 C C . SER A 1 414 ? -12.438 -25.328 -18.469 1 93.25 414 SER A C 1
ATOM 3379 O O . SER A 1 414 ? -11.375 -25.453 -19.078 1 93.25 414 SER A O 1
ATOM 3381 N N . GLU A 1 415 ? -12.539 -24.766 -17.391 1 88 415 GLU A N 1
ATOM 3382 C CA . GLU A 1 415 ? -11.328 -24.25 -16.766 1 88 415 GLU A CA 1
ATOM 3383 C C . GLU A 1 415 ? -10.992 -25.031 -15.492 1 88 415 GLU A C 1
ATOM 3385 O O . GLU A 1 415 ? -11.875 -25.312 -14.688 1 88 415 GLU A O 1
ATOM 3390 N N . TYR A 1 416 ? -9.789 -25.484 -15.484 1 84.25 416 TYR A N 1
ATOM 3391 C CA . TYR A 1 416 ? -9.367 -26.125 -14.25 1 84.25 416 TYR A CA 1
ATOM 3392 C C . TYR A 1 416 ? -8.703 -25.125 -13.305 1 84.25 416 TYR A C 1
ATOM 3394 O O . TYR A 1 416 ? -8.188 -24.109 -13.742 1 84.25 416 TYR A O 1
ATOM 3402 N N . LYS A 1 417 ? -8.766 -25.469 -12.055 1 85.19 417 LYS A N 1
ATOM 3403 C CA . LYS A 1 417 ? -8.18 -24.609 -11.023 1 85.19 417 LYS A CA 1
ATOM 3404 C C . LYS A 1 417 ? -6.656 -24.625 -11.094 1 85.19 417 LYS A C 1
ATOM 3406 O O . LYS A 1 417 ? -6.059 -25.625 -11.492 1 85.19 417 LYS A O 1
ATOM 3411 N N . ILE A 1 418 ? -6.086 -23.641 -10.672 1 77.94 418 ILE A N 1
ATOM 3412 C CA . ILE A 1 418 ? -4.637 -23.484 -10.672 1 77.94 418 ILE A CA 1
ATOM 3413 C C . ILE A 1 418 ? -4 -24.562 -9.812 1 77.94 418 ILE A C 1
ATOM 3415 O O . ILE A 1 418 ? -2.887 -25.016 -10.086 1 77.94 418 ILE A O 1
ATOM 3419 N N . PHE A 1 419 ? -4.738 -25.078 -8.961 1 82.06 419 PHE A N 1
ATOM 3420 C CA . PHE A 1 419 ? -4.258 -26.109 -8.047 1 82.06 419 PHE A CA 1
ATOM 3421 C C . PHE A 1 419 ? -3.777 -27.328 -8.82 1 82.06 419 PHE A C 1
ATOM 3423 O O . PHE A 1 419 ? -2.822 -28 -8.406 1 82.06 419 PHE A O 1
ATOM 3430 N N . VAL A 1 420 ? -4.422 -27.562 -9.961 1 88.62 420 VAL A N 1
ATOM 3431 C CA . VAL A 1 420 ? -4.062 -28.781 -10.688 1 88.62 420 VAL A CA 1
ATOM 3432 C C . VAL A 1 420 ? -3.422 -28.422 -12.023 1 88.62 420 VAL A C 1
ATOM 3434 O O . VAL A 1 420 ? -3.135 -29.297 -12.836 1 88.62 420 VAL A O 1
ATOM 3437 N N . ALA A 1 421 ? -3.232 -27.172 -12.172 1 85.94 421 ALA A N 1
ATOM 3438 C CA . ALA A 1 421 ? -2.797 -26.703 -13.484 1 85.94 421 ALA A CA 1
ATOM 3439 C C . ALA A 1 421 ? -1.403 -27.219 -13.82 1 85.94 421 ALA A C 1
ATOM 3441 O O . ALA A 1 421 ? -1.093 -27.469 -14.984 1 85.94 421 ALA A O 1
ATOM 3442 N N . GLU A 1 422 ? -0.686 -27.469 -12.789 1 88.69 422 GLU A N 1
ATOM 3443 C CA . GLU A 1 422 ? 0.712 -27.812 -13.016 1 88.69 422 GLU A CA 1
ATOM 3444 C C . GLU A 1 422 ? 0.894 -29.328 -13.094 1 88.69 422 GLU A C 1
ATOM 3446 O O . GLU A 1 422 ? 1.966 -29.812 -13.461 1 88.69 422 GLU A O 1
ATOM 3451 N N . VAL A 1 423 ? -0.083 -30.062 -12.859 1 94.25 423 VAL A N 1
ATOM 3452 C CA . VAL A 1 423 ? 0.051 -31.5 -12.758 1 94.25 423 VAL A CA 1
ATOM 3453 C C . VAL A 1 423 ? 0.381 -32.094 -14.125 1 94.25 423 VAL A C 1
ATOM 3455 O O . VAL A 1 423 ? 1.379 -32.812 -14.281 1 94.25 423 VAL A O 1
ATOM 3458 N N . ALA A 1 424 ? -0.37 -31.656 -15.094 1 95.81 424 ALA A N 1
ATOM 3459 C CA . ALA A 1 424 ? -0.213 -32.25 -16.422 1 95.81 424 ALA A CA 1
ATOM 3460 C C . ALA A 1 424 ? 1.154 -31.906 -17.016 1 95.81 424 ALA A C 1
ATOM 3462 O O . ALA A 1 424 ? 1.805 -32.75 -17.625 1 95.81 424 ALA A O 1
ATOM 3463 N N . SER A 1 425 ? 1.6 -30.719 -16.859 1 96.38 425 SER A N 1
ATOM 3464 C CA . SER A 1 425 ? 2.893 -30.281 -17.375 1 96.38 425 SER A CA 1
ATOM 3465 C C . SER A 1 425 ? 4.039 -31.031 -16.688 1 96.38 425 SER A C 1
ATOM 3467 O O . SER A 1 425 ? 4.941 -31.531 -17.359 1 96.38 425 SER A O 1
ATOM 3469 N N . THR A 1 426 ? 3.949 -31.203 -15.398 1 95.69 426 THR A N 1
ATOM 3470 C CA . THR A 1 426 ? 5.012 -31.828 -14.625 1 95.69 426 THR A CA 1
ATOM 3471 C C . THR A 1 426 ? 5.031 -33.344 -14.867 1 95.69 426 THR A C 1
ATOM 3473 O O . THR A 1 426 ? 6.098 -33.969 -14.883 1 95.69 426 THR A O 1
ATOM 3476 N N . VAL A 1 427 ? 3.916 -33.938 -15.141 1 97.75 427 VAL A N 1
ATOM 3477 C CA . VAL A 1 427 ? 3.867 -35.344 -15.516 1 97.75 427 VAL A CA 1
ATOM 3478 C C . VAL A 1 427 ? 4.656 -35.562 -16.797 1 97.75 427 VAL A C 1
ATOM 3480 O O . VAL A 1 427 ? 5.461 -36.469 -16.891 1 97.75 427 VAL A O 1
ATOM 3483 N N . ASN A 1 428 ? 4.398 -34.688 -17.75 1 98.06 428 ASN A N 1
ATOM 3484 C CA . ASN A 1 428 ? 5.141 -34.781 -19 1 98.06 428 ASN A CA 1
ATOM 3485 C C . ASN A 1 428 ? 6.645 -34.688 -18.766 1 98.06 428 ASN A C 1
ATOM 3487 O O . ASN A 1 428 ? 7.414 -35.469 -19.344 1 98.06 428 ASN A O 1
ATOM 3491 N N . GLU A 1 429 ? 7.055 -33.781 -17.984 1 96.62 429 GLU A N 1
ATOM 3492 C CA . GLU A 1 429 ? 8.477 -33.625 -17.672 1 96.62 429 GLU A CA 1
ATOM 3493 C C . GLU A 1 429 ? 9.047 -34.875 -17.031 1 96.62 429 GLU A C 1
ATOM 3495 O O . GLU A 1 429 ? 10.148 -35.312 -17.375 1 96.62 429 GLU A O 1
ATOM 3500 N N . ALA A 1 430 ? 8.305 -35.406 -16.109 1 95.88 430 ALA A N 1
ATOM 3501 C CA . ALA A 1 430 ? 8.773 -36.594 -15.359 1 95.88 430 ALA A CA 1
ATOM 3502 C C . ALA A 1 430 ? 8.914 -37.781 -16.281 1 95.88 430 ALA A C 1
ATOM 3504 O O . ALA A 1 430 ? 9.891 -38.531 -16.188 1 95.88 430 ALA A O 1
ATOM 3505 N N . LEU A 1 431 ? 7.98 -38 -17.141 1 97.94 431 LEU A N 1
ATOM 3506 C CA . LEU A 1 431 ? 8.039 -39.094 -18.078 1 97.94 431 LEU A CA 1
ATOM 3507 C C . LEU A 1 431 ? 9.203 -38.938 -19.047 1 97.94 431 LEU A C 1
ATOM 3509 O O . LEU A 1 431 ? 9.922 -39.906 -19.344 1 97.94 431 LEU A O 1
ATOM 3513 N N . LEU A 1 432 ? 9.359 -37.719 -19.5 1 97.81 432 LEU A N 1
ATOM 3514 C CA . LEU A 1 432 ? 10.492 -37.438 -20.391 1 97.81 432 LEU A CA 1
ATOM 3515 C C . LEU A 1 432 ? 11.812 -37.719 -19.672 1 97.81 432 LEU A C 1
ATOM 3517 O O . LEU A 1 432 ? 12.734 -38.281 -20.234 1 97.81 432 LEU A O 1
ATOM 3521 N N . MET A 1 433 ? 11.867 -37.281 -18.469 1 95.25 433 MET A N 1
ATOM 3522 C CA . MET A 1 433 ? 13.07 -37.5 -17.656 1 95.25 433 MET A CA 1
ATOM 3523 C C . MET A 1 433 ? 13.375 -38.969 -17.531 1 95.25 433 MET A C 1
ATOM 3525 O O . MET A 1 433 ? 14.516 -39.406 -17.734 1 95.25 433 MET A O 1
ATOM 3529 N N . ASN A 1 434 ? 12.406 -39.75 -17.219 1 95 434 ASN A N 1
ATOM 3530 C CA . ASN A 1 434 ? 12.586 -41.219 -17.094 1 95 434 ASN A CA 1
ATOM 3531 C C . ASN A 1 434 ? 13.086 -41.812 -18.391 1 95 434 ASN A C 1
ATOM 3533 O O . ASN A 1 434 ? 13.969 -42.688 -18.391 1 95 434 ASN A O 1
ATOM 3537 N N . TYR A 1 435 ? 12.516 -41.438 -19.469 1 96.75 435 TYR A N 1
ATOM 3538 C CA . TYR A 1 435 ? 12.922 -41.906 -20.781 1 96.75 435 TYR A CA 1
ATOM 3539 C C . TYR A 1 435 ? 14.383 -41.594 -21.047 1 96.75 435 TYR A C 1
ATOM 3541 O O . TYR A 1 435 ? 15.148 -42.469 -21.469 1 96.75 435 TYR A O 1
ATOM 3549 N N . LEU A 1 436 ? 14.758 -40.344 -20.812 1 95.38 436 LEU A N 1
ATOM 3550 C CA . LEU A 1 436 ? 16.125 -39.906 -21.078 1 95.38 436 LEU A CA 1
ATOM 3551 C C . LEU A 1 436 ? 17.109 -40.625 -20.188 1 95.38 436 LEU A C 1
ATOM 3553 O O . LEU A 1 436 ? 18.203 -41 -20.625 1 95.38 436 LEU A O 1
ATOM 3557 N N . LEU A 1 437 ? 16.719 -40.844 -18.953 1 93.62 437 LEU A N 1
ATOM 3558 C CA . LEU A 1 437 ? 17.594 -41.562 -18.016 1 93.62 437 LEU A CA 1
ATOM 3559 C C . LEU A 1 437 ? 17.781 -43.031 -18.469 1 93.62 437 LEU A C 1
ATOM 3561 O O . LEU A 1 437 ? 18.875 -43.562 -18.344 1 93.62 437 LEU A O 1
ATOM 3565 N N . ASP A 1 438 ? 16.781 -43.625 -18.953 1 93.19 438 ASP A N 1
ATOM 3566 C CA . ASP A 1 438 ? 16.828 -45.031 -19.391 1 93.19 438 ASP A CA 1
ATOM 3567 C C . ASP A 1 438 ? 17.641 -45.156 -20.672 1 93.19 438 ASP A C 1
ATOM 3569 O O . ASP A 1 438 ? 18.312 -46.156 -20.875 1 93.19 438 ASP A O 1
ATOM 3573 N N . LYS A 1 439 ? 17.562 -44.188 -21.453 1 92.94 439 LYS A N 1
ATOM 3574 C CA . LYS A 1 439 ? 18.172 -44.25 -22.781 1 92.94 439 LYS A CA 1
ATOM 3575 C C . LYS A 1 439 ? 19.656 -43.906 -22.734 1 92.94 439 LYS A C 1
ATOM 3577 O O . LYS A 1 439 ? 20.438 -44.344 -23.562 1 92.94 439 LYS A O 1
ATOM 3582 N N . THR A 1 440 ? 19.953 -43.062 -21.859 1 90.44 440 THR A N 1
ATOM 3583 C CA . THR A 1 440 ? 21.312 -42.531 -21.859 1 90.44 440 THR A CA 1
ATOM 3584 C C . THR A 1 440 ? 22.297 -43.594 -21.391 1 90.44 440 THR A C 1
ATOM 3586 O O . THR A 1 440 ? 22.078 -44.25 -20.375 1 90.44 440 THR A O 1
ATOM 3589 N N . LYS A 1 441 ? 23.406 -43.719 -22.156 1 87.75 441 LYS A N 1
ATOM 3590 C CA . LYS A 1 441 ? 24.469 -44.656 -21.812 1 87.75 441 LYS A CA 1
ATOM 3591 C C . LYS A 1 441 ? 25.703 -43.906 -21.297 1 87.75 441 LYS A C 1
ATOM 3593 O O . LYS A 1 441 ? 26.594 -44.5 -20.688 1 87.75 441 LYS A O 1
ATOM 3598 N N . ASP A 1 442 ? 25.734 -42.688 -21.531 1 88.19 442 ASP A N 1
ATOM 3599 C CA . ASP A 1 442 ? 26.844 -41.875 -21.094 1 88.19 442 ASP A CA 1
ATOM 3600 C C . ASP A 1 442 ? 26.703 -41.5 -19.609 1 88.19 442 ASP A C 1
ATOM 3602 O O . ASP A 1 442 ? 25.688 -40.906 -19.203 1 88.19 442 ASP A O 1
ATOM 3606 N N . LYS A 1 443 ? 27.688 -41.812 -18.875 1 89.44 443 LYS A N 1
ATOM 3607 C CA . LYS A 1 443 ? 27.656 -41.594 -17.422 1 89.44 443 LYS A CA 1
ATOM 3608 C C . LYS A 1 443 ? 27.531 -40.125 -17.094 1 89.44 443 LYS A C 1
ATOM 3610 O O . LYS A 1 443 ? 26.859 -39.75 -16.125 1 89.44 443 LYS A O 1
ATOM 3615 N N . THR A 1 444 ? 28.188 -39.375 -17.844 1 88.25 444 THR A N 1
ATOM 3616 C CA . THR A 1 444 ? 28.172 -37.938 -17.578 1 88.25 444 THR A CA 1
ATOM 3617 C C . THR A 1 444 ? 26.781 -37.375 -17.875 1 88.25 444 THR A C 1
ATOM 3619 O O . THR A 1 444 ? 26.281 -36.531 -17.109 1 88.25 444 THR A O 1
ATOM 3622 N N . GLU A 1 445 ? 26.25 -37.781 -18.922 1 88.44 445 GLU A N 1
ATOM 3623 C CA . GLU A 1 445 ? 24.906 -37.344 -19.281 1 88.44 445 GLU A CA 1
ATOM 3624 C C . GLU A 1 445 ? 23.875 -37.812 -18.266 1 88.44 445 GLU A C 1
ATOM 3626 O O . GLU A 1 445 ? 22.953 -37.062 -17.922 1 88.44 445 GLU A O 1
ATOM 3631 N N . LYS A 1 446 ? 24.047 -39 -17.891 1 91.94 446 LYS A N 1
ATOM 3632 C CA . LYS A 1 446 ? 23.141 -39.531 -16.875 1 91.94 446 LYS A CA 1
ATOM 3633 C C . LYS A 1 446 ? 23.25 -38.75 -15.57 1 91.94 446 LYS A C 1
ATOM 3635 O O . LYS A 1 446 ? 22.219 -38.406 -14.969 1 91.94 446 LYS A O 1
ATOM 3640 N N . ALA A 1 447 ? 24.438 -38.5 -15.188 1 93.44 447 ALA A N 1
ATOM 3641 C CA . ALA A 1 447 ? 24.656 -37.719 -13.969 1 93.44 447 ALA A CA 1
ATOM 3642 C C . ALA A 1 447 ? 24.031 -36.344 -14.086 1 93.44 447 ALA A C 1
ATOM 3644 O O . ALA A 1 447 ? 23.453 -35.812 -13.117 1 93.44 447 ALA A O 1
ATOM 3645 N N . TYR A 1 448 ? 24.109 -35.812 -15.227 1 90.75 448 TYR A N 1
ATOM 3646 C CA . TYR A 1 448 ? 23.516 -34.5 -15.461 1 90.75 448 TYR A CA 1
ATOM 3647 C C . TYR A 1 448 ? 22 -34.562 -15.312 1 90.75 448 TYR A C 1
ATOM 3649 O O . TYR A 1 448 ? 21.422 -33.688 -14.648 1 90.75 448 TYR A O 1
ATOM 3657 N N . LEU A 1 449 ? 21.391 -35.469 -15.93 1 92.25 449 LEU A N 1
ATOM 3658 C CA . LEU A 1 449 ? 19.953 -35.625 -15.883 1 92.25 449 LEU A CA 1
ATOM 3659 C C . LEU A 1 449 ? 19.469 -35.875 -14.453 1 92.25 449 LEU A C 1
ATOM 3661 O O . LEU A 1 449 ? 18.469 -35.312 -14.016 1 92.25 449 LEU A O 1
ATOM 3665 N N . LEU A 1 450 ? 20.234 -36.719 -13.781 1 94.69 450 LEU A N 1
ATOM 3666 C CA . LEU A 1 450 ? 19.891 -37.031 -12.391 1 94.69 450 LEU A CA 1
ATOM 3667 C C . LEU A 1 450 ? 20 -35.781 -11.531 1 94.69 450 LEU A C 1
ATOM 3669 O O . LEU A 1 450 ? 19.109 -35.5 -10.727 1 94.69 450 LEU A O 1
ATOM 3673 N N . ASN A 1 451 ? 21.047 -35.062 -11.758 1 93.75 451 ASN A N 1
ATOM 3674 C CA . ASN A 1 451 ? 21.219 -33.812 -11.016 1 93.75 451 ASN A CA 1
ATOM 3675 C C . ASN A 1 451 ? 20.125 -32.812 -11.352 1 93.75 451 ASN A C 1
ATOM 3677 O O . ASN A 1 451 ? 19.641 -32.094 -10.469 1 93.75 451 ASN A O 1
ATOM 3681 N N . HIS A 1 452 ? 19.797 -32.75 -12.586 1 90.12 452 HIS A N 1
ATOM 3682 C CA . HIS A 1 452 ? 18.719 -31.875 -13.023 1 90.12 452 HIS A CA 1
ATOM 3683 C C . HIS A 1 452 ? 17.406 -32.219 -12.297 1 90.12 452 HIS A C 1
ATOM 3685 O O . HIS A 1 452 ? 16.703 -31.312 -11.844 1 90.12 452 HIS A O 1
ATOM 3691 N N . TYR A 1 453 ? 17.188 -33.406 -12.219 1 92.62 453 TYR A N 1
ATOM 3692 C CA . TYR A 1 453 ? 15.977 -33.875 -11.547 1 92.62 453 TYR A CA 1
ATOM 3693 C C . TYR A 1 453 ? 16 -33.531 -10.07 1 92.62 453 TYR A C 1
ATOM 3695 O O . TYR A 1 453 ? 15.008 -33.031 -9.523 1 92.62 453 TYR A O 1
ATOM 3703 N N . LEU A 1 454 ? 17.078 -33.75 -9.43 1 96.12 454 LEU A N 1
ATOM 3704 C CA . LEU A 1 454 ? 17.234 -33.469 -8.016 1 96.12 454 LEU A CA 1
ATOM 3705 C C . LEU A 1 454 ? 17.062 -31.969 -7.754 1 96.12 454 LEU A C 1
ATOM 3707 O O . LEU A 1 454 ? 16.453 -31.578 -6.754 1 96.12 454 LEU A O 1
ATOM 3711 N N . GLU A 1 455 ? 17.5 -31.219 -8.664 1 94.5 455 GLU A N 1
ATOM 3712 C CA . GLU A 1 455 ? 17.375 -29.766 -8.516 1 94.5 455 GLU A CA 1
ATOM 3713 C C . GLU A 1 455 ? 15.914 -29.328 -8.672 1 94.5 455 GLU A C 1
ATOM 3715 O O . GLU A 1 455 ? 15.484 -28.359 -8.023 1 94.5 455 GLU A O 1
ATOM 3720 N N . GLN A 1 456 ? 15.164 -29.984 -9.477 1 93.06 456 GLN A N 1
ATOM 3721 C CA . GLN A 1 456 ? 13.734 -29.703 -9.57 1 93.06 456 GLN A CA 1
ATOM 3722 C C . GLN A 1 456 ? 13.031 -29.969 -8.242 1 93.06 456 GLN A C 1
ATOM 3724 O O . GLN A 1 456 ? 12.18 -29.188 -7.816 1 93.06 456 GLN A O 1
ATOM 3729 N N . PHE A 1 457 ? 13.453 -31.062 -7.617 1 95.94 457 PHE A N 1
ATOM 3730 C CA . PHE A 1 457 ? 12.898 -31.375 -6.305 1 95.94 457 PHE A CA 1
ATOM 3731 C C . PHE A 1 457 ? 13.266 -30.297 -5.289 1 95.94 457 PHE A C 1
ATOM 3733 O O . PHE A 1 457 ? 12.414 -29.828 -4.547 1 95.94 457 PHE A O 1
ATOM 3740 N N . ARG A 1 458 ? 14.516 -29.938 -5.266 1 96.69 458 ARG A N 1
ATOM 3741 C CA . ARG A 1 458 ? 14.984 -28.953 -4.297 1 96.69 458 ARG A CA 1
ATOM 3742 C C . ARG A 1 458 ? 14.281 -27.609 -4.484 1 96.69 458 ARG A C 1
ATOM 3744 O O . ARG A 1 458 ? 13.812 -27.016 -3.518 1 96.69 458 ARG A O 1
ATOM 3751 N N . GLY A 1 459 ? 14.141 -27.203 -5.727 1 94.56 459 GLY A N 1
ATOM 3752 C CA . GLY A 1 459 ? 13.602 -25.891 -6.051 1 94.56 459 GLY A CA 1
ATOM 3753 C C . GLY A 1 459 ? 12.086 -25.828 -5.969 1 94.56 459 GLY A C 1
ATOM 3754 O O . GLY A 1 459 ? 11.516 -24.781 -5.66 1 94.56 459 GLY A O 1
ATOM 3755 N N . THR A 1 460 ? 11.359 -26.922 -6.176 1 94.75 460 THR A N 1
ATOM 3756 C CA . THR A 1 460 ? 9.906 -26.891 -6.312 1 94.75 460 THR A CA 1
ATOM 3757 C C . THR A 1 460 ? 9.234 -27.484 -5.082 1 94.75 460 THR A C 1
ATOM 3759 O O . THR A 1 460 ? 8.141 -27.062 -4.703 1 94.75 460 THR A O 1
ATOM 3762 N N . VAL A 1 461 ? 9.914 -28.453 -4.484 1 97.19 461 VAL A N 1
ATOM 3763 C CA . VAL A 1 461 ? 9.297 -29.062 -3.307 1 97.19 461 VAL A CA 1
ATOM 3764 C C . VAL A 1 461 ? 9.883 -28.438 -2.041 1 97.19 461 VAL A C 1
ATOM 3766 O O . VAL A 1 461 ? 9.203 -27.672 -1.35 1 97.19 461 VAL A O 1
ATOM 3769 N N . TYR A 1 462 ? 11.195 -28.609 -1.824 1 98.31 462 TYR A N 1
ATOM 3770 C CA . TYR A 1 462 ? 11.789 -28.156 -0.575 1 98.31 462 TYR A CA 1
ATOM 3771 C C . TYR A 1 462 ? 11.727 -26.625 -0.46 1 98.31 462 TYR A C 1
ATOM 3773 O O . TYR A 1 462 ? 11.266 -26.094 0.552 1 98.31 462 TYR A O 1
ATOM 3781 N N . ARG A 1 463 ? 12.094 -25.922 -1.517 1 97.38 463 ARG A N 1
ATOM 3782 C CA . ARG A 1 463 ? 12.117 -24.469 -1.474 1 97.38 463 ARG A CA 1
ATOM 3783 C C . ARG A 1 463 ? 10.711 -23.906 -1.322 1 97.38 463 ARG A C 1
ATOM 3785 O O . ARG A 1 463 ? 10.477 -23.031 -0.485 1 97.38 463 ARG A O 1
ATOM 3792 N N . GLN A 1 464 ? 9.758 -24.391 -2.062 1 97.62 464 GLN A N 1
ATOM 3793 C CA . GLN A 1 464 ? 8.406 -23.859 -2.029 1 97.62 464 GLN A CA 1
ATOM 3794 C C . GLN A 1 464 ? 7.719 -24.188 -0.705 1 97.62 464 GLN A C 1
ATOM 3796 O O . GLN A 1 464 ? 6.906 -23.391 -0.212 1 97.62 464 GLN A O 1
ATOM 3801 N N . VAL A 1 465 ? 8.055 -25.312 -0.155 1 98.56 465 VAL A N 1
ATOM 3802 C CA . VAL A 1 465 ? 7.48 -25.656 1.141 1 98.56 465 VAL A CA 1
ATOM 3803 C C . VAL A 1 465 ? 8.094 -24.766 2.229 1 98.56 465 VAL A C 1
ATOM 3805 O O . VAL A 1 465 ? 7.402 -24.359 3.164 1 98.56 465 VAL A O 1
ATOM 3808 N N . MET A 1 466 ? 9.398 -24.469 2.098 1 98.62 466 MET A N 1
ATOM 3809 C CA . MET A 1 466 ? 10 -23.516 3.023 1 98.62 466 MET A CA 1
ATOM 3810 C C . MET A 1 466 ? 9.305 -22.172 2.932 1 98.62 466 MET A C 1
ATOM 3812 O O . MET A 1 466 ? 9.031 -21.531 3.953 1 98.62 466 MET A O 1
ATOM 3816 N N . PHE A 1 467 ? 8.992 -21.719 1.685 1 98.44 467 PHE A N 1
ATOM 3817 C CA . PHE A 1 467 ? 8.242 -20.484 1.476 1 98.44 467 PHE A CA 1
ATOM 3818 C C . PHE A 1 467 ? 6.863 -20.578 2.123 1 98.44 467 PHE A C 1
ATOM 3820 O O . PHE A 1 467 ? 6.402 -19.625 2.75 1 98.44 467 PHE A O 1
ATOM 3827 N N . ALA A 1 468 ? 6.234 -21.719 1.946 1 98.31 468 ALA A N 1
ATOM 3828 C CA . ALA A 1 468 ? 4.906 -21.922 2.521 1 98.31 468 ALA A CA 1
ATOM 3829 C C . ALA A 1 468 ? 4.945 -21.812 4.043 1 98.31 468 ALA A C 1
ATOM 3831 O O . ALA A 1 468 ? 4.031 -21.25 4.656 1 98.31 468 ALA A O 1
ATOM 3832 N N . GLU A 1 469 ? 6.008 -22.359 4.621 1 98.38 469 GLU A N 1
ATOM 3833 C CA . GLU A 1 469 ? 6.18 -22.266 6.066 1 98.38 469 GLU A CA 1
ATOM 3834 C C . GLU A 1 469 ? 6.387 -20.828 6.5 1 98.38 469 GLU A C 1
ATOM 3836 O O . GLU A 1 469 ? 5.855 -20.391 7.527 1 98.38 469 GLU A O 1
ATOM 3841 N N . PHE A 1 470 ? 7.141 -20.125 5.766 1 98.56 470 PHE A N 1
ATOM 3842 C CA . PHE A 1 470 ? 7.348 -18.703 6.035 1 98.56 470 PHE A CA 1
ATOM 3843 C C . PHE A 1 470 ? 6.023 -17.953 6.004 1 98.56 470 PHE A C 1
ATOM 3845 O O . PHE A 1 470 ? 5.703 -17.219 6.938 1 98.56 470 PHE A O 1
ATOM 3852 N N . GLU A 1 471 ? 5.23 -18.125 4.957 1 98.12 471 GLU A N 1
ATOM 3853 C CA . GLU A 1 471 ? 3.949 -17.438 4.797 1 98.12 471 GLU A CA 1
ATOM 3854 C C . GLU A 1 471 ? 3.006 -17.766 5.953 1 98.12 471 GLU A C 1
ATOM 3856 O O . GLU A 1 471 ? 2.391 -16.859 6.523 1 98.12 471 GLU A O 1
ATOM 3861 N N . LYS A 1 472 ? 2.92 -19.047 6.23 1 98 472 LYS A N 1
ATOM 3862 C CA . LYS A 1 472 ? 2.033 -19.469 7.312 1 98 472 LYS A CA 1
ATOM 3863 C C . LYS A 1 472 ? 2.414 -18.781 8.625 1 98 472 LYS A C 1
ATOM 3865 O O . LYS A 1 472 ? 1.55 -18.266 9.336 1 98 472 LYS A O 1
ATOM 3870 N N . THR A 1 473 ? 3.699 -18.734 8.898 1 98.25 473 THR A N 1
ATOM 3871 C CA . THR A 1 473 ? 4.199 -18.188 10.148 1 98.25 473 THR A CA 1
ATOM 3872 C C . THR A 1 473 ? 3.904 -16.688 10.227 1 98.25 473 THR A C 1
ATOM 3874 O O . THR A 1 473 ? 3.367 -16.203 11.227 1 98.25 473 THR A O 1
ATOM 3877 N N . VAL A 1 474 ? 4.188 -15.938 9.156 1 97.94 474 VAL A N 1
ATOM 3878 C CA . VAL A 1 474 ? 4.082 -14.484 9.227 1 97.94 474 VAL A CA 1
ATOM 3879 C C . VAL A 1 474 ? 2.611 -14.07 9.227 1 97.94 474 VAL A C 1
ATOM 3881 O O . VAL A 1 474 ? 2.227 -13.133 9.93 1 97.94 474 VAL A O 1
ATOM 3884 N N . HIS A 1 475 ? 1.72 -14.75 8.469 1 97.69 475 HIS A N 1
ATOM 3885 C CA . HIS A 1 475 ? 0.293 -14.438 8.484 1 97.69 475 HIS A CA 1
ATOM 3886 C C . HIS A 1 475 ? -0.323 -14.742 9.844 1 97.69 475 HIS A C 1
ATOM 3888 O O . HIS A 1 475 ? -1.172 -13.992 10.328 1 97.69 475 HIS A O 1
ATOM 3894 N N . MET A 1 476 ? 0.108 -15.828 10.477 1 96.38 476 MET A N 1
ATOM 3895 C CA . MET A 1 476 ? -0.399 -16.188 11.797 1 96.38 476 MET A CA 1
ATOM 3896 C C . MET A 1 476 ? 0.04 -15.18 12.844 1 96.38 476 MET A C 1
ATOM 3898 O O . MET A 1 476 ? -0.74 -14.812 13.727 1 96.38 476 MET A O 1
ATOM 3902 N N . LYS A 1 477 ? 1.303 -14.781 12.742 1 94.62 477 LYS A N 1
ATOM 3903 C CA . LYS A 1 477 ? 1.789 -13.758 13.672 1 94.62 477 LYS A CA 1
ATOM 3904 C C . LYS A 1 477 ? 0.975 -12.477 13.547 1 94.62 477 LYS A C 1
ATOM 3906 O O . LYS A 1 477 ? 0.578 -11.891 14.555 1 94.62 477 LYS A O 1
ATOM 3911 N N . HIS A 1 478 ? 0.733 -12.062 12.344 1 93.25 478 HIS A N 1
ATOM 3912 C CA . HIS A 1 478 ? -0.068 -10.867 12.133 1 93.25 478 HIS A CA 1
ATOM 3913 C C . HIS A 1 478 ? -1.48 -11.047 12.68 1 93.25 478 HIS A C 1
ATOM 3915 O O . HIS A 1 478 ? -2.02 -10.141 13.328 1 93.25 478 HIS A O 1
ATOM 3921 N N . LYS A 1 479 ? -2.08 -12.156 12.414 1 91.56 479 LYS A N 1
ATOM 3922 C CA . LYS A 1 479 ? -3.418 -12.461 12.906 1 91.56 479 LYS A CA 1
ATOM 3923 C C . LYS A 1 479 ? -3.477 -12.359 14.43 1 91.56 479 LYS A C 1
ATOM 3925 O O . LYS A 1 479 ? -4.469 -11.875 14.984 1 91.56 479 LYS A O 1
ATOM 3930 N N . ASN A 1 480 ? -2.381 -12.727 15.047 1 89.94 480 ASN A N 1
ATOM 3931 C CA . ASN A 1 480 ? -2.316 -12.75 16.5 1 89.94 480 ASN A CA 1
ATOM 3932 C C . ASN A 1 480 ? -1.928 -11.391 17.062 1 89.94 480 ASN A C 1
ATOM 3934 O O . ASN A 1 480 ? -1.688 -11.258 18.266 1 89.94 480 ASN A O 1
ATOM 3938 N N . GLY A 1 481 ? -1.734 -10.43 16.234 1 85.69 481 GLY A N 1
ATOM 3939 C CA . GLY A 1 481 ? -1.447 -9.078 16.688 1 85.69 481 GLY A CA 1
ATOM 3940 C C . GLY A 1 481 ? 0.025 -8.844 16.969 1 85.69 481 GLY A C 1
ATOM 3941 O O . GLY A 1 481 ? 0.389 -7.859 17.625 1 85.69 481 GLY A O 1
ATOM 3942 N N . GLU A 1 482 ? 0.857 -9.727 16.516 1 85.94 482 GLU A N 1
ATOM 3943 C CA . GLU A 1 482 ? 2.299 -9.57 16.688 1 85.94 482 GLU A CA 1
ATOM 3944 C C . GLU A 1 482 ? 2.885 -8.664 15.602 1 85.94 482 GLU A C 1
ATOM 3946 O O . GLU A 1 482 ? 2.475 -8.734 14.438 1 85.94 482 GLU A O 1
ATOM 3951 N N . PRO A 1 483 ? 3.82 -7.84 16.031 1 85.31 483 PRO A N 1
ATOM 3952 C CA . PRO A 1 483 ? 4.438 -6.949 15.039 1 85.31 483 PRO A CA 1
ATOM 3953 C C . PRO A 1 483 ? 5.277 -7.699 14.008 1 85.31 483 PRO A C 1
ATOM 3955 O O . PRO A 1 483 ? 5.871 -8.734 14.328 1 85.31 483 PRO A O 1
ATOM 3958 N N . LEU A 1 484 ? 5.254 -7.27 12.773 1 93.06 484 LEU A N 1
ATOM 3959 C CA . LEU A 1 484 ? 6.105 -7.773 11.703 1 93.06 484 LEU A CA 1
ATOM 3960 C C . LEU A 1 484 ? 7.027 -6.676 11.18 1 93.06 484 LEU A C 1
ATOM 3962 O O . LEU A 1 484 ? 6.648 -5.91 10.289 1 93.06 484 LEU A O 1
ATOM 3966 N N . THR A 1 485 ? 8.234 -6.598 11.766 1 92.88 485 THR A N 1
ATOM 3967 C CA . THR A 1 485 ? 9.273 -5.676 11.312 1 92.88 485 THR A CA 1
ATOM 3968 C C . THR A 1 485 ? 10.234 -6.367 10.352 1 92.88 485 THR A C 1
ATOM 3970 O O . THR A 1 485 ? 10.188 -7.59 10.195 1 92.88 485 THR A O 1
ATOM 3973 N N . ALA A 1 486 ? 11.078 -5.609 9.695 1 95.38 486 ALA A N 1
ATOM 3974 C CA . ALA A 1 486 ? 12.094 -6.168 8.805 1 95.38 486 ALA A CA 1
ATOM 3975 C C . ALA A 1 486 ? 12.961 -7.191 9.531 1 95.38 486 ALA A C 1
ATOM 3977 O O . ALA A 1 486 ? 13.266 -8.25 8.984 1 95.38 486 ALA A O 1
ATOM 3978 N N . ASP A 1 487 ? 13.289 -6.871 10.797 1 95.31 487 ASP A N 1
ATOM 3979 C CA . ASP A 1 487 ? 14.141 -7.762 11.57 1 95.31 487 ASP A CA 1
ATOM 3980 C C . ASP A 1 487 ? 13.422 -9.07 11.891 1 95.31 487 ASP A C 1
ATOM 3982 O O . ASP A 1 487 ? 14.008 -10.148 11.805 1 95.31 487 ASP A O 1
ATOM 3986 N N . ILE A 1 488 ? 12.164 -9 12.266 1 95.31 488 ILE A N 1
ATOM 3987 C CA . ILE A 1 488 ? 11.383 -10.188 12.602 1 95.31 488 ILE A CA 1
ATOM 3988 C C . ILE A 1 488 ? 11.227 -11.062 11.359 1 95.31 488 ILE A C 1
ATOM 3990 O O . ILE A 1 488 ? 11.422 -12.281 11.422 1 95.31 488 ILE A O 1
ATOM 3994 N N . LEU A 1 489 ? 10.875 -10.477 10.203 1 98.25 489 LEU A N 1
ATOM 3995 C CA . LEU A 1 489 ? 10.75 -11.219 8.953 1 98.25 489 LEU A CA 1
ATOM 3996 C C . LEU A 1 489 ? 12.062 -11.898 8.586 1 98.25 489 LEU A C 1
ATOM 3998 O O . LEU A 1 489 ? 12.078 -13.078 8.227 1 98.25 489 LEU A O 1
ATOM 4002 N N . SER A 1 490 ? 13.188 -11.164 8.742 1 98.38 490 SER A N 1
ATOM 4003 C CA . SER A 1 490 ? 14.516 -11.688 8.406 1 98.38 490 SER A CA 1
ATOM 4004 C C . SER A 1 490 ? 14.906 -12.828 9.336 1 98.38 490 SER A C 1
ATOM 4006 O O . SER A 1 490 ? 15.469 -13.836 8.891 1 98.38 490 SER A O 1
ATOM 4008 N N . ASN A 1 491 ? 14.57 -12.656 10.578 1 98.25 491 ASN A N 1
ATOM 4009 C CA . ASN A 1 491 ? 14.898 -13.703 11.547 1 98.25 491 ASN A CA 1
ATOM 4010 C C . ASN A 1 491 ? 14.109 -14.977 11.273 1 98.25 491 ASN A C 1
ATOM 4012 O O . ASN A 1 491 ? 14.656 -16.078 11.344 1 98.25 491 ASN A O 1
ATOM 4016 N N . ILE A 1 492 ? 12.828 -14.867 11.023 1 98.44 492 ILE A N 1
ATOM 4017 C CA . ILE A 1 492 ? 12 -16.016 10.703 1 98.44 492 ILE A CA 1
ATOM 4018 C C . ILE A 1 492 ? 12.555 -16.719 9.469 1 98.44 492 ILE A C 1
ATOM 4020 O O . ILE A 1 492 ? 12.688 -17.953 9.453 1 98.44 492 ILE A O 1
ATOM 4024 N N . TYR A 1 493 ? 12.914 -15.961 8.461 1 98.69 493 TYR A N 1
ATOM 4025 C CA . TYR A 1 493 ? 13.414 -16.531 7.211 1 98.69 493 TYR A CA 1
ATOM 4026 C C . TYR A 1 493 ? 14.758 -17.219 7.426 1 98.69 493 TYR A C 1
ATOM 4028 O O . TYR A 1 493 ? 14.992 -18.312 6.906 1 98.69 493 TYR A O 1
ATOM 4036 N N . TYR A 1 494 ? 15.633 -16.562 8.18 1 98.62 494 TYR A N 1
ATOM 4037 C CA . TYR A 1 494 ? 16.938 -17.125 8.492 1 98.62 494 TYR A CA 1
ATOM 4038 C C . TYR A 1 494 ? 16.812 -18.453 9.234 1 98.62 494 TYR A C 1
ATOM 4040 O O . TYR A 1 494 ? 17.469 -19.438 8.898 1 98.62 494 TYR A O 1
ATOM 4048 N N . ASP A 1 495 ? 15.922 -18.469 10.219 1 98.62 495 ASP A N 1
ATOM 4049 C CA . ASP A 1 495 ? 15.703 -19.672 11.016 1 98.62 495 ASP A CA 1
ATOM 4050 C C . ASP A 1 495 ? 15.18 -20.812 10.156 1 98.62 495 ASP A C 1
ATOM 4052 O O . ASP A 1 495 ? 15.531 -21.984 10.375 1 98.62 495 ASP A O 1
ATOM 4056 N N . LEU A 1 496 ? 14.352 -20.5 9.227 1 98.75 496 LEU A N 1
ATOM 4057 C CA . LEU A 1 496 ? 13.852 -21.516 8.312 1 98.75 496 LEU A CA 1
ATOM 4058 C C . LEU A 1 496 ? 14.977 -22.047 7.426 1 98.75 496 LEU A C 1
ATOM 4060 O O . LEU A 1 496 ? 15.055 -23.266 7.172 1 98.75 496 LEU A O 1
ATOM 4064 N N . ASN A 1 497 ? 15.82 -21.141 6.941 1 98.62 497 ASN A N 1
ATOM 4065 C CA . ASN A 1 497 ? 16.969 -21.609 6.176 1 98.62 497 ASN A CA 1
ATOM 4066 C C . ASN A 1 497 ? 17.875 -22.516 7.016 1 98.62 497 ASN A C 1
ATOM 4068 O O . ASN A 1 497 ? 18.391 -23.516 6.523 1 98.62 497 ASN A O 1
ATOM 4072 N N . LYS A 1 498 ? 18.094 -22.109 8.25 1 98.5 498 LYS A N 1
ATOM 4073 C CA . LYS A 1 498 ? 18.875 -22.953 9.141 1 98.5 498 LYS A CA 1
ATOM 4074 C C . LYS A 1 498 ? 18.219 -24.328 9.289 1 98.5 498 LYS A C 1
ATOM 4076 O O . LYS A 1 498 ? 18.891 -25.359 9.172 1 98.5 498 LYS A O 1
ATOM 4081 N N . LYS A 1 499 ? 16.969 -24.359 9.531 1 98.56 499 LYS A N 1
ATOM 4082 C CA . LYS A 1 499 ? 16.219 -25.609 9.688 1 98.56 499 LYS A CA 1
ATOM 4083 C C . LYS A 1 499 ? 16.422 -26.531 8.484 1 98.56 499 LYS A C 1
ATOM 4085 O O . LYS A 1 499 ? 16.656 -27.734 8.641 1 98.56 499 LYS A O 1
ATOM 4090 N N . TYR A 1 500 ? 16.438 -25.969 7.289 1 98.56 500 TYR A N 1
ATOM 4091 C CA . TYR A 1 500 ? 16.438 -26.766 6.059 1 98.56 500 TYR A CA 1
ATOM 4092 C C . TYR A 1 500 ? 17.859 -27.094 5.625 1 98.56 500 TYR A C 1
ATOM 4094 O O . TYR A 1 500 ? 18.094 -28.109 4.98 1 98.56 500 TYR A O 1
ATOM 4102 N N . PHE A 1 501 ? 18.891 -26.203 6.012 1 98.25 501 PHE A N 1
ATOM 4103 C CA . PHE A 1 501 ? 20.141 -26.344 5.273 1 98.25 501 PHE A CA 1
ATOM 4104 C C . PHE A 1 501 ? 21.328 -26.484 6.227 1 98.25 501 PHE A C 1
ATOM 4106 O O . PHE A 1 501 ? 22.391 -26.953 5.832 1 98.25 501 PHE A O 1
ATOM 4113 N N . GLU A 1 502 ? 21.234 -26.094 7.52 1 96.62 502 GLU A N 1
ATOM 4114 C CA . GLU A 1 502 ? 22.391 -25.875 8.383 1 96.62 502 GLU A CA 1
ATOM 4115 C C . GLU A 1 502 ? 23.109 -27.188 8.68 1 96.62 502 GLU A C 1
ATOM 4117 O O . GLU A 1 502 ? 24.281 -27.188 9.086 1 96.62 502 GLU A O 1
ATOM 4122 N N . ALA A 1 503 ? 22.5 -28.328 8.523 1 96.62 503 ALA A N 1
ATOM 4123 C CA . ALA A 1 503 ? 23.141 -29.625 8.766 1 96.62 503 ALA A CA 1
ATOM 4124 C C . ALA A 1 503 ? 24.359 -29.812 7.867 1 96.62 503 ALA A C 1
ATOM 4126 O O . ALA A 1 503 ? 25.328 -30.453 8.258 1 96.62 503 ALA A O 1
ATOM 4127 N N . GLU A 1 504 ? 24.297 -29.172 6.613 1 97.5 504 GLU A N 1
ATOM 4128 C CA . GLU A 1 504 ? 25.375 -29.406 5.656 1 97.5 504 GLU A CA 1
ATOM 4129 C C . GLU A 1 504 ? 25.859 -28.094 5.047 1 97.5 504 GLU A C 1
ATOM 4131 O O . GLU A 1 504 ? 26.906 -28.062 4.406 1 97.5 504 GLU A O 1
ATOM 4136 N N . VAL A 1 505 ? 25.172 -27.047 5.277 1 98 505 VAL A N 1
ATOM 4137 C CA . VAL A 1 505 ? 25.484 -25.766 4.645 1 98 505 VAL A CA 1
ATOM 4138 C C . VAL A 1 505 ? 25.766 -24.719 5.711 1 98 505 VAL A C 1
ATOM 4140 O O . VAL A 1 505 ? 25.062 -24.656 6.727 1 98 505 VAL A O 1
ATOM 4143 N N . ASN A 1 506 ? 26.844 -24.016 5.543 1 98 506 ASN A N 1
ATOM 4144 C CA . ASN A 1 506 ? 27 -22.797 6.316 1 98 506 ASN A CA 1
ATOM 4145 C C . ASN A 1 506 ? 26.016 -21.719 5.871 1 98 506 ASN A C 1
ATOM 4147 O O . ASN A 1 506 ? 26.234 -21.047 4.855 1 98 506 ASN A O 1
ATOM 4151 N N . VAL A 1 507 ? 25 -21.516 6.617 1 98.31 507 VAL A N 1
ATOM 4152 C CA . VAL A 1 507 ? 23.922 -20.625 6.234 1 98.31 507 VAL A CA 1
ATOM 4153 C C . VAL A 1 507 ? 24.359 -19.172 6.418 1 98.31 507 VAL A C 1
ATOM 4155 O O . VAL A 1 507 ? 24.375 -18.672 7.543 1 98.31 507 VAL A O 1
ATOM 4158 N N . ASP A 1 508 ? 24.672 -18.562 5.344 1 98.06 508 ASP A N 1
ATOM 4159 C CA . ASP A 1 508 ? 25.156 -17.188 5.352 1 98.06 508 ASP A CA 1
ATOM 4160 C C . ASP A 1 508 ? 24.078 -16.219 5.824 1 98.06 508 ASP A C 1
ATOM 4162 O O . ASP A 1 508 ? 22.906 -16.344 5.43 1 98.06 508 ASP A O 1
ATOM 4166 N N . GLU A 1 509 ? 24.406 -15.242 6.578 1 97.56 509 GLU A N 1
ATOM 4167 C CA . GLU A 1 509 ? 23.453 -14.312 7.184 1 97.56 509 GLU A CA 1
ATOM 4168 C C . GLU A 1 509 ? 22.703 -13.516 6.117 1 97.56 509 GLU A C 1
ATOM 4170 O O . GLU A 1 509 ? 21.547 -13.133 6.316 1 97.56 509 GLU A O 1
ATOM 4175 N N . GLU A 1 510 ? 23.344 -13.32 4.977 1 97.75 510 GLU A N 1
ATOM 4176 C CA . GLU A 1 510 ? 22.75 -12.531 3.904 1 97.75 510 GLU A CA 1
ATOM 4177 C C . GLU A 1 510 ? 21.453 -13.172 3.414 1 97.75 510 GLU A C 1
ATOM 4179 O O . GLU A 1 510 ? 20.531 -12.469 2.963 1 97.75 510 GLU A O 1
ATOM 4184 N N . ILE A 1 511 ? 21.312 -14.508 3.65 1 98.44 511 ILE A N 1
ATOM 4185 C CA . ILE A 1 511 ? 20.156 -15.234 3.133 1 98.44 511 ILE A CA 1
ATOM 4186 C C . ILE A 1 511 ? 18.906 -14.82 3.898 1 98.44 511 ILE A C 1
ATOM 4188 O O . ILE A 1 511 ? 17.781 -15.07 3.451 1 98.44 511 ILE A O 1
ATOM 4192 N N . SER A 1 512 ? 19.078 -14.18 5.008 1 98.31 512 SER A N 1
ATOM 4193 C CA . SER A 1 512 ? 17.953 -13.688 5.801 1 98.31 512 SER A CA 1
ATOM 4194 C C . SER A 1 512 ? 17.125 -12.672 5.02 1 98.31 512 SER A C 1
ATOM 4196 O O . SER A 1 512 ? 15.969 -12.43 5.348 1 98.31 512 SER A O 1
ATOM 4198 N N . MET A 1 513 ? 17.688 -12.109 3.895 1 98.31 513 MET A N 1
ATOM 4199 C CA . MET A 1 513 ? 17.031 -11.055 3.129 1 98.31 513 MET A CA 1
ATOM 4200 C C . MET A 1 513 ? 16.328 -11.625 1.897 1 98.31 513 MET A C 1
ATOM 4202 O O . MET A 1 513 ? 15.695 -10.891 1.141 1 98.31 513 MET A O 1
ATOM 4206 N N . GLU A 1 514 ? 16.328 -12.914 1.725 1 98.25 514 GLU A N 1
ATOM 4207 C CA . GLU A 1 514 ? 15.773 -13.445 0.483 1 98.25 514 GLU A CA 1
ATOM 4208 C C . GLU A 1 514 ? 14.273 -13.188 0.394 1 98.25 514 GLU A C 1
ATOM 4210 O O . GLU A 1 514 ? 13.734 -12.984 -0.697 1 98.25 514 GLU A O 1
ATOM 4215 N N . TRP A 1 515 ? 13.617 -13.102 1.57 1 98.31 515 TRP A N 1
ATOM 4216 C CA . TRP A 1 515 ? 12.188 -12.828 1.554 1 98.31 515 TRP A CA 1
ATOM 4217 C C . TRP A 1 515 ? 11.891 -11.508 0.841 1 98.31 515 TRP A C 1
ATOM 4219 O O . TRP A 1 515 ? 10.812 -11.328 0.281 1 98.31 515 TRP A O 1
ATOM 4229 N N . ALA A 1 516 ? 12.82 -10.594 0.766 1 98 516 ALA A N 1
ATOM 4230 C CA . ALA A 1 516 ? 12.641 -9.227 0.284 1 98 516 ALA A CA 1
ATOM 4231 C C . ALA A 1 516 ? 12.578 -9.18 -1.24 1 98 516 ALA A C 1
ATOM 4233 O O . ALA A 1 516 ? 12.219 -8.156 -1.826 1 98 516 ALA A O 1
ATOM 4234 N N . ARG A 1 517 ? 12.891 -10.281 -1.87 1 96.75 517 ARG A N 1
ATOM 4235 C CA . ARG A 1 517 ? 12.914 -10.234 -3.328 1 96.75 517 ARG A CA 1
ATOM 4236 C C . ARG A 1 517 ? 11.891 -11.188 -3.926 1 96.75 517 ARG A C 1
ATOM 4238 O O . ARG A 1 517 ? 11.852 -11.391 -5.141 1 96.75 517 ARG A O 1
ATOM 4245 N N . ILE A 1 518 ? 11.062 -11.828 -3.076 1 96.25 518 ILE A N 1
ATOM 4246 C CA . IL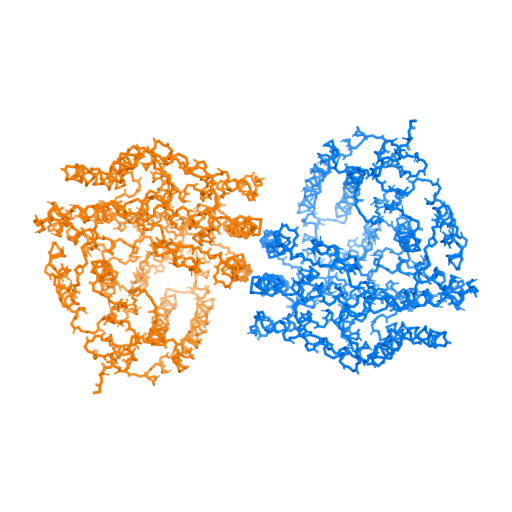E A 1 518 ? 10.188 -12.891 -3.559 1 96.25 518 ILE A CA 1
ATOM 4247 C C . ILE A 1 518 ? 8.812 -12.312 -3.885 1 96.25 518 ILE A C 1
ATOM 4249 O O . ILE A 1 518 ? 8.039 -11.992 -2.982 1 96.25 518 ILE A O 1
ATOM 4253 N N . PRO A 1 519 ? 8.414 -12.164 -5.105 1 94.12 519 PRO A N 1
ATOM 4254 C CA . PRO A 1 519 ? 7.121 -11.578 -5.469 1 94.12 519 PRO A CA 1
ATOM 4255 C C . PRO A 1 519 ? 5.941 -12.461 -5.059 1 94.12 519 PRO A C 1
ATOM 4257 O O . PRO A 1 519 ? 4.852 -11.945 -4.793 1 94.12 519 PRO A O 1
ATOM 4260 N N . HIS A 1 520 ? 6.168 -13.773 -4.883 1 93.75 520 HIS A N 1
ATOM 4261 C CA . HIS A 1 520 ? 5.098 -14.719 -4.578 1 93.75 520 HIS A CA 1
ATOM 4262 C C . HIS A 1 520 ? 4.484 -14.438 -3.211 1 93.75 520 HIS A C 1
ATOM 4264 O O . HIS A 1 520 ? 3.336 -14.805 -2.953 1 93.75 520 HIS A O 1
ATOM 4270 N N . PHE A 1 521 ? 5.215 -13.836 -2.357 1 97.19 521 PHE A N 1
ATOM 4271 C CA . PHE A 1 521 ? 4.719 -13.57 -1.013 1 97.19 521 PHE A CA 1
ATOM 4272 C C . PHE A 1 521 ? 3.615 -12.523 -1.04 1 97.19 521 PHE A C 1
ATOM 4274 O O . PHE A 1 521 ? 2.914 -12.32 -0.046 1 97.19 521 PHE A O 1
ATOM 4281 N N . TYR A 1 522 ? 3.373 -11.883 -2.232 1 95.94 522 TYR A N 1
ATOM 4282 C CA . TYR A 1 522 ? 2.318 -10.883 -2.385 1 95.94 522 TYR A CA 1
ATOM 4283 C C . TYR A 1 522 ? 1.06 -11.508 -2.975 1 95.94 522 TYR A C 1
ATOM 4285 O O . TYR A 1 522 ? 0.06 -10.82 -3.193 1 95.94 522 TYR A O 1
ATOM 4293 N N . THR A 1 523 ? 1.082 -12.766 -3.27 1 91.88 523 THR A N 1
ATOM 4294 C CA . THR A 1 523 ? -0.04 -13.648 -3.564 1 91.88 523 THR A CA 1
ATOM 4295 C C . THR A 1 523 ? -0.137 -14.766 -2.527 1 91.88 523 THR A C 1
ATOM 4297 O O . THR A 1 523 ? 0.425 -15.852 -2.717 1 91.88 523 THR A O 1
ATOM 4300 N N . SER A 1 524 ? -0.905 -14.508 -1.536 1 92.12 524 SER A N 1
ATOM 4301 C CA . SER A 1 524 ? -0.816 -15.281 -0.304 1 92.12 524 SER A CA 1
ATOM 4302 C C . SER A 1 524 ? -1.285 -16.719 -0.52 1 92.12 524 SER A C 1
ATOM 4304 O O . SER A 1 524 ? -2.312 -16.953 -1.161 1 92.12 524 SER A O 1
ATOM 4306 N N . PHE A 1 525 ? -0.43 -17.672 -0.092 1 95.69 525 PHE A N 1
ATOM 4307 C CA . PHE A 1 525 ? -0.692 -19.094 0.015 1 95.69 525 PHE A CA 1
ATOM 4308 C C . PHE A 1 525 ? -0.908 -19.719 -1.362 1 95.69 525 PHE A C 1
ATOM 4310 O O . PHE A 1 525 ? -1.862 -20.469 -1.568 1 95.69 525 PHE A O 1
ATOM 4317 N N . TYR A 1 526 ? 0.006 -19.25 -2.205 1 90.75 526 TYR A N 1
ATOM 4318 C CA . TYR A 1 526 ? 0.023 -19.766 -3.568 1 90.75 526 TYR A CA 1
ATOM 4319 C C . TYR A 1 526 ? 1.168 -20.766 -3.764 1 90.75 526 TYR A C 1
ATOM 4321 O O . TYR A 1 526 ? 1.038 -21.734 -4.516 1 90.75 526 TYR A O 1
ATOM 4329 N N . VAL A 1 527 ? 2.195 -20.641 -3.059 1 94.06 527 VAL A N 1
ATOM 4330 C CA . VAL A 1 527 ? 3.457 -21.297 -3.369 1 94.06 527 VAL A CA 1
ATOM 4331 C C . VAL A 1 527 ? 3.354 -22.797 -3.047 1 94.06 527 VAL A C 1
ATOM 4333 O O . VAL A 1 527 ? 4.016 -23.625 -3.678 1 94.06 527 VAL A O 1
ATOM 4336 N N . TYR A 1 528 ? 2.479 -23.172 -2.119 1 95.62 528 TYR A N 1
ATOM 4337 C CA . TYR A 1 528 ? 2.369 -24.578 -1.75 1 95.62 528 TYR A CA 1
ATOM 4338 C C . TYR A 1 528 ? 1.878 -25.422 -2.926 1 95.62 528 TYR A C 1
ATOM 4340 O O . TYR A 1 528 ? 2.148 -26.625 -2.998 1 95.62 528 TYR A O 1
ATOM 4348 N N . LYS A 1 529 ? 1.21 -24.734 -3.82 1 93.19 529 LYS A N 1
ATOM 4349 C CA . LYS A 1 529 ? 0.632 -25.422 -4.973 1 93.19 529 LYS A CA 1
ATOM 4350 C C . LYS A 1 529 ? 1.721 -25.984 -5.875 1 93.19 529 LYS A C 1
ATOM 4352 O O . LYS A 1 529 ? 1.508 -27 -6.551 1 93.19 529 LYS A O 1
ATOM 4357 N N . TYR A 1 530 ? 2.896 -25.375 -5.809 1 90.5 530 TYR A N 1
ATOM 4358 C CA . TYR A 1 530 ? 4.012 -25.891 -6.594 1 90.5 530 TYR A CA 1
ATOM 4359 C C . TYR A 1 530 ? 4.461 -27.25 -6.078 1 90.5 530 TYR A C 1
ATOM 4361 O O . TYR A 1 530 ? 4.695 -28.172 -6.863 1 90.5 530 TYR A O 1
ATOM 4369 N N . ALA A 1 531 ? 4.48 -27.344 -4.812 1 95.81 531 ALA A N 1
ATOM 4370 C CA . ALA A 1 531 ? 4.953 -28.578 -4.199 1 95.81 531 ALA A CA 1
ATOM 4371 C C . ALA A 1 531 ? 3.908 -29.688 -4.324 1 95.81 531 ALA A C 1
ATOM 4373 O O . ALA A 1 531 ? 4.242 -30.844 -4.637 1 95.81 531 ALA A O 1
ATOM 4374 N N . THR A 1 532 ? 2.672 -29.359 -4.062 1 95.44 532 THR A N 1
ATOM 4375 C CA . THR A 1 532 ? 1.616 -30.359 -4.176 1 95.44 532 THR A CA 1
ATOM 4376 C C . THR A 1 532 ? 1.44 -30.797 -5.625 1 95.44 532 THR A C 1
ATOM 4378 O O . THR A 1 532 ? 1.282 -31.984 -5.898 1 95.44 532 THR A O 1
ATOM 4381 N N . GLY A 1 533 ? 1.477 -29.812 -6.504 1 94.38 533 GLY A N 1
ATOM 4382 C CA . GLY A 1 533 ? 1.377 -30.156 -7.918 1 94.38 533 GLY A CA 1
ATOM 4383 C C . GLY A 1 533 ? 2.508 -31.031 -8.406 1 94.38 533 GLY A C 1
ATOM 4384 O O . GLY A 1 533 ? 2.273 -32.031 -9.094 1 94.38 533 GLY A O 1
ATOM 4385 N N . PHE A 1 534 ? 3.715 -30.719 -8.008 1 95.62 534 PHE A N 1
ATOM 4386 C CA . PHE A 1 534 ? 4.887 -31.5 -8.383 1 95.62 534 PHE A CA 1
ATOM 4387 C C . PHE A 1 534 ? 4.801 -32.906 -7.816 1 95.62 534 PHE A C 1
ATOM 4389 O O . PHE A 1 534 ? 5.031 -33.875 -8.531 1 95.62 534 PHE A O 1
ATOM 4396 N N . SER A 1 535 ? 4.453 -33.031 -6.602 1 96.5 535 SER A N 1
ATOM 4397 C CA . SER A 1 535 ? 4.34 -34.312 -5.945 1 96.5 535 SER A CA 1
ATOM 4398 C C . SER A 1 535 ? 3.271 -35.188 -6.602 1 96.5 535 SER A C 1
ATOM 4400 O O . SER A 1 535 ? 3.459 -36.375 -6.777 1 96.5 535 SER A O 1
ATOM 4402 N N . SER A 1 536 ? 2.195 -34.562 -6.922 1 96.56 536 SER A N 1
ATOM 4403 C CA . SER A 1 536 ? 1.127 -35.281 -7.617 1 96.56 536 SER A CA 1
ATOM 4404 C C . SER A 1 536 ? 1.601 -35.781 -8.969 1 96.56 536 SER A C 1
ATOM 4406 O O . SER A 1 536 ? 1.342 -36.938 -9.312 1 96.56 536 SER A O 1
ATOM 4408 N N . ALA A 1 537 ? 2.305 -34.969 -9.641 1 97 537 ALA A N 1
ATOM 4409 C CA . ALA A 1 537 ? 2.789 -35.344 -10.969 1 97 537 ALA A CA 1
ATOM 4410 C C . ALA A 1 537 ? 3.77 -36.5 -10.898 1 97 537 ALA A C 1
ATOM 4412 O O . ALA A 1 537 ? 3.721 -37.406 -11.727 1 97 537 ALA A O 1
ATOM 4413 N N . ILE A 1 538 ? 4.652 -36.469 -9.93 1 96.44 538 ILE A N 1
ATOM 4414 C CA . ILE A 1 538 ? 5.633 -37.531 -9.758 1 96.44 538 ILE A CA 1
ATOM 4415 C C . ILE A 1 538 ? 4.914 -38.844 -9.43 1 96.44 538 ILE A C 1
ATOM 4417 O O . ILE A 1 538 ? 5.234 -39.875 -10 1 96.44 538 ILE A O 1
ATOM 4421 N N . ALA A 1 539 ? 3.953 -38.75 -8.578 1 94.88 539 ALA A N 1
ATOM 4422 C CA . ALA A 1 539 ? 3.186 -39.938 -8.211 1 94.88 539 ALA A CA 1
ATOM 4423 C C . ALA A 1 539 ? 2.445 -40.5 -9.414 1 94.88 539 ALA A C 1
ATOM 4425 O O . ALA A 1 539 ? 2.467 -41.719 -9.648 1 94.88 539 ALA A O 1
ATOM 4426 N N . ILE A 1 540 ? 1.83 -39.688 -10.172 1 96.88 540 ILE A N 1
ATOM 4427 C CA . ILE A 1 540 ? 1.067 -40.094 -11.344 1 96.88 540 ILE A CA 1
ATOM 4428 C C . ILE A 1 540 ? 2.008 -40.719 -12.375 1 96.88 540 ILE A C 1
ATOM 4430 O O . ILE A 1 540 ? 1.71 -41.75 -12.953 1 96.88 540 ILE A O 1
ATOM 4434 N N . SER A 1 541 ? 3.131 -40.062 -12.609 1 97 541 SER A N 1
ATOM 4435 C CA . SER A 1 541 ? 4.098 -40.562 -13.57 1 97 541 SER A CA 1
ATOM 4436 C C . SER A 1 541 ? 4.602 -41.969 -13.156 1 97 541 SER A C 1
ATOM 4438 O O . SER A 1 541 ? 4.77 -42.844 -14 1 97 541 SER A O 1
ATOM 4440 N N . ASP A 1 542 ? 4.844 -42.094 -11.883 1 94.69 542 ASP A N 1
ATOM 4441 C CA . ASP A 1 542 ? 5.289 -43.375 -11.367 1 94.69 542 ASP A CA 1
ATOM 4442 C C . ASP A 1 542 ? 4.23 -44.469 -11.586 1 94.69 542 ASP A C 1
ATOM 4444 O O . ASP A 1 542 ? 4.551 -45.594 -11.984 1 94.69 542 ASP A O 1
ATOM 4448 N N . MET A 1 543 ? 2.969 -44.125 -11.336 1 95.75 543 MET A N 1
ATOM 4449 C CA . MET A 1 543 ? 1.87 -45.062 -11.547 1 95.75 543 MET A CA 1
ATOM 4450 C C . MET A 1 543 ? 1.749 -45.438 -13.023 1 95.75 543 MET A C 1
ATOM 4452 O O . MET A 1 543 ? 1.521 -46.594 -13.359 1 95.75 543 MET A O 1
ATOM 4456 N N . ILE A 1 544 ? 1.939 -44.5 -13.859 1 97.5 544 ILE A N 1
ATOM 4457 C CA . ILE A 1 544 ? 1.844 -44.719 -15.297 1 97.5 544 ILE A CA 1
ATOM 4458 C C . ILE A 1 544 ? 2.93 -45.688 -15.742 1 97.5 544 ILE A C 1
ATOM 4460 O O . ILE A 1 544 ? 2.664 -46.625 -16.5 1 97.5 544 ILE A O 1
ATOM 4464 N N . LEU A 1 545 ? 4.117 -45.5 -15.266 1 96.19 545 LEU A N 1
ATOM 4465 C CA . LEU A 1 545 ? 5.25 -46.312 -15.656 1 96.19 545 LEU A CA 1
ATOM 4466 C C . LEU A 1 545 ? 5.117 -47.719 -15.078 1 96.19 545 LEU A C 1
ATOM 4468 O O . LEU A 1 545 ? 5.527 -48.719 -15.703 1 96.19 545 LEU A O 1
ATOM 4472 N N . LYS A 1 546 ? 4.465 -47.844 -13.93 1 94.94 546 LYS A N 1
ATOM 4473 C CA . LYS A 1 546 ? 4.398 -49.125 -13.234 1 94.94 546 LYS A CA 1
ATOM 4474 C C . LYS A 1 546 ? 3.15 -49.906 -13.641 1 94.94 546 LYS A C 1
ATOM 4476 O O . LYS A 1 546 ? 3.213 -51.125 -13.844 1 94.94 546 LYS A O 1
ATOM 4481 N N . GLU A 1 547 ? 2.014 -49.125 -13.781 1 96.31 547 GLU A N 1
ATOM 4482 C CA . GLU A 1 547 ? 0.729 -49.812 -13.977 1 96.31 547 GLU A CA 1
ATOM 4483 C C . GLU A 1 547 ? 0.342 -49.844 -15.445 1 96.31 547 GLU A C 1
ATOM 4485 O O . GLU A 1 547 ? -0.529 -50.625 -15.852 1 96.31 547 GLU A O 1
ATOM 4490 N N . GLY A 1 548 ? 0.884 -49 -16.172 1 95.94 548 GLY A N 1
ATOM 4491 C CA . GLY A 1 548 ? 0.568 -48.969 -17.578 1 95.94 548 GLY A CA 1
ATOM 4492 C C . GLY A 1 548 ? -0.802 -48.406 -17.875 1 95.94 548 GLY A C 1
ATOM 4493 O O . GLY A 1 548 ? -1.16 -47.344 -17.359 1 95.94 548 GLY A O 1
ATOM 4494 N N . GLN A 1 549 ? -1.562 -49.062 -18.641 1 96.44 549 GLN A N 1
ATOM 4495 C CA . GLN A 1 549 ? -2.789 -48.562 -19.25 1 96.44 549 GLN A CA 1
ATOM 4496 C C . GLN A 1 549 ? -3.803 -48.156 -18.172 1 96.44 549 GLN A C 1
ATOM 4498 O O . GLN A 1 549 ? -4.457 -47.125 -18.281 1 96.44 549 GLN A O 1
ATOM 4503 N N . PRO A 1 550 ? -3.893 -48.969 -17.109 1 97.19 550 PRO A N 1
ATOM 4504 C CA . PRO A 1 550 ? -4.875 -48.562 -16.109 1 97.19 550 PRO A CA 1
ATOM 4505 C C . PRO A 1 550 ? -4.59 -47.156 -15.531 1 97.19 550 PRO A C 1
ATOM 4507 O O . PRO A 1 550 ? -5.516 -46.375 -15.32 1 97.19 550 PRO A O 1
ATOM 4510 N N . ALA A 1 551 ? -3.357 -46.844 -15.266 1 97.31 551 ALA A N 1
ATOM 4511 C CA . ALA A 1 551 ? -2.982 -45.531 -14.758 1 97.31 551 ALA A CA 1
ATOM 4512 C C . ALA A 1 551 ? -3.193 -44.469 -15.828 1 97.31 551 ALA A C 1
ATOM 4514 O O . ALA A 1 551 ? -3.586 -43.344 -15.516 1 97.31 551 ALA A O 1
ATOM 4515 N N . VAL A 1 552 ? -2.92 -44.812 -17.047 1 98.06 552 VAL A N 1
ATOM 4516 C CA . VAL A 1 552 ? -3.109 -43.875 -18.156 1 98.06 552 VAL A CA 1
ATOM 4517 C C . VAL A 1 552 ? -4.59 -43.531 -18.281 1 98.06 552 VAL A C 1
ATOM 4519 O O . VAL A 1 552 ? -4.934 -42.344 -18.469 1 98.06 552 VAL A O 1
ATOM 4522 N N . ASP A 1 553 ? -5.422 -44.531 -18.125 1 97.81 553 ASP A N 1
ATOM 4523 C CA . ASP A 1 553 ? -6.863 -44.312 -18.234 1 97.81 553 ASP A CA 1
ATOM 4524 C C . ASP A 1 553 ? -7.344 -43.344 -17.141 1 97.81 553 ASP A C 1
ATOM 4526 O O . ASP A 1 553 ? -8.133 -42.438 -17.422 1 97.81 553 ASP A O 1
ATOM 4530 N N . ARG A 1 554 ? -6.879 -43.562 -15.961 1 98 554 ARG A N 1
ATOM 4531 C CA . ARG A 1 554 ? -7.238 -42.656 -14.859 1 98 554 ARG A CA 1
ATOM 4532 C C . ARG A 1 554 ? -6.742 -41.25 -15.117 1 98 554 ARG A C 1
ATOM 4534 O O . ARG A 1 554 ? -7.473 -40.281 -14.898 1 98 554 ARG A O 1
ATOM 4541 N N . TYR A 1 555 ? -5.516 -41.188 -15.578 1 97.88 555 TYR A N 1
ATOM 4542 C CA . TYR A 1 555 ? -4.898 -39.906 -15.844 1 97.88 555 TYR A CA 1
ATOM 4543 C C . TYR A 1 555 ? -5.648 -39.156 -16.938 1 97.88 555 TYR A C 1
ATOM 4545 O O . TYR A 1 555 ? -5.93 -37.969 -16.797 1 97.88 555 TYR A O 1
ATOM 4553 N N . ILE A 1 556 ? -5.984 -39.812 -17.984 1 98.06 556 ILE A N 1
ATOM 4554 C CA . ILE A 1 556 ? -6.719 -39.188 -19.094 1 98.06 556 ILE A CA 1
ATOM 4555 C C . ILE A 1 556 ? -8.094 -38.75 -18.609 1 98.06 556 ILE A C 1
ATOM 4557 O O . ILE A 1 556 ? -8.594 -37.688 -19.016 1 98.06 556 ILE A O 1
ATOM 4561 N N . LYS A 1 557 ? -8.688 -39.562 -17.797 1 97.69 557 LYS A N 1
ATOM 4562 C CA . LYS A 1 557 ? -9.961 -39.188 -17.219 1 97.69 557 LYS A CA 1
ATOM 4563 C C . LYS A 1 557 ? -9.82 -37.875 -16.406 1 97.69 557 LYS A C 1
ATOM 4565 O O . LYS A 1 557 ? -10.688 -37 -16.453 1 97.69 557 LYS A O 1
ATOM 4570 N N . PHE A 1 558 ? -8.781 -37.812 -15.633 1 97.44 558 PHE A N 1
ATOM 4571 C CA . PHE A 1 558 ? -8.484 -36.594 -14.891 1 97.44 558 PHE A CA 1
ATOM 4572 C C . PHE A 1 558 ? -8.352 -35.406 -15.844 1 97.44 558 PHE A C 1
ATOM 4574 O O . PHE A 1 558 ? -8.969 -34.344 -15.617 1 97.44 558 PHE A O 1
ATOM 4581 N N . LEU A 1 559 ? -7.613 -35.531 -16.922 1 97.69 559 LEU A N 1
ATOM 4582 C CA . LEU A 1 559 ? -7.41 -34.469 -17.891 1 97.69 559 LEU A CA 1
ATOM 4583 C C . LEU A 1 559 ? -8.742 -34.031 -18.5 1 97.69 559 LEU A C 1
ATOM 4585 O O . LEU A 1 559 ? -8.922 -32.844 -18.812 1 97.69 559 LEU A O 1
ATOM 4589 N N . LYS A 1 560 ? -9.625 -34.938 -18.625 1 97.06 560 LYS A N 1
ATOM 4590 C CA . LYS A 1 560 ? -10.914 -34.688 -19.266 1 97.06 560 LYS A CA 1
ATOM 4591 C C . LYS A 1 560 ? -11.883 -34 -18.297 1 97.06 560 LYS A C 1
ATOM 4593 O O . LYS A 1 560 ? -12.938 -33.5 -18.703 1 97.06 560 LYS A O 1
ATOM 4598 N N . SER A 1 561 ? -11.547 -33.875 -17.109 1 96.31 561 SER A N 1
ATOM 4599 C CA . SER A 1 561 ? -12.531 -33.594 -16.062 1 96.31 561 SER A CA 1
ATOM 4600 C C . SER A 1 561 ? -12.719 -32.094 -15.867 1 96.31 561 SER A C 1
ATOM 4602 O O . SER A 1 561 ? -13.711 -31.656 -15.289 1 96.31 561 SER A O 1
ATOM 4604 N N . GLY A 1 562 ? -11.742 -31.312 -16.297 1 95.31 562 GLY A N 1
ATOM 4605 C CA . GLY A 1 562 ? -11.859 -29.875 -16.062 1 95.31 562 GLY A CA 1
ATOM 4606 C C . GLY A 1 562 ? -12.164 -29.531 -14.617 1 95.31 562 GLY A C 1
ATOM 4607 O O . GLY A 1 562 ? -11.484 -30.016 -13.711 1 95.31 562 GLY A O 1
ATOM 4608 N N . SER A 1 563 ? -13.141 -28.672 -14.406 1 94.75 563 SER A N 1
ATOM 4609 C CA . SER A 1 563 ? -13.547 -28.312 -13.055 1 94.75 563 SER A CA 1
ATOM 4610 C C . SER A 1 563 ? -14.922 -28.891 -12.727 1 94.75 563 SER A C 1
ATOM 4612 O O . SER A 1 563 ? -15.719 -28.25 -12.031 1 94.75 563 SER A O 1
ATOM 4614 N N . SER A 1 564 ? -15.188 -30 -13.281 1 95.38 564 SER A N 1
ATOM 4615 C CA . SER A 1 564 ? -16.469 -30.672 -13.055 1 95.38 564 SER A CA 1
ATOM 4616 C C . SER A 1 564 ? -16.594 -31.141 -11.617 1 95.38 564 SER A C 1
ATOM 4618 O O . SER A 1 564 ? -17.672 -31.547 -11.18 1 95.38 564 SER A O 1
ATOM 4620 N N . ASP A 1 565 ? -15.516 -31.172 -10.922 1 95.12 565 ASP A N 1
ATOM 4621 C CA . ASP A 1 565 ? -15.445 -31.438 -9.492 1 95.12 565 ASP A CA 1
ATOM 4622 C C . ASP A 1 565 ? -14.336 -30.625 -8.828 1 95.12 565 ASP A C 1
ATOM 4624 O O . ASP A 1 565 ? -13.695 -29.797 -9.477 1 95.12 565 ASP A O 1
ATOM 4628 N N . TYR A 1 566 ? -14.203 -30.828 -7.492 1 94.75 566 TYR A N 1
ATOM 4629 C CA . TYR A 1 566 ? -13.172 -30.109 -6.75 1 94.75 566 TYR A CA 1
ATOM 4630 C C . TYR A 1 566 ? -11.789 -30.672 -7.074 1 94.75 566 TYR A C 1
ATOM 4632 O O . TYR A 1 566 ? -11.648 -31.859 -7.379 1 94.75 566 TYR A O 1
ATOM 4640 N N . PRO A 1 567 ? -10.766 -29.844 -6.977 1 94.25 567 PRO A N 1
ATOM 4641 C CA . PRO A 1 567 ? -9.414 -30.25 -7.387 1 94.25 567 PRO A CA 1
ATOM 4642 C C . PRO A 1 567 ? -8.93 -31.5 -6.672 1 94.25 567 PRO A C 1
ATOM 4644 O O . PRO A 1 567 ? -8.352 -32.406 -7.305 1 94.25 567 PRO A O 1
ATOM 4647 N N . LEU A 1 568 ? -9.188 -31.625 -5.422 1 95 568 LEU A N 1
ATOM 4648 C CA . LEU A 1 568 ? -8.734 -32.812 -4.684 1 95 568 LEU A CA 1
ATOM 4649 C C . LEU A 1 568 ? -9.438 -34.062 -5.176 1 95 568 LEU A C 1
ATOM 4651 O O . LEU A 1 568 ? -8.812 -35.125 -5.281 1 95 568 LEU A O 1
ATOM 4655 N N . GLU A 1 569 ? -10.688 -33.938 -5.441 1 95.62 569 GLU A N 1
ATOM 4656 C CA . GLU A 1 569 ? -11.461 -35.062 -5.949 1 95.62 569 GLU A CA 1
ATOM 4657 C C . GLU A 1 569 ? -11 -35.438 -7.352 1 95.62 569 GLU A C 1
ATOM 4659 O O . GLU A 1 569 ? -10.938 -36.625 -7.676 1 95.62 569 GLU A O 1
ATOM 4664 N N . LEU A 1 570 ? -10.719 -34.5 -8.109 1 95.69 570 LEU A N 1
ATOM 4665 C CA . LEU A 1 570 ? -10.227 -34.781 -9.453 1 95.69 570 LEU A CA 1
ATOM 4666 C C . LEU A 1 570 ? -8.883 -35.5 -9.406 1 95.69 570 LEU A C 1
ATOM 4668 O O . LEU A 1 570 ? -8.656 -36.438 -10.188 1 95.69 570 LEU A O 1
ATOM 4672 N N . LEU A 1 571 ? -8.023 -35.094 -8.547 1 96.38 571 LEU A N 1
ATOM 4673 C CA . LEU A 1 571 ? -6.727 -35.75 -8.414 1 96.38 571 LEU A CA 1
ATOM 4674 C C . LEU A 1 571 ? -6.891 -37.188 -7.969 1 96.38 571 LEU A C 1
ATOM 4676 O O . LEU A 1 571 ? -6.109 -38.062 -8.359 1 96.38 571 LEU A O 1
ATOM 4680 N N . LYS A 1 572 ? -7.891 -37.469 -7.156 1 96.56 572 LYS A N 1
ATOM 4681 C CA . LYS A 1 572 ? -8.164 -38.844 -6.738 1 96.56 572 LYS A CA 1
ATOM 4682 C C . LYS A 1 572 ? -8.484 -39.719 -7.934 1 96.56 572 LYS A C 1
ATOM 4684 O O . LYS A 1 572 ? -8.156 -40.906 -7.938 1 96.56 572 LYS A O 1
ATOM 4689 N N . ILE A 1 573 ? -9.125 -39.156 -8.914 1 96.75 573 ILE A N 1
ATOM 4690 C CA . ILE A 1 573 ? -9.406 -39.875 -10.141 1 96.75 573 ILE A CA 1
ATOM 4691 C C . ILE A 1 573 ? -8.102 -40.406 -10.734 1 96.75 573 ILE A C 1
ATOM 4693 O O . ILE A 1 573 ? -8.047 -41.562 -11.219 1 96.75 573 ILE A O 1
ATOM 4697 N N . ALA A 1 574 ? -7.074 -39.625 -10.641 1 96.44 574 ALA A N 1
ATOM 4698 C CA . ALA A 1 574 ? -5.773 -40 -11.203 1 96.44 574 ALA A CA 1
ATOM 4699 C C . ALA A 1 574 ? -4.984 -40.875 -10.234 1 96.44 574 ALA A C 1
ATOM 4701 O O . ALA A 1 574 ? -3.859 -41.281 -10.531 1 96.44 574 ALA A O 1
ATOM 4702 N N . GLY A 1 575 ? -5.535 -41.031 -9.055 1 96.19 575 GLY A N 1
ATOM 4703 C CA . GLY A 1 575 ? -4.902 -41.938 -8.094 1 96.19 575 GLY A CA 1
ATOM 4704 C C . GLY A 1 575 ? -4.125 -41.188 -7.023 1 96.19 575 GLY A C 1
ATOM 4705 O O . GLY A 1 575 ? -3.361 -41.812 -6.273 1 96.19 575 GLY A O 1
ATOM 4706 N N . VAL A 1 576 ? -4.266 -39.938 -6.895 1 96.75 576 VAL A N 1
ATOM 4707 C CA . VAL A 1 576 ? -3.508 -39.125 -5.941 1 96.75 576 VAL A CA 1
ATOM 4708 C C . VAL A 1 576 ? -4.453 -38.531 -4.91 1 96.75 576 VAL A C 1
ATOM 4710 O O . VAL A 1 576 ? -5.348 -37.75 -5.258 1 96.75 576 VAL A O 1
ATOM 4713 N N . ASP A 1 577 ? -4.281 -38.812 -3.658 1 96.75 577 ASP A N 1
ATOM 4714 C CA . ASP A 1 577 ? -5.07 -38.25 -2.561 1 96.75 577 ASP A CA 1
ATOM 4715 C C . ASP A 1 577 ? -4.211 -37.344 -1.675 1 96.75 577 ASP A C 1
ATOM 4717 O O . ASP A 1 577 ? -3.604 -37.812 -0.71 1 96.75 577 ASP A O 1
ATOM 4721 N N . LEU A 1 578 ? -4.312 -36.062 -1.854 1 95.31 578 LEU A N 1
ATOM 4722 C CA . LEU A 1 578 ? -3.469 -35.094 -1.155 1 95.31 578 LEU A CA 1
ATOM 4723 C C . LEU A 1 578 ? -3.994 -34.844 0.252 1 95.31 578 LEU A C 1
ATOM 4725 O O . LEU A 1 578 ? -3.354 -34.156 1.038 1 95.31 578 LEU A O 1
ATOM 4729 N N . SER A 1 579 ? -5.141 -35.406 0.572 1 93.81 579 SER A N 1
ATOM 4730 C CA . SER A 1 579 ? -5.598 -35.344 1.955 1 93.81 579 SER A CA 1
ATOM 4731 C C . SER A 1 579 ? -4.75 -36.219 2.871 1 93.81 579 SER A C 1
ATOM 4733 O O . SER A 1 579 ? -4.836 -36.094 4.098 1 93.81 579 SER A O 1
ATOM 4735 N N . THR A 1 580 ? -3.922 -36.969 2.25 1 94.81 580 THR A N 1
ATOM 4736 C CA . THR A 1 580 ? -2.961 -37.781 2.967 1 94.81 580 THR A CA 1
ATOM 4737 C C . THR A 1 580 ? -1.531 -37.375 2.639 1 94.81 580 THR A C 1
ATOM 4739 O O . THR A 1 580 ? -1.286 -36.719 1.616 1 94.81 580 THR A O 1
ATOM 4742 N N . PRO A 1 581 ? -0.603 -37.812 3.484 1 95.88 581 PRO A N 1
ATOM 4743 C CA . PRO A 1 581 ? 0.795 -37.469 3.221 1 95.88 581 PRO A CA 1
ATOM 4744 C C . PRO A 1 581 ? 1.408 -38.312 2.098 1 95.88 581 PRO A C 1
ATOM 4746 O O . PRO A 1 581 ? 2.504 -38 1.621 1 95.88 581 PRO A O 1
ATOM 4749 N N . LYS A 1 582 ? 0.764 -39.281 1.672 1 95.31 582 LYS A N 1
ATOM 4750 C CA . LYS A 1 582 ? 1.338 -40.312 0.835 1 95.31 582 LYS A CA 1
ATOM 4751 C C . LYS A 1 582 ? 1.88 -39.75 -0.472 1 95.31 582 LYS A C 1
ATOM 4753 O O . LYS A 1 582 ? 3.006 -40.062 -0.869 1 95.31 582 LYS A O 1
ATOM 4758 N N . PRO A 1 583 ? 1.096 -38.969 -1.172 1 95 583 PRO A N 1
ATOM 4759 C CA . PRO A 1 583 ? 1.621 -38.5 -2.451 1 95 583 PRO A CA 1
ATOM 4760 C C . PRO A 1 583 ? 2.932 -37.719 -2.297 1 95 583 PRO A C 1
ATOM 4762 O O . PRO A 1 583 ? 3.842 -37.875 -3.115 1 95 583 PRO A O 1
ATOM 4765 N N . VAL A 1 584 ? 3.057 -36.938 -1.261 1 97.06 584 VAL A N 1
ATOM 4766 C CA . VAL A 1 584 ? 4.27 -36.156 -1.005 1 97.06 584 VAL A CA 1
ATOM 4767 C C . VAL A 1 584 ? 5.402 -37.094 -0.604 1 97.06 584 VAL A C 1
ATOM 4769 O O . VAL A 1 584 ? 6.531 -36.969 -1.082 1 97.06 584 VAL A O 1
ATOM 4772 N N . GLN A 1 585 ? 5.074 -38.094 0.203 1 96.94 585 GLN A N 1
ATOM 4773 C CA . GLN A 1 585 ? 6.066 -39.062 0.598 1 96.94 585 GLN A CA 1
ATOM 4774 C C . GLN A 1 585 ? 6.559 -39.875 -0.609 1 96.94 585 GLN A C 1
ATOM 4776 O O . GLN A 1 585 ? 7.758 -40.125 -0.741 1 96.94 585 GLN A O 1
ATOM 4781 N N . ASP A 1 586 ? 5.617 -40.281 -1.453 1 94.62 586 ASP A N 1
ATOM 4782 C CA . ASP A 1 586 ? 5.984 -41 -2.662 1 94.62 586 ASP A CA 1
ATOM 4783 C C . ASP A 1 586 ? 6.973 -40.188 -3.508 1 94.62 586 ASP A C 1
ATOM 4785 O O . ASP A 1 586 ? 7.938 -40.75 -4.039 1 94.62 586 ASP A O 1
ATOM 4789 N N . ALA A 1 587 ? 6.68 -38.938 -3.68 1 95.69 587 ALA A N 1
ATOM 4790 C CA . ALA A 1 587 ? 7.574 -38.062 -4.438 1 95.69 587 ALA A CA 1
ATOM 4791 C C . ALA A 1 587 ? 8.961 -38.031 -3.797 1 95.69 587 ALA A C 1
ATOM 4793 O O . ALA A 1 587 ? 9.977 -38.094 -4.492 1 95.69 587 ALA A O 1
ATOM 4794 N N . LEU A 1 588 ? 9.023 -37.938 -2.482 1 97.5 588 LEU A N 1
ATOM 4795 C CA . LEU A 1 588 ? 10.297 -37.844 -1.774 1 97.5 588 LEU A CA 1
ATOM 4796 C C . LEU A 1 588 ? 11.039 -39.156 -1.815 1 97.5 588 LEU A C 1
ATOM 4798 O O . LEU A 1 588 ? 12.266 -39.219 -1.788 1 97.5 588 LEU A O 1
ATOM 4802 N N . ASP A 1 589 ? 10.25 -40.25 -1.908 1 96.31 589 ASP A N 1
ATOM 4803 C CA . ASP A 1 589 ? 10.875 -41.562 -2.127 1 96.31 589 ASP A CA 1
ATOM 4804 C C . ASP A 1 589 ? 11.562 -41.625 -3.488 1 96.31 589 ASP A C 1
ATOM 4806 O O . ASP A 1 589 ? 12.633 -42.219 -3.623 1 96.31 589 ASP A O 1
ATOM 4810 N N . VAL A 1 590 ? 10.93 -41.031 -4.43 1 94.38 590 VAL A N 1
ATOM 4811 C CA . VAL A 1 590 ? 11.555 -40.938 -5.746 1 94.38 590 VAL A CA 1
ATOM 4812 C C . VAL A 1 590 ? 12.828 -40.125 -5.652 1 94.38 590 VAL A C 1
ATOM 4814 O O . VAL A 1 590 ? 13.852 -40.469 -6.234 1 94.38 590 VAL A O 1
ATOM 4817 N N . PHE A 1 591 ? 12.781 -39.031 -4.949 1 96.75 591 PHE A N 1
ATOM 4818 C CA . PHE A 1 591 ? 13.961 -38.219 -4.703 1 96.75 591 PHE A CA 1
ATOM 4819 C C . PHE A 1 591 ? 15.102 -39.062 -4.141 1 96.75 591 PHE A C 1
ATOM 4821 O O . PHE A 1 591 ? 16.234 -38.969 -4.613 1 96.75 591 PHE A O 1
ATOM 4828 N N . GLU A 1 592 ? 14.766 -39.844 -3.184 1 97.5 592 GLU A N 1
ATOM 4829 C CA . GLU A 1 592 ? 15.766 -40.688 -2.541 1 97.5 592 GLU A CA 1
ATOM 4830 C C . GLU A 1 592 ? 16.375 -41.656 -3.535 1 97.5 592 GLU A C 1
ATOM 4832 O O . GLU A 1 592 ? 17.594 -41.875 -3.527 1 97.5 592 GLU A O 1
ATOM 4837 N N . LYS A 1 593 ? 15.531 -42.219 -4.32 1 95.69 593 LYS A N 1
ATOM 4838 C CA . LYS A 1 593 ? 15.992 -43.156 -5.328 1 95.69 593 LYS A CA 1
ATOM 4839 C C . LYS A 1 593 ? 16.953 -42.5 -6.309 1 95.69 593 LYS A C 1
ATOM 4841 O O . LYS A 1 593 ? 18.016 -43.031 -6.609 1 95.69 593 LYS A O 1
ATOM 4846 N N . ILE A 1 594 ? 16.562 -41.375 -6.805 1 95.62 594 ILE A N 1
ATOM 4847 C CA . ILE A 1 594 ? 17.375 -40.625 -7.762 1 95.62 594 ILE A CA 1
ATOM 4848 C C . ILE A 1 594 ? 18.703 -40.219 -7.109 1 95.62 594 ILE A C 1
ATOM 4850 O O . ILE A 1 594 ? 19.75 -40.312 -7.734 1 95.62 594 ILE A O 1
ATOM 4854 N N . LEU A 1 595 ? 18.609 -39.812 -5.879 1 97.31 595 LEU A N 1
ATOM 4855 C CA . LEU A 1 595 ? 19.797 -39.438 -5.113 1 97.31 595 LEU A CA 1
ATOM 4856 C C . LEU A 1 595 ? 20.766 -40.625 -5.008 1 97.31 595 LEU A C 1
ATOM 4858 O O . LEU A 1 595 ? 21.969 -40.469 -5.219 1 97.31 595 LEU A O 1
ATOM 4862 N N . GLY A 1 596 ? 20.25 -41.781 -4.699 1 97.25 596 GLY A N 1
ATOM 4863 C CA . GLY A 1 596 ? 21.078 -42.969 -4.637 1 97.25 596 GLY A CA 1
ATOM 4864 C C . GLY A 1 596 ? 21.781 -43.281 -5.949 1 97.25 596 GLY A C 1
ATOM 4865 O O . GLY A 1 596 ? 22.953 -43.656 -5.961 1 97.25 596 GLY A O 1
ATOM 4866 N N . GLU A 1 597 ? 21.078 -43.094 -6.98 1 95.62 597 GLU A N 1
ATOM 4867 C CA . GLU A 1 597 ? 21.641 -43.344 -8.305 1 95.62 597 GLU A CA 1
ATOM 4868 C C . GLU A 1 597 ? 22.781 -42.375 -8.602 1 95.62 597 GLU A C 1
ATOM 4870 O O . GLU A 1 597 ? 23.812 -42.75 -9.164 1 95.62 597 GLU A O 1
ATOM 4875 N N . LEU A 1 598 ? 22.562 -41.125 -8.289 1 96.12 598 LEU A N 1
ATOM 4876 C CA . LEU A 1 598 ? 23.594 -40.156 -8.539 1 96.12 598 LEU A CA 1
ATOM 4877 C C . LEU A 1 598 ? 24.828 -40.406 -7.672 1 96.12 598 LEU A C 1
ATOM 4879 O O . LEU A 1 598 ? 25.953 -40.312 -8.141 1 96.12 598 LEU A O 1
ATOM 4883 N N . GLU A 1 599 ? 24.594 -40.812 -6.426 1 96.56 599 GLU A N 1
ATOM 4884 C CA . GLU A 1 599 ? 25.688 -41.125 -5.512 1 96.56 599 GLU A CA 1
ATOM 4885 C C . GLU A 1 599 ? 26.547 -42.25 -6.07 1 96.56 599 GLU A C 1
ATOM 4887 O O . GLU A 1 599 ? 27.766 -42.25 -5.906 1 96.56 599 GLU A O 1
ATOM 4892 N N . ALA A 1 600 ? 25.891 -43.094 -6.73 1 94.88 600 ALA A N 1
ATOM 4893 C CA . ALA A 1 600 ? 26.594 -44.25 -7.281 1 94.88 600 ALA A CA 1
ATOM 4894 C C . ALA A 1 600 ? 27.438 -43.844 -8.484 1 94.88 600 ALA A C 1
ATOM 4896 O O . ALA A 1 600 ? 28.406 -44.531 -8.828 1 94.88 600 ALA A O 1
ATOM 4897 N N . LEU A 1 601 ? 27.078 -42.781 -9.055 1 92.94 601 LEU A N 1
ATOM 4898 C CA . LEU A 1 601 ? 27.75 -42.375 -10.281 1 92.94 601 LEU A CA 1
ATOM 4899 C C . LEU A 1 601 ? 28.906 -41.406 -9.961 1 92.94 601 LEU A C 1
ATOM 4901 O O . LEU A 1 601 ? 29.859 -41.312 -10.742 1 92.94 601 LEU A O 1
ATOM 4905 N N . ILE A 1 602 ? 28.828 -40.656 -8.898 1 87.75 602 ILE A N 1
ATOM 4906 C CA . ILE A 1 602 ? 29.844 -39.656 -8.648 1 87.75 602 ILE A CA 1
ATOM 4907 C C . ILE A 1 602 ? 30.469 -39.875 -7.273 1 87.75 602 ILE A C 1
ATOM 4909 O O . ILE A 1 602 ? 29.828 -40.438 -6.379 1 87.75 602 ILE A O 1
ATOM 4913 N N . MET B 1 1 ? 42.812 22.562 36 1 22.69 1 MET B N 1
ATOM 4914 C CA . MET B 1 1 ? 42 21.469 35.469 1 22.69 1 MET B CA 1
ATOM 4915 C C . MET B 1 1 ? 40.875 22.016 34.594 1 22.69 1 MET B C 1
ATOM 4917 O O . MET B 1 1 ? 40.062 22.812 35.031 1 22.69 1 MET B O 1
ATOM 4921 N N . ALA B 1 2 ? 41.188 22.172 33.375 1 29.53 2 ALA B N 1
ATOM 4922 C CA . ALA B 1 2 ? 40.406 22.969 32.438 1 29.53 2 ALA B CA 1
ATOM 4923 C C . ALA B 1 2 ? 38.969 22.453 32.375 1 29.53 2 ALA B C 1
ATOM 4925 O O . ALA B 1 2 ? 38.75 21.266 32.094 1 29.53 2 ALA B O 1
ATOM 4926 N N . GLU B 1 3 ? 38.031 22.891 33.25 1 33.16 3 GLU B N 1
ATOM 4927 C CA . GLU B 1 3 ? 36.625 22.516 33.312 1 33.16 3 GLU B CA 1
ATOM 4928 C C . GLU B 1 3 ? 36 22.469 31.906 1 33.16 3 GLU B C 1
ATOM 4930 O O . GLU B 1 3 ? 35.906 23.5 31.234 1 33.16 3 GLU B O 1
ATOM 4935 N N . SER B 1 4 ? 36.312 21.469 31.062 1 32.62 4 SER B N 1
ATOM 4936 C CA . SER B 1 4 ? 35.875 21.156 29.719 1 32.62 4 SER B CA 1
ATOM 4937 C C . SER B 1 4 ? 34.344 21.094 29.656 1 32.62 4 SER B C 1
ATOM 4939 O O . SER B 1 4 ? 33.719 20.328 30.391 1 32.62 4 SER B O 1
ATOM 4941 N N . LYS B 1 5 ? 33.625 22.094 29.625 1 41.56 5 LYS B N 1
ATOM 4942 C CA . LYS B 1 5 ? 32.188 22.266 29.406 1 41.56 5 LYS B CA 1
ATOM 4943 C C . LYS B 1 5 ? 31.641 21.219 28.453 1 41.56 5 LYS B C 1
ATOM 4945 O O . LYS B 1 5 ? 31.938 21.25 27.25 1 41.56 5 LYS B O 1
ATOM 4950 N N . THR B 1 6 ? 31.453 19.875 28.656 1 41.75 6 THR B N 1
ATOM 4951 C CA . THR B 1 6 ? 30.938 18.781 27.859 1 41.75 6 THR B CA 1
ATOM 4952 C C . THR B 1 6 ? 29.609 19.141 27.219 1 41.75 6 THR B C 1
ATOM 4954 O O . THR B 1 6 ? 28.703 19.625 27.891 1 41.75 6 THR B O 1
ATOM 4957 N N . ASN B 1 7 ? 29.312 19.453 25.766 1 57.09 7 ASN B N 1
ATOM 4958 C CA . ASN B 1 7 ? 28.344 19.75 24.719 1 57.09 7 ASN B CA 1
ATOM 4959 C C . ASN B 1 7 ? 27.172 18.781 24.75 1 57.09 7 ASN B C 1
ATOM 4961 O O . ASN B 1 7 ? 26.453 18.641 23.75 1 57.09 7 ASN B O 1
ATOM 4965 N N . ALA B 1 8 ? 27.016 17.922 25.719 1 64.81 8 ALA B N 1
ATOM 4966 C CA . ALA B 1 8 ? 25.891 16.984 25.75 1 64.81 8 ALA B CA 1
ATOM 4967 C C . ALA B 1 8 ? 24.641 17.641 26.297 1 64.81 8 ALA B C 1
ATOM 4969 O O . ALA B 1 8 ? 24.719 18.469 27.203 1 64.81 8 ALA B O 1
ATOM 4970 N N . LEU B 1 9 ? 23.453 17.484 25.719 1 82.44 9 LEU B N 1
ATOM 4971 C CA . LEU B 1 9 ? 22.172 17.938 26.234 1 82.44 9 LEU B CA 1
ATOM 4972 C C . LEU B 1 9 ? 22 17.5 27.688 1 82.44 9 LEU B C 1
ATOM 4974 O O . LEU B 1 9 ? 22.391 16.391 28.078 1 82.44 9 LEU B O 1
ATOM 4978 N N . PRO B 1 10 ? 21.453 18.406 28.562 1 90.44 10 PRO B N 1
ATOM 4979 C CA . PRO B 1 10 ? 21.188 18.047 29.953 1 90.44 10 PRO B CA 1
ATOM 4980 C C . PRO B 1 10 ? 20.141 16.938 30.078 1 90.44 10 PRO B C 1
ATOM 4982 O O . PRO B 1 10 ? 19.312 16.75 29.172 1 90.44 10 PRO B O 1
ATOM 4985 N N . LYS B 1 11 ? 20.328 16.016 31.172 1 88.5 11 LYS B N 1
ATOM 4986 C CA . LYS B 1 11 ? 19.25 15.102 31.547 1 88.5 11 LYS B CA 1
ATOM 4987 C C . LYS B 1 11 ? 18.047 15.852 32.094 1 88.5 11 LYS B C 1
ATOM 4989 O O . LYS B 1 11 ? 18.156 17 32.5 1 88.5 11 LYS B O 1
ATOM 4994 N N . ARG B 1 12 ? 16.891 15.32 32.062 1 93.44 12 ARG B N 1
ATOM 4995 C CA . ARG B 1 12 ? 15.633 15.953 32.469 1 93.44 12 ARG B CA 1
ATOM 4996 C C . ARG B 1 12 ? 15.727 16.469 33.906 1 93.44 12 ARG B C 1
ATOM 4998 O O . ARG B 1 12 ? 15.219 17.547 34.219 1 93.44 12 ARG B O 1
ATOM 5005 N N . ASP B 1 13 ? 16.391 15.625 34.688 1 91.44 13 ASP B N 1
ATOM 5006 C CA . ASP B 1 13 ? 16.453 15.977 36.094 1 91.44 13 ASP B CA 1
ATOM 5007 C C . ASP B 1 13 ? 17.422 17.141 36.344 1 91.44 13 ASP B C 1
ATOM 5009 O O . ASP B 1 13 ? 17.438 17.734 37.406 1 91.44 13 ASP B O 1
ATOM 5013 N N . GLU B 1 14 ? 18.203 17.5 35.344 1 93.62 14 GLU B N 1
ATOM 5014 C CA . GLU B 1 14 ? 19.156 18.594 35.438 1 93.62 14 GLU B CA 1
ATOM 5015 C C . GLU B 1 14 ? 18.516 19.922 35.062 1 93.62 14 GLU B C 1
ATOM 5017 O O . GLU B 1 14 ? 19.094 21 35.312 1 93.62 14 GLU B O 1
ATOM 5022 N N . ILE B 1 15 ? 17.391 19.938 34.531 1 94.62 15 ILE B N 1
ATOM 5023 C CA . ILE B 1 15 ? 16.672 21.156 34.156 1 94.62 15 ILE B CA 1
ATOM 5024 C C . ILE B 1 15 ? 15.945 21.719 35.375 1 94.62 15 ILE B C 1
ATOM 5026 O O . ILE B 1 15 ? 15.258 20.969 36.094 1 94.62 15 ILE B O 1
ATOM 5030 N N . ASP B 1 16 ? 16.125 23 35.594 1 95.31 16 ASP B N 1
ATOM 5031 C CA . ASP B 1 16 ? 15.414 23.656 36.688 1 95.31 16 ASP B CA 1
ATOM 5032 C C . ASP B 1 16 ? 13.906 23.438 36.562 1 95.31 16 ASP B C 1
ATOM 5034 O O . ASP B 1 16 ? 13.336 23.531 35.469 1 95.31 16 ASP B O 1
ATOM 5038 N N . SER B 1 17 ? 13.242 23.125 37.656 1 94.5 17 SER B N 1
ATOM 5039 C CA . SER B 1 17 ? 11.82 22.797 37.719 1 94.5 17 SER B CA 1
ATOM 5040 C C . SER B 1 17 ? 10.969 23.953 37.188 1 94.5 17 SER B C 1
ATOM 5042 O O . SER B 1 17 ? 9.875 23.734 36.656 1 94.5 17 SER B O 1
ATOM 5044 N N . LYS B 1 18 ? 11.477 25.141 37.312 1 94.75 18 LYS B N 1
ATOM 5045 C CA . LYS B 1 18 ? 10.703 26.312 36.875 1 94.75 18 LYS B CA 1
ATOM 5046 C C . LYS B 1 18 ? 10.547 26.312 35.344 1 94.75 18 LYS B C 1
ATOM 5048 O O . LYS B 1 18 ? 9.688 27.031 34.812 1 94.75 18 LYS B O 1
ATOM 5053 N N . TYR B 1 19 ? 11.367 25.516 34.625 1 96.94 19 TYR B N 1
ATOM 5054 C CA . TYR B 1 19 ? 11.312 25.469 33.188 1 96.94 19 TYR B CA 1
ATOM 5055 C C . TYR B 1 19 ? 10.648 24.188 32.719 1 96.94 19 TYR B C 1
ATOM 5057 O O . TYR B 1 19 ? 10.781 23.812 31.531 1 96.94 19 TYR B O 1
ATOM 5065 N N . LYS B 1 20 ? 10.039 23.453 33.656 1 97.25 20 LYS B N 1
ATOM 5066 C CA . LYS B 1 20 ? 9.312 22.234 33.312 1 97.25 20 LYS B CA 1
ATOM 5067 C C . LYS B 1 20 ? 7.809 22.438 33.469 1 97.25 20 LYS B C 1
ATOM 5069 O O . LYS B 1 20 ? 7.355 23.172 34.344 1 97.25 20 LYS B O 1
ATOM 5074 N N . TRP B 1 21 ? 7.062 21.766 32.562 1 98.06 21 TRP B N 1
ATOM 5075 C CA . TRP B 1 21 ? 5.617 21.781 32.75 1 98.06 21 TRP B CA 1
ATOM 5076 C C . TRP B 1 21 ? 5.215 20.906 33.938 1 98.06 21 TRP B C 1
ATOM 5078 O O . TRP B 1 21 ? 5.996 20.062 34.406 1 98.06 21 TRP B O 1
ATOM 5088 N N . LYS B 1 22 ? 4.039 21.219 34.5 1 96.88 22 LYS B N 1
ATOM 5089 C CA . LYS B 1 22 ? 3.549 20.484 35.656 1 96.88 22 LYS B CA 1
ATOM 5090 C C . LYS B 1 22 ? 2.428 19.516 35.281 1 96.88 22 LYS B C 1
ATOM 5092 O O . LYS B 1 22 ? 1.247 19.844 35.406 1 96.88 22 LYS B O 1
ATOM 5097 N N . LEU B 1 23 ? 2.818 18.297 34.969 1 96.94 23 LEU B N 1
ATOM 5098 C CA . LEU B 1 23 ? 1.828 17.312 34.531 1 96.94 23 LE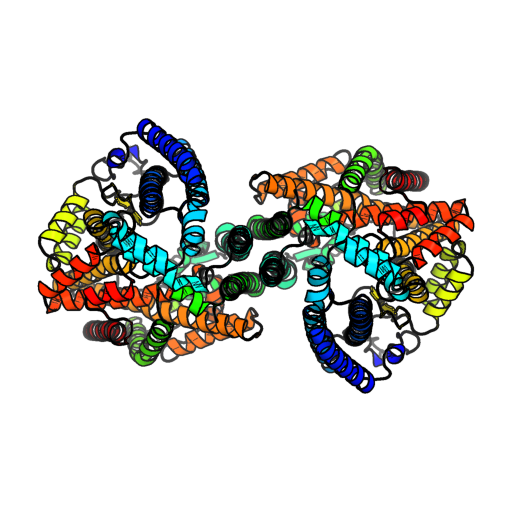U B CA 1
ATOM 5099 C C . LEU B 1 23 ? 1.108 16.719 35.75 1 96.94 23 LEU B C 1
ATOM 5101 O O . LEU B 1 23 ? 0.083 16.047 35.594 1 96.94 23 LEU B O 1
ATOM 5105 N N . GLU B 1 24 ? 1.559 17.094 36.906 1 95.06 24 GLU B N 1
ATOM 5106 C CA . GLU B 1 24 ? 0.894 16.703 38.156 1 95.06 24 GLU B CA 1
ATOM 5107 C C . GLU B 1 24 ? -0.504 17.312 38.25 1 95.06 24 GLU B C 1
ATOM 5109 O O . GLU B 1 24 ? -1.332 16.859 39.031 1 95.06 24 GLU B O 1
ATOM 5114 N N . HIS B 1 25 ? -0.619 18.359 37.469 1 94.94 25 HIS B N 1
ATOM 5115 C CA . HIS B 1 25 ? -1.946 18.953 37.406 1 94.94 25 HIS B CA 1
ATOM 5116 C C . HIS B 1 25 ? -2.941 18.031 36.719 1 94.94 25 HIS B C 1
ATOM 5118 O O . HIS B 1 25 ? -4.156 18.203 36.844 1 94.94 25 HIS B O 1
ATOM 5124 N N . ILE B 1 26 ? -2.52 17.109 35.938 1 96.69 26 ILE B N 1
ATOM 5125 C CA . ILE B 1 26 ? -3.377 16.094 35.344 1 96.69 26 ILE B CA 1
ATOM 5126 C C . ILE B 1 26 ? -3.58 14.938 36.312 1 96.69 26 ILE B C 1
ATOM 5128 O O . ILE B 1 26 ? -4.711 14.625 36.688 1 96.69 26 ILE B O 1
ATOM 5132 N N . TYR B 1 27 ? -2.451 14.32 36.594 1 96.81 27 TYR B N 1
ATOM 5133 C CA . TYR B 1 27 ? -2.416 13.305 37.625 1 96.81 27 TYR B CA 1
ATOM 5134 C C . TYR B 1 27 ? -1.24 13.531 38.562 1 96.81 27 TYR B C 1
ATOM 5136 O O . TYR B 1 27 ? -0.117 13.773 38.125 1 96.81 27 TYR B O 1
ATOM 5144 N N . ALA B 1 28 ? -1.509 13.312 39.812 1 95 28 ALA B N 1
ATOM 5145 C CA . ALA B 1 28 ? -0.441 13.461 40.781 1 95 28 ALA B CA 1
ATOM 5146 C C . ALA B 1 28 ? 0.628 12.383 40.625 1 95 28 ALA B C 1
ATOM 5148 O O . ALA B 1 28 ? 1.792 12.594 40.969 1 95 28 ALA B O 1
ATOM 5149 N N . GLY B 1 29 ? 0.208 11.258 40.094 1 93.88 29 GLY B N 1
ATOM 5150 C CA . GLY B 1 29 ? 1.1 10.141 39.844 1 93.88 29 GLY B CA 1
ATOM 5151 C C . GLY B 1 29 ? 0.438 9.008 39.094 1 93.88 29 GLY B C 1
ATOM 5152 O O . GLY B 1 29 ? -0.708 9.141 38.656 1 93.88 29 GLY B O 1
ATOM 5153 N N . ILE B 1 30 ? 1.198 7.969 38.969 1 96 30 ILE B N 1
ATOM 5154 C CA . ILE B 1 30 ? 0.774 6.855 38.125 1 96 30 ILE B CA 1
ATOM 5155 C C . ILE B 1 30 ? -0.415 6.145 38.75 1 96 30 ILE B C 1
ATOM 5157 O O . ILE B 1 30 ? -1.291 5.629 38.062 1 96 30 ILE B O 1
ATOM 5161 N N . ASP B 1 31 ? -0.457 6.207 40.031 1 96.44 31 ASP B N 1
ATOM 5162 C CA . ASP B 1 31 ? -1.566 5.559 40.75 1 96.44 31 ASP B CA 1
ATOM 5163 C C . ASP B 1 31 ? -2.9 6.191 40.344 1 96.44 31 ASP B C 1
ATOM 5165 O O . ASP B 1 31 ? -3.887 5.488 40.125 1 96.44 31 ASP B O 1
ATOM 5169 N N . ASP B 1 32 ? -2.928 7.492 40.375 1 97.19 32 ASP B N 1
ATOM 5170 C CA . ASP B 1 32 ? -4.133 8.195 39.969 1 97.19 32 ASP B CA 1
ATOM 5171 C C . ASP B 1 32 ? -4.453 7.895 38.5 1 97.19 32 ASP B C 1
ATOM 5173 O O . ASP B 1 32 ? -5.621 7.766 38.125 1 97.19 32 ASP B O 1
ATOM 5177 N N . TRP B 1 33 ? -3.406 7.863 37.688 1 97.69 33 TRP B N 1
ATOM 5178 C CA . TRP B 1 33 ? -3.557 7.504 36.281 1 97.69 33 TRP B CA 1
ATOM 5179 C C . TRP B 1 33 ? -4.18 6.121 36.156 1 97.69 33 TRP B C 1
ATOM 5181 O O . TRP B 1 33 ? -5.105 5.93 35.344 1 97.69 33 TRP B O 1
ATOM 5191 N N . GLU B 1 34 ? -3.738 5.133 36.938 1 97.56 34 GLU B N 1
ATOM 5192 C CA . GLU B 1 34 ? -4.234 3.76 36.906 1 97.56 34 GLU B CA 1
ATOM 5193 C C . GLU B 1 34 ? -5.711 3.695 37.281 1 97.56 34 GLU B C 1
ATOM 5195 O O . GLU B 1 34 ? -6.465 2.881 36.75 1 97.56 34 GLU B O 1
ATOM 5200 N N . ARG B 1 35 ? -6.07 4.48 38.188 1 97.44 35 ARG B N 1
ATOM 5201 C CA . ARG B 1 35 ? -7.469 4.527 38.594 1 97.44 35 ARG B CA 1
ATOM 5202 C C . ARG B 1 35 ? -8.367 4.961 37.438 1 97.44 35 ARG B C 1
ATOM 5204 O O . ARG B 1 35 ? -9.406 4.352 37.188 1 97.44 35 ARG B O 1
ATOM 5211 N N . ASP B 1 36 ? -7.98 6.031 36.844 1 97.62 36 ASP B N 1
ATOM 5212 C CA . ASP B 1 36 ? -8.773 6.504 35.719 1 97.62 36 ASP B CA 1
ATOM 5213 C C . ASP B 1 36 ? -8.719 5.508 34.562 1 97.62 36 ASP B C 1
ATOM 5215 O O . ASP B 1 36 ? -9.695 5.352 33.812 1 97.62 36 ASP B O 1
ATOM 5219 N N . PHE B 1 37 ? -7.531 4.883 34.375 1 97.56 37 PHE B N 1
ATOM 5220 C CA . PHE B 1 37 ? -7.402 3.83 33.375 1 97.56 37 PHE B CA 1
ATOM 5221 C C . PHE B 1 37 ? -8.445 2.742 33.594 1 97.56 37 PHE B C 1
ATOM 5223 O O . PHE B 1 37 ? -9.133 2.338 32.656 1 97.56 37 PHE B O 1
ATOM 5230 N N . SER B 1 38 ? -8.609 2.354 34.781 1 97.56 38 SER B N 1
ATOM 5231 C CA . SER B 1 38 ? -9.602 1.344 35.125 1 97.56 38 SER B CA 1
ATOM 5232 C C . SER B 1 38 ? -11.016 1.875 34.969 1 97.56 38 SER B C 1
ATOM 5234 O O . SER B 1 38 ? -11.922 1.138 34.562 1 97.56 38 SER B O 1
ATOM 5236 N N . LYS B 1 39 ? -11.172 3.082 35.375 1 97.75 39 LYS B N 1
ATOM 5237 C CA . LYS B 1 39 ? -12.484 3.709 35.25 1 97.75 39 LYS B CA 1
ATOM 5238 C C . LYS B 1 39 ? -12.938 3.713 33.781 1 97.75 39 LYS B C 1
ATOM 5240 O O . LYS B 1 39 ? -14.117 3.504 33.5 1 97.75 39 LYS B O 1
ATOM 5245 N N . VAL B 1 40 ? -12.039 4.074 32.906 1 97.81 40 VAL B N 1
ATOM 5246 C CA . VAL B 1 40 ? -12.352 4.059 31.484 1 97.81 40 VAL B CA 1
ATOM 5247 C C . VAL B 1 40 ? -12.82 2.666 31.062 1 97.81 40 VAL B C 1
ATOM 5249 O O . VAL B 1 40 ? -13.789 2.525 30.312 1 97.81 40 VAL B O 1
ATOM 5252 N N . LYS B 1 41 ? -12.164 1.607 31.562 1 96.62 41 LYS B N 1
ATOM 5253 C CA . LYS B 1 41 ? -12.562 0.233 31.281 1 96.62 41 LYS B CA 1
ATOM 5254 C C . LYS B 1 41 ? -13.984 -0.043 31.766 1 96.62 41 LYS B C 1
ATOM 5256 O O . LYS B 1 41 ? -14.758 -0.728 31.094 1 96.62 41 LYS B O 1
ATOM 5261 N N . GLU B 1 42 ? -14.25 0.452 32.844 1 97.31 42 GLU B N 1
ATOM 5262 C CA . GLU B 1 42 ? -15.602 0.319 33.406 1 97.31 42 GLU B CA 1
ATOM 5263 C C . GLU B 1 42 ? -16.625 1.025 32.5 1 97.31 42 GLU B C 1
ATOM 5265 O O . GLU B 1 42 ? -17.703 0.488 32.25 1 97.31 42 GLU B O 1
ATOM 5270 N N . TYR B 1 43 ? -16.297 2.291 32.156 1 97.75 43 TYR B N 1
ATOM 5271 C CA . TYR B 1 43 ? -17.188 3.035 31.281 1 97.75 43 TYR B CA 1
ATOM 5272 C C . TYR B 1 43 ? -17.422 2.277 29.984 1 97.75 43 TYR B C 1
ATOM 5274 O O . TYR B 1 43 ? -18.531 2.285 29.453 1 97.75 43 TYR B O 1
ATOM 5282 N N . ILE B 1 44 ? -16.359 1.69 29.438 1 96.06 44 ILE B N 1
ATOM 5283 C CA . ILE B 1 44 ? -16.453 0.917 28.203 1 96.06 44 ILE B CA 1
ATOM 5284 C C . ILE B 1 44 ? -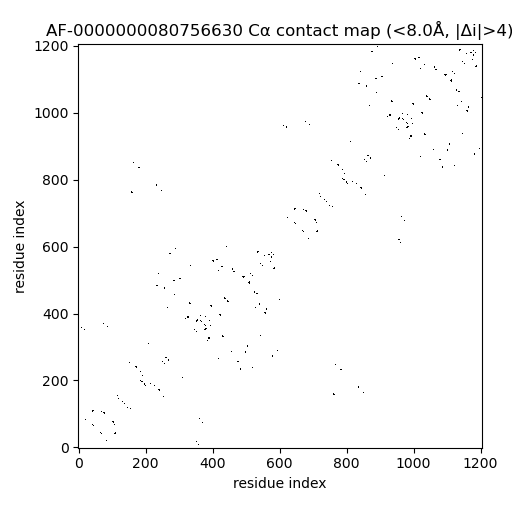17.469 -0.21 28.375 1 96.06 44 ILE B C 1
ATOM 5286 O O . ILE B 1 44 ? -18.344 -0.408 27.531 1 96.06 44 ILE B O 1
ATOM 5290 N N . SER B 1 45 ? -17.422 -0.931 29.531 1 96.44 45 SER B N 1
ATOM 5291 C CA . SER B 1 45 ? -18.344 -2.023 29.812 1 96.44 45 SER B CA 1
ATOM 5292 C C . SER B 1 45 ? -19.781 -1.519 29.922 1 96.44 45 SER B C 1
ATOM 5294 O O . SER B 1 45 ? -20.734 -2.234 29.578 1 96.44 45 SER B O 1
ATOM 5296 N N . GLN B 1 46 ? -19.938 -0.385 30.375 1 97.31 46 GLN B N 1
ATOM 5297 C CA . GLN B 1 46 ? -21.25 0.196 30.594 1 97.31 46 GLN B CA 1
ATOM 5298 C C . GLN B 1 46 ? -21.844 0.692 29.266 1 97.31 46 GLN B C 1
ATOM 5300 O O . GLN B 1 46 ? -23.031 0.477 29 1 97.31 46 GLN B O 1
ATOM 5305 N N . ILE B 1 47 ? -21.016 1.39 28.531 1 97.31 47 ILE B N 1
ATOM 5306 C CA . ILE B 1 47 ? -21.547 2.084 27.359 1 97.31 47 ILE B CA 1
ATOM 5307 C C . ILE B 1 47 ? -22.016 1.066 26.328 1 97.31 47 ILE B C 1
ATOM 5309 O O . ILE B 1 47 ? -22.984 1.323 25.594 1 97.31 47 ILE B O 1
ATOM 5313 N N . VAL B 1 48 ? -21.422 -0.11 26.266 1 94.44 48 VAL B N 1
ATOM 5314 C CA . VAL B 1 48 ? -21.75 -1.132 25.281 1 94.44 48 VAL B CA 1
ATOM 5315 C C . VAL B 1 48 ? -23.172 -1.655 25.531 1 94.44 48 VAL B C 1
ATOM 5317 O O . VAL B 1 48 ? -23.828 -2.156 24.609 1 94.44 48 VAL B O 1
ATOM 5320 N N . LYS B 1 49 ? -23.688 -1.479 26.688 1 96.12 49 LYS B N 1
ATOM 5321 C CA . LYS B 1 49 ? -25.016 -1.957 27.062 1 96.12 49 LYS B CA 1
ATOM 5322 C C . LYS B 1 49 ? -26.109 -1.119 26.422 1 96.12 49 LYS B C 1
ATOM 5324 O O . LYS B 1 49 ? -27.266 -1.528 26.391 1 96.12 49 LYS B O 1
ATOM 5329 N N . PHE B 1 50 ? -25.734 0.038 25.922 1 96.81 50 PHE B N 1
ATOM 5330 C CA . PHE B 1 50 ? -26.703 0.925 25.312 1 96.81 50 PHE B CA 1
ATOM 5331 C C . PHE B 1 50 ? -26.984 0.51 23.875 1 96.81 50 PHE B C 1
ATOM 5333 O O . PHE B 1 50 ? -27.922 1.011 23.25 1 96.81 50 PHE B O 1
ATOM 5340 N N . LYS B 1 51 ? -26.156 -0.369 23.312 1 93.75 51 LYS B N 1
ATOM 5341 C CA . LYS B 1 51 ? -26.312 -0.795 21.922 1 93.75 51 LYS B CA 1
ATOM 5342 C C . LYS B 1 51 ? -27.75 -1.267 21.656 1 93.75 51 LYS B C 1
ATOM 5344 O O . LYS B 1 51 ? -28.281 -2.098 22.406 1 93.75 51 LYS B O 1
ATOM 5349 N N . GLY B 1 52 ? -28.406 -0.689 20.672 1 93.88 52 GLY B N 1
ATOM 5350 C CA . GLY B 1 52 ? -29.734 -1.087 20.25 1 93.88 52 GLY B CA 1
ATOM 5351 C C . GLY B 1 52 ? -30.844 -0.413 21.047 1 93.88 52 GLY B C 1
ATOM 5352 O O . GLY B 1 52 ? -32.031 -0.688 20.828 1 93.88 52 GLY B O 1
ATOM 5353 N N . THR B 1 53 ? -30.469 0.508 21.906 1 96.62 53 THR B N 1
ATOM 5354 C CA . THR B 1 53 ? -31.484 1.026 22.812 1 96.62 53 THR B CA 1
ATOM 5355 C C . THR B 1 53 ? -31.688 2.523 22.609 1 96.62 53 THR B C 1
ATOM 5357 O O . THR B 1 53 ? -32.562 3.129 23.219 1 96.62 53 THR B O 1
ATOM 5360 N N . LEU B 1 54 ? -31 3.18 21.766 1 96.31 54 LEU B N 1
ATOM 5361 C CA . LEU B 1 54 ? -30.938 4.637 21.672 1 96.31 54 LEU B CA 1
ATOM 5362 C C . LEU B 1 54 ? -32.25 5.199 21.125 1 96.31 54 LEU B C 1
ATOM 5364 O O . LEU B 1 54 ? -32.562 6.371 21.344 1 96.31 54 LEU B O 1
ATOM 5368 N N . GLY B 1 55 ? -32.938 4.359 20.406 1 94.94 55 GLY B N 1
ATOM 5369 C CA . GLY B 1 55 ? -34.219 4.785 19.828 1 94.94 55 GLY B CA 1
ATOM 5370 C C . GLY B 1 55 ? -35.375 4.602 20.781 1 94.94 55 GLY B C 1
ATOM 5371 O O . GLY B 1 55 ? -36.531 4.988 20.453 1 94.94 55 GLY B O 1
ATOM 5372 N N . LYS B 1 56 ? -35.156 4.094 21.938 1 95.75 56 LYS B N 1
ATOM 5373 C CA . LYS B 1 56 ? -36.219 3.783 22.891 1 95.75 56 LYS B CA 1
ATOM 5374 C C . LYS B 1 56 ? -36.906 5.055 23.391 1 95.75 56 LYS B C 1
ATOM 5376 O O . LYS B 1 56 ? -38.125 5.16 23.391 1 95.75 56 LYS B O 1
ATOM 5381 N N . ASP B 1 57 ? -36.094 5.969 23.922 1 95.75 57 ASP B N 1
ATOM 5382 C CA . ASP B 1 57 ? -36.625 7.234 24.438 1 95.75 57 ASP B CA 1
ATOM 5383 C C . ASP B 1 57 ? -35.5 8.266 24.578 1 95.75 57 ASP B C 1
ATOM 5385 O O . ASP B 1 57 ? -34.312 7.926 24.5 1 95.75 57 ASP B O 1
ATOM 5389 N N . SER B 1 58 ? -35.906 9.492 24.812 1 96.94 58 SER B N 1
ATOM 5390 C CA . SER B 1 58 ? -35 10.609 24.859 1 96.94 58 SER B CA 1
ATOM 5391 C C . SER B 1 58 ? -34.031 10.484 26.047 1 96.94 58 SER B C 1
ATOM 5393 O O . SER B 1 58 ? -32.875 10.867 25.953 1 96.94 58 SER B O 1
ATOM 5395 N N . ASN B 1 59 ? -34.469 9.914 27.094 1 97.38 59 ASN B N 1
ATOM 5396 C CA . ASN B 1 59 ? -33.625 9.781 28.281 1 97.38 59 ASN B CA 1
ATOM 5397 C C . ASN B 1 59 ? -32.5 8.766 28.078 1 97.38 59 ASN B C 1
ATOM 5399 O O . ASN B 1 59 ? -31.375 8.984 28.5 1 97.38 59 ASN B O 1
ATOM 5403 N N . THR B 1 60 ? -32.875 7.707 27.469 1 97.75 60 THR B N 1
ATOM 5404 C CA . THR B 1 60 ? -31.859 6.688 27.172 1 97.75 60 THR B CA 1
ATOM 5405 C C . THR B 1 60 ? -30.781 7.238 26.25 1 97.75 60 THR B C 1
ATOM 5407 O O . THR B 1 60 ? -29.594 6.996 26.453 1 97.75 60 THR B O 1
ATOM 5410 N N . LEU B 1 61 ? -31.203 7.988 25.281 1 97.62 61 LEU B N 1
ATOM 5411 C CA . LEU B 1 61 ? -30.266 8.609 24.359 1 97.62 61 LEU B CA 1
ATOM 5412 C C . LEU B 1 61 ? -29.359 9.594 25.078 1 97.62 61 LEU B C 1
ATOM 5414 O O . LEU B 1 61 ? -28.141 9.578 24.891 1 97.62 61 LEU B O 1
ATOM 5418 N N . LEU B 1 62 ? -29.953 10.367 25.938 1 97.75 62 LEU B N 1
ATOM 5419 C CA . LEU B 1 62 ? -29.203 11.344 26.703 1 97.75 62 LEU B CA 1
ATOM 5420 C C . LEU B 1 62 ? -28.188 10.664 27.609 1 97.75 62 LEU B C 1
ATOM 5422 O O . LEU B 1 62 ? -27.047 11.102 27.719 1 97.75 62 LEU B O 1
ATOM 5426 N N . GLU B 1 63 ? -28.594 9.633 28.266 1 97.75 63 GLU B N 1
ATOM 5427 C CA . GLU B 1 63 ? -27.734 8.906 29.188 1 97.75 63 GLU B CA 1
ATOM 5428 C C . GLU B 1 63 ? -26.516 8.336 28.453 1 97.75 63 GLU B C 1
ATOM 5430 O O . GLU B 1 63 ? -25.391 8.383 28.969 1 97.75 63 GLU B O 1
ATOM 5435 N N . CYS B 1 64 ? -26.781 7.848 27.328 1 98.06 64 CYS B N 1
ATOM 5436 C CA . CYS B 1 64 ? -25.688 7.305 26.516 1 98.06 64 CYS B CA 1
ATOM 5437 C C . CYS B 1 64 ? -24.719 8.398 26.125 1 98.06 64 CYS B C 1
ATOM 5439 O O . CYS B 1 64 ? -23.5 8.227 26.234 1 98.06 64 CYS B O 1
ATOM 5441 N N . LEU B 1 65 ? -25.219 9.477 25.672 1 97.88 65 LEU B N 1
ATOM 5442 C CA . LEU B 1 65 ? -24.359 10.57 25.219 1 97.88 65 LEU B CA 1
ATOM 5443 C C . LEU B 1 65 ? -23.562 11.156 26.375 1 97.88 65 LEU B C 1
ATOM 5445 O O . LEU B 1 65 ? -22.375 11.484 26.219 1 97.88 65 LEU B O 1
ATOM 5449 N N . LYS B 1 66 ? -24.172 11.266 27.5 1 97.5 66 LYS B N 1
ATOM 5450 C CA . LYS B 1 66 ? -23.484 11.758 28.688 1 97.5 66 LYS B CA 1
ATOM 5451 C C . LYS B 1 66 ? -22.359 10.805 29.094 1 97.5 66 LYS B C 1
ATOM 5453 O O . LYS B 1 66 ? -21.25 11.25 29.406 1 97.5 66 LYS B O 1
ATOM 5458 N N . LEU B 1 67 ? -22.703 9.547 29.078 1 97.88 67 LEU B N 1
ATOM 5459 C CA . LEU B 1 67 ? -21.703 8.547 29.422 1 97.88 67 LEU B CA 1
ATOM 5460 C C . LEU B 1 67 ? -20.562 8.555 28.422 1 97.88 67 LEU B C 1
ATOM 5462 O O . LEU B 1 67 ? -19.391 8.406 28.797 1 97.88 67 LEU B O 1
ATOM 5466 N N . SER B 1 68 ? -20.938 8.672 27.188 1 97.12 68 SER B N 1
ATOM 5467 C CA . SER B 1 68 ? -19.922 8.75 26.141 1 97.12 68 SER B CA 1
ATOM 5468 C C . SER B 1 68 ? -18.984 9.93 26.375 1 97.12 68 SER B C 1
ATOM 5470 O O . SER B 1 68 ? -17.766 9.789 26.234 1 97.12 68 SER B O 1
ATOM 5472 N N . ASN B 1 69 ? -19.5 11.016 26.719 1 96.56 69 ASN B N 1
ATOM 5473 C CA . ASN B 1 69 ? -18.703 12.195 27.016 1 96.56 69 ASN B CA 1
ATOM 5474 C C . ASN B 1 69 ? -17.766 11.953 28.188 1 96.56 69 ASN B C 1
ATOM 5476 O O . ASN B 1 69 ? -16.578 12.32 28.141 1 96.56 69 ASN B O 1
ATOM 5480 N N . GLU B 1 70 ? -18.281 11.375 29.141 1 96.62 70 GLU B N 1
ATOM 5481 C CA . GLU B 1 70 ? -17.484 11.094 30.328 1 96.62 70 GLU B CA 1
ATOM 5482 C C . GLU B 1 70 ? -16.359 10.102 30.016 1 96.62 70 GLU B C 1
ATOM 5484 O O . GLU B 1 70 ? -15.219 10.289 30.438 1 96.62 70 GLU B O 1
ATOM 5489 N N . LEU B 1 71 ? -16.766 9.094 29.344 1 97.5 71 LEU B N 1
ATOM 5490 C CA . LEU B 1 71 ? -15.812 8.078 28.922 1 97.5 71 LEU B CA 1
ATOM 5491 C C . LEU B 1 71 ? -14.672 8.703 28.109 1 97.5 71 LEU B C 1
ATOM 5493 O O . LEU B 1 71 ? -13.5 8.523 28.453 1 97.5 71 LEU B O 1
ATOM 5497 N N . MET B 1 72 ? -15.031 9.477 27.141 1 95.94 72 MET B N 1
ATOM 5498 C CA . MET B 1 72 ? -14.023 10.016 26.234 1 95.94 72 MET B CA 1
ATOM 5499 C C . MET B 1 72 ? -13.18 11.086 26.922 1 95.94 72 MET B C 1
ATOM 5501 O O . MET B 1 72 ? -11.977 11.18 26.672 1 95.94 72 MET B O 1
ATOM 5505 N N . SER B 1 73 ? -13.789 11.852 27.734 1 96.5 73 SER B N 1
ATOM 5506 C CA . SER B 1 73 ? -13.055 12.867 28.484 1 96.5 73 SER B CA 1
ATOM 5507 C C . SER B 1 73 ? -12.016 12.234 29.406 1 96.5 73 SER B C 1
ATOM 5509 O O . SER B 1 73 ? -10.867 12.688 29.438 1 96.5 73 SER B O 1
ATOM 5511 N N . THR B 1 74 ? -12.422 11.219 30.062 1 97.19 74 THR B N 1
ATOM 5512 C CA . THR B 1 74 ? -11.5 10.523 30.969 1 97.19 74 THR B CA 1
ATOM 5513 C C . THR B 1 74 ? -10.406 9.82 30.172 1 97.19 74 THR B C 1
ATOM 5515 O O . THR B 1 74 ? -9.234 9.844 30.562 1 97.19 74 THR B O 1
ATOM 5518 N N . ASN B 1 75 ? -10.844 9.25 29.156 1 96.56 75 ASN B N 1
ATOM 5519 C CA . ASN B 1 75 ? -9.883 8.57 28.297 1 96.56 75 ASN B CA 1
ATOM 5520 C C . ASN B 1 75 ? -8.844 9.539 27.75 1 96.56 75 ASN B C 1
ATOM 5522 O O . ASN B 1 75 ? -7.668 9.195 27.625 1 96.56 75 ASN B O 1
ATOM 5526 N N . ASP B 1 76 ? -9.258 10.664 27.359 1 94.94 76 ASP B N 1
ATOM 5527 C CA . ASP B 1 76 ? -8.344 11.695 26.859 1 94.94 76 ASP B CA 1
ATOM 5528 C C . ASP B 1 76 ? -7.301 12.055 27.922 1 94.94 76 ASP B C 1
ATOM 5530 O O . ASP B 1 76 ? -6.117 12.188 27.594 1 94.94 76 ASP B O 1
ATOM 5534 N N . ARG B 1 77 ? -7.77 12.172 29.062 1 96.38 77 ARG B N 1
ATOM 5535 C CA . ARG B 1 77 ? -6.875 12.516 30.156 1 96.38 77 ARG B CA 1
ATOM 5536 C C . ARG B 1 77 ? -5.816 11.438 30.359 1 96.38 77 ARG B C 1
ATOM 5538 O O . ARG B 1 77 ? -4.633 11.742 30.531 1 96.38 77 ARG B O 1
ATOM 5545 N N . VAL B 1 78 ? -6.281 10.258 30.281 1 97.38 78 VAL B N 1
ATOM 5546 C CA . VAL B 1 78 ? -5.398 9.102 30.422 1 97.38 78 VAL B CA 1
ATOM 5547 C C . VAL B 1 78 ? -4.355 9.102 29.312 1 97.38 78 VAL B C 1
ATOM 5549 O O . VAL B 1 78 ? -3.16 8.945 29.562 1 97.38 78 VAL B O 1
ATOM 5552 N N . PHE B 1 79 ? -4.758 9.32 28.219 1 96 79 PHE B N 1
ATOM 5553 C CA . PHE B 1 79 ? -3.881 9.266 27.062 1 96 79 PHE B CA 1
ATOM 5554 C C . PHE B 1 79 ? -2.904 10.438 27.062 1 96 79 PHE B C 1
ATOM 5556 O O . PHE B 1 79 ? -1.708 10.258 26.828 1 96 79 PHE B O 1
ATOM 5563 N N . VAL B 1 80 ? -3.371 11.586 27.297 1 96.19 80 VAL B N 1
ATOM 5564 C CA . VAL B 1 80 ? -2.592 12.82 27.25 1 96.19 80 VAL B CA 1
ATOM 5565 C C . VAL B 1 80 ? -1.45 12.75 28.266 1 96.19 80 VAL B C 1
ATOM 5567 O O . VAL B 1 80 ? -0.299 13.047 27.922 1 96.19 80 VAL B O 1
ATOM 5570 N N . TYR B 1 81 ? -1.763 12.328 29.391 1 97.62 81 TYR B N 1
ATOM 5571 C CA . TYR B 1 81 ? -0.748 12.242 30.438 1 97.62 81 TYR B CA 1
ATOM 5572 C C . TYR B 1 81 ? 0.363 11.273 30.031 1 97.62 81 TYR B C 1
ATOM 5574 O O . TYR B 1 81 ? 1.546 11.617 30.109 1 97.62 81 TYR B O 1
ATOM 5582 N N . ALA B 1 82 ? -0.088 10.156 29.656 1 97 82 ALA B N 1
ATOM 5583 C CA . ALA B 1 82 ? 0.886 9.125 29.312 1 97 82 ALA B CA 1
ATOM 5584 C C . ALA B 1 82 ? 1.785 9.586 28.156 1 97 82 ALA B C 1
ATOM 5586 O O . ALA B 1 82 ? 3.006 9.414 28.219 1 97 82 ALA B O 1
ATOM 5587 N N . ARG B 1 83 ? 1.241 10.18 27.25 1 94.62 83 ARG B N 1
ATOM 5588 C CA . ARG B 1 83 ? 1.991 10.625 26.078 1 94.62 83 ARG B CA 1
ATOM 5589 C C . ARG B 1 83 ? 2.914 11.789 26.438 1 94.62 83 ARG B C 1
ATOM 5591 O O . ARG B 1 83 ? 4.055 11.844 25.969 1 94.62 83 ARG B O 1
ATOM 5598 N N . MET B 1 84 ? 2.436 12.727 27.156 1 97.19 84 MET B N 1
ATOM 5599 C CA . MET B 1 84 ? 3.242 13.891 27.516 1 97.19 84 MET B CA 1
ATOM 5600 C C . MET B 1 84 ? 4.391 13.5 28.438 1 97.19 84 MET B C 1
ATOM 5602 O O . MET B 1 84 ? 5.492 14.047 28.328 1 97.19 84 MET B O 1
ATOM 5606 N N . LYS B 1 85 ? 4.156 12.539 29.25 1 96.56 85 LYS B N 1
ATOM 5607 C CA . LYS B 1 85 ? 5.242 12.016 30.078 1 96.56 85 LYS B CA 1
ATOM 5608 C C . LYS B 1 85 ? 6.316 11.352 29.219 1 96.56 85 LYS B C 1
ATOM 5610 O O . LYS B 1 85 ? 7.512 11.539 29.453 1 96.56 85 LYS B O 1
ATOM 5615 N N . LYS B 1 86 ? 5.84 10.641 28.359 1 94.56 86 LYS B N 1
ATOM 5616 C CA . LYS B 1 86 ? 6.785 10.008 27.438 1 94.56 86 LYS B CA 1
ATOM 5617 C C . LYS B 1 86 ? 7.586 11.062 26.672 1 94.56 86 LYS B C 1
ATOM 5619 O O . LYS B 1 86 ? 8.781 10.891 26.438 1 94.56 86 LYS B O 1
ATOM 5624 N N . ASP B 1 87 ? 6.984 12.125 26.25 1 94.56 87 ASP B N 1
ATOM 5625 C CA . ASP B 1 87 ? 7.602 13.164 25.438 1 94.56 87 ASP B CA 1
ATOM 5626 C C . ASP B 1 87 ? 8.695 13.906 26.219 1 94.56 87 ASP B C 1
ATOM 5628 O O . ASP B 1 87 ? 9.531 14.586 25.625 1 94.56 87 ASP B O 1
ATOM 5632 N N . GLU B 1 88 ? 8.664 13.781 27.531 1 95.44 88 GLU B N 1
ATOM 5633 C CA . GLU B 1 88 ? 9.711 14.383 28.359 1 95.44 88 GLU B CA 1
ATOM 5634 C C . GLU B 1 88 ? 11.047 13.672 28.156 1 95.44 88 GLU B C 1
ATOM 5636 O O . GLU B 1 88 ? 12.109 14.289 28.25 1 95.44 88 GLU B O 1
ATOM 5641 N N . ASP B 1 89 ? 10.93 12.391 28.016 1 92.38 89 ASP B N 1
ATOM 5642 C CA . ASP B 1 89 ? 12.07 11.516 27.766 1 92.38 89 ASP B CA 1
ATOM 5643 C C . ASP B 1 89 ? 11.625 10.203 27.109 1 92.38 89 ASP B C 1
ATOM 5645 O O . ASP B 1 89 ? 11.25 9.258 27.797 1 92.38 89 ASP B O 1
ATOM 5649 N N . ASN B 1 90 ? 11.773 10.102 25.938 1 88.69 90 ASN B N 1
ATOM 5650 C CA . ASN B 1 90 ? 11.281 8.984 25.156 1 88.69 90 ASN B CA 1
ATOM 5651 C C . ASN B 1 90 ? 12.016 7.688 25.5 1 88.69 90 ASN B C 1
ATOM 5653 O O . ASN B 1 90 ? 11.57 6.602 25.125 1 88.69 90 ASN B O 1
ATOM 5657 N N . SER B 1 91 ? 13.172 7.797 26.188 1 83.75 91 SER B N 1
ATOM 5658 C CA . SER B 1 91 ? 13.953 6.613 26.531 1 83.75 91 SER B CA 1
ATOM 5659 C C . SER B 1 91 ? 13.453 5.977 27.828 1 83.75 91 SER B C 1
ATOM 5661 O O . SER B 1 91 ? 13.906 4.898 28.219 1 83.75 91 SER B O 1
ATOM 5663 N N . ASN B 1 92 ? 12.578 6.68 28.469 1 90.25 92 ASN B N 1
ATOM 5664 C CA . ASN B 1 92 ? 12.055 6.172 29.719 1 90.25 92 ASN B CA 1
ATOM 5665 C C . ASN B 1 92 ? 11.094 5.012 29.5 1 90.25 92 ASN B C 1
ATOM 5667 O O . ASN B 1 92 ? 9.977 5.211 29.031 1 90.25 92 ASN B O 1
ATOM 5671 N N . SER B 1 93 ? 11.414 3.799 29.906 1 85.94 93 SER B N 1
ATOM 5672 C CA . SER B 1 93 ? 10.656 2.588 29.625 1 85.94 93 SER B CA 1
ATOM 5673 C C . SER B 1 93 ? 9.305 2.604 30.344 1 85.94 93 SER B C 1
ATOM 5675 O O . SER B 1 93 ? 8.328 2.039 29.859 1 85.94 93 SER B O 1
ATOM 5677 N N . THR B 1 94 ? 9.25 3.174 31.484 1 91.12 94 THR B N 1
ATOM 5678 C CA . THR B 1 94 ? 8.008 3.273 32.219 1 91.12 94 THR B CA 1
ATOM 5679 C C . THR B 1 94 ? 6.949 4.02 31.422 1 91.12 94 THR B C 1
ATOM 5681 O O . THR B 1 94 ? 5.828 3.533 31.25 1 91.12 94 THR B O 1
ATOM 5684 N N . TYR B 1 95 ? 7.336 5.109 30.938 1 92.44 95 TYR B N 1
ATOM 5685 C CA . TYR B 1 95 ? 6.352 5.957 30.281 1 92.44 95 TYR B CA 1
ATOM 5686 C C . TYR B 1 95 ? 6.117 5.512 28.844 1 92.44 95 TYR B C 1
ATOM 5688 O O . TYR B 1 95 ? 5.062 5.781 28.266 1 92.44 95 TYR B O 1
ATOM 5696 N N . GLN B 1 96 ? 7.082 4.836 28.312 1 87.31 96 GLN B N 1
ATOM 5697 C CA . GLN B 1 96 ? 6.801 4.141 27.062 1 87.31 96 GLN B CA 1
ATOM 5698 C C . GLN B 1 96 ? 5.668 3.137 27.219 1 87.31 96 GLN B C 1
ATOM 5700 O O . GLN B 1 96 ? 4.738 3.104 26.422 1 87.31 96 GLN B O 1
ATOM 5705 N N . SER B 1 97 ? 5.766 2.355 28.219 1 87.88 97 SER B N 1
ATOM 5706 C CA . SER B 1 97 ? 4.754 1.342 28.5 1 87.88 97 SER B CA 1
ATOM 5707 C C . SER B 1 97 ? 3.396 1.979 28.781 1 87.88 97 SER B C 1
ATOM 5709 O O . SER B 1 97 ? 2.369 1.49 28.312 1 87.88 97 SER B O 1
ATOM 5711 N N . LEU B 1 98 ? 3.391 3.031 29.547 1 93.62 98 LEU B N 1
ATOM 5712 C CA . LEU B 1 98 ? 2.146 3.73 29.844 1 93.62 98 LEU B CA 1
ATOM 5713 C C . LEU B 1 98 ? 1.487 4.242 28.578 1 93.62 98 LEU B C 1
ATOM 5715 O O . LEU B 1 98 ? 0.271 4.125 28.406 1 93.62 98 LEU B O 1
ATOM 5719 N N . ALA B 1 99 ? 2.316 4.836 27.781 1 92.31 99 ALA B N 1
ATOM 5720 C CA . ALA B 1 99 ? 1.793 5.383 26.531 1 92.31 99 ALA B CA 1
ATOM 5721 C C . ALA B 1 99 ? 1.201 4.281 25.656 1 92.31 99 ALA B C 1
ATOM 5723 O O . ALA B 1 99 ? 0.154 4.469 25.031 1 92.31 99 ALA B O 1
ATOM 5724 N N . ASP B 1 100 ? 1.845 3.178 25.625 1 84.12 100 ASP B N 1
ATOM 5725 C CA . ASP B 1 100 ? 1.351 2.041 24.859 1 84.12 100 ASP B CA 1
ATOM 5726 C C . ASP B 1 100 ? 0.014 1.546 25.406 1 84.12 100 ASP B C 1
ATOM 5728 O O . ASP B 1 100 ? -0.917 1.281 24.641 1 84.12 100 ASP B O 1
ATOM 5732 N N . ARG B 1 101 ? -0.059 1.387 26.594 1 89.75 101 ARG B N 1
ATOM 5733 C CA . ARG B 1 101 ? -1.293 0.961 27.25 1 89.75 101 ARG B CA 1
ATOM 5734 C C . ARG B 1 101 ? -2.42 1.957 26.984 1 89.75 101 ARG B C 1
ATOM 5736 O O . ARG B 1 101 ? -3.553 1.562 26.719 1 89.75 101 ARG B O 1
ATOM 5743 N N . ALA B 1 102 ? -2.07 3.191 27.109 1 94.62 102 ALA B N 1
ATOM 5744 C CA . ALA B 1 102 ? -3.064 4.234 26.875 1 94.62 102 ALA B CA 1
ATOM 5745 C C . ALA B 1 102 ? -3.564 4.203 25.438 1 94.62 102 ALA B C 1
ATOM 5747 O O . ALA B 1 102 ? -4.754 4.402 25.172 1 94.62 102 ALA B O 1
ATOM 5748 N N . SER B 1 103 ? -2.674 4.012 24.609 1 87.38 103 SER B N 1
ATOM 5749 C CA . SER B 1 103 ? -3.045 3.928 23.203 1 87.38 103 SER B CA 1
ATOM 5750 C C . SER B 1 103 ? -3.99 2.758 22.953 1 87.38 103 SER B C 1
ATOM 5752 O O . SER B 1 103 ? -4.977 2.896 22.219 1 87.38 103 SER B O 1
ATOM 5754 N N . ALA B 1 104 ? -3.674 1.636 23.484 1 81.44 104 ALA B N 1
ATOM 5755 C CA . ALA B 1 104 ? -4.535 0.462 23.359 1 81.44 104 ALA B CA 1
ATOM 5756 C C . ALA B 1 104 ? -5.922 0.734 23.938 1 81.44 104 ALA B C 1
ATOM 5758 O O . ALA B 1 104 ? -6.934 0.383 23.328 1 81.44 104 ALA B O 1
ATOM 5759 N N . LEU B 1 105 ? -5.934 1.359 25.016 1 91 105 LEU B N 1
ATOM 5760 C CA . LEU B 1 105 ? -7.195 1.698 25.672 1 91 105 LEU B CA 1
ATOM 5761 C C . LEU B 1 105 ? -8.008 2.654 24.812 1 91 105 LEU B C 1
ATOM 5763 O O . LEU B 1 105 ? -9.234 2.527 24.719 1 91 105 LEU B O 1
ATOM 5767 N N . MET B 1 106 ? -7.324 3.613 24.25 1 90.38 106 MET B N 1
ATOM 5768 C CA . MET B 1 106 ? -7.988 4.578 23.391 1 90.38 106 MET B CA 1
ATOM 5769 C C . MET B 1 106 ? -8.664 3.879 22.219 1 90.38 106 MET B C 1
ATOM 5771 O O . MET B 1 106 ? -9.805 4.195 21.875 1 90.38 106 MET B O 1
ATOM 5775 N N . THR B 1 107 ? -8.023 2.951 21.656 1 79.56 107 THR B N 1
ATOM 5776 C CA . THR B 1 107 ? -8.586 2.174 20.562 1 79.56 107 THR B CA 1
ATOM 5777 C C . THR B 1 107 ? -9.82 1.405 21.016 1 79.56 107 THR B C 1
ATOM 5779 O O . THR B 1 107 ? -10.836 1.372 20.328 1 79.56 107 THR B O 1
ATOM 5782 N N . GLU B 1 108 ? -9.711 0.835 22.141 1 84.5 108 GLU B N 1
ATOM 5783 C CA . GLU B 1 108 ? -10.836 0.109 22.719 1 84.5 108 GLU B CA 1
ATOM 5784 C C . GLU B 1 108 ? -12.023 1.035 22.969 1 84.5 108 GLU B C 1
ATOM 5786 O O . GLU B 1 108 ? -13.172 0.666 22.703 1 84.5 108 GLU B O 1
ATOM 5791 N N . ALA B 1 109 ? -11.734 2.154 23.5 1 91.69 109 ALA B N 1
ATOM 5792 C CA . ALA B 1 109 ? -12.781 3.127 23.797 1 91.69 109 ALA B CA 1
ATOM 5793 C C . ALA B 1 109 ? -13.492 3.57 22.516 1 91.69 109 ALA B C 1
ATOM 5795 O O . ALA B 1 109 ? -14.727 3.639 22.469 1 91.69 109 ALA B O 1
ATOM 5796 N N . TYR B 1 110 ? -12.75 3.852 21.469 1 85.31 110 TYR B N 1
ATOM 5797 C CA . TYR B 1 110 ? -13.336 4.266 20.203 1 85.31 110 TYR B CA 1
ATOM 5798 C C . TYR B 1 110 ? -14.195 3.156 19.609 1 85.31 110 TYR B C 1
ATOM 5800 O O . TYR B 1 110 ? -15.281 3.414 19.094 1 85.31 110 TYR B O 1
ATOM 5808 N N . ALA B 1 111 ? -13.711 1.977 19.75 1 79 111 ALA B N 1
ATOM 5809 C CA . ALA B 1 111 ? -14.469 0.83 19.266 1 79 111 ALA B CA 1
ATOM 5810 C C . ALA B 1 111 ? -15.781 0.677 20.031 1 79 111 ALA B C 1
ATOM 5812 O O . ALA B 1 111 ? -16.828 0.436 19.422 1 79 111 ALA B O 1
ATOM 5813 N N . ALA B 1 112 ? -15.727 0.845 21.25 1 87.75 112 ALA B N 1
ATOM 5814 C CA . ALA B 1 112 ? -16.875 0.656 22.125 1 87.75 112 ALA B CA 1
ATOM 5815 C C . ALA B 1 112 ? -17.953 1.711 21.859 1 87.75 112 ALA B C 1
ATOM 5817 O O . ALA B 1 112 ? -19.125 1.482 22.125 1 87.75 112 ALA B O 1
ATOM 5818 N N . THR B 1 113 ? -17.547 2.838 21.359 1 91.5 113 THR B N 1
ATOM 5819 C CA . THR B 1 113 ? -18.5 3.934 21.156 1 91.5 113 THR B CA 1
ATOM 5820 C C . THR B 1 113 ? -18.891 4.051 19.688 1 91.5 113 THR B C 1
ATOM 5822 O O . THR B 1 113 ? -19.688 4.918 19.328 1 91.5 113 THR B O 1
ATOM 5825 N N . SER B 1 114 ? -18.391 3.223 18.844 1 82.06 114 SER B N 1
ATOM 5826 C CA . SER B 1 114 ? -18.516 3.344 17.391 1 82.06 114 SER B CA 1
ATOM 5827 C C . SER B 1 114 ? -19.969 3.111 16.953 1 82.06 114 SER B C 1
ATOM 5829 O O . SER B 1 114 ? -20.359 3.527 15.867 1 82.06 114 SER B O 1
ATOM 5831 N N . PHE B 1 115 ? -20.844 2.502 17.781 1 85.44 115 PHE B N 1
ATOM 5832 C CA . PHE B 1 115 ? -22.219 2.166 17.406 1 85.44 115 PHE B CA 1
ATOM 5833 C C . PHE B 1 115 ? -23.125 3.379 17.531 1 85.44 115 PHE B C 1
ATOM 5835 O O . PHE B 1 115 ? -24.219 3.41 16.953 1 85.44 115 PHE B O 1
ATOM 5842 N N . ILE B 1 116 ? -22.719 4.324 18.219 1 91.5 116 ILE B N 1
ATOM 5843 C CA . ILE B 1 116 ? -23.594 5.395 18.672 1 91.5 116 ILE B CA 1
ATOM 5844 C C . ILE B 1 116 ? -24.125 6.16 17.469 1 91.5 116 ILE B C 1
ATOM 5846 O O . ILE B 1 116 ? -25.344 6.281 17.281 1 91.5 116 ILE B O 1
ATOM 5850 N N . VAL B 1 117 ? -23.25 6.641 16.609 1 89.38 117 VAL B N 1
ATOM 5851 C CA . VAL B 1 117 ? -23.656 7.492 15.5 1 89.38 117 VAL B CA 1
ATOM 5852 C C . VAL B 1 117 ? -24.516 6.688 14.523 1 89.38 117 VAL B C 1
ATOM 5854 O O . VAL B 1 117 ? -25.609 7.098 14.164 1 89.38 117 VAL B O 1
ATOM 5857 N N . PRO B 1 118 ? -24.062 5.48 14.172 1 86.19 118 PRO B N 1
ATOM 5858 C CA . PRO B 1 118 ? -24.891 4.691 13.258 1 86.19 118 PRO B CA 1
ATOM 5859 C C . PRO B 1 118 ? -26.281 4.383 13.836 1 86.19 118 PRO B C 1
ATOM 5861 O O . PRO B 1 118 ? -27.266 4.402 13.109 1 86.19 118 PRO B O 1
ATOM 5864 N N . GLU B 1 119 ? -26.328 4.102 15.094 1 90.38 119 GLU B N 1
ATOM 5865 C CA . GLU B 1 119 ? -27.594 3.773 15.711 1 90.38 119 GLU B CA 1
ATOM 5866 C C . GLU B 1 119 ? -28.516 4.996 15.773 1 90.38 119 GLU B C 1
ATOM 5868 O O . GLU B 1 119 ? -29.719 4.891 15.539 1 90.38 119 GLU B O 1
ATOM 5873 N N . ILE B 1 120 ? -27.953 6.141 16.047 1 94.31 120 ILE B N 1
ATOM 5874 C CA . ILE B 1 120 ? -28.734 7.375 16.078 1 94.31 120 ILE B CA 1
ATOM 5875 C C . ILE B 1 120 ? -29.344 7.633 14.688 1 94.31 120 ILE B C 1
ATOM 5877 O O . ILE B 1 120 ? -30.484 8.062 14.578 1 94.31 120 ILE B O 1
ATOM 5881 N N . LEU B 1 121 ? -28.594 7.352 13.672 1 92.19 121 LEU B N 1
ATOM 5882 C CA . LEU B 1 121 ? -29 7.629 12.305 1 92.19 121 LEU B CA 1
ATOM 5883 C C . LEU B 1 121 ? -30.156 6.715 11.891 1 92.19 121 LEU B C 1
ATOM 5885 O O . LEU B 1 121 ? -30.828 6.973 10.891 1 92.19 121 LEU B O 1
ATOM 5889 N N . THR B 1 122 ? -30.375 5.668 12.664 1 90.06 122 THR B N 1
ATOM 5890 C CA . THR B 1 122 ? -31.516 4.789 12.383 1 90.06 122 THR B CA 1
ATOM 5891 C C . THR B 1 122 ? -32.781 5.336 13 1 90.06 122 THR B C 1
ATOM 5893 O O . THR B 1 122 ? -33.875 4.898 12.656 1 90.06 122 THR B O 1
ATOM 5896 N N . ILE B 1 123 ? -32.656 6.254 13.883 1 93.38 123 ILE B N 1
ATOM 5897 C CA . ILE B 1 123 ? -33.844 6.887 14.492 1 93.38 123 ILE B CA 1
ATOM 5898 C C . ILE B 1 123 ? -34.469 7.859 13.5 1 93.38 123 ILE B C 1
ATOM 5900 O O . ILE B 1 123 ? -33.781 8.727 12.953 1 93.38 123 ILE B O 1
ATOM 5904 N N . PRO B 1 124 ? -35.719 7.738 13.273 1 93.81 124 PRO B N 1
ATOM 5905 C CA . PRO B 1 124 ? -36.375 8.711 12.375 1 93.81 124 PRO B CA 1
ATOM 5906 C C . PRO B 1 124 ? -36.156 10.156 12.836 1 93.81 124 PRO B C 1
ATOM 5908 O O . PRO B 1 124 ? -36.219 10.438 14.031 1 93.81 124 PRO B O 1
ATOM 5911 N N . GLU B 1 125 ? -35.938 11.039 11.867 1 93.31 125 GLU B N 1
ATOM 5912 C CA . GLU B 1 125 ? -35.656 12.438 12.164 1 93.31 125 GLU B CA 1
ATOM 5913 C C . GLU B 1 125 ? -36.781 13.078 12.984 1 93.31 125 GLU B C 1
ATOM 5915 O O . GLU B 1 125 ? -36.5 13.883 13.875 1 93.31 125 GLU B O 1
ATOM 5920 N N . GLU B 1 126 ? -37.969 12.695 12.688 1 94.81 126 GLU B N 1
ATOM 5921 C CA . GLU B 1 126 ? -39.125 13.234 13.422 1 94.81 126 GLU B CA 1
ATOM 5922 C C . GLU B 1 126 ? -39.062 12.828 14.891 1 94.81 126 GLU B C 1
ATOM 5924 O O . GLU B 1 126 ? -39.375 13.641 15.773 1 94.81 126 GLU B O 1
ATOM 5929 N N . LYS B 1 127 ? -38.688 11.664 15.078 1 95.31 127 LYS B N 1
ATOM 5930 C CA . LYS B 1 127 ? -38.562 11.164 16.453 1 95.31 127 LYS B CA 1
ATOM 5931 C C . LYS B 1 127 ? -37.406 11.844 17.172 1 95.31 127 LYS B C 1
ATOM 5933 O O . LYS B 1 127 ? -37.531 12.195 18.359 1 95.31 127 LYS B O 1
ATOM 5938 N N . LEU B 1 128 ? -36.375 12.031 16.531 1 94.94 128 LEU B N 1
ATOM 5939 C CA . LEU B 1 128 ? -35.219 12.719 17.109 1 94.94 128 LEU B CA 1
ATOM 5940 C C . LEU B 1 128 ? -35.594 14.148 17.5 1 94.94 128 LEU B C 1
ATOM 5942 O O . LEU B 1 128 ? -35.156 14.633 18.562 1 94.94 128 LEU B O 1
ATOM 5946 N N . ASN B 1 129 ? -36.312 14.773 16.641 1 94.56 129 ASN B N 1
ATOM 5947 C CA . ASN B 1 129 ? -36.781 16.125 16.938 1 94.56 129 ASN B CA 1
ATOM 5948 C C . ASN B 1 129 ? -37.688 16.156 18.156 1 94.56 129 ASN B C 1
ATOM 5950 O O . ASN B 1 129 ? -37.656 17.078 18.953 1 94.56 129 ASN B O 1
ATOM 5954 N N . LYS B 1 130 ? -38.469 15.18 18.203 1 95.62 130 LYS B N 1
ATOM 5955 C CA . LYS B 1 130 ? -39.344 15.062 19.375 1 95.62 130 LYS B CA 1
ATOM 5956 C C . LYS B 1 130 ? -38.531 14.875 20.656 1 95.62 130 LYS B C 1
ATOM 5958 O O . LYS B 1 130 ? -38.844 15.445 21.703 1 95.62 130 LYS B O 1
ATOM 5963 N N . TYR B 1 131 ? -37.469 14.023 20.547 1 96.25 131 TYR B N 1
ATOM 5964 C CA . TYR B 1 131 ? -36.562 13.844 21.672 1 96.25 131 TYR B CA 1
ATOM 5965 C C . TYR B 1 131 ? -36 15.18 22.141 1 96.25 131 TYR B C 1
ATOM 5967 O O . TYR B 1 131 ? -35.969 15.453 23.344 1 96.25 131 TYR B O 1
ATOM 5975 N N . LEU B 1 132 ? -35.625 16.078 21.219 1 95 132 LEU B N 1
ATOM 5976 C CA . LEU B 1 132 ? -35 17.359 21.516 1 95 132 LEU B CA 1
ATOM 5977 C C . LEU B 1 132 ? -36 18.328 22.125 1 95 132 LEU B C 1
ATOM 5979 O O . LEU B 1 132 ? -35.656 19.156 22.969 1 95 132 LEU B O 1
ATOM 5983 N N . GLU B 1 133 ? -37.219 18.156 21.75 1 94.06 133 GLU B N 1
ATOM 5984 C CA . GLU B 1 133 ? -38.281 19.031 22.266 1 94.06 133 GLU B CA 1
ATOM 5985 C C . GLU B 1 133 ? -38.656 18.656 23.688 1 94.06 133 GLU B C 1
ATOM 5987 O O . GLU B 1 133 ? -38.906 19.531 24.531 1 94.06 133 GLU B O 1
ATOM 5992 N N . GLU B 1 134 ? -38.625 17.453 23.953 1 94.12 134 GLU B N 1
ATOM 5993 C CA . GLU B 1 134 ? -39.156 17 25.234 1 94.12 134 GLU B CA 1
ATOM 5994 C C . GLU B 1 134 ? -38.062 16.984 26.297 1 94.12 134 GLU B C 1
ATOM 5996 O O . GLU B 1 134 ? -38.344 17.047 27.5 1 94.12 134 GLU B O 1
ATOM 6001 N N . ASN B 1 135 ? -36.875 16.844 25.875 1 95.5 135 ASN B N 1
ATOM 6002 C CA . ASN B 1 135 ? -35.75 16.734 26.797 1 95.5 135 ASN B CA 1
ATOM 6003 C C . ASN B 1 135 ? -34.812 17.922 26.688 1 95.5 135 ASN B C 1
ATOM 6005 O O . ASN B 1 135 ? -33.938 17.938 25.828 1 95.5 135 ASN B O 1
ATOM 6009 N N . LYS B 1 136 ? -34.844 18.781 27.609 1 94.56 136 LYS B N 1
ATOM 6010 C CA . LYS B 1 136 ? -34.062 20.031 27.578 1 94.56 136 LYS B CA 1
ATOM 6011 C C . LYS B 1 136 ? -32.562 19.766 27.656 1 94.56 136 LYS B C 1
ATOM 6013 O O . LYS B 1 136 ? -31.781 20.453 27.016 1 94.56 136 LYS B O 1
ATOM 6018 N N . ASP B 1 137 ? -32.219 18.797 28.375 1 95.38 137 ASP B N 1
ATOM 6019 C CA . ASP B 1 137 ? -30.797 18.453 28.5 1 95.38 137 ASP B CA 1
ATOM 6020 C C . ASP B 1 137 ? -30.234 17.906 27.203 1 95.38 137 ASP B C 1
ATOM 6022 O O . ASP B 1 137 ? -29.047 18.078 26.906 1 95.38 137 ASP B O 1
ATOM 6026 N N . LEU B 1 138 ? -31.047 17.312 26.406 1 96.56 138 LEU B N 1
ATOM 6027 C CA . LEU B 1 138 ? -30.625 16.734 25.125 1 96.56 138 LEU B CA 1
ATOM 6028 C C . LEU B 1 138 ? -30.359 17.828 24.109 1 96.56 138 LEU B C 1
ATOM 6030 O O . LEU B 1 138 ? -29.641 17.609 23.125 1 96.56 138 LEU B O 1
ATOM 6034 N N . GLN B 1 139 ? -30.859 18.984 24.406 1 95.56 139 GLN B N 1
ATOM 6035 C CA . GLN B 1 139 ? -30.719 20.094 23.484 1 95.56 139 GLN B CA 1
ATOM 6036 C C . GLN B 1 139 ? -29.266 20.562 23.391 1 95.56 139 GLN B C 1
ATOM 6038 O O . GLN B 1 139 ? -28.875 21.188 22.406 1 95.56 139 GLN B O 1
ATOM 6043 N N . LEU B 1 140 ? -28.516 20.203 24.375 1 95.38 140 LEU B N 1
ATOM 6044 C CA . LEU B 1 140 ? -27.078 20.469 24.344 1 95.38 140 LEU B CA 1
ATOM 6045 C C . LEU B 1 140 ? -26.422 19.844 23.109 1 95.38 140 LEU B C 1
ATOM 6047 O O . LEU B 1 140 ? -25.422 20.359 22.609 1 95.38 140 LEU B O 1
ATOM 6051 N N . TYR B 1 141 ? -27.047 18.812 22.578 1 96.5 141 TYR B N 1
ATOM 6052 C CA . TYR B 1 141 ? -26.438 18.016 21.516 1 96.5 141 TYR B CA 1
ATOM 6053 C C . TYR B 1 141 ? -27.031 18.375 20.156 1 96.5 141 TYR B C 1
ATOM 6055 O O . TYR B 1 141 ? -26.906 17.625 19.203 1 96.5 141 TYR B O 1
ATOM 6063 N N . ARG B 1 142 ? -27.656 19.469 20.062 1 95.44 142 ARG B N 1
ATOM 6064 C CA . ARG B 1 142 ? -28.312 19.875 18.812 1 95.44 142 ARG B CA 1
ATOM 6065 C C . ARG B 1 142 ? -27.328 19.922 17.656 1 95.44 142 ARG B C 1
ATOM 6067 O O . ARG B 1 142 ? -27.609 19.438 16.562 1 95.44 142 ARG B O 1
ATOM 6074 N N . GLN B 1 143 ? -26.188 20.609 17.859 1 95.06 143 GLN B N 1
ATOM 6075 C CA . GLN B 1 143 ? -25.172 20.703 16.812 1 95.06 143 GLN B CA 1
ATOM 6076 C C . GLN B 1 143 ? -24.625 19.328 16.438 1 95.06 143 GLN B C 1
ATOM 6078 O O . GLN B 1 143 ? -24.344 19.047 15.273 1 95.06 143 GLN B O 1
ATOM 6083 N N . PHE B 1 144 ? -24.5 18.484 17.391 1 94.75 144 PHE B N 1
ATOM 6084 C CA . PHE B 1 144 ? -24.047 17.125 17.172 1 94.75 144 PHE B CA 1
ATOM 6085 C C . PHE B 1 144 ? -25 16.359 16.266 1 94.75 144 PHE B C 1
ATOM 6087 O O . PHE B 1 144 ? -24.578 15.727 15.297 1 94.75 144 PHE B O 1
ATOM 6094 N N . PHE B 1 145 ? -26.266 16.5 16.531 1 95.44 145 PHE B N 1
ATOM 6095 C CA . PHE B 1 145 ? -27.281 15.82 15.734 1 95.44 145 PHE B CA 1
ATOM 6096 C C . PHE B 1 145 ? -27.359 16.422 14.336 1 95.44 145 PHE B C 1
ATOM 6098 O O . PHE B 1 145 ? -27.5 15.703 13.352 1 95.44 145 PHE B O 1
ATOM 6105 N N . ARG B 1 146 ? -27.234 17.734 14.32 1 94.31 146 ARG B N 1
ATOM 6106 C CA . ARG B 1 146 ? -27.25 18.406 13.031 1 94.31 146 ARG B CA 1
ATOM 6107 C C . ARG B 1 146 ? -26.141 17.875 12.125 1 94.31 146 ARG B C 1
ATOM 6109 O O . ARG B 1 146 ? -26.375 17.609 10.945 1 94.31 146 ARG B O 1
ATOM 6116 N N . GLU B 1 147 ? -25.031 17.719 12.672 1 93.06 147 GLU B N 1
ATOM 6117 C CA . GLU B 1 147 ? -23.875 17.234 11.906 1 93.06 147 GLU B CA 1
ATOM 6118 C C . GLU B 1 147 ? -24.078 15.797 11.445 1 93.06 147 GLU B C 1
ATOM 6120 O O . GLU B 1 147 ? -23.797 15.469 10.297 1 93.06 147 GLU B O 1
ATOM 6125 N N . ILE B 1 148 ? -24.562 14.969 12.32 1 91.88 148 ILE B N 1
ATOM 6126 C CA . ILE B 1 148 ? -24.75 13.562 11.992 1 91.88 148 ILE B CA 1
ATOM 6127 C C . ILE B 1 148 ? -25.828 13.422 10.922 1 91.88 148 ILE B C 1
ATOM 6129 O O . ILE B 1 148 ? -25.703 12.602 10.008 1 91.88 148 ILE B O 1
ATOM 6133 N N . LEU B 1 149 ? -26.859 14.211 11.039 1 93.44 149 LEU B N 1
ATOM 6134 C CA . LEU B 1 149 ? -27.969 14.133 10.102 1 93.44 149 LEU B CA 1
ATOM 6135 C C . LEU B 1 149 ? -27.562 14.695 8.734 1 93.44 149 LEU B C 1
ATOM 6137 O O . LEU B 1 149 ? -28.031 14.211 7.703 1 93.44 149 LEU B O 1
ATOM 6141 N N . ARG B 1 150 ? -26.688 15.711 8.75 1 93.44 150 ARG B N 1
ATOM 6142 C CA . ARG B 1 150 ? -26.188 16.281 7.504 1 93.44 150 ARG B CA 1
ATOM 6143 C C . ARG B 1 150 ? -25.453 15.234 6.672 1 93.44 150 ARG B C 1
ATOM 6145 O O . ARG B 1 150 ? -25.531 15.242 5.445 1 93.44 150 ARG B O 1
ATOM 6152 N N . GLN B 1 151 ? -24.844 14.352 7.367 1 92 151 GLN B N 1
ATOM 6153 C CA . GLN B 1 151 ? -24 13.359 6.707 1 92 151 GLN B CA 1
ATOM 6154 C C . GLN B 1 151 ? -24.75 12.047 6.508 1 92 151 GLN B C 1
ATOM 6156 O O . GLN B 1 151 ? -24.172 11.047 6.078 1 92 151 GLN B O 1
ATOM 6161 N N . LYS B 1 152 ? -25.984 12.039 6.805 1 91.81 152 LYS B N 1
ATOM 6162 C CA . LYS B 1 152 ? -26.797 10.82 6.852 1 91.81 152 LYS B CA 1
ATOM 6163 C C . LYS B 1 152 ? -26.703 10.055 5.535 1 91.81 152 LYS B C 1
ATOM 6165 O O . LYS B 1 152 ? -26.562 8.828 5.535 1 91.81 152 LYS B O 1
ATOM 6170 N N . GLU B 1 153 ? -26.734 10.805 4.438 1 91.75 153 GLU B N 1
ATOM 6171 C CA . GLU B 1 153 ? -26.75 10.156 3.127 1 91.75 153 GLU B CA 1
ATOM 6172 C C . GLU B 1 153 ? -25.406 9.5 2.83 1 91.75 153 GLU B C 1
ATOM 6174 O O . GLU B 1 153 ? -25.297 8.656 1.933 1 91.75 153 GLU B O 1
ATOM 6179 N N . HIS B 1 154 ? -24.438 9.875 3.557 1 93.12 154 HIS B N 1
ATOM 6180 C CA . HIS B 1 154 ? -23.094 9.383 3.305 1 93.12 154 HIS B CA 1
ATOM 6181 C C . HIS B 1 154 ? -22.688 8.32 4.32 1 93.12 154 HIS B C 1
ATOM 6183 O O . HIS B 1 154 ? -21.578 7.789 4.266 1 93.12 154 HIS B O 1
ATOM 6189 N N . VAL B 1 155 ? -23.562 8.086 5.246 1 89.81 155 VAL B N 1
ATOM 6190 C CA . VAL B 1 155 ? -23.328 7.027 6.223 1 89.81 155 VAL B CA 1
ATOM 6191 C C . VAL B 1 155 ? -23.969 5.73 5.738 1 89.81 155 VAL B C 1
ATOM 6193 O O . VAL B 1 155 ? -25.156 5.707 5.387 1 89.81 155 VAL B O 1
ATOM 6196 N N . LEU B 1 156 ? -23.234 4.645 5.711 1 88.62 156 LEU B N 1
ATOM 6197 C CA . LEU B 1 156 ? -23.719 3.371 5.191 1 88.62 156 LEU B CA 1
ATOM 6198 C C . LEU B 1 156 ? -24.344 2.529 6.301 1 88.62 156 LEU B C 1
ATOM 6200 O O . LEU B 1 156 ? -24.469 2.992 7.434 1 88.62 156 LEU B O 1
ATOM 6204 N N . SER B 1 157 ? -24.797 1.343 5.945 1 85.69 157 SER B N 1
ATOM 6205 C CA . SER B 1 157 ? -25.344 0.425 6.941 1 85.69 157 SER B CA 1
ATOM 6206 C C . SER B 1 157 ? -24.281 0.007 7.953 1 85.69 157 SER B C 1
ATOM 6208 O O . SER B 1 157 ? -23.094 0.189 7.715 1 85.69 157 SER B O 1
ATOM 6210 N N . GLU B 1 158 ? -24.719 -0.394 9.094 1 82.06 158 GLU B N 1
ATOM 6211 C CA . GLU B 1 158 ? -23.812 -0.825 10.148 1 82.06 158 GLU B CA 1
ATOM 6212 C C . GLU B 1 158 ? -22.766 -1.803 9.617 1 82.06 158 GLU B C 1
ATOM 6214 O O . GLU B 1 158 ? -21.578 -1.654 9.883 1 82.06 158 GLU B O 1
ATOM 6219 N N . LYS B 1 159 ? -23.234 -2.77 8.859 1 85.62 159 LYS B N 1
ATOM 6220 C CA . LYS B 1 159 ? -22.328 -3.789 8.328 1 85.62 159 LYS B CA 1
ATOM 6221 C C . LYS B 1 159 ? -21.359 -3.188 7.32 1 85.62 159 LYS B C 1
ATOM 6223 O O . LYS B 1 159 ? -20.188 -3.555 7.297 1 85.62 159 LYS B O 1
ATOM 6228 N N . GLU B 1 160 ? -21.844 -2.281 6.52 1 88.44 160 GLU B N 1
ATOM 6229 C CA . GLU B 1 160 ? -20.984 -1.614 5.543 1 88.44 160 GLU B CA 1
ATOM 6230 C C . GLU B 1 160 ? -19.953 -0.734 6.234 1 88.44 160 GLU B C 1
ATOM 6232 O O . GLU B 1 160 ? -18.797 -0.698 5.828 1 88.44 160 GLU B O 1
ATOM 6237 N N . GLU B 1 161 ? -20.391 -0.067 7.273 1 87.38 161 GLU B N 1
ATOM 6238 C CA . GLU B 1 161 ? -19.469 0.771 8.031 1 87.38 161 GLU B CA 1
ATOM 6239 C C . GLU B 1 161 ? -18.406 -0.072 8.727 1 87.38 161 GLU B C 1
ATOM 6241 O O . GLU B 1 161 ? -17.25 0.355 8.852 1 87.38 161 GLU B O 1
ATOM 6246 N N . GLU B 1 162 ? -18.844 -1.163 9.195 1 85.62 162 GLU B N 1
ATOM 6247 C CA . GLU B 1 162 ? -17.891 -2.088 9.797 1 85.62 162 GLU B CA 1
ATOM 6248 C C . GLU B 1 162 ? -16.828 -2.516 8.781 1 85.62 162 GLU B C 1
ATOM 6250 O O . GLU B 1 162 ? -15.641 -2.613 9.109 1 85.62 162 GLU B O 1
ATOM 6255 N N . LEU B 1 163 ? -17.266 -2.783 7.566 1 89.44 163 LEU B N 1
ATOM 6256 C CA . LEU B 1 163 ? -16.344 -3.162 6.496 1 89.44 163 LEU B CA 1
ATOM 6257 C C . LEU B 1 163 ? -15.375 -2.023 6.18 1 89.44 163 LEU B C 1
ATOM 6259 O O . LEU B 1 163 ? -14.188 -2.256 5.961 1 89.44 163 LEU B O 1
ATOM 6263 N N . LEU B 1 164 ? -15.852 -0.802 6.172 1 90.62 164 LEU B N 1
ATOM 6264 C CA . LEU B 1 164 ? -15 0.357 5.926 1 90.62 164 LEU B CA 1
ATOM 6265 C C . LEU B 1 164 ? -13.953 0.502 7.023 1 90.62 164 LEU B C 1
ATOM 6267 O O . LEU B 1 164 ? -12.789 0.804 6.742 1 90.62 164 LEU B O 1
ATOM 6271 N N . ALA B 1 165 ? -14.375 0.269 8.219 1 84.94 165 ALA B N 1
ATOM 6272 C CA . ALA B 1 165 ? -13.453 0.348 9.352 1 84.94 165 ALA B CA 1
ATOM 6273 C C . ALA B 1 165 ? -12.359 -0.716 9.242 1 84.94 165 ALA B C 1
ATOM 6275 O O . ALA B 1 165 ? -11.18 -0.43 9.461 1 84.94 165 ALA B O 1
ATOM 6276 N N . LEU B 1 166 ? -12.719 -1.891 8.844 1 85.75 166 LEU B N 1
ATOM 6277 C CA . LEU B 1 166 ? -11.773 -2.994 8.68 1 85.75 166 LEU B CA 1
ATOM 6278 C C . LEU B 1 166 ? -10.773 -2.691 7.57 1 85.75 166 LEU B C 1
ATOM 6280 O O . LEU B 1 166 ? -9.609 -3.072 7.664 1 85.75 166 LEU B O 1
ATOM 6284 N N . ALA B 1 167 ? -11.188 -1.986 6.551 1 91.81 167 ALA B N 1
ATOM 6285 C CA . ALA B 1 167 ? -10.367 -1.7 5.379 1 91.81 167 ALA B CA 1
ATOM 6286 C C . ALA B 1 167 ? -9.305 -0.647 5.691 1 91.81 167 ALA B C 1
ATOM 6288 O O . ALA B 1 167 ? -8.344 -0.487 4.941 1 91.81 167 ALA B O 1
ATOM 6289 N N . SER B 1 168 ? -9.391 0.051 6.762 1 89.88 168 SER B N 1
ATOM 6290 C CA . SER B 1 168 ? -8.539 1.198 7.059 1 89.88 168 SER B CA 1
ATOM 6291 C C . SER B 1 168 ? -7.086 0.778 7.219 1 89.88 168 SER B C 1
ATOM 6293 O O . SER B 1 168 ? -6.176 1.515 6.836 1 89.88 168 SER B O 1
ATOM 6295 N N . GLU B 1 169 ? -6.887 -0.352 7.789 1 85.25 169 GLU B N 1
ATOM 6296 C CA . GLU B 1 169 ? -5.52 -0.816 8 1 85.25 169 GLU B CA 1
ATOM 6297 C C . GLU B 1 169 ? -4.797 -1.026 6.672 1 85.25 169 GLU B C 1
ATOM 6299 O O . GLU B 1 169 ? -3.641 -0.623 6.52 1 85.25 169 GLU B O 1
ATOM 6304 N N . MET B 1 170 ? -5.477 -1.652 5.77 1 91.69 170 MET B N 1
ATOM 6305 C CA . MET B 1 170 ? -4.852 -1.877 4.469 1 91.69 170 MET B CA 1
ATOM 6306 C C . MET B 1 170 ? -4.758 -0.577 3.676 1 91.69 170 MET B C 1
ATOM 6308 O O . MET B 1 170 ? -3.807 -0.368 2.924 1 91.69 170 MET B O 1
ATOM 6312 N N . ALA B 1 171 ? -5.727 0.353 3.891 1 94.19 171 ALA B N 1
ATOM 6313 C CA . ALA B 1 171 ? -5.75 1.629 3.18 1 94.19 171 ALA B CA 1
ATOM 6314 C C . ALA B 1 171 ? -4.539 2.48 3.543 1 94.19 171 ALA B C 1
ATOM 6316 O O . ALA B 1 171 ? -4.078 3.29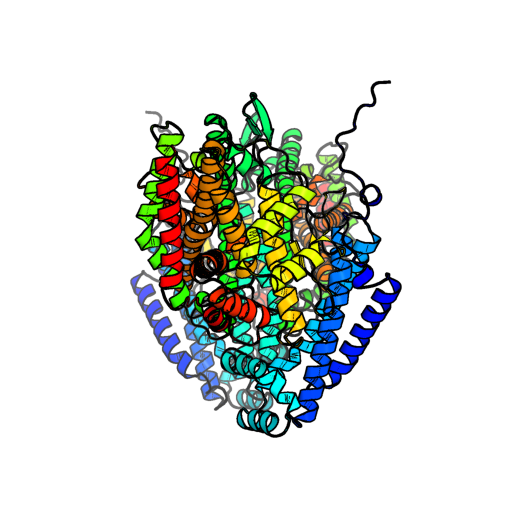1 2.734 1 94.19 171 ALA B O 1
ATOM 6317 N N . GLY B 1 172 ? -3.99 2.305 4.695 1 94.88 172 GLY B N 1
ATOM 6318 C CA . GLY B 1 172 ? -2.865 3.092 5.172 1 94.88 172 GLY B CA 1
ATOM 6319 C C . GLY B 1 172 ? -1.524 2.566 4.695 1 94.88 172 GLY B C 1
ATOM 6320 O O . GLY B 1 172 ? -0.493 3.213 4.891 1 94.88 172 GLY B O 1
ATOM 6321 N N . SER B 1 173 ? -1.488 1.471 3.965 1 95.31 173 SER B N 1
ATOM 6322 C CA . SER B 1 173 ? -0.248 0.787 3.613 1 95.31 173 SER B CA 1
ATOM 6323 C C . SER B 1 173 ? 0.628 1.657 2.719 1 95.31 173 SER B C 1
ATOM 6325 O O . SER B 1 173 ? 1.835 1.771 2.945 1 95.31 173 SER B O 1
ATOM 6327 N N . PRO B 1 174 ? 0.044 2.35 1.681 1 97.25 174 PRO B N 1
ATOM 6328 C CA . PRO B 1 174 ? 0.902 3.184 0.836 1 97.25 174 PRO B CA 1
ATOM 6329 C C . PRO B 1 174 ? 1.642 4.262 1.627 1 97.25 174 PRO B C 1
ATOM 6331 O O . PRO B 1 174 ? 2.836 4.48 1.411 1 97.25 174 PRO B O 1
ATOM 6334 N N . ARG B 1 175 ? 1.018 4.895 2.568 1 96.06 175 ARG B N 1
ATOM 6335 C CA . ARG B 1 175 ? 1.652 5.902 3.414 1 96.06 175 ARG B CA 1
ATOM 6336 C C . ARG B 1 175 ? 2.754 5.281 4.27 1 96.06 175 ARG B C 1
ATOM 6338 O O . ARG B 1 175 ? 3.834 5.859 4.41 1 96.06 175 ARG B O 1
ATOM 6345 N N . GLU B 1 176 ? 2.455 4.121 4.844 1 93.81 176 GLU B N 1
ATOM 6346 C CA . GLU B 1 176 ? 3.441 3.439 5.676 1 93.81 176 GLU B CA 1
ATOM 6347 C C . GLU B 1 176 ? 4.68 3.064 4.863 1 93.81 176 GLU B C 1
ATOM 6349 O O . GLU B 1 176 ? 5.809 3.246 5.324 1 93.81 176 GLU B O 1
ATOM 6354 N N . ILE B 1 177 ? 4.457 2.543 3.67 1 97.69 177 ILE B N 1
ATOM 6355 C CA . ILE B 1 177 ? 5.551 2.158 2.785 1 97.69 177 ILE B CA 1
ATOM 6356 C C . ILE B 1 177 ? 6.391 3.385 2.441 1 97.69 177 ILE B C 1
ATOM 6358 O O . ILE B 1 177 ? 7.621 3.354 2.541 1 97.69 177 ILE B O 1
ATOM 6362 N N . PHE B 1 178 ? 5.758 4.527 2.105 1 98.12 178 PHE B N 1
ATOM 6363 C CA . PHE B 1 178 ? 6.461 5.773 1.825 1 98.12 178 PHE B CA 1
ATOM 6364 C C . PHE B 1 178 ? 7.258 6.23 3.041 1 98.12 178 PHE B C 1
ATOM 6366 O O . PHE B 1 178 ? 8.414 6.648 2.912 1 98.12 178 PHE B O 1
ATOM 6373 N N . THR B 1 179 ? 6.664 6.129 4.145 1 94.06 179 THR B N 1
ATOM 6374 C CA . THR B 1 179 ? 7.309 6.578 5.375 1 94.06 179 THR B CA 1
ATOM 6375 C C . THR B 1 179 ? 8.578 5.773 5.648 1 94.06 179 THR B C 1
ATOM 6377 O O . THR B 1 179 ? 9.617 6.34 5.988 1 94.06 179 THR B O 1
ATOM 6380 N N . MET B 1 180 ? 8.547 4.484 5.496 1 92.94 180 MET B N 1
ATOM 6381 C CA . MET B 1 180 ? 9.719 3.643 5.707 1 92.94 180 MET B CA 1
ATOM 6382 C C . MET B 1 180 ? 10.797 3.941 4.668 1 92.94 180 MET B C 1
ATOM 6384 O O . MET B 1 180 ? 11.977 4.008 4.996 1 92.94 180 MET B O 1
ATOM 6388 N N . PHE B 1 181 ? 10.359 4.191 3.449 1 97.06 181 PHE B N 1
ATOM 6389 C CA . PHE B 1 181 ? 11.305 4.543 2.398 1 97.06 181 PHE B CA 1
ATOM 6390 C C . PHE B 1 181 ? 11.984 5.871 2.703 1 97.06 181 PHE B C 1
ATOM 6392 O O . PHE B 1 181 ? 13.219 5.953 2.732 1 97.06 181 PHE B O 1
ATOM 6399 N N . ASN B 1 182 ? 11.141 6.848 3.039 1 93 182 ASN B N 1
ATOM 6400 C CA . ASN B 1 182 ? 11.57 8.242 3.125 1 93 182 ASN B CA 1
ATOM 6401 C C . ASN B 1 182 ? 12.32 8.516 4.426 1 93 182 ASN B C 1
ATOM 6403 O O . ASN B 1 182 ? 13.195 9.383 4.469 1 93 182 ASN B O 1
ATOM 6407 N N . ASN B 1 183 ? 11.969 7.781 5.445 1 88.06 183 ASN B N 1
ATOM 6408 C CA . ASN B 1 183 ? 12.484 8.133 6.762 1 88.06 183 ASN B CA 1
ATOM 6409 C C . ASN B 1 183 ? 13.492 7.102 7.262 1 88.06 183 ASN B C 1
ATOM 6411 O O . ASN B 1 183 ? 14.336 7.406 8.109 1 88.06 183 ASN B O 1
ATOM 6415 N N . ALA B 1 184 ? 13.398 5.855 6.73 1 86.31 184 ALA B N 1
ATOM 6416 C CA . ALA B 1 184 ? 14.219 4.797 7.32 1 86.31 184 ALA B CA 1
ATOM 6417 C C . ALA B 1 184 ? 15.289 4.32 6.344 1 86.31 184 ALA B C 1
ATOM 6419 O O . ALA B 1 184 ? 16.422 4.043 6.742 1 86.31 184 ALA B O 1
ATOM 6420 N N . ASP B 1 185 ? 14.961 4.281 5.078 1 94.19 185 ASP B N 1
ATOM 6421 C CA . ASP B 1 185 ? 15.812 3.477 4.211 1 94.19 185 ASP B CA 1
ATOM 6422 C C . ASP B 1 185 ? 16.625 4.363 3.264 1 94.19 185 ASP B C 1
ATOM 6424 O O . ASP B 1 185 ? 17.812 4.105 3.023 1 94.19 185 ASP B O 1
ATOM 6428 N N . ILE B 1 186 ? 16.031 5.43 2.646 1 93.81 186 ILE B N 1
ATOM 6429 C CA . ILE B 1 186 ? 16.703 6.199 1.605 1 93.81 186 ILE B CA 1
ATOM 6430 C C . ILE B 1 186 ? 17.922 6.891 2.188 1 93.81 186 ILE B C 1
ATOM 6432 O O . ILE B 1 186 ? 17.906 7.379 3.318 1 93.81 186 ILE B O 1
ATOM 6436 N N . LYS B 1 187 ? 19.031 6.84 1.485 1 92.69 187 LYS B N 1
ATOM 6437 C CA . LYS B 1 187 ? 20.266 7.527 1.848 1 92.69 187 LYS B CA 1
ATOM 6438 C C . LYS B 1 187 ? 20.688 8.5 0.756 1 92.69 187 LYS B C 1
ATOM 6440 O O . LYS B 1 187 ? 20.5 8.234 -0.433 1 92.69 187 LYS B O 1
ATOM 6445 N N . PHE B 1 188 ? 21.234 9.57 1.147 1 94.56 188 PHE B N 1
ATOM 6446 C CA . PHE B 1 188 ? 21.672 10.617 0.231 1 94.56 188 PHE B CA 1
ATOM 6447 C C . PHE B 1 188 ? 23.188 10.672 0.173 1 94.56 188 PHE B C 1
ATOM 6449 O O . PHE B 1 188 ? 23.875 10.188 1.079 1 94.56 188 PHE B O 1
ATOM 6456 N N . PRO B 1 189 ? 23.734 11.141 -0.878 1 95.5 189 PRO B N 1
ATOM 6457 C CA . PRO B 1 189 ? 25.188 11.203 -1.011 1 95.5 189 PRO B CA 1
ATOM 6458 C C . PRO B 1 189 ? 25.812 12.266 -0.109 1 95.5 189 PRO B C 1
ATOM 6460 O O . PRO B 1 189 ? 25.094 13.078 0.484 1 95.5 189 PRO B O 1
ATOM 6463 N N . PHE B 1 190 ? 27.062 12.172 -0.029 1 95.44 190 PHE B N 1
ATOM 6464 C CA . PHE B 1 190 ? 27.844 13.211 0.637 1 95.44 190 PHE B CA 1
ATOM 6465 C C . PHE B 1 190 ? 28.047 14.406 -0.284 1 95.44 190 PHE B C 1
ATOM 6467 O O . PHE B 1 190 ? 28.188 14.242 -1.499 1 95.44 190 PHE B O 1
ATOM 6474 N N . ILE B 1 191 ? 28.016 15.578 0.263 1 96.75 191 ILE B N 1
ATOM 6475 C CA . ILE B 1 191 ? 28.359 16.781 -0.476 1 96.75 191 ILE B CA 1
ATOM 6476 C C . ILE B 1 191 ? 29.406 17.594 0.301 1 96.75 191 ILE B C 1
ATOM 6478 O O . ILE B 1 191 ? 29.672 17.297 1.47 1 96.75 191 ILE B O 1
ATOM 6482 N N . LYS B 1 192 ? 30.031 18.5 -0.338 1 96.62 192 LYS B N 1
ATOM 6483 C CA . LYS B 1 192 ? 30.984 19.375 0.323 1 96.62 192 LYS B CA 1
ATOM 6484 C C . LYS B 1 192 ? 30.297 20.609 0.889 1 96.62 192 LYS B C 1
ATOM 6486 O O . LYS B 1 192 ? 29.609 21.328 0.162 1 96.62 192 LYS B O 1
ATOM 6491 N N . ASP B 1 193 ? 30.5 20.891 2.152 1 95.31 193 ASP B N 1
ATOM 6492 C CA . ASP B 1 193 ? 29.859 22.062 2.766 1 95.31 193 ASP B CA 1
ATOM 6493 C C . ASP B 1 193 ? 30.672 23.328 2.508 1 95.31 193 ASP B C 1
ATOM 6495 O O . ASP B 1 193 ? 31.547 23.344 1.649 1 95.31 193 ASP B O 1
ATOM 6499 N N . GLU B 1 194 ? 30.359 24.453 3.174 1 94.5 194 GLU B N 1
ATOM 6500 C CA . GLU B 1 194 ? 30.984 25.75 2.947 1 94.5 194 GLU B CA 1
ATOM 6501 C C . GLU B 1 194 ? 32.469 25.719 3.271 1 94.5 194 GLU B C 1
ATOM 6503 O O . GLU B 1 194 ? 33.281 26.438 2.672 1 94.5 194 GLU B O 1
ATOM 6508 N N . ASP B 1 195 ? 32.844 24.812 4.148 1 94.75 195 ASP B N 1
ATOM 6509 C CA . ASP B 1 195 ? 34.219 24.688 4.582 1 94.75 195 ASP B CA 1
ATOM 6510 C C . ASP B 1 195 ? 34.969 23.656 3.744 1 94.75 195 ASP B C 1
ATOM 6512 O O . ASP B 1 195 ? 36.156 23.375 4.008 1 94.75 195 ASP B O 1
ATOM 6516 N N . GLY B 1 196 ? 34.281 23.047 2.889 1 93.81 196 GLY B N 1
ATOM 6517 C CA . GLY B 1 196 ? 34.906 22.062 2.025 1 93.81 196 GLY B CA 1
ATOM 6518 C C . GLY B 1 196 ? 34.906 20.672 2.613 1 93.81 196 GLY B C 1
ATOM 6519 O O . GLY B 1 196 ? 35.5 19.75 2.051 1 93.81 196 GLY B O 1
ATOM 6520 N N . GLU B 1 197 ? 34.219 20.5 3.67 1 95.81 197 GLU B N 1
ATOM 6521 C CA . GLU B 1 197 ? 34.156 19.203 4.332 1 95.81 197 GLU B CA 1
ATOM 6522 C C . GLU B 1 197 ? 33 18.359 3.762 1 95.81 197 GLU B C 1
ATOM 6524 O O . GLU B 1 197 ? 31.938 18.875 3.457 1 95.81 197 GLU B O 1
ATOM 6529 N N . GLU B 1 198 ? 33.344 17.109 3.639 1 95.5 198 GLU B N 1
ATOM 6530 C CA . GLU B 1 198 ? 32.312 16.172 3.182 1 95.5 198 GLU B CA 1
ATOM 6531 C C . GLU B 1 198 ? 31.312 15.883 4.277 1 95.5 198 GLU B C 1
ATOM 6533 O O . GLU B 1 198 ? 31.656 15.398 5.355 1 95.5 198 GLU B O 1
ATOM 6538 N N . VAL B 1 199 ? 30.094 16.234 3.955 1 93.88 199 VAL B N 1
ATOM 6539 C CA . VAL B 1 199 ? 29.016 16.016 4.906 1 93.88 199 VAL B CA 1
ATOM 6540 C C . VAL B 1 199 ? 27.875 15.25 4.227 1 93.88 199 VAL B C 1
ATOM 6542 O O . VAL B 1 199 ? 27.562 15.5 3.061 1 93.88 199 VAL B O 1
ATOM 6545 N N . GLU B 1 200 ? 27.344 14.312 5 1 92.25 200 GLU B N 1
ATOM 6546 C CA . GLU B 1 200 ? 26.219 13.539 4.461 1 92.25 200 GLU B CA 1
ATOM 6547 C C . GLU B 1 200 ? 24.984 14.414 4.312 1 92.25 200 GLU B C 1
ATOM 6549 O O . GLU B 1 200 ? 24.578 15.102 5.254 1 92.25 200 GLU B O 1
ATOM 6554 N N . LEU B 1 201 ? 24.438 14.414 3.111 1 94.38 201 LEU B N 1
ATOM 6555 C CA . LEU B 1 201 ? 23.125 15.047 2.898 1 94.38 201 LEU B CA 1
ATOM 6556 C C . LEU B 1 201 ? 22.016 14.219 3.533 1 94.38 201 LEU B C 1
ATOM 6558 O O . LEU B 1 201 ? 22.016 12.992 3.438 1 94.38 201 LEU B O 1
ATOM 6562 N N . THR B 1 202 ? 21.172 14.805 4.332 1 89.31 202 THR B N 1
ATOM 6563 C CA . THR B 1 202 ? 19.953 14.219 4.871 1 89.31 202 THR B CA 1
ATOM 6564 C C . THR B 1 202 ? 18.766 15.148 4.641 1 89.31 202 THR B C 1
ATOM 6566 O O . THR B 1 202 ? 18.938 16.297 4.246 1 89.31 202 THR B O 1
ATOM 6569 N N . LYS B 1 203 ? 17.594 14.648 4.777 1 87.31 203 LYS B N 1
ATOM 6570 C CA . LYS B 1 203 ? 16.406 15.477 4.648 1 87.31 203 LYS B CA 1
ATOM 6571 C C . LYS B 1 203 ? 16.422 16.625 5.652 1 87.31 203 LYS B C 1
ATOM 6573 O O . LYS B 1 203 ? 16.031 17.75 5.328 1 87.31 203 LYS B O 1
ATOM 6578 N N . GLY B 1 204 ? 16.953 16.344 6.816 1 80.06 204 GLY B N 1
ATOM 6579 C CA . GLY B 1 204 ? 17.016 17.344 7.867 1 80.06 204 GLY B CA 1
ATOM 6580 C C . GLY B 1 204 ? 18.016 18.453 7.582 1 80.06 204 GLY B C 1
ATOM 6581 O O . GLY B 1 204 ? 17.781 19.609 7.914 1 80.06 204 GLY B O 1
ATOM 6582 N N . ARG B 1 205 ? 19.078 18.125 6.867 1 88.12 205 ARG B N 1
ATOM 6583 C CA . ARG B 1 205 ? 20.141 19.094 6.609 1 88.12 205 ARG B CA 1
ATOM 6584 C C . ARG B 1 205 ? 19.891 19.844 5.301 1 88.12 205 ARG B C 1
ATOM 6586 O O . ARG B 1 205 ? 20.531 20.859 5.039 1 88.12 205 ARG B O 1
ATOM 6593 N N . TYR B 1 206 ? 19.016 19.359 4.555 1 93.38 206 TYR B N 1
ATOM 6594 C CA . TYR B 1 206 ? 18.812 19.859 3.201 1 93.38 206 TYR B CA 1
ATOM 6595 C C . TYR B 1 206 ? 18.5 21.359 3.211 1 93.38 206 TYR B C 1
ATOM 6597 O O . TYR B 1 206 ? 19.172 22.141 2.529 1 93.38 206 TYR B O 1
ATOM 6605 N N . ILE B 1 207 ? 17.562 21.75 4.043 1 89.81 207 ILE B N 1
ATOM 6606 C CA . ILE B 1 207 ? 17.156 23.156 4.066 1 89.81 207 ILE B CA 1
ATOM 6607 C C . ILE B 1 207 ? 18.312 24.016 4.539 1 89.81 207 ILE B C 1
ATOM 6609 O O . ILE B 1 207 ? 18.531 25.109 4.012 1 89.81 207 ILE B O 1
ATOM 6613 N N . LYS B 1 208 ? 19.062 23.516 5.496 1 88.25 208 LYS B N 1
ATOM 6614 C CA . LYS B 1 208 ? 20.219 24.266 5.965 1 88.25 208 LYS B CA 1
ATOM 6615 C C . LYS B 1 208 ? 21.234 24.484 4.836 1 88.25 208 LYS B C 1
ATOM 6617 O O . LYS B 1 208 ? 21.812 25.562 4.719 1 88.25 208 LYS B O 1
ATOM 6622 N N . PHE B 1 209 ? 21.406 23.469 4.047 1 94.44 209 PHE B N 1
ATOM 6623 C CA . PHE B 1 209 ? 22.297 23.578 2.904 1 94.44 209 PHE B CA 1
ATOM 6624 C C . PHE B 1 209 ? 21.766 24.594 1.9 1 94.44 209 PHE B C 1
ATOM 6626 O O . PHE B 1 209 ? 22.531 25.344 1.285 1 94.44 209 PHE B O 1
ATOM 6633 N N . LEU B 1 210 ? 20.453 24.703 1.799 1 96.25 210 LEU B N 1
ATOM 6634 C CA . LEU B 1 210 ? 19.859 25.641 0.857 1 96.25 210 LEU B CA 1
ATOM 6635 C C . LEU B 1 210 ? 19.953 27.078 1.378 1 96.25 210 LEU B C 1
ATOM 6637 O O . LEU B 1 210 ? 19.781 28.031 0.617 1 96.25 210 LEU B O 1
ATOM 6641 N N . GLU B 1 211 ? 20.266 27.203 2.65 1 93.44 211 GLU B N 1
ATOM 6642 C CA . GLU B 1 211 ? 20.422 28.516 3.268 1 93.44 211 GLU B CA 1
ATOM 6643 C C . GLU B 1 211 ? 21.875 28.969 3.213 1 93.44 211 GLU B C 1
ATOM 6645 O O . GLU B 1 211 ? 22.188 30.094 3.635 1 93.44 211 GLU B O 1
ATOM 6650 N N . SER B 1 212 ? 22.75 28.156 2.666 1 94.44 212 SER B N 1
ATOM 6651 C CA . SER B 1 212 ? 24.188 28.469 2.611 1 94.44 212 SER B CA 1
ATOM 6652 C C . SER B 1 212 ? 24.453 29.703 1.756 1 94.44 212 SER B C 1
ATOM 6654 O O . SER B 1 212 ? 23.828 29.891 0.708 1 94.44 212 SER B O 1
ATOM 6656 N N . LYS B 1 213 ? 25.375 30.469 2.195 1 93.19 213 LYS B N 1
ATOM 6657 C CA . LYS B 1 213 ? 25.812 31.609 1.4 1 93.19 213 LYS B CA 1
ATOM 6658 C C . LYS B 1 213 ? 26.609 31.172 0.186 1 93.19 213 LYS B C 1
ATOM 6660 O O . LYS B 1 213 ? 26.766 31.922 -0.779 1 93.19 213 LYS B O 1
ATOM 6665 N N . ASP B 1 214 ? 27.141 29.984 0.333 1 96.19 214 ASP B N 1
ATOM 6666 C CA . ASP B 1 214 ? 27.875 29.391 -0.784 1 96.19 214 ASP B CA 1
ATOM 6667 C C . ASP B 1 214 ? 26.922 28.75 -1.789 1 96.19 214 ASP B C 1
ATOM 6669 O O . ASP B 1 214 ? 26.344 27.688 -1.526 1 96.19 214 ASP B O 1
ATOM 6673 N N . ARG B 1 215 ? 26.781 29.359 -2.934 1 96.88 215 ARG B N 1
ATOM 6674 C CA . ARG B 1 215 ? 25.828 28.938 -3.955 1 96.88 215 ARG B CA 1
ATOM 6675 C C . ARG B 1 215 ? 26.141 27.516 -4.434 1 96.88 215 ARG B C 1
ATOM 6677 O O . ARG B 1 215 ? 25.234 26.766 -4.781 1 96.88 215 ARG B O 1
ATOM 6684 N N . ARG B 1 216 ? 27.422 27.219 -4.445 1 97.5 216 ARG B N 1
ATOM 6685 C CA . ARG B 1 216 ? 27.828 25.859 -4.832 1 97.5 216 ARG B CA 1
ATOM 6686 C C . ARG B 1 216 ? 27.203 24.828 -3.904 1 97.5 216 ARG B C 1
ATOM 6688 O O . ARG B 1 216 ? 26.719 23.781 -4.363 1 97.5 216 ARG B O 1
ATOM 6695 N N . VAL B 1 217 ? 27.141 25.141 -2.643 1 97.88 217 VAL B N 1
ATOM 6696 C CA . VAL B 1 217 ? 26.609 24.219 -1.638 1 97.88 217 VAL B CA 1
ATOM 6697 C C . VAL B 1 217 ? 25.109 24.047 -1.856 1 97.88 217 VAL B C 1
ATOM 6699 O O . VAL B 1 217 ? 24.594 22.922 -1.807 1 97.88 217 VAL B O 1
ATOM 6702 N N . ARG B 1 218 ? 24.406 25.141 -2.145 1 98.06 218 ARG B N 1
ATOM 6703 C CA . ARG B 1 218 ? 22.969 25.078 -2.396 1 98.06 218 ARG B CA 1
ATOM 6704 C C . ARG B 1 218 ? 22.672 24.203 -3.613 1 98.06 218 ARG B C 1
ATOM 6706 O O . ARG B 1 218 ? 21.812 23.328 -3.557 1 98.06 218 ARG B O 1
ATOM 6713 N N . LYS B 1 219 ? 23.406 24.453 -4.645 1 98.19 219 LYS B N 1
ATOM 6714 C CA . LYS B 1 219 ? 23.203 23.719 -5.895 1 98.19 219 LYS B CA 1
ATOM 6715 C C . LYS B 1 219 ? 23.5 22.234 -5.719 1 98.19 219 LYS B C 1
ATOM 6717 O O . LYS B 1 219 ? 22.719 21.391 -6.16 1 98.19 219 LYS B O 1
ATOM 6722 N N . ASP B 1 220 ? 24.625 21.938 -5.047 1 98.06 220 ASP B N 1
ATOM 6723 C CA . ASP B 1 220 ? 25.016 20.547 -4.832 1 98.06 220 ASP B CA 1
ATOM 6724 C C . ASP B 1 220 ? 23.969 19.812 -4.012 1 98.06 220 ASP B C 1
ATOM 6726 O O . ASP B 1 220 ? 23.609 18.672 -4.336 1 98.06 220 ASP B O 1
ATOM 6730 N N . ALA B 1 221 ? 23.438 20.438 -2.98 1 98.06 221 ALA B N 1
ATOM 6731 C CA . ALA B 1 221 ? 22.438 19.828 -2.129 1 98.06 221 ALA B CA 1
ATOM 6732 C C . ALA B 1 221 ? 21.141 19.578 -2.906 1 98.06 221 ALA B C 1
ATOM 6734 O O . ALA B 1 221 ? 20.562 18.484 -2.816 1 98.06 221 ALA B O 1
ATOM 6735 N N . PHE B 1 222 ? 20.781 20.562 -3.674 1 98.31 222 PHE B N 1
ATOM 6736 C CA . PHE B 1 222 ? 19.562 20.5 -4.484 1 98.31 222 PHE B CA 1
ATOM 6737 C C . PHE B 1 222 ? 19.641 19.359 -5.492 1 98.31 222 PHE B C 1
ATOM 6739 O O . PHE B 1 222 ? 18.734 18.531 -5.562 1 98.31 222 PHE B O 1
ATOM 6746 N N . GLN B 1 223 ? 20.688 19.281 -6.164 1 98.19 223 GLN B N 1
ATOM 6747 C CA . GLN B 1 223 ? 20.875 18.25 -7.18 1 98.19 223 GLN B CA 1
ATOM 6748 C C . GLN B 1 223 ? 21 16.875 -6.547 1 98.19 223 GLN B C 1
ATOM 6750 O O . GLN B 1 223 ? 20.406 15.898 -7.027 1 98.19 223 GLN B O 1
ATOM 6755 N N . ALA B 1 224 ? 21.75 16.781 -5.469 1 97.75 224 ALA B N 1
ATOM 6756 C CA . ALA B 1 224 ? 21.969 15.516 -4.785 1 97.75 224 ALA B CA 1
ATOM 6757 C C . ALA B 1 224 ? 20.656 14.953 -4.25 1 97.75 224 ALA B C 1
ATOM 6759 O O . ALA B 1 224 ? 20.375 13.758 -4.398 1 97.75 224 ALA B O 1
ATOM 6760 N N . LEU B 1 225 ? 19.812 15.789 -3.668 1 97.62 225 LEU B N 1
ATOM 6761 C CA . LEU B 1 225 ? 18.562 15.336 -3.076 1 97.62 225 LEU B CA 1
ATOM 6762 C C . LEU B 1 225 ? 17.625 14.797 -4.145 1 97.62 225 LEU B C 1
ATOM 6764 O O . LEU B 1 225 ? 17.172 13.648 -4.066 1 97.62 225 LEU B O 1
ATOM 6768 N N . TYR B 1 226 ? 17.406 15.562 -5.16 1 98.06 226 TYR B N 1
ATOM 6769 C CA . TYR B 1 226 ? 16.359 15.219 -6.102 1 98.06 226 TYR B CA 1
ATOM 6770 C C . TYR B 1 226 ? 16.812 14.141 -7.074 1 98.06 226 TYR B C 1
ATOM 6772 O O . TYR B 1 226 ? 16.016 13.328 -7.539 1 98.06 226 TYR B O 1
ATOM 6780 N N . SER B 1 227 ? 18.109 14.07 -7.324 1 97.44 227 SER B N 1
ATOM 6781 C CA . SER B 1 227 ? 18.594 12.961 -8.125 1 97.44 227 SER B CA 1
ATOM 6782 C C . SER B 1 227 ? 18.438 11.633 -7.395 1 97.44 227 SER B C 1
ATOM 6784 O O . SER B 1 227 ? 18.219 10.594 -8.023 1 97.44 227 SER B O 1
ATOM 6786 N N . THR B 1 228 ? 18.609 11.672 -6.121 1 97.44 228 THR B N 1
ATOM 6787 C CA . THR B 1 228 ? 18.422 10.469 -5.32 1 97.44 228 THR B CA 1
ATOM 6788 C C . THR B 1 228 ? 16.969 10.023 -5.359 1 97.44 228 THR B C 1
ATOM 6790 O O . THR B 1 228 ? 16.688 8.844 -5.594 1 97.44 228 THR B O 1
ATOM 6793 N N . TYR B 1 229 ? 16.047 10.938 -5.18 1 98 229 TYR B N 1
ATOM 6794 C CA . TYR B 1 229 ? 14.625 10.594 -5.273 1 98 229 TYR B CA 1
ATOM 6795 C C . TYR B 1 229 ? 14.273 10.094 -6.668 1 98 229 TYR B C 1
ATOM 6797 O O . TYR B 1 229 ? 13.461 9.18 -6.816 1 98 229 TYR B O 1
ATOM 6805 N N . ALA B 1 230 ? 14.859 10.656 -7.668 1 97.75 230 ALA B N 1
ATOM 6806 C CA . ALA B 1 230 ? 14.578 10.289 -9.055 1 97.75 230 ALA B CA 1
ATOM 6807 C C . ALA B 1 230 ? 14.898 8.82 -9.305 1 97.75 230 ALA B C 1
ATOM 6809 O O . ALA B 1 230 ? 14.234 8.164 -10.109 1 97.75 230 ALA B O 1
ATOM 6810 N N . LYS B 1 231 ? 15.859 8.289 -8.617 1 96.19 231 LYS B N 1
ATOM 6811 C CA . LYS B 1 231 ? 16.266 6.895 -8.789 1 96.19 231 LYS B CA 1
ATOM 6812 C C . LYS B 1 231 ? 15.148 5.941 -8.383 1 96.19 231 LYS B C 1
ATOM 6814 O O . LYS B 1 231 ? 15.148 4.773 -8.781 1 96.19 231 LYS B O 1
ATOM 6819 N N . PHE B 1 232 ? 14.211 6.426 -7.582 1 97.69 232 PHE B N 1
ATOM 6820 C CA . PHE B 1 232 ? 13.148 5.566 -7.074 1 97.69 232 PHE B CA 1
ATOM 6821 C C . PHE B 1 232 ? 11.773 6.133 -7.426 1 97.69 232 PHE B C 1
ATOM 6823 O O . PHE B 1 232 ? 10.805 5.906 -6.707 1 97.69 232 PHE B O 1
ATOM 6830 N N . LYS B 1 233 ? 11.711 6.945 -8.5 1 97.75 233 LYS B N 1
ATOM 6831 C CA . LYS B 1 233 ? 10.523 7.719 -8.836 1 97.75 233 LYS B CA 1
ATOM 6832 C C . LYS B 1 233 ? 9.328 6.805 -9.102 1 97.75 233 LYS B C 1
ATOM 6834 O O . LYS B 1 233 ? 8.195 7.145 -8.766 1 97.75 233 LYS B O 1
ATOM 6839 N N . ASN B 1 234 ? 9.547 5.574 -9.656 1 95.75 234 ASN B N 1
ATOM 6840 C CA . ASN B 1 234 ? 8.445 4.672 -9.953 1 95.75 234 ASN B CA 1
ATOM 6841 C C . ASN B 1 234 ? 7.84 4.078 -8.68 1 95.75 234 ASN B C 1
ATOM 6843 O O . ASN B 1 234 ? 6.617 3.957 -8.57 1 95.75 234 ASN B O 1
ATOM 6847 N N . THR B 1 235 ? 8.719 3.723 -7.73 1 97.81 235 THR B N 1
ATOM 6848 C CA . THR B 1 235 ? 8.273 3.209 -6.438 1 97.81 235 THR B CA 1
ATOM 6849 C C . THR B 1 235 ? 7.449 4.254 -5.691 1 97.81 235 THR B C 1
ATOM 6851 O O . THR B 1 235 ? 6.359 3.959 -5.199 1 97.81 235 THR B O 1
ATOM 6854 N N . ILE B 1 236 ? 7.914 5.492 -5.703 1 98.56 236 ILE B N 1
ATOM 6855 C CA . ILE B 1 236 ? 7.258 6.566 -4.965 1 98.56 236 ILE B CA 1
ATOM 6856 C C . ILE B 1 236 ? 5.949 6.941 -5.656 1 98.56 236 ILE B C 1
ATOM 6858 O O . ILE B 1 236 ? 4.941 7.199 -4.996 1 98.56 236 ILE B O 1
ATOM 6862 N N . ALA B 1 237 ? 5.969 6.941 -6.973 1 98.12 237 ALA B N 1
ATOM 6863 C CA . ALA B 1 237 ? 4.742 7.203 -7.719 1 98.12 237 ALA B CA 1
ATOM 6864 C C . ALA B 1 237 ? 3.676 6.16 -7.406 1 98.12 237 ALA B C 1
ATOM 6866 O O . ALA B 1 237 ? 2.514 6.5 -7.176 1 98.12 237 ALA B O 1
ATOM 6867 N N . ALA B 1 238 ? 4.105 4.879 -7.375 1 96.88 238 ALA B N 1
ATOM 6868 C CA . ALA B 1 238 ? 3.162 3.812 -7.051 1 96.88 238 ALA B CA 1
ATOM 6869 C C . ALA B 1 238 ? 2.584 4 -5.648 1 96.88 238 ALA B C 1
ATOM 6871 O O . ALA B 1 238 ? 1.403 3.732 -5.418 1 96.88 238 ALA B O 1
ATOM 6872 N N . SER B 1 239 ? 3.396 4.438 -4.711 1 98.12 239 SER B N 1
ATOM 6873 C CA . SER B 1 239 ? 2.939 4.688 -3.348 1 98.12 239 SER B CA 1
ATOM 6874 C C . SER B 1 239 ? 1.922 5.82 -3.303 1 98.12 239 SER B C 1
ATOM 6876 O O . SER B 1 239 ? 0.863 5.688 -2.688 1 98.12 239 SER B O 1
ATOM 6878 N N . LEU B 1 240 ? 2.201 6.914 -4.004 1 98.38 240 LEU B N 1
ATOM 6879 C CA . LEU B 1 240 ? 1.278 8.047 -4.02 1 98.38 240 LEU B CA 1
ATOM 6880 C C . LEU B 1 240 ? -0.036 7.664 -4.695 1 98.38 240 LEU B C 1
ATOM 6882 O O . LEU B 1 240 ? -1.113 7.977 -4.18 1 98.38 240 LEU B O 1
ATOM 6886 N N . VAL B 1 241 ? 0.057 6.969 -5.785 1 96.75 241 VAL B N 1
ATOM 6887 C CA . VAL B 1 241 ? -1.135 6.539 -6.508 1 96.75 241 VAL B CA 1
ATOM 6888 C C . VAL B 1 241 ? -1.96 5.598 -5.629 1 96.75 241 VAL B C 1
ATOM 6890 O O . VAL B 1 241 ? -3.191 5.652 -5.641 1 96.75 241 VAL B O 1
ATOM 6893 N N . GLY B 1 242 ? -1.23 4.672 -4.879 1 97.06 242 GLY B N 1
ATOM 6894 C CA . GLY B 1 242 ? -1.931 3.832 -3.922 1 97.06 242 GLY B CA 1
ATOM 6895 C C . GLY B 1 242 ? -2.752 4.621 -2.92 1 97.06 242 GLY B C 1
ATOM 6896 O O . GLY B 1 242 ? -3.883 4.246 -2.602 1 97.06 242 GLY B O 1
ATOM 6897 N N . SER B 1 243 ? -2.217 5.742 -2.432 1 97.62 243 SER B N 1
ATOM 6898 C CA . SER B 1 243 ? -2.934 6.609 -1.503 1 97.62 243 SER B CA 1
ATOM 6899 C C . SER B 1 243 ? -4.133 7.27 -2.174 1 97.62 243 SER B C 1
ATOM 6901 O O . SER B 1 243 ? -5.195 7.41 -1.562 1 97.62 243 SER B O 1
ATOM 6903 N N . ILE B 1 244 ? -3.979 7.691 -3.406 1 97.25 244 ILE B N 1
ATOM 6904 C CA . ILE B 1 244 ? -5.047 8.312 -4.18 1 97.25 244 ILE B CA 1
ATOM 6905 C C . ILE B 1 244 ? -6.176 7.309 -4.402 1 97.25 244 ILE B C 1
ATOM 6907 O O . ILE B 1 244 ? -7.355 7.652 -4.281 1 97.25 244 ILE B O 1
ATOM 6911 N N . LYS B 1 245 ? -5.828 6.031 -4.68 1 94.31 245 LYS B N 1
ATOM 6912 C CA . LYS B 1 245 ? -6.812 4.965 -4.832 1 94.31 245 LYS B CA 1
ATOM 6913 C C . LYS B 1 245 ? -7.621 4.77 -3.553 1 94.31 245 LYS B C 1
ATOM 6915 O O . LYS B 1 245 ? -8.836 4.586 -3.602 1 94.31 245 LYS B O 1
ATOM 6920 N N . ALA B 1 246 ? -6.961 4.805 -2.408 1 96.19 246 ALA B N 1
ATOM 6921 C CA . ALA B 1 246 ? -7.637 4.668 -1.122 1 96.19 246 ALA B CA 1
ATOM 6922 C C . ALA B 1 246 ? -8.641 5.797 -0.905 1 96.19 246 ALA B C 1
ATOM 6924 O O . ALA B 1 246 ? -9.773 5.562 -0.484 1 96.19 246 ALA B O 1
ATOM 6925 N N . SER B 1 247 ? -8.203 7.008 -1.263 1 96.5 247 SER B N 1
ATOM 6926 C CA . SER B 1 247 ? -9.094 8.156 -1.136 1 96.5 247 SER B CA 1
ATOM 6927 C C . SER B 1 247 ? -10.328 8 -2.02 1 96.5 247 SER B C 1
ATOM 6929 O O . SER B 1 247 ? -11.445 8.281 -1.587 1 96.5 247 SER B O 1
ATOM 6931 N N . LYS B 1 248 ? -10.133 7.605 -3.188 1 94.44 248 LYS B N 1
ATOM 6932 C CA . LYS B 1 248 ? -11.242 7.395 -4.113 1 94.44 248 LYS B CA 1
ATOM 6933 C C . LYS B 1 248 ? -12.188 6.312 -3.604 1 94.44 248 LYS B C 1
ATOM 6935 O O . LYS B 1 248 ? -13.406 6.453 -3.693 1 94.44 248 LYS B O 1
ATOM 6940 N N . PHE B 1 249 ? -11.695 5.207 -3.049 1 95 249 PHE B N 1
ATOM 6941 C CA . PHE B 1 249 ? -12.508 4.121 -2.508 1 95 249 PHE B CA 1
ATOM 6942 C C . PHE B 1 249 ? -13.461 4.641 -1.442 1 95 249 PHE B C 1
ATOM 6944 O O . PHE B 1 249 ? -14.672 4.414 -1.525 1 95 249 PHE B O 1
ATOM 6951 N N . TYR B 1 250 ? -12.938 5.355 -0.468 1 94.75 250 TYR B N 1
ATOM 6952 C CA . TYR B 1 250 ? -13.758 5.828 0.639 1 94.75 250 TYR B CA 1
ATOM 6953 C C . TYR B 1 250 ? -14.773 6.855 0.162 1 94.75 250 TYR B C 1
ATOM 6955 O O . TYR B 1 250 ? -15.93 6.852 0.605 1 94.75 250 TYR B O 1
ATOM 6963 N N . ALA B 1 251 ? -14.336 7.75 -0.767 1 95.75 251 ALA B N 1
ATOM 6964 C CA . ALA B 1 251 ? -15.266 8.742 -1.307 1 95.75 251 ALA B CA 1
ATOM 6965 C C . ALA B 1 251 ? -16.406 8.078 -2.055 1 95.75 251 ALA B C 1
ATOM 6967 O O . ALA B 1 251 ? -17.578 8.414 -1.843 1 95.75 251 ALA B O 1
ATOM 6968 N N . THR B 1 252 ? -16.062 7.074 -2.848 1 93.31 252 THR B N 1
ATOM 6969 C CA . THR B 1 252 ? -17.062 6.359 -3.631 1 93.31 252 THR B CA 1
ATOM 6970 C C . THR B 1 252 ? -17.984 5.559 -2.723 1 93.31 252 THR B C 1
ATOM 6972 O O . THR B 1 252 ? -19.203 5.594 -2.887 1 93.31 252 THR B O 1
ATOM 6975 N N . ALA B 1 253 ? -17.406 4.844 -1.776 1 92.5 253 ALA B N 1
ATOM 6976 C CA . ALA B 1 253 ? -18.188 4.051 -0.834 1 92.5 253 ALA B CA 1
ATOM 6977 C C . ALA B 1 253 ? -19.188 4.926 -0.085 1 92.5 253 ALA B C 1
ATOM 6979 O O . ALA B 1 253 ? -20.344 4.52 0.14 1 92.5 253 ALA B O 1
ATOM 6980 N N . ALA B 1 254 ? -18.781 6.145 0.258 1 93.94 254 ALA B N 1
ATOM 6981 C CA . ALA B 1 254 ? -19.625 7.074 1.009 1 93.94 254 ALA B CA 1
ATOM 6982 C C . ALA B 1 254 ? -20.516 7.895 0.072 1 93.94 254 ALA B C 1
ATOM 6984 O O . ALA B 1 254 ? -21.172 8.844 0.502 1 93.94 254 ALA B O 1
ATOM 6985 N N . LYS B 1 255 ? -20.469 7.656 -1.204 1 94.06 255 LYS B N 1
ATOM 6986 C CA . LYS B 1 255 ? -21.375 8.195 -2.213 1 94.06 255 LYS B CA 1
ATOM 6987 C C . LYS B 1 255 ? -21.078 9.672 -2.48 1 94.06 255 LYS B C 1
ATOM 6989 O O . LYS B 1 255 ? -22 10.477 -2.643 1 94.06 255 LYS B O 1
ATOM 6994 N N . TYR B 1 256 ? -19.859 10.016 -2.414 1 95.69 256 TYR B N 1
ATOM 6995 C CA . TYR B 1 256 ? -19.422 11.336 -2.867 1 95.69 256 TYR B CA 1
ATOM 6996 C C . TYR B 1 256 ? -19 11.297 -4.332 1 95.69 256 TYR B C 1
ATOM 6998 O O . TYR B 1 256 ? -18.641 10.242 -4.852 1 95.69 256 TYR B O 1
ATOM 7006 N N . ASP B 1 257 ? -19.016 12.414 -4.887 1 93.5 257 ASP B N 1
ATOM 7007 C CA . ASP B 1 257 ? -18.656 12.5 -6.301 1 93.5 257 ASP B CA 1
ATOM 7008 C C . ASP B 1 257 ? -17.141 12.484 -6.492 1 93.5 257 ASP B C 1
ATOM 7010 O O . ASP B 1 257 ? -16.656 12.148 -7.574 1 93.5 257 ASP B O 1
ATOM 7014 N N . SER B 1 258 ? -16.453 12.977 -5.496 1 95.56 258 SER B N 1
ATOM 7015 C CA . SER B 1 258 ? -15.008 13.062 -5.59 1 95.56 258 SER B CA 1
ATOM 7016 C C . SER B 1 258 ? -14.359 12.992 -4.211 1 95.56 258 SER B C 1
ATOM 7018 O O . SER B 1 258 ? -15.016 13.211 -3.195 1 95.56 258 SER B O 1
ATOM 7020 N N . SER B 1 259 ? -13.094 12.656 -4.258 1 97.06 259 SER B N 1
ATOM 7021 C CA . SER B 1 259 ? -12.32 12.664 -3.023 1 97.06 259 SER B CA 1
ATOM 7022 C C . SER B 1 259 ? -12.234 14.07 -2.432 1 97.06 259 SER B C 1
ATOM 7024 O O . SER B 1 259 ? -12.234 14.234 -1.21 1 97.06 259 SER B O 1
ATOM 7026 N N . LEU B 1 260 ? -12.148 15.094 -3.287 1 97.56 260 LEU B N 1
ATOM 7027 C CA . LEU B 1 260 ? -12.125 16.484 -2.84 1 97.56 260 LEU B CA 1
ATOM 7028 C C . LEU B 1 260 ? -13.391 16.828 -2.072 1 97.56 260 LEU B C 1
ATOM 7030 O O . LEU B 1 260 ? -13.328 17.328 -0.949 1 97.56 260 LEU B O 1
ATOM 7034 N N . GLU B 1 261 ? -14.508 16.469 -2.637 1 97 261 GLU B N 1
ATOM 7035 C CA . GLU B 1 261 ? -15.789 16.75 -1.995 1 97 261 GLU B CA 1
ATOM 7036 C C . GLU B 1 261 ? -15.906 16.031 -0.652 1 97 261 GLU B C 1
ATOM 7038 O O . GLU B 1 261 ? -16.328 16.625 0.34 1 97 261 GLU B O 1
ATOM 7043 N N . ALA B 1 262 ? -15.539 14.773 -0.675 1 96.44 262 ALA B N 1
ATOM 7044 C CA . ALA B 1 262 ? -15.617 13.977 0.545 1 96.44 262 ALA B CA 1
ATOM 7045 C C . ALA B 1 262 ? -14.766 14.586 1.655 1 96.44 262 ALA B C 1
ATOM 7047 O O . ALA B 1 262 ? -15.227 14.734 2.789 1 96.44 262 ALA B O 1
ATOM 7048 N N . SER B 1 263 ? -13.547 14.969 1.33 1 96 263 SER B N 1
ATOM 7049 C CA . SER B 1 263 ? -12.617 15.523 2.309 1 96 263 SER B CA 1
ATOM 7050 C C . SER B 1 263 ? -13.133 16.844 2.871 1 96 263 SER B C 1
ATOM 7052 O O . SER B 1 263 ? -13.117 17.047 4.086 1 96 263 SER B O 1
ATOM 7054 N N . LEU B 1 264 ? -13.641 17.688 2.029 1 96.19 264 LEU B N 1
ATOM 7055 C CA . LEU B 1 264 ? -14.102 19 2.451 1 96.19 264 LEU B CA 1
ATOM 7056 C C . LEU B 1 264 ? -15.398 18.891 3.242 1 96.19 264 LEU B C 1
ATOM 7058 O O . LEU B 1 264 ? -15.594 19.609 4.223 1 96.19 264 LEU B O 1
ATOM 7062 N N . ASP B 1 265 ? -16.234 18 2.84 1 95 265 ASP B N 1
ATOM 7063 C CA . ASP B 1 265 ? -17.547 17.859 3.475 1 95 265 ASP B CA 1
ATOM 7064 C C . ASP B 1 265 ? -17.406 17.391 4.918 1 95 265 ASP B C 1
ATOM 7066 O O . ASP B 1 265 ? -18.297 17.609 5.738 1 95 265 ASP B O 1
ATOM 7070 N N . ALA B 1 266 ? -16.344 16.781 5.215 1 90.75 266 ALA B N 1
ATOM 7071 C CA . ALA B 1 266 ? -16.109 16.344 6.59 1 90.75 266 ALA B CA 1
ATOM 7072 C C . ALA B 1 266 ? -16.156 17.531 7.555 1 90.75 266 ALA B C 1
ATOM 7074 O O . ALA B 1 266 ? -16.562 17.375 8.711 1 90.75 266 ALA B O 1
ATOM 7075 N N . ASP B 1 267 ? -15.82 18.688 7.008 1 92.06 267 ASP B N 1
ATOM 7076 C CA . ASP B 1 267 ? -15.836 19.906 7.809 1 92.06 267 ASP B CA 1
ATOM 7077 C C . ASP B 1 267 ? -16.922 20.875 7.32 1 92.06 267 ASP B C 1
ATOM 7079 O O . ASP B 1 267 ? -16.906 22.047 7.664 1 92.06 267 ASP B O 1
ATOM 7083 N N . ASN B 1 268 ? -17.812 20.359 6.547 1 94.88 268 ASN B N 1
ATOM 7084 C CA . ASN B 1 268 ? -18.859 21.172 5.957 1 94.88 268 ASN B CA 1
ATOM 7085 C C . ASN B 1 268 ? -18.297 22.359 5.18 1 94.88 268 ASN B C 1
ATOM 7087 O O . ASN B 1 268 ? -18.75 23.5 5.348 1 94.88 268 ASN B O 1
ATOM 7091 N N . ILE B 1 269 ? -17.266 22.078 4.398 1 95.25 269 ILE B N 1
ATOM 7092 C CA . ILE B 1 269 ? -16.641 23.094 3.549 1 95.25 269 ILE B CA 1
ATOM 7093 C C . ILE B 1 269 ? -16.984 22.812 2.086 1 95.25 269 ILE B C 1
ATOM 7095 O O . ILE B 1 269 ? -16.859 21.688 1.61 1 95.25 269 ILE B O 1
ATOM 7099 N N . SER B 1 270 ? -17.453 23.844 1.436 1 94.56 270 SER B N 1
ATOM 7100 C CA . SER B 1 270 ? -17.797 23.703 0.025 1 94.56 270 SER B CA 1
ATOM 7101 C C . SER B 1 270 ? -16.547 23.672 -0.849 1 94.56 270 SER B C 1
ATOM 7103 O O . SER B 1 270 ? -15.531 24.297 -0.509 1 94.56 270 SER B O 1
ATOM 7105 N N . VAL B 1 271 ? -16.641 23.031 -1.998 1 95.94 271 VAL B N 1
ATOM 7106 C CA . VAL B 1 271 ? -15.547 22.922 -2.961 1 95.94 271 VAL B CA 1
ATOM 7107 C C . VAL B 1 271 ? -15.148 24.312 -3.453 1 95.94 271 VAL B C 1
ATOM 7109 O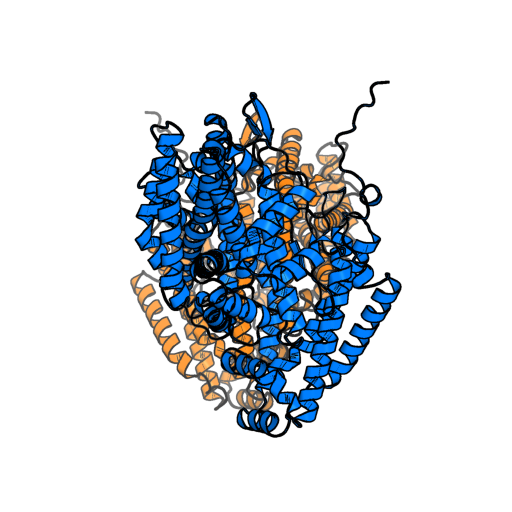 O . VAL B 1 271 ? -13.984 24.562 -3.762 1 95.94 271 VAL B O 1
ATOM 7112 N N . ASP B 1 272 ? -16.062 25.234 -3.354 1 95.31 272 ASP B N 1
ATOM 7113 C CA . ASP B 1 272 ? -15.812 26.609 -3.805 1 95.31 272 ASP B CA 1
ATOM 7114 C C . ASP B 1 272 ? -14.711 27.266 -2.98 1 95.31 272 ASP B C 1
ATOM 7116 O O . ASP B 1 272 ? -13.961 28.094 -3.492 1 95.31 272 ASP B O 1
ATOM 7120 N N . VAL B 1 273 ? -14.633 26.953 -1.748 1 95.88 273 VAL B N 1
ATOM 7121 C CA . VAL B 1 273 ? -13.594 27.516 -0.892 1 95.88 273 VAL B CA 1
ATOM 7122 C C . VAL B 1 273 ? -12.219 27.125 -1.422 1 95.88 273 VAL B C 1
ATOM 7124 O O . VAL B 1 273 ? -11.312 27.969 -1.497 1 95.88 273 VAL B O 1
ATOM 7127 N N . TYR B 1 274 ? -12.086 25.891 -1.827 1 97.25 274 TYR B N 1
ATOM 7128 C CA . TYR B 1 274 ? -10.852 25.359 -2.395 1 97.25 274 TYR B CA 1
ATOM 7129 C C . TYR B 1 274 ? -10.516 26.031 -3.715 1 97.25 274 TYR B C 1
ATOM 7131 O O . TYR B 1 274 ? -9.391 26.484 -3.918 1 97.25 274 TYR B O 1
ATOM 7139 N N . ASP B 1 275 ? -11.453 26.188 -4.551 1 97.25 275 ASP B N 1
ATOM 7140 C CA . ASP B 1 275 ? -11.266 26.781 -5.871 1 97.25 275 ASP B CA 1
ATOM 7141 C C . ASP B 1 275 ? -10.961 28.281 -5.758 1 97.25 275 ASP B C 1
ATOM 7143 O O . ASP B 1 275 ? -10.086 28.797 -6.453 1 97.25 275 ASP B O 1
ATOM 7147 N N . ASN B 1 276 ? -11.672 28.938 -4.883 1 96.88 276 ASN B N 1
ATOM 7148 C CA . ASN B 1 276 ? -11.453 30.375 -4.672 1 96.88 276 ASN B CA 1
ATOM 7149 C C . ASN B 1 276 ? -10.047 30.641 -4.148 1 96.88 276 ASN B C 1
ATOM 7151 O O . ASN B 1 276 ? -9.422 31.641 -4.527 1 96.88 276 ASN B O 1
ATOM 7155 N N . LEU B 1 277 ? -9.609 29.797 -3.287 1 98 277 LEU B N 1
ATOM 7156 C CA . LEU B 1 277 ? -8.258 29.938 -2.756 1 98 277 LEU B CA 1
ATOM 7157 C C . LEU B 1 277 ? -7.227 29.891 -3.877 1 98 277 LEU B C 1
ATOM 7159 O O . LEU B 1 277 ? -6.391 30.781 -3.998 1 98 277 LEU B O 1
ATOM 7163 N N . ILE B 1 278 ? -7.328 28.844 -4.738 1 98.44 278 ILE B N 1
ATOM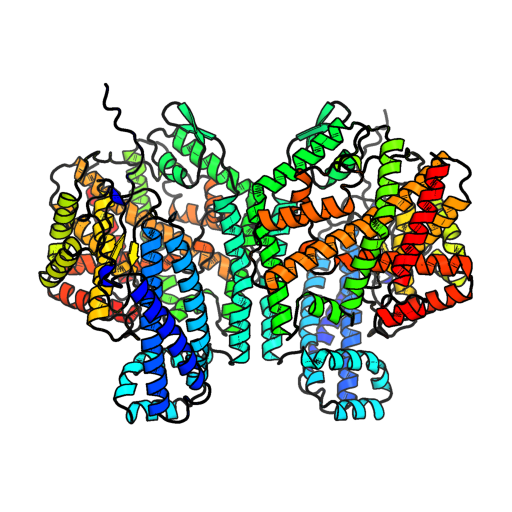 7164 C CA . ILE B 1 278 ? -6.387 28.641 -5.836 1 98.44 278 ILE B CA 1
ATOM 7165 C C . ILE B 1 278 ? -6.469 29.812 -6.809 1 98.44 278 ILE B C 1
ATOM 7167 O O . ILE B 1 278 ? -5.441 30.375 -7.199 1 98.44 278 ILE B O 1
ATOM 7171 N N . GLU B 1 279 ? -7.637 30.234 -7.105 1 98.25 279 GLU B N 1
ATOM 7172 C CA . GLU B 1 279 ? -7.844 31.312 -8.062 1 98.25 279 GLU B CA 1
ATOM 7173 C C . GLU B 1 279 ? -7.277 32.625 -7.547 1 98.25 279 GLU B C 1
ATOM 7175 O O . GLU B 1 279 ? -6.621 33.375 -8.289 1 98.25 279 GLU B O 1
ATOM 7180 N N . THR B 1 280 ? -7.586 32.906 -6.305 1 98.44 280 THR B N 1
ATOM 7181 C CA . THR B 1 280 ? -7.133 34.156 -5.711 1 98.44 280 THR B CA 1
ATOM 7182 C C . THR B 1 280 ? -5.609 34.219 -5.68 1 98.44 280 THR B C 1
ATOM 7184 O O . THR B 1 280 ? -5.016 35.25 -6.027 1 98.44 280 THR B O 1
ATOM 7187 N N . VAL B 1 281 ? -4.969 33.188 -5.293 1 98.56 281 VAL B N 1
ATOM 7188 C CA . VAL B 1 281 ? -3.512 33.156 -5.234 1 98.56 281 VAL B CA 1
ATOM 7189 C C . VAL B 1 281 ? -2.934 33.25 -6.645 1 98.56 281 VAL B C 1
ATOM 7191 O O . VAL B 1 281 ? -1.974 34 -6.867 1 98.56 281 VAL B O 1
ATOM 7194 N N . ASN B 1 282 ? -3.566 32.562 -7.625 1 98.5 282 ASN B N 1
ATOM 7195 C CA . ASN B 1 282 ? -3.111 32.625 -9.008 1 98.5 282 ASN B CA 1
ATOM 7196 C C . ASN B 1 282 ? -3.205 34.062 -9.562 1 98.5 282 ASN B C 1
ATOM 7198 O O . ASN B 1 282 ? -2.322 34.5 -10.297 1 98.5 282 ASN B O 1
ATOM 7202 N N . LYS B 1 283 ? -4.215 34.781 -9.203 1 98.06 283 LYS B N 1
ATOM 7203 C CA . LYS B 1 283 ? -4.402 36.156 -9.648 1 98.06 283 LYS B CA 1
ATOM 7204 C C . LYS B 1 283 ? -3.336 37.094 -9.055 1 98.06 283 LYS B C 1
ATOM 7206 O O . LYS B 1 283 ? -3.113 38.188 -9.562 1 98.06 283 LYS B O 1
ATOM 7211 N N . ASN B 1 284 ? -2.725 36.625 -7.98 1 98.44 284 ASN B N 1
ATOM 7212 C CA . ASN B 1 284 ? -1.769 37.469 -7.273 1 98.44 284 ASN B CA 1
ATOM 7213 C C . ASN B 1 284 ? -0.349 36.906 -7.383 1 98.44 284 ASN B C 1
ATOM 7215 O O . ASN B 1 284 ? 0.505 37.219 -6.551 1 98.44 284 ASN B O 1
ATOM 7219 N N . LEU B 1 285 ? -0.06 36.094 -8.391 1 98.62 285 LEU B N 1
ATOM 7220 C CA . LEU B 1 285 ? 1.272 35.531 -8.586 1 98.62 285 LEU B CA 1
ATOM 7221 C C . LEU B 1 285 ? 2.287 36.625 -8.891 1 98.62 285 LEU B C 1
ATOM 7223 O O . LEU B 1 285 ? 3.477 36.469 -8.602 1 98.62 285 LEU B O 1
ATOM 7227 N N . HIS B 1 286 ? 1.809 37.781 -9.43 1 98.31 286 HIS B N 1
ATOM 7228 C CA . HIS B 1 286 ? 2.699 38.875 -9.75 1 98.31 286 HIS B CA 1
ATOM 7229 C C . HIS B 1 286 ? 3.393 39.406 -8.492 1 98.31 286 HIS B C 1
ATOM 7231 O O . HIS B 1 286 ? 4.516 39.906 -8.57 1 98.31 286 HIS B O 1
ATOM 7237 N N . LEU B 1 287 ? 2.777 39.312 -7.332 1 98.5 287 LEU B N 1
ATOM 7238 C CA . LEU B 1 287 ? 3.395 39.719 -6.082 1 98.5 287 LEU B CA 1
ATOM 7239 C C . LEU B 1 287 ? 4.539 38.812 -5.695 1 98.5 287 LEU B C 1
ATOM 7241 O O . LEU B 1 287 ? 5.574 39.25 -5.207 1 98.5 287 LEU B O 1
ATOM 7245 N N . LEU B 1 288 ? 4.32 37.5 -5.898 1 98.5 288 LEU B N 1
ATOM 7246 C CA . LEU B 1 288 ? 5.398 36.531 -5.691 1 98.5 288 LEU B CA 1
ATOM 7247 C C . LEU B 1 288 ? 6.582 36.844 -6.602 1 98.5 288 LEU B C 1
ATOM 7249 O O . LEU B 1 288 ? 7.73 36.812 -6.156 1 98.5 288 LEU B O 1
ATOM 7253 N N . HIS B 1 289 ? 6.281 37.156 -7.848 1 98.5 289 HIS B N 1
ATOM 7254 C CA . HIS B 1 289 ? 7.324 37.469 -8.812 1 98.5 289 HIS B CA 1
ATOM 7255 C C . HIS B 1 289 ? 8.094 38.719 -8.406 1 98.5 289 HIS B C 1
ATOM 7257 O O . HIS B 1 289 ? 9.32 38.781 -8.539 1 98.5 289 HIS B O 1
ATOM 7263 N N . ARG B 1 290 ? 7.359 39.688 -7.965 1 98.19 290 ARG B N 1
ATOM 7264 C CA . ARG B 1 290 ? 7.984 40.906 -7.473 1 98.19 290 ARG B CA 1
ATOM 7265 C C . ARG B 1 290 ? 8.922 40.594 -6.312 1 98.19 290 ARG B C 1
ATOM 7267 O O . ARG B 1 290 ? 10.031 41.125 -6.25 1 98.19 290 ARG B O 1
ATOM 7274 N N . TYR B 1 291 ? 8.555 39.75 -5.445 1 97.94 291 TYR B N 1
ATOM 7275 C CA . TYR B 1 291 ? 9.391 39.375 -4.316 1 97.94 291 TYR B CA 1
ATOM 7276 C C . TYR B 1 291 ? 10.625 38.625 -4.785 1 97.94 291 TYR B C 1
ATOM 7278 O O . TYR B 1 291 ? 11.734 38.844 -4.285 1 97.94 291 TYR B O 1
ATOM 7286 N N . LEU B 1 292 ? 10.406 37.719 -5.742 1 98.06 292 LEU B N 1
ATOM 7287 C CA . LEU B 1 292 ? 11.523 36.938 -6.27 1 98.06 292 LEU B CA 1
ATOM 7288 C C . LEU B 1 292 ? 12.508 37.844 -7.016 1 98.06 292 LEU B C 1
ATOM 7290 O O . LEU B 1 292 ? 13.719 37.625 -6.965 1 98.06 292 LEU B O 1
ATOM 7294 N N . LYS B 1 293 ? 11.992 38.844 -7.688 1 97.44 293 LYS B N 1
ATOM 7295 C CA . LYS B 1 293 ? 12.852 39.844 -8.32 1 97.44 293 LYS B CA 1
ATOM 7296 C C . LYS B 1 293 ? 13.695 40.562 -7.281 1 97.44 293 LYS B C 1
ATOM 7298 O O . LYS B 1 293 ? 14.883 40.812 -7.492 1 97.44 293 LYS B O 1
ATOM 7303 N N . LEU B 1 294 ? 13.07 40.938 -6.207 1 97.31 294 LEU B N 1
ATOM 7304 C CA . LEU B 1 294 ? 13.789 41.594 -5.113 1 97.31 294 LEU B CA 1
ATOM 7305 C C . LEU B 1 294 ? 14.875 40.688 -4.559 1 97.31 294 LEU B C 1
ATOM 7307 O O . LEU B 1 294 ? 15.984 41.125 -4.266 1 97.31 294 LEU B O 1
ATOM 7311 N N . ARG B 1 295 ? 14.562 39.438 -4.371 1 96.69 295 ARG B N 1
ATOM 7312 C CA . ARG B 1 295 ? 15.531 38.469 -3.889 1 96.69 295 ARG B CA 1
ATOM 7313 C C . ARG B 1 295 ? 16.734 38.375 -4.828 1 96.69 295 ARG B C 1
ATOM 7315 O O . ARG B 1 295 ? 17.875 38.375 -4.383 1 96.69 295 ARG B O 1
ATOM 7322 N N . LYS B 1 296 ? 16.453 38.281 -6.102 1 96.88 296 LYS B N 1
ATOM 7323 C CA . LYS B 1 296 ? 17.5 38.25 -7.113 1 96.88 296 LYS B CA 1
ATOM 7324 C C . LYS B 1 296 ? 18.438 39.438 -6.996 1 96.88 296 LYS B C 1
ATOM 7326 O O . LYS B 1 296 ? 19.656 39.281 -7.016 1 96.88 296 LYS B O 1
ATOM 7331 N N . LYS B 1 297 ? 17.875 40.562 -6.82 1 96 297 LYS B N 1
ATOM 7332 C CA . LYS B 1 297 ? 18.641 41.812 -6.684 1 96 297 LYS B CA 1
ATOM 7333 C C . LYS B 1 297 ? 19.438 41.812 -5.387 1 96 297 LYS B C 1
ATOM 7335 O O . LYS B 1 297 ? 20.625 42.125 -5.391 1 96 297 LYS B O 1
ATOM 7340 N N . ALA B 1 298 ? 18.75 41.469 -4.328 1 95.06 298 ALA B N 1
ATOM 7341 C CA . ALA B 1 298 ? 19.375 41.5 -3.008 1 95.06 298 ALA B CA 1
ATOM 7342 C C . ALA B 1 298 ? 20.547 40.531 -2.941 1 95.06 298 ALA B C 1
ATOM 7344 O O . ALA B 1 298 ? 21.547 40.781 -2.26 1 95.06 298 ALA B O 1
ATOM 7345 N N . LEU B 1 299 ? 20.453 39.438 -3.66 1 95.69 299 LEU B N 1
ATOM 7346 C CA . LEU B 1 299 ? 21.484 38.406 -3.652 1 95.69 299 LEU B CA 1
ATOM 7347 C C . LEU B 1 299 ? 22.547 38.688 -4.719 1 95.69 299 LEU B C 1
ATOM 7349 O O . LEU B 1 299 ? 23.547 37.969 -4.812 1 95.69 299 LEU B O 1
ATOM 7353 N N . LYS B 1 300 ? 22.312 39.656 -5.523 1 95.56 300 LYS B N 1
ATOM 7354 C CA . LYS B 1 300 ? 23.219 40.094 -6.59 1 95.56 300 LYS B CA 1
ATOM 7355 C C . LYS B 1 300 ? 23.5 38.938 -7.562 1 95.56 300 LYS B C 1
ATOM 7357 O O . LYS B 1 300 ? 24.641 38.656 -7.863 1 95.56 300 LYS B O 1
ATOM 7362 N N . LEU B 1 301 ? 22.375 38.375 -7.949 1 96.56 301 LEU B N 1
ATOM 7363 C CA . LEU B 1 301 ? 22.484 37.25 -8.891 1 96.56 301 LEU B CA 1
ATOM 7364 C C . LEU B 1 301 ? 21.969 37.656 -10.266 1 96.56 301 LEU B C 1
ATOM 7366 O O . LEU B 1 301 ? 21 38.438 -10.383 1 96.56 301 LEU B O 1
ATOM 7370 N N . ASP B 1 302 ? 22.609 37.125 -11.281 1 96.25 302 ASP B N 1
ATOM 7371 C CA . ASP B 1 302 ? 22.125 37.344 -12.641 1 96.25 302 ASP B CA 1
ATOM 7372 C C . ASP B 1 302 ? 20.875 36.5 -12.914 1 96.25 302 ASP B C 1
ATOM 7374 O O . ASP B 1 302 ? 19.938 36.969 -13.57 1 96.25 302 ASP B O 1
ATOM 7378 N N . GLU B 1 303 ? 20.953 35.281 -12.414 1 97.06 303 GLU B N 1
ATOM 7379 C CA . GLU B 1 303 ? 19.812 34.375 -12.508 1 97.06 303 GLU B CA 1
ATOM 7380 C C . GLU B 1 303 ? 19.5 33.75 -11.148 1 97.06 303 GLU B C 1
ATOM 7382 O O . GLU B 1 303 ? 20.406 33.406 -10.391 1 97.06 303 GLU B O 1
ATOM 7387 N N . LEU B 1 304 ? 18.266 33.781 -10.891 1 97.81 304 LEU B N 1
ATOM 7388 C CA . LEU B 1 304 ? 17.781 33.094 -9.688 1 97.81 304 LEU B CA 1
ATOM 7389 C C . LEU B 1 304 ? 17.359 31.672 -10 1 97.81 304 LEU B C 1
ATOM 7391 O O . LEU B 1 304 ? 16.703 31.422 -11.023 1 97.81 304 LEU B O 1
ATOM 7395 N N . HIS B 1 305 ? 17.797 30.688 -9.211 1 98.38 305 HIS B N 1
ATOM 7396 C CA . HIS B 1 305 ? 17.422 29.297 -9.367 1 98.38 305 HIS B CA 1
ATOM 7397 C C . HIS B 1 305 ? 16.609 28.797 -8.172 1 98.38 305 HIS B C 1
ATOM 7399 O O . HIS B 1 305 ? 16.562 29.469 -7.137 1 98.38 305 HIS B O 1
ATOM 7405 N N . MET B 1 306 ? 15.992 27.688 -8.32 1 98.31 306 MET B N 1
ATOM 7406 C CA . MET B 1 306 ? 15.164 27.125 -7.258 1 98.31 306 MET B CA 1
ATOM 7407 C C . MET B 1 306 ? 15.977 26.938 -5.98 1 98.31 306 MET B C 1
ATOM 7409 O O . MET B 1 306 ? 15.461 27.125 -4.875 1 98.31 306 MET B O 1
ATOM 7413 N N . TYR B 1 307 ? 17.266 26.625 -6.105 1 98.12 307 TYR B N 1
ATOM 7414 C CA . TYR B 1 307 ? 18.109 26.344 -4.941 1 98.12 307 TYR B CA 1
ATOM 7415 C C . TYR B 1 307 ? 18.562 27.641 -4.277 1 98.12 307 TYR B C 1
ATOM 7417 O O . TYR B 1 307 ? 19.281 27.609 -3.273 1 98.12 307 TYR B O 1
ATOM 7425 N N . ASP B 1 308 ? 18.172 28.844 -4.797 1 97.75 308 ASP B N 1
ATOM 7426 C CA . ASP B 1 308 ? 18.516 30.141 -4.234 1 97.75 308 ASP B CA 1
ATOM 7427 C C . ASP B 1 308 ? 17.375 30.688 -3.385 1 97.75 308 ASP B C 1
ATOM 7429 O O . ASP B 1 308 ? 17.484 31.797 -2.838 1 97.75 308 ASP B O 1
ATOM 7433 N N . LEU B 1 309 ? 16.312 29.938 -3.223 1 97 309 LEU B N 1
ATOM 7434 C CA . LEU B 1 309 ? 15.078 30.484 -2.699 1 97 309 LEU B CA 1
ATOM 7435 C C . LEU B 1 309 ? 15.086 30.5 -1.174 1 97 309 LEU B C 1
ATOM 7437 O O . LEU B 1 309 ? 14.242 31.141 -0.547 1 97 309 LEU B O 1
ATOM 7441 N N . TYR B 1 310 ? 16.109 29.828 -0.536 1 94.62 310 TYR B N 1
ATOM 7442 C CA . TYR B 1 310 ? 16.062 29.703 0.917 1 94.62 310 TYR B CA 1
ATOM 7443 C C . TYR B 1 310 ? 17.219 30.453 1.568 1 94.62 310 TYR B C 1
ATOM 7445 O O . TYR B 1 310 ? 17.234 30.609 2.791 1 94.62 310 TYR B O 1
ATOM 7453 N N . VAL B 1 311 ? 18.188 30.859 0.771 1 94.31 311 VAL B N 1
ATOM 7454 C CA . VAL B 1 311 ? 19.312 31.609 1.343 1 94.31 311 VAL B CA 1
ATOM 7455 C C . VAL B 1 311 ? 18.812 32.969 1.853 1 94.31 311 VAL B C 1
ATOM 7457 O O . VAL B 1 311 ? 18.062 33.656 1.163 1 94.31 311 VAL B O 1
ATOM 7460 N N . PRO B 1 312 ? 19.188 33.375 3.025 1 90.94 312 PRO B N 1
ATOM 7461 C CA . PRO B 1 312 ? 18.719 34.625 3.576 1 90.94 312 PRO B CA 1
ATOM 7462 C C . PRO B 1 312 ? 19.188 35.844 2.768 1 90.94 312 PRO B C 1
ATOM 7464 O O . PRO B 1 312 ? 20.344 35.875 2.352 1 90.94 312 PRO B O 1
ATOM 7467 N N . ILE B 1 313 ? 18.328 36.688 2.516 1 92.5 313 ILE B N 1
ATOM 7468 C CA . ILE B 1 313 ? 18.719 37.906 1.791 1 92.5 313 ILE B CA 1
ATOM 7469 C C . ILE B 1 313 ? 19.094 39 2.781 1 92.5 313 ILE B C 1
ATOM 7471 O O . ILE B 1 313 ? 19.688 40 2.402 1 92.5 313 ILE B O 1
ATOM 7475 N N . VAL B 1 314 ? 18.672 38.781 3.992 1 87.25 314 VAL B N 1
ATOM 7476 C CA . VAL B 1 314 ? 19.062 39.625 5.098 1 87.25 314 VAL B CA 1
ATOM 7477 C C . VAL B 1 314 ? 19.703 38.812 6.207 1 87.25 314 VAL B C 1
ATOM 7479 O O . VAL B 1 314 ? 19.219 37.719 6.547 1 87.25 314 VAL B O 1
ATOM 7482 N N . GLU B 1 315 ? 20.891 39.219 6.641 1 78.19 315 GLU B N 1
ATOM 7483 C CA . GLU B 1 315 ? 21.594 38.469 7.668 1 78.19 315 GLU B CA 1
ATOM 7484 C C . GLU B 1 315 ? 20.812 38.438 8.977 1 78.19 315 GLU B C 1
ATOM 7486 O O . GLU B 1 315 ? 20.188 39.438 9.352 1 78.19 315 GLU B O 1
ATOM 7491 N N . GLU B 1 316 ? 20.719 37.156 9.484 1 71.88 316 GLU B N 1
ATOM 7492 C CA . GLU B 1 316 ? 20.031 37.031 10.773 1 71.88 316 GLU B CA 1
ATOM 7493 C C . GLU B 1 316 ? 20.844 37.688 11.891 1 71.88 316 GLU B C 1
ATOM 7495 O O . GLU B 1 316 ? 22.062 37.625 11.898 1 71.88 316 GLU B O 1
ATOM 7500 N N . SER B 1 317 ? 20.094 38.375 12.602 1 66.56 317 SER B N 1
ATOM 7501 C CA . SER B 1 317 ? 20.75 38.906 13.797 1 66.56 317 SER B CA 1
ATOM 7502 C C . SER B 1 317 ? 21.125 37.781 14.758 1 66.56 317 SER B C 1
ATOM 7504 O O . SER B 1 317 ? 20.328 36.875 14.992 1 66.56 317 SER B O 1
ATOM 7506 N N . LYS B 1 318 ? 22.391 37.344 15.016 1 68.31 318 LYS B N 1
ATOM 7507 C CA . LYS B 1 318 ? 22.891 36.312 15.906 1 68.31 318 LYS B CA 1
ATOM 7508 C C . LYS B 1 318 ? 22.625 36.656 17.359 1 68.31 318 LYS B C 1
ATOM 7510 O O . LYS B 1 318 ? 23.281 36.125 18.266 1 68.31 318 LYS B O 1
ATOM 7515 N N . LYS B 1 319 ? 21.5 37.375 17.578 1 79.38 319 LYS B N 1
ATOM 7516 C CA . LYS B 1 319 ? 21.234 37.781 18.969 1 79.38 319 LYS B CA 1
ATOM 7517 C C . LYS B 1 319 ? 20.609 36.656 19.766 1 79.38 319 LYS B C 1
ATOM 7519 O O . LYS B 1 319 ? 19.656 36 19.297 1 79.38 319 LYS B O 1
ATOM 7524 N N . ASN B 1 320 ? 21.234 36.25 20.812 1 89.12 320 ASN B N 1
ATOM 7525 C CA . ASN B 1 320 ? 20.656 35.312 21.75 1 89.12 320 ASN B CA 1
ATOM 7526 C C . ASN B 1 320 ? 19.578 35.969 22.609 1 89.12 320 ASN B C 1
ATOM 7528 O O . ASN B 1 320 ? 19.844 36.969 23.297 1 89.12 320 ASN B O 1
ATOM 7532 N N . ILE B 1 321 ? 18.344 35.438 22.594 1 93.62 321 ILE B N 1
ATOM 7533 C CA . ILE B 1 321 ? 17.234 36 23.344 1 93.62 321 ILE B CA 1
ATOM 7534 C C . ILE B 1 321 ? 16.906 35.062 24.531 1 93.62 321 ILE B C 1
ATOM 7536 O O . ILE B 1 321 ? 16.359 34 24.344 1 93.62 321 ILE B O 1
ATOM 7540 N N . PRO B 1 322 ? 17.25 35.562 25.656 1 95.94 322 PRO B N 1
ATOM 7541 C CA . PRO B 1 322 ? 16.891 34.719 26.812 1 95.94 322 PRO B CA 1
ATOM 7542 C C . PRO B 1 322 ? 15.398 34.438 26.906 1 95.94 322 PRO B C 1
ATOM 7544 O O . PRO B 1 322 ? 14.586 35.312 26.516 1 95.94 322 PRO B O 1
ATOM 7547 N N . TYR B 1 323 ? 15.047 33.312 27.531 1 96.88 323 TYR B N 1
ATOM 7548 C CA . TYR B 1 323 ? 13.664 32.844 27.594 1 96.88 323 TYR B CA 1
ATOM 7549 C C . TYR B 1 323 ? 12.766 33.906 28.25 1 96.88 323 TYR B C 1
ATOM 7551 O O . TYR B 1 323 ? 11.688 34.219 27.734 1 96.88 323 TYR B O 1
ATOM 7559 N N . GLU B 1 324 ? 13.203 34.5 29.344 1 96.75 324 GLU B N 1
ATOM 7560 C CA . GLU B 1 324 ? 12.398 35.469 30.062 1 96.75 324 GLU B CA 1
ATOM 7561 C C . GLU B 1 324 ? 12.156 36.719 29.188 1 96.75 324 GLU B C 1
ATOM 7563 O O . GLU B 1 324 ? 11.07 37.312 29.25 1 96.75 324 GLU B O 1
ATOM 7568 N N . GLU B 1 325 ? 13.148 37.031 28.453 1 96.75 325 GLU B N 1
ATOM 7569 C CA . GLU B 1 325 ? 12.992 38.156 27.531 1 96.75 325 GLU B CA 1
ATOM 7570 C C . GLU B 1 325 ? 12.008 37.812 26.406 1 96.75 325 GLU B C 1
ATOM 7572 O O . GLU B 1 325 ? 11.227 38.656 25.984 1 96.75 325 GLU B O 1
ATOM 7577 N N . ALA B 1 326 ? 12.125 36.594 25.953 1 97.31 326 ALA B N 1
ATOM 7578 C CA . ALA B 1 326 ? 11.203 36.156 24.922 1 97.31 326 ALA B CA 1
ATOM 7579 C C . ALA B 1 326 ? 9.758 36.25 25.391 1 97.31 326 ALA B C 1
ATOM 7581 O O . ALA B 1 326 ? 8.883 36.656 24.625 1 97.31 326 ALA B O 1
ATOM 7582 N N . LEU B 1 327 ? 9.531 35.875 26.641 1 98.19 327 LEU B N 1
ATOM 7583 C CA . LEU B 1 327 ? 8.188 35.938 27.188 1 98.19 327 LEU B CA 1
ATOM 7584 C C . LEU B 1 327 ? 7.68 37.375 27.203 1 98.19 327 LEU B C 1
ATOM 7586 O O . LEU B 1 327 ? 6.512 37.625 26.906 1 98.19 327 LEU B O 1
ATOM 7590 N N . LYS B 1 328 ? 8.523 38.25 27.531 1 97.75 328 LYS B N 1
ATOM 7591 C CA . LYS B 1 328 ? 8.156 39.656 27.547 1 97.75 328 LYS B CA 1
ATOM 7592 C C . LYS B 1 328 ? 7.84 40.188 26.156 1 97.75 328 LYS B C 1
ATOM 7594 O O . LYS B 1 328 ? 6.93 41 25.969 1 97.75 328 LYS B O 1
ATOM 7599 N N . MET B 1 329 ? 8.625 39.75 25.25 1 97.06 329 MET B N 1
ATOM 7600 C CA . MET B 1 329 ? 8.383 40.156 23.859 1 97.06 329 MET B CA 1
ATOM 7601 C C . MET B 1 329 ? 7.016 39.656 23.391 1 97.06 329 MET B C 1
ATOM 7603 O O . MET B 1 329 ? 6.266 40.406 22.75 1 97.06 329 MET B O 1
ATOM 7607 N N . VAL B 1 330 ? 6.703 38.406 23.734 1 98.44 330 VAL B N 1
ATOM 7608 C CA . VAL B 1 330 ? 5.43 37.812 23.344 1 98.44 330 VAL B CA 1
ATOM 7609 C C . VAL B 1 330 ? 4.281 38.562 24.031 1 98.44 330 VAL B C 1
ATOM 7611 O O . VAL B 1 330 ? 3.283 38.906 23.391 1 98.44 330 VAL B O 1
ATOM 7614 N N . GLU B 1 331 ? 4.457 38.781 25.297 1 98.25 331 GLU B N 1
ATOM 7615 C CA . GLU B 1 331 ? 3.449 39.531 26.031 1 98.25 331 GLU B CA 1
ATOM 7616 C C . GLU B 1 331 ? 3.203 40.906 25.406 1 98.25 331 GLU B C 1
ATOM 7618 O O . GLU B 1 331 ? 2.055 41.312 25.219 1 98.25 331 GLU B O 1
ATOM 7623 N N . ALA B 1 332 ? 4.258 41.594 25.094 1 97.88 332 ALA B N 1
ATOM 7624 C CA . ALA B 1 332 ? 4.152 42.938 24.5 1 97.88 332 ALA B CA 1
ATOM 7625 C C . ALA B 1 332 ? 3.482 42.875 23.125 1 97.88 332 ALA B C 1
ATOM 7627 O O . ALA B 1 332 ? 2.646 43.719 22.797 1 97.88 332 ALA B O 1
ATOM 7628 N N . GLY B 1 333 ? 3.848 41.938 22.391 1 98 333 GLY B N 1
ATOM 7629 C CA . GLY B 1 333 ? 3.301 41.781 21.047 1 98 333 GLY B CA 1
ATOM 7630 C C . GLY B 1 333 ? 1.817 41.469 21.047 1 98 333 GLY B C 1
ATOM 7631 O O . GLY B 1 333 ? 1.1 41.812 20.109 1 98 333 GLY B O 1
ATOM 7632 N N . LEU B 1 334 ? 1.333 40.781 22.109 1 98.56 334 LEU B N 1
ATOM 7633 C CA . LEU B 1 334 ? -0.046 40.312 22.141 1 98.56 334 LEU B CA 1
ATOM 7634 C C . LEU B 1 334 ? -0.93 41.281 22.938 1 98.56 334 LEU B C 1
ATOM 7636 O O . LEU B 1 334 ? -2.121 41 23.125 1 98.56 334 LEU B O 1
ATOM 7640 N N . ARG B 1 335 ? -0.419 42.344 23.328 1 97.62 335 ARG B N 1
ATOM 7641 C CA . ARG B 1 335 ? -1.133 43.344 24.125 1 97.62 335 ARG B CA 1
ATOM 7642 C C . ARG B 1 335 ? -2.408 43.781 23.438 1 97.62 335 ARG B C 1
ATOM 7644 O O . ARG B 1 335 ? -3.418 44.062 24.094 1 97.62 335 ARG B O 1
ATOM 7651 N N . PRO B 1 336 ? -2.424 43.875 22.141 1 97.88 336 PRO B N 1
ATOM 7652 C CA . PRO B 1 336 ? -3.643 44.281 21.438 1 97.88 336 PRO B CA 1
ATOM 7653 C C . PRO B 1 336 ? -4.824 43.375 21.719 1 97.88 336 PRO B C 1
ATOM 7655 O O . PRO B 1 336 ? -5.977 43.75 21.469 1 97.88 336 PRO B O 1
ATOM 7658 N N . LEU B 1 337 ? -4.617 42.219 22.25 1 98.31 337 LEU B N 1
ATOM 7659 C CA . LEU B 1 337 ? -5.688 41.25 22.484 1 98.31 337 LEU B CA 1
ATOM 7660 C C . LEU B 1 337 ? -6.406 41.531 23.812 1 98.31 337 LEU B C 1
ATOM 7662 O O . LEU B 1 337 ? -7.402 40.906 24.125 1 98.31 337 LEU B O 1
ATOM 7666 N N . GLY B 1 338 ? -5.844 42.469 24.594 1 96.62 338 GLY B N 1
ATOM 7667 C CA . GLY B 1 338 ? -6.555 42.938 25.766 1 96.62 338 GLY B CA 1
ATOM 7668 C C . GLY B 1 338 ? -6.086 42.281 27.047 1 96.62 338 GLY B C 1
ATOM 7669 O O . GLY B 1 338 ? -5.352 41.281 27.016 1 96.62 338 GLY B O 1
ATOM 7670 N N . GLU B 1 339 ? -6.605 42.781 28.094 1 96 339 GLU B N 1
ATOM 7671 C CA . GLU B 1 339 ? -6.129 42.406 29.422 1 96 339 GLU B CA 1
ATOM 7672 C C . GLU B 1 339 ? -6.555 40.969 29.766 1 96 339 GLU B C 1
ATOM 7674 O O . GLU B 1 339 ? -5.82 40.25 30.438 1 96 339 GLU B O 1
ATOM 7679 N N . GLU B 1 340 ? -7.656 40.625 29.359 1 96.19 340 GLU B N 1
ATOM 7680 C CA . GLU B 1 340 ? -8.109 39.281 29.641 1 96.19 340 GLU B CA 1
ATOM 7681 C C . GLU B 1 340 ? -7.184 38.219 29.031 1 96.19 340 GLU B C 1
ATOM 7683 O O . GLU B 1 340 ? -6.734 37.312 29.703 1 96.19 340 GLU B O 1
ATOM 7688 N N . TYR B 1 341 ? -6.973 38.406 27.734 1 97.94 341 TYR B N 1
ATOM 7689 C CA . TYR B 1 341 ? -6.094 37.469 27.031 1 97.94 341 TYR B CA 1
ATOM 7690 C C . TYR B 1 341 ? -4.711 37.438 27.672 1 97.94 341 TYR B C 1
ATOM 7692 O O . TYR B 1 341 ? -4.145 36.375 27.875 1 97.94 341 TYR B O 1
ATOM 7700 N N . ILE B 1 342 ? -4.168 38.594 28 1 98 342 ILE B N 1
ATOM 7701 C CA . ILE B 1 342 ? -2.828 38.719 28.562 1 98 342 ILE B CA 1
ATOM 7702 C C . ILE B 1 342 ? -2.789 38.031 29.938 1 98 342 ILE B C 1
ATOM 7704 O O . ILE B 1 342 ? -1.785 37.438 30.312 1 98 342 ILE B O 1
ATOM 7708 N N . SER B 1 343 ? -3.85 38.219 30.656 1 97.56 343 SER B N 1
ATOM 7709 C CA . SER B 1 343 ? -3.906 37.594 31.969 1 97.56 343 SER B CA 1
ATOM 7710 C C . SER B 1 343 ? -3.793 36.062 31.844 1 97.56 343 SER B C 1
ATOM 7712 O O . SER B 1 343 ? -3.039 35.438 32.594 1 97.56 343 SER B O 1
ATOM 7714 N N . HIS B 1 344 ? -4.527 35.531 30.938 1 97.25 344 HIS B N 1
ATOM 7715 C CA . HIS B 1 344 ? -4.449 34.062 30.703 1 97.25 344 HIS B CA 1
ATOM 7716 C C . HIS B 1 344 ? -3.078 33.688 30.188 1 97.25 344 HIS B C 1
ATOM 7718 O O . HIS B 1 344 ? -2.555 32.625 30.547 1 97.25 344 HIS B O 1
ATOM 7724 N N . LEU B 1 345 ? -2.533 34.5 29.297 1 98.06 345 LEU B N 1
ATOM 7725 C CA . LEU B 1 345 ? -1.191 34.25 28.766 1 98.06 345 LEU B CA 1
ATOM 7726 C C . LEU B 1 345 ? -0.176 34.188 29.906 1 98.06 345 LEU B C 1
ATOM 7728 O O . LEU B 1 345 ? 0.632 33.25 29.953 1 98.06 345 LEU B O 1
ATOM 7732 N N . LYS B 1 346 ? -0.26 35.094 30.797 1 97.25 346 LYS B N 1
ATOM 7733 C CA . LYS B 1 346 ? 0.662 35.156 31.922 1 97.25 346 LYS B CA 1
ATOM 7734 C C . LYS B 1 346 ? 0.47 33.969 32.844 1 97.25 346 LYS B C 1
ATOM 7736 O O . LYS B 1 346 ? 1.434 33.469 33.438 1 97.25 346 LYS B O 1
ATOM 7741 N N . GLU B 1 347 ? -0.725 33.625 33.031 1 96.25 347 GLU B N 1
ATOM 7742 C CA . GLU B 1 347 ? -0.983 32.406 33.781 1 96.25 347 GLU B CA 1
ATOM 7743 C C . GLU B 1 347 ? -0.231 31.219 33.188 1 96.25 347 GLU B C 1
ATOM 7745 O O . GLU B 1 347 ? 0.329 30.391 33.906 1 96.25 347 GLU B O 1
ATOM 7750 N N . GLY B 1 348 ? -0.235 31.125 31.875 1 96.44 348 GLY B N 1
ATOM 7751 C CA . GLY B 1 348 ? 0.487 30.047 31.219 1 96.44 348 GLY B CA 1
ATOM 7752 C C . GLY B 1 348 ? 1.988 30.125 31.422 1 96.44 348 GLY B C 1
ATOM 7753 O O . GLY B 1 348 ? 2.652 29.094 31.578 1 96.44 348 GLY B O 1
ATOM 7754 N N . PHE B 1 349 ? 2.482 31.328 31.422 1 97 349 PHE B N 1
ATOM 7755 C CA . PHE B 1 349 ? 3.916 31.562 31.578 1 97 349 PHE B CA 1
ATOM 7756 C C . PHE B 1 349 ? 4.391 31.188 32.969 1 97 349 PHE B C 1
ATOM 7758 O O . PHE B 1 349 ? 5.551 30.812 33.156 1 97 349 PHE B O 1
ATOM 7765 N N . THR B 1 350 ? 3.449 31.25 33.938 1 94.44 350 THR B N 1
ATOM 7766 C CA . THR B 1 350 ? 3.949 31.219 35.312 1 94.44 350 THR B CA 1
ATOM 7767 C C . THR B 1 350 ? 3.414 30 36.062 1 94.44 350 THR B C 1
ATOM 7769 O O . THR B 1 350 ? 3.857 29.688 37.156 1 94.44 350 THR B O 1
ATOM 7772 N N . ASN B 1 351 ? 2.549 29.266 35.5 1 93.75 351 ASN B N 1
ATOM 7773 C CA . ASN B 1 351 ? 1.868 28.234 36.281 1 93.75 351 ASN B CA 1
ATOM 7774 C C . ASN B 1 351 ? 2.172 26.844 35.75 1 93.75 351 ASN B C 1
ATOM 7776 O O . ASN B 1 351 ? 1.312 25.953 35.781 1 93.75 351 ASN B O 1
ATOM 7780 N N . GLY B 1 352 ? 3.266 26.656 35.156 1 95.12 352 GLY B N 1
ATOM 7781 C CA . GLY B 1 352 ? 3.729 25.328 34.812 1 95.12 352 GLY B CA 1
ATOM 7782 C C . GLY B 1 352 ? 3.082 24.766 33.562 1 95.12 352 GLY B C 1
ATOM 7783 O O . GLY B 1 352 ? 2.936 23.547 33.406 1 95.12 352 GLY B O 1
ATOM 7784 N N . TRP B 1 353 ? 2.627 25.609 32.562 1 97.44 353 TRP B N 1
ATOM 7785 C CA . TRP B 1 353 ? 2.059 25.141 31.297 1 97.44 353 TRP B CA 1
ATOM 7786 C C . TRP B 1 353 ? 3.156 24.703 30.328 1 97.44 353 TRP B C 1
ATOM 7788 O O . TRP B 1 353 ? 2.924 23.859 29.453 1 97.44 353 TRP B O 1
ATOM 7798 N N . ILE B 1 354 ? 4.324 25.266 30.5 1 98.31 354 ILE B N 1
ATOM 7799 C CA . ILE B 1 354 ? 5.285 25.203 29.406 1 98.31 354 ILE B CA 1
ATOM 7800 C C . ILE B 1 354 ? 6.5 24.375 29.828 1 98.31 354 ILE B C 1
ATOM 7802 O O . ILE B 1 354 ? 7.047 24.578 30.922 1 98.31 354 ILE B O 1
ATOM 7806 N N . ASP B 1 355 ? 6.867 23.453 29.031 1 98.12 355 ASP B N 1
ATOM 7807 C CA . ASP B 1 355 ? 8.148 22.75 29.109 1 98.12 355 ASP B CA 1
ATOM 7808 C C . ASP B 1 355 ? 9.164 23.359 28.156 1 98.12 355 ASP B C 1
ATOM 7810 O O . ASP B 1 355 ? 9.055 23.203 26.938 1 98.12 355 ASP B O 1
ATOM 7814 N N . VAL B 1 356 ? 10.219 23.875 28.641 1 97.38 356 VAL B N 1
ATOM 7815 C CA . VAL B 1 356 ? 10.891 24.953 27.922 1 97.38 356 VAL B CA 1
ATOM 7816 C C . VAL B 1 356 ? 12.086 24.391 27.141 1 97.38 356 VAL B C 1
ATOM 7818 O O . VAL B 1 356 ? 12.117 24.469 25.922 1 97.38 356 VAL B O 1
ATOM 7821 N N . TYR B 1 357 ? 13.031 23.766 27.828 1 95.06 357 TYR B N 1
ATOM 7822 C CA . TYR B 1 357 ? 14.336 23.531 27.234 1 95.06 357 TYR B CA 1
ATOM 7823 C C . TYR B 1 357 ? 14.461 22.078 26.766 1 95.06 357 TYR B C 1
ATOM 7825 O O . TYR B 1 357 ? 13.812 21.188 27.312 1 95.06 357 TYR B O 1
ATOM 7833 N N . GLU B 1 358 ? 15.281 21.984 25.797 1 92.69 358 GLU B N 1
ATOM 7834 C CA . GLU B 1 358 ? 15.609 20.641 25.312 1 92.69 358 GLU B CA 1
ATOM 7835 C C . GLU B 1 358 ? 16.391 19.844 26.359 1 92.69 358 GLU B C 1
ATOM 7837 O O . GLU B 1 358 ? 17.188 20.406 27.109 1 92.69 358 GLU B O 1
ATOM 7842 N N . ASN B 1 359 ? 16.109 18.547 26.453 1 91.75 359 ASN B N 1
ATOM 7843 C CA . ASN B 1 359 ? 16.859 17.625 27.281 1 91.75 359 ASN B CA 1
ATOM 7844 C C . ASN B 1 359 ? 17 16.25 26.609 1 91.75 359 ASN B C 1
ATOM 7846 O O . ASN B 1 359 ? 16.375 16 25.578 1 91.75 359 ASN B O 1
ATOM 7850 N N . GLN B 1 360 ? 17.859 15.43 27.188 1 86.81 360 GLN B N 1
ATOM 7851 C CA . GLN B 1 360 ? 18.094 14.117 26.594 1 86.81 360 GLN B CA 1
ATOM 7852 C C . GLN B 1 360 ? 16.797 13.32 26.5 1 86.81 360 GLN B C 1
ATOM 7854 O O . GLN B 1 360 ? 16.062 13.195 27.484 1 86.81 360 GLN B O 1
ATOM 7859 N N . GLY B 1 361 ? 16.516 12.836 25.312 1 84.81 361 GLY B N 1
ATOM 7860 C CA . GLY B 1 361 ? 15.383 11.953 25.109 1 84.81 361 GLY B CA 1
ATOM 7861 C C . GLY B 1 361 ? 14.078 12.695 24.891 1 84.81 361 GLY B C 1
ATOM 7862 O O . GLY B 1 361 ? 13.047 12.086 24.594 1 84.81 361 GLY B O 1
ATOM 7863 N N . LYS B 1 362 ? 14.062 14.016 25.031 1 90.94 362 LYS B N 1
ATOM 7864 C CA . LYS B 1 362 ? 12.852 14.812 24.875 1 90.94 362 LYS B CA 1
ATOM 7865 C C . LYS B 1 362 ? 12.391 14.828 23.422 1 90.94 362 LYS B C 1
ATOM 7867 O O . LYS B 1 362 ? 13.219 14.867 22.5 1 90.94 362 LYS B O 1
ATOM 7872 N N . THR B 1 363 ? 11.102 14.734 23.328 1 88.88 363 THR B N 1
ATOM 7873 C CA . THR B 1 363 ? 10.547 14.875 21.984 1 88.88 363 THR B CA 1
ATOM 7874 C C . THR B 1 363 ? 10.969 16.203 21.359 1 88.88 363 THR B C 1
ATOM 7876 O O . THR B 1 363 ? 10.961 17.234 22.031 1 88.88 363 THR B O 1
ATOM 7879 N N . SER B 1 364 ? 11.383 16.203 20.125 1 81.94 364 SER B N 1
ATOM 7880 C CA . SER B 1 364 ? 11.805 17.406 19.406 1 81.94 364 SER B CA 1
ATOM 7881 C C . SER B 1 364 ? 10.609 18.234 18.969 1 81.94 364 SER B C 1
ATOM 7883 O O . SER B 1 364 ? 9.461 17.812 19.109 1 81.94 364 SER B O 1
ATOM 7885 N N . GLY B 1 365 ? 10.883 19.469 18.562 1 84.06 365 GLY B N 1
ATOM 7886 C CA . GLY B 1 365 ? 9.828 20.344 18.078 1 84.06 365 GLY B CA 1
ATOM 7887 C C . GLY B 1 365 ? 9.062 21.031 19.188 1 84.06 365 GLY B C 1
ATOM 7888 O O . GLY B 1 365 ? 9.633 21.328 20.234 1 84.06 365 GLY B O 1
ATOM 7889 N N . ALA B 1 366 ? 7.934 21.5 18.844 1 93.06 366 ALA B N 1
ATOM 7890 C CA . ALA B 1 366 ? 7.043 22.188 19.781 1 93.06 366 ALA B CA 1
ATOM 7891 C C . ALA B 1 366 ? 5.59 21.812 19.531 1 93.06 366 ALA B C 1
ATOM 7893 O O . ALA B 1 366 ? 5.23 21.406 18.422 1 93.06 366 ALA B O 1
ATOM 7894 N N . TYR B 1 367 ? 4.871 21.75 20.609 1 93.56 367 TYR B N 1
ATOM 7895 C CA . TYR B 1 367 ? 3.438 21.531 20.438 1 93.56 367 TYR B CA 1
ATOM 7896 C C . TYR B 1 367 ? 2.66 22.078 21.641 1 93.56 367 TYR B C 1
ATOM 7898 O O . TYR B 1 367 ? 3.248 22.406 22.672 1 93.56 367 TYR B O 1
ATOM 7906 N N . SER B 1 368 ? 1.425 22.312 21.406 1 96 368 SER B N 1
ATOM 7907 C CA . SER B 1 368 ? 0.46 22.578 22.484 1 96 368 SER B CA 1
ATOM 7908 C C . SER B 1 368 ? -0.573 21.453 22.562 1 96 368 SER B C 1
ATOM 7910 O O . SER B 1 368 ? -1.017 20.922 21.547 1 96 368 SER B O 1
ATOM 7912 N N . TRP B 1 369 ? -0.765 21.016 23.703 1 93 369 TRP B N 1
ATOM 7913 C CA . TRP B 1 369 ? -1.701 19.906 23.891 1 93 369 TRP B CA 1
ATOM 7914 C C . TRP B 1 369 ? -2.299 19.938 25.297 1 93 369 TRP B C 1
ATOM 7916 O O . TRP B 1 369 ? -2.043 20.859 26.078 1 93 369 TRP B O 1
ATOM 7926 N N . GLY B 1 370 ? -3.197 18.969 25.594 1 93.06 370 GLY B N 1
ATOM 7927 C CA . GLY B 1 370 ? -3.852 18.875 26.891 1 93.06 370 GLY B CA 1
ATOM 7928 C C . GLY B 1 370 ? -5.164 18.109 26.828 1 93.06 370 GLY B C 1
ATOM 7929 O O . GLY B 1 370 ? -5.535 17.562 25.781 1 93.06 370 GLY B O 1
ATOM 7930 N N . ALA B 1 371 ? -5.727 17.969 28 1 93.81 371 ALA B N 1
ATOM 7931 C CA . ALA B 1 371 ? -7.039 17.344 28.125 1 93.81 371 ALA B CA 1
ATOM 7932 C C . ALA B 1 371 ? -8.117 18.375 28.438 1 93.81 371 ALA B C 1
ATOM 7934 O O . ALA B 1 371 ? -7.809 19.484 28.891 1 93.81 371 ALA B O 1
ATOM 7935 N N . TYR B 1 372 ? -9.391 18.031 28.234 1 94.62 372 TYR B N 1
ATOM 7936 C CA . TYR B 1 372 ? -10.539 18.922 28.422 1 94.62 372 TYR B CA 1
ATOM 7937 C C . TYR B 1 372 ? -10.57 19.469 29.844 1 94.62 372 TYR B C 1
ATOM 7939 O O . TYR B 1 372 ? -10.922 20.641 30.047 1 94.62 372 TYR B O 1
ATOM 7947 N N . THR B 1 373 ? -10.117 18.703 30.766 1 92.62 373 THR B N 1
ATOM 7948 C CA . THR B 1 373 ? -10.297 19.062 32.156 1 92.62 373 THR B CA 1
ATOM 7949 C C . THR B 1 373 ? -9.031 19.703 32.719 1 92.62 373 THR B C 1
ATOM 7951 O O . THR B 1 373 ? -8.906 19.906 33.938 1 92.62 373 THR B O 1
ATOM 7954 N N . THR B 1 374 ? -8.164 19.984 31.922 1 93.31 374 THR B N 1
ATOM 7955 C CA . THR B 1 374 ? -6.918 20.578 32.375 1 93.31 374 THR B CA 1
ATOM 7956 C C . THR B 1 374 ? -6.617 21.875 31.625 1 93.31 374 THR B C 1
ATOM 7958 O O . THR B 1 374 ? -7.258 22.156 30.609 1 93.31 374 THR B O 1
ATOM 7961 N N . HIS B 1 375 ? -5.66 22.656 32.25 1 94.62 375 HIS B N 1
ATOM 7962 C CA . HIS B 1 375 ? -5.098 23.719 31.422 1 94.62 375 HIS B CA 1
ATOM 7963 C C . HIS B 1 375 ? -4.273 23.156 30.266 1 94.62 375 HIS B C 1
ATOM 7965 O O . HIS B 1 375 ? -3.795 22.016 30.344 1 94.62 375 HIS B O 1
ATOM 7971 N N . PRO B 1 376 ? -4.117 23.938 29.219 1 96.56 376 PRO B N 1
ATOM 7972 C CA . PRO B 1 376 ? -3.287 23.469 28.109 1 96.56 376 PRO B CA 1
ATOM 7973 C C . PRO B 1 376 ? -1.798 23.453 28.453 1 96.56 376 PRO B C 1
ATOM 7975 O O . PRO B 1 376 ? -1.377 24.109 29.406 1 96.56 376 PRO B O 1
ATOM 7978 N N . TYR B 1 377 ? -1.074 22.688 27.766 1 97.75 377 TYR B N 1
ATOM 7979 C CA . TYR B 1 377 ? 0.37 22.562 27.938 1 97.75 377 TYR B CA 1
ATOM 7980 C C . TYR B 1 377 ? 1.103 22.875 26.641 1 97.75 377 TYR B C 1
ATOM 7982 O O . TYR B 1 377 ? 0.526 22.766 25.547 1 97.75 377 TYR B O 1
ATOM 7990 N N . VAL B 1 378 ? 2.34 23.297 26.797 1 98.06 378 VAL B N 1
ATOM 7991 C CA . VAL B 1 378 ? 3.182 23.625 25.656 1 98.06 378 VAL B CA 1
ATOM 7992 C C . VAL B 1 378 ? 4.559 22.984 25.828 1 98.06 378 VAL B C 1
ATOM 7994 O O . VAL B 1 378 ? 5.184 23.109 26.875 1 98.06 378 VAL B O 1
ATOM 7997 N N . LEU B 1 379 ? 4.93 22.188 24.891 1 97.69 379 LEU B N 1
ATOM 7998 C CA . LEU B 1 379 ? 6.293 21.656 24.828 1 97.69 379 LEU B CA 1
ATOM 7999 C C . LEU B 1 379 ? 7.145 22.5 23.875 1 97.69 379 LEU B C 1
ATOM 8001 O O . LEU B 1 379 ? 6.758 22.719 22.734 1 97.69 379 LEU B O 1
ATOM 8005 N N . LEU B 1 380 ? 8.273 23 24.406 1 96.88 380 LEU B N 1
ATOM 8006 C CA . LEU B 1 380 ? 9.234 23.75 23.609 1 96.88 380 LEU B CA 1
ATOM 8007 C C . LEU B 1 380 ? 10.609 23.094 23.656 1 96.88 380 LEU B C 1
ATOM 8009 O O . LEU B 1 380 ? 10.859 22.203 24.469 1 96.88 380 LEU B O 1
ATOM 8013 N N . ASN B 1 381 ? 11.438 23.391 22.844 1 93.12 381 ASN B N 1
ATOM 8014 C CA . ASN B 1 381 ? 12.883 23.188 22.844 1 93.12 381 ASN B CA 1
ATOM 8015 C C . ASN B 1 381 ? 13.633 24.484 22.562 1 93.12 381 ASN B C 1
ATOM 8017 O O . ASN B 1 381 ? 14.281 24.625 21.531 1 93.12 381 ASN B O 1
ATOM 8021 N N . TYR B 1 382 ? 13.547 25.391 23.531 1 94.12 382 TYR B N 1
ATOM 8022 C CA . TYR B 1 382 ? 13.938 26.781 23.375 1 94.12 382 TYR B CA 1
ATOM 8023 C C . TYR B 1 382 ? 15.445 26.922 23.25 1 94.12 382 TYR B C 1
ATOM 8025 O O . TYR B 1 382 ? 16.188 26.391 24.078 1 94.12 382 TYR B O 1
ATOM 8033 N N . GLN B 1 383 ? 15.945 27.688 22.234 1 88.75 383 GLN B N 1
ATOM 8034 C CA . GLN B 1 383 ? 17.375 27.844 21.984 1 88.75 383 GLN B CA 1
ATOM 8035 C C . GLN B 1 383 ? 17.781 29.312 21.953 1 88.75 383 GLN B C 1
ATOM 8037 O O . GLN B 1 383 ? 18.938 29.641 21.688 1 88.75 383 GLN B O 1
ATOM 8042 N N . GLY B 1 384 ? 16.859 30.156 22.062 1 91.38 384 GLY B N 1
ATOM 8043 C CA . GLY B 1 384 ? 17.188 31.562 22.234 1 91.38 384 GLY B CA 1
ATOM 8044 C C . GLY B 1 384 ? 17.188 32.312 20.922 1 91.38 384 GLY B C 1
ATOM 8045 O O . GLY B 1 384 ? 17.797 33.406 20.828 1 91.38 384 GLY B O 1
ATOM 8046 N N . THR B 1 385 ? 16.516 31.812 19.922 1 86.06 385 THR B N 1
ATOM 8047 C CA . THR B 1 385 ? 16.453 32.5 18.641 1 86.06 385 THR B CA 1
ATOM 8048 C C . THR B 1 385 ? 15.141 33.25 18.469 1 86.06 385 THR B C 1
ATOM 8050 O O . THR B 1 385 ? 14.195 33.031 19.234 1 86.06 385 THR B O 1
ATOM 8053 N N . ILE B 1 386 ? 15.133 34.125 17.516 1 88.69 386 ILE B N 1
ATOM 8054 C CA . ILE B 1 386 ? 13.906 34.844 17.234 1 88.69 386 ILE B CA 1
ATOM 8055 C C . ILE B 1 386 ? 12.82 33.875 16.781 1 88.69 386 ILE B C 1
ATOM 8057 O O . ILE B 1 386 ? 11.641 34.094 17.094 1 88.69 386 ILE B O 1
ATOM 8061 N N . ASN B 1 387 ? 13.188 32.875 16.156 1 88.75 387 ASN B N 1
ATOM 8062 C CA . ASN B 1 387 ? 12.242 31.844 15.758 1 88.75 387 ASN B CA 1
ATOM 8063 C C . ASN B 1 387 ? 11.617 31.156 16.969 1 88.75 387 ASN B C 1
ATOM 8065 O O . ASN B 1 387 ? 10.445 30.781 16.953 1 88.75 387 ASN B O 1
ATOM 8069 N N . ASP B 1 388 ? 12.406 30.984 17.938 1 92.94 388 ASP B N 1
ATOM 8070 C CA . ASP B 1 388 ? 11.898 30.406 19.172 1 92.94 388 ASP B CA 1
ATOM 8071 C C . ASP B 1 388 ? 10.844 31.328 19.812 1 92.94 388 ASP B C 1
ATOM 8073 O O . ASP B 1 388 ? 9.883 30.844 20.406 1 92.94 388 ASP B O 1
ATOM 8077 N N . VAL B 1 389 ? 11.117 32.594 19.672 1 95.12 389 VAL B N 1
ATOM 8078 C CA . VAL B 1 389 ? 10.156 33.562 20.203 1 95.12 389 VAL B CA 1
ATOM 8079 C C . VAL B 1 389 ? 8.828 33.438 19.484 1 95.12 389 VAL B C 1
ATOM 8081 O O . VAL B 1 389 ? 7.77 33.375 20.109 1 95.12 389 VAL B O 1
ATOM 8084 N N . PHE B 1 390 ? 8.883 33.344 18.234 1 94.94 390 PHE B N 1
ATOM 8085 C CA . PHE B 1 390 ? 7.676 33.156 17.453 1 94.94 390 PHE B CA 1
ATOM 8086 C C . PHE B 1 390 ? 7.012 31.812 17.797 1 94.94 390 PHE B C 1
ATOM 8088 O O . PHE B 1 390 ? 5.781 31.703 17.781 1 94.94 390 PHE B O 1
ATOM 8095 N N . THR B 1 391 ? 7.77 30.828 18.141 1 96 391 THR B N 1
ATOM 8096 C CA . THR B 1 391 ? 7.23 29.516 18.516 1 96 391 THR B CA 1
ATOM 8097 C C . THR B 1 391 ? 6.441 29.609 19.812 1 96 391 THR B C 1
ATOM 8099 O O . THR B 1 391 ? 5.383 29 19.953 1 96 391 THR B O 1
ATOM 8102 N N . ILE B 1 392 ? 6.98 30.344 20.672 1 97.69 392 ILE B N 1
ATOM 8103 C CA . ILE B 1 392 ? 6.254 30.578 21.922 1 97.69 392 ILE B CA 1
ATOM 8104 C C . ILE B 1 392 ? 4.895 31.203 21.609 1 97.69 392 ILE B C 1
ATOM 8106 O O . ILE B 1 392 ? 3.863 30.719 22.094 1 97.69 392 ILE B O 1
ATOM 8110 N N . ALA B 1 393 ? 4.949 32.281 20.828 1 98 393 ALA B N 1
ATOM 8111 C CA . ALA B 1 393 ? 3.701 32.938 20.453 1 98 393 ALA B CA 1
ATOM 8112 C C . ALA B 1 393 ? 2.746 31.969 19.781 1 98 393 ALA B C 1
ATOM 8114 O O . ALA B 1 393 ? 1.562 31.906 20.109 1 98 393 ALA B O 1
ATOM 8115 N N . HIS B 1 394 ? 3.238 31.219 18.891 1 96.94 394 HIS B N 1
ATOM 8116 C CA . HIS B 1 394 ? 2.477 30.25 18.109 1 96.94 394 HIS B CA 1
ATOM 8117 C C . HIS B 1 394 ? 1.8 29.219 19.016 1 96.94 394 HIS B C 1
ATOM 8119 O O . HIS B 1 394 ? 0.58 29.047 18.969 1 96.94 394 HIS B O 1
ATOM 8125 N N . GLU B 1 395 ? 2.574 28.562 19.875 1 97.06 395 GLU B N 1
ATOM 8126 C CA . GLU B 1 395 ? 2.049 27.5 20.719 1 97.06 395 GLU B CA 1
ATOM 8127 C C . GLU B 1 395 ? 1.075 28.047 21.766 1 97.06 395 GLU B C 1
ATOM 8129 O O . GLU B 1 395 ? 0.108 27.375 22.125 1 97.06 395 GLU B O 1
ATOM 8134 N N . MET B 1 396 ? 1.381 29.172 22.188 1 97.88 396 MET B N 1
ATOM 8135 C CA . MET B 1 396 ? 0.462 29.766 23.156 1 97.88 396 MET B CA 1
ATOM 8136 C C . MET B 1 396 ? -0.852 30.156 22.484 1 97.88 396 MET B C 1
ATOM 8138 O O . MET B 1 396 ? -1.888 30.25 23.141 1 97.88 396 MET B O 1
ATOM 8142 N N . GLY B 1 397 ? -0.797 30.5 21.219 1 97.69 397 GLY B N 1
ATOM 8143 C CA . GLY B 1 397 ? -2.043 30.672 20.484 1 97.69 397 GLY B CA 1
ATOM 8144 C C . GLY B 1 397 ? -2.92 29.438 20.516 1 97.69 397 GLY B C 1
ATOM 8145 O O . GLY B 1 397 ? -4.121 29.531 20.781 1 97.69 397 GLY B O 1
ATOM 8146 N N . HIS B 1 398 ? -2.33 28.312 20.266 1 96.25 398 HIS B N 1
ATOM 8147 C CA . HIS B 1 398 ? -3.047 27.047 20.391 1 96.25 398 HIS B CA 1
ATOM 8148 C C . HIS B 1 398 ? -3.566 26.844 21.812 1 96.25 398 HIS B C 1
ATOM 8150 O O . HIS B 1 398 ? -4.73 26.484 22 1 96.25 398 HIS B O 1
ATOM 8156 N N . ALA B 1 399 ? -2.693 27.031 22.734 1 97.31 399 ALA B N 1
ATOM 8157 C CA . ALA B 1 399 ? -3.004 26.797 24.141 1 97.31 399 ALA B CA 1
ATOM 8158 C C . ALA B 1 399 ? -4.191 27.641 24.594 1 97.31 399 ALA B C 1
ATOM 8160 O O . ALA B 1 399 ? -5.129 27.125 25.219 1 97.31 399 ALA B O 1
ATOM 8161 N N . LEU B 1 400 ? -4.145 28.859 24.266 1 97.56 400 LEU B N 1
ATOM 8162 C CA . LEU B 1 400 ? -5.199 29.75 24.734 1 97.56 400 LEU B CA 1
ATOM 8163 C C . LEU B 1 400 ? -6.492 29.516 23.953 1 97.56 400 LEU B C 1
ATOM 8165 O O . LEU B 1 400 ? -7.582 29.719 24.484 1 97.56 400 LEU B O 1
ATOM 8169 N N . HIS B 1 401 ? -6.383 29.125 22.656 1 96.62 401 HIS B N 1
ATOM 8170 C CA . HIS B 1 401 ? -7.582 28.672 21.969 1 96.62 401 HIS B CA 1
ATOM 8171 C C . HIS B 1 401 ? -8.258 27.531 22.703 1 96.62 401 HIS B C 1
ATOM 8173 O O . HIS B 1 401 ? -9.469 27.578 22.953 1 96.62 401 HIS B O 1
ATOM 8179 N N . SER B 1 402 ? -7.523 26.578 23.109 1 96.5 402 SER B N 1
ATOM 8180 C CA . SER B 1 402 ? -8.039 25.453 23.875 1 96.5 402 SER B CA 1
ATOM 8181 C C . SER B 1 402 ? -8.555 25.891 25.234 1 96.5 402 SER B C 1
ATOM 8183 O O . SER B 1 402 ? -9.594 25.406 25.703 1 96.5 402 SER B O 1
ATOM 8185 N N . TYR B 1 403 ? -7.824 26.719 25.828 1 96.5 403 TYR B N 1
ATOM 8186 C CA . TYR B 1 403 ? -8.211 27.234 27.141 1 96.5 403 TYR B CA 1
ATOM 8187 C C . TYR B 1 403 ? -9.594 27.875 27.094 1 96.5 403 TYR B C 1
ATOM 8189 O O . TYR B 1 403 ? -10.469 27.547 27.891 1 96.5 403 TYR B O 1
ATOM 8197 N N . TYR B 1 404 ? -9.797 28.797 26.188 1 96.94 404 TYR B N 1
ATOM 8198 C CA . TYR B 1 404 ? -11.07 29.484 26.047 1 96.94 404 TYR B CA 1
ATOM 8199 C C . TYR B 1 404 ? -12.18 28.5 25.703 1 96.94 404 TYR B C 1
ATOM 8201 O O . TYR B 1 404 ? -13.289 28.594 26.25 1 96.94 404 TYR B O 1
ATOM 8209 N N . THR B 1 405 ? -11.906 27.625 24.812 1 96.56 405 THR B N 1
ATOM 8210 C CA . THR B 1 405 ? -12.891 26.641 24.391 1 96.56 405 THR B CA 1
ATOM 8211 C C . THR B 1 405 ? -13.32 25.766 25.562 1 96.56 405 THR B C 1
ATOM 8213 O O . THR B 1 405 ? -14.508 25.594 25.812 1 96.56 405 THR B O 1
ATOM 8216 N N . ASN B 1 406 ? -12.328 25.266 26.266 1 95.69 406 ASN B N 1
ATOM 8217 C CA . ASN B 1 406 ? -12.602 24.328 27.344 1 95.69 406 ASN B CA 1
ATOM 8218 C C . ASN B 1 406 ? -13.352 25 28.5 1 95.69 406 ASN B C 1
ATOM 8220 O O . ASN B 1 406 ? -14.141 24.344 29.188 1 95.69 406 ASN B O 1
ATOM 8224 N N . LYS B 1 407 ? -13.164 26.203 28.656 1 95.44 407 LYS B N 1
ATOM 8225 C CA . LYS B 1 407 ? -13.828 26.938 29.734 1 95.44 407 LYS B CA 1
ATOM 8226 C C . LYS B 1 407 ? -15.273 27.266 29.375 1 95.44 407 LYS B C 1
ATOM 8228 O O . LYS B 1 407 ? -16.094 27.531 30.25 1 95.44 407 LYS B O 1
ATOM 8233 N N . THR B 1 408 ? -15.531 27.234 28.125 1 96.38 408 THR B N 1
ATOM 8234 C CA . THR B 1 408 ? -16.828 27.766 27.703 1 96.38 408 THR B CA 1
ATOM 8235 C C . THR B 1 408 ? -17.703 26.672 27.109 1 96.38 408 THR B C 1
ATOM 8237 O O . THR B 1 408 ? -18.922 26.75 27.172 1 96.38 408 THR B O 1
ATOM 8240 N N . GLN B 1 409 ? -17.172 25.719 26.484 1 96.5 409 GLN B N 1
ATOM 8241 C CA . GLN B 1 409 ? -17.938 24.703 25.781 1 96.5 409 GLN B CA 1
ATOM 8242 C C . GLN B 1 409 ? -18 23.406 26.578 1 96.5 409 GLN B C 1
ATOM 8244 O O . GLN B 1 409 ? -17.062 23.062 27.297 1 96.5 409 GLN B O 1
ATOM 8249 N N . PRO B 1 410 ? -19.125 22.703 26.422 1 96.12 410 PRO B N 1
ATOM 8250 C CA . PRO B 1 410 ? -19.141 21.344 26.938 1 96.12 410 PRO B CA 1
ATOM 8251 C C . PRO B 1 410 ? -18.188 20.422 26.188 1 96.12 410 PRO B C 1
ATOM 8253 O O . PRO B 1 410 ? -17.719 20.766 25.094 1 96.12 410 PRO B O 1
ATOM 8256 N N . TYR B 1 411 ? -17.953 19.281 26.703 1 96 411 TYR B N 1
ATOM 8257 C CA . TYR B 1 411 ? -16.953 18.375 26.156 1 96 411 TYR B CA 1
ATOM 8258 C C . TYR B 1 411 ? -17.266 18.047 24.703 1 96 411 TYR B C 1
ATOM 8260 O O . TYR B 1 411 ? -16.359 18 23.859 1 96 411 TYR B O 1
ATOM 8268 N N . VAL B 1 412 ? -18.531 17.875 24.359 1 94.94 412 VAL B N 1
ATOM 8269 C CA . VAL B 1 412 ? -18.938 17.438 23.031 1 94.94 412 VAL B CA 1
ATOM 8270 C C . VAL B 1 412 ? -18.484 18.453 21.984 1 94.94 412 VAL B C 1
ATOM 8272 O O . VAL B 1 412 ? -18.25 18.109 20.828 1 94.94 412 VAL B O 1
ATOM 8275 N N . TYR B 1 413 ? -18.281 19.703 22.438 1 95.94 413 TYR B N 1
ATOM 8276 C CA . TYR B 1 413 ? -17.922 20.75 21.5 1 95.94 413 TYR B CA 1
ATOM 8277 C C . TYR B 1 413 ? -16.562 21.344 21.844 1 95.94 413 TYR B C 1
ATOM 8279 O O . TYR B 1 413 ? -16.219 22.438 21.391 1 95.94 413 TYR B O 1
ATOM 8287 N N . SER B 1 414 ? -15.742 20.609 22.625 1 93.25 414 SER B N 1
ATOM 8288 C CA . SER B 1 414 ? -14.516 21.172 23.188 1 93.25 414 SER B CA 1
ATOM 8289 C C . SER B 1 414 ? -13.344 20.984 22.234 1 93.25 414 SER B C 1
ATOM 8291 O O . SER B 1 414 ? -12.242 21.469 22.484 1 93.25 414 SER B O 1
ATOM 8293 N N . GLU B 1 415 ? -13.586 20.344 21.203 1 87.81 415 GLU B N 1
ATOM 8294 C CA . GLU B 1 415 ? -12.539 20.203 20.203 1 87.81 415 GLU B CA 1
ATOM 8295 C C . GLU B 1 415 ? -12.875 20.984 18.938 1 87.81 415 GLU B C 1
ATOM 8297 O O . GLU B 1 415 ? -14.016 20.953 18.469 1 87.81 415 GLU B O 1
ATOM 8302 N N . TYR B 1 416 ? -11.93 21.781 18.562 1 84 416 TYR B N 1
ATOM 8303 C CA . TYR B 1 416 ? -12.141 22.469 17.297 1 84 416 TYR B CA 1
ATOM 8304 C C . TYR B 1 416 ? -11.531 21.688 16.141 1 84 416 TYR B C 1
ATOM 8306 O O . TYR B 1 416 ? -10.609 20.891 16.328 1 84 416 TYR B O 1
ATOM 8314 N N . LYS B 1 417 ? -12.094 21.906 14.984 1 84.75 417 LYS B N 1
ATOM 8315 C CA . LYS B 1 417 ? -11.617 21.219 13.789 1 84.75 417 LYS B CA 1
ATOM 8316 C C . LYS B 1 417 ? -10.234 21.719 13.375 1 84.75 417 LYS B C 1
ATOM 8318 O O . LYS B 1 417 ? -9.891 22.875 13.617 1 84.75 417 LYS B O 1
ATOM 8323 N N . ILE B 1 418 ? -9.539 20.938 12.75 1 77.56 418 ILE B N 1
ATOM 8324 C CA . ILE B 1 418 ? -8.188 21.234 12.289 1 77.56 418 ILE B CA 1
ATOM 8325 C C . ILE B 1 418 ? -8.219 22.422 11.328 1 77.56 418 ILE B C 1
ATOM 8327 O O . ILE B 1 418 ? -7.273 23.203 11.266 1 77.56 418 ILE B O 1
ATOM 8331 N N . PHE B 1 419 ? -9.312 22.641 10.789 1 81.62 419 PHE B N 1
ATOM 8332 C CA . PHE B 1 419 ? -9.477 23.719 9.82 1 81.62 419 PHE B CA 1
ATOM 8333 C C . PHE B 1 419 ? -9.188 25.062 10.469 1 81.62 419 PHE B C 1
ATOM 8335 O O . PHE B 1 419 ? -8.664 25.969 9.812 1 81.62 419 PHE B O 1
ATOM 8342 N N . VAL B 1 420 ? -9.492 25.156 11.766 1 88.31 420 VAL B N 1
ATOM 8343 C CA . VAL B 1 420 ? -9.32 26.453 12.398 1 88.31 420 VAL B CA 1
ATOM 8344 C C . VAL B 1 420 ? -8.219 26.375 13.453 1 88.31 420 VAL B C 1
ATOM 8346 O O . VAL B 1 420 ? -7.977 27.344 14.172 1 88.31 420 VAL B O 1
ATOM 8349 N N . ALA B 1 421 ? -7.613 25.25 13.469 1 85.69 421 ALA B N 1
ATOM 8350 C CA . ALA B 1 421 ? -6.664 25.016 14.555 1 85.69 421 ALA B CA 1
ATOM 8351 C C . ALA B 1 421 ? -5.473 25.969 14.461 1 85.69 421 ALA B C 1
ATOM 8353 O O . ALA B 1 421 ? -4.918 26.375 15.484 1 85.69 421 ALA B O 1
ATOM 8354 N N . GLU B 1 422 ? -5.223 26.359 13.273 1 88.75 422 GLU B N 1
ATOM 8355 C CA . GLU B 1 422 ? -4.004 27.141 13.07 1 88.75 422 GLU B CA 1
ATOM 8356 C C . GLU B 1 422 ? -4.293 28.641 13.164 1 88.75 422 GLU B C 1
ATOM 8358 O O . GLU B 1 422 ? -3.367 29.453 13.203 1 88.75 422 GLU B O 1
ATOM 8363 N N . VAL B 1 423 ? -5.469 29.016 13.273 1 94.19 423 VAL B N 1
ATOM 8364 C CA . VAL B 1 423 ? -5.832 30.422 13.203 1 94.19 423 VAL B CA 1
ATOM 8365 C C . VAL B 1 423 ? -5.297 31.156 14.438 1 94.19 423 VAL B C 1
ATOM 8367 O O . VAL B 1 423 ? -4.574 32.156 14.312 1 94.19 423 VAL B O 1
ATOM 8370 N N . ALA B 1 424 ? -5.535 30.562 15.57 1 95.88 424 ALA B N 1
ATOM 8371 C CA . ALA B 1 424 ? -5.164 31.234 16.812 1 95.88 424 ALA B CA 1
ATOM 8372 C C . ALA B 1 424 ? -3.65 31.375 16.938 1 95.88 424 ALA B C 1
ATOM 8374 O O . ALA B 1 424 ? -3.145 32.406 17.359 1 95.88 424 ALA B O 1
ATOM 8375 N N . SER B 1 425 ? -2.93 30.391 16.578 1 96.38 425 SER B N 1
ATOM 8376 C CA . SER B 1 425 ? -1.473 30.391 16.641 1 96.38 425 SER B CA 1
ATOM 8377 C C . SER B 1 425 ? -0.886 31.422 15.688 1 96.38 425 SER B C 1
ATOM 8379 O O . SER B 1 425 ? -0.022 32.219 16.062 1 96.38 425 SER B O 1
ATOM 8381 N N . THR B 1 426 ? -1.42 31.484 14.5 1 95.75 426 THR B N 1
ATOM 8382 C CA . THR B 1 426 ? -0.9 32.375 13.477 1 95.75 426 THR B CA 1
ATOM 8383 C C . THR B 1 426 ? -1.278 33.844 13.773 1 95.75 426 THR B C 1
ATOM 8385 O O . THR B 1 426 ? -0.509 34.75 13.484 1 95.75 426 THR B O 1
ATOM 8388 N N . VAL B 1 427 ? -2.387 34.062 14.406 1 97.75 427 VAL B N 1
ATOM 8389 C CA . VAL B 1 427 ? -2.756 35.406 14.844 1 97.75 427 VAL B CA 1
ATOM 8390 C C . VAL B 1 427 ? -1.716 35.906 15.836 1 97.75 427 VAL B C 1
ATOM 8392 O O . VAL B 1 427 ? -1.254 37.062 15.711 1 97.75 427 VAL B O 1
ATOM 8395 N N . ASN B 1 428 ? -1.376 35.062 16.766 1 98.12 428 ASN B N 1
ATOM 8396 C CA . ASN B 1 428 ? -0.349 35.438 17.734 1 98.12 428 ASN B CA 1
ATOM 8397 C C . ASN B 1 428 ? 0.959 35.812 17.031 1 98.12 428 ASN B C 1
ATOM 8399 O O . ASN B 1 428 ? 1.586 36.812 17.375 1 98.12 428 ASN B O 1
ATOM 8403 N N . GLU B 1 429 ? 1.357 35.062 16.109 1 96.62 429 GLU B N 1
ATOM 8404 C CA . GLU B 1 429 ? 2.59 35.312 15.375 1 96.62 429 GLU B CA 1
ATOM 8405 C C . GLU B 1 429 ? 2.514 36.656 14.641 1 96.62 429 GLU B C 1
ATOM 8407 O O . GLU B 1 429 ? 3.473 37.438 14.656 1 96.62 429 GLU B O 1
ATOM 8412 N N . ALA B 1 430 ? 1.394 36.875 14.023 1 95.94 430 ALA B N 1
ATOM 8413 C CA . ALA B 1 430 ? 1.215 38.094 13.234 1 95.94 430 ALA B CA 1
ATOM 8414 C C . ALA B 1 430 ? 1.256 39.344 14.125 1 95.94 430 ALA B C 1
ATOM 8416 O O . ALA B 1 430 ? 1.869 40.344 13.773 1 95.94 430 ALA B O 1
ATOM 8417 N N . LEU B 1 431 ? 0.628 39.281 15.242 1 97.94 431 LEU B N 1
ATOM 8418 C CA . LEU B 1 431 ? 0.624 40.406 16.172 1 97.94 431 LEU B CA 1
ATOM 8419 C C . LEU B 1 431 ? 2.023 40.656 16.719 1 97.94 431 LEU B C 1
ATOM 8421 O O . LEU B 1 431 ? 2.453 41.812 16.828 1 97.94 431 LEU B O 1
ATOM 8425 N N . LEU B 1 432 ? 2.684 39.562 17.047 1 97.81 432 LEU B N 1
ATOM 8426 C CA . LEU B 1 432 ? 4.059 39.719 17.516 1 97.81 432 LEU B CA 1
ATOM 8427 C C . LEU B 1 432 ? 4.941 40.344 16.438 1 97.81 432 LEU B C 1
ATOM 8429 O O . LEU B 1 432 ? 5.762 41.188 16.719 1 97.81 432 LEU B O 1
ATOM 8433 N N . MET B 1 433 ? 4.754 39.875 15.266 1 95.31 433 MET B N 1
ATOM 8434 C CA . MET B 1 433 ? 5.516 40.406 14.141 1 95.31 433 MET B CA 1
ATOM 8435 C C . MET B 1 433 ? 5.289 41.906 14 1 95.31 433 MET B C 1
ATOM 8437 O O . MET B 1 433 ? 6.242 42.656 13.852 1 95.31 433 MET B O 1
ATOM 8441 N N . ASN B 1 434 ? 4.078 42.344 14.023 1 95.06 434 ASN B N 1
ATOM 8442 C CA . ASN B 1 434 ? 3.75 43.75 13.922 1 95.06 434 ASN B CA 1
ATOM 8443 C C . ASN B 1 434 ? 4.41 44.562 15.039 1 95.06 434 ASN B C 1
ATOM 8445 O O . ASN B 1 434 ? 4.934 45.656 14.797 1 95.06 434 ASN B O 1
ATOM 8449 N N . TYR B 1 435 ? 4.355 44.062 16.203 1 96.81 435 TYR B N 1
ATOM 8450 C CA . TYR B 1 435 ? 4.98 44.719 17.359 1 96.81 435 TYR B CA 1
ATOM 8451 C C . TYR B 1 435 ? 6.48 44.875 17.141 1 96.81 435 TYR B C 1
ATOM 8453 O O . TYR B 1 435 ? 7.031 45.969 17.344 1 96.81 435 TYR B O 1
ATOM 8461 N N . LEU B 1 436 ? 7.125 43.812 16.734 1 95.44 436 LEU B N 1
ATOM 8462 C CA . LEU B 1 436 ? 8.57 43.844 16.547 1 95.44 436 LEU B CA 1
ATOM 8463 C C . LEU B 1 436 ? 8.961 44.781 15.43 1 95.44 436 LEU B C 1
ATOM 8465 O O . LEU B 1 436 ? 9.969 45.5 15.531 1 95.44 436 LEU B O 1
ATOM 8469 N N . LEU B 1 437 ? 8.156 44.812 14.391 1 93.69 437 LEU B N 1
ATOM 8470 C CA . LEU B 1 437 ? 8.422 45.719 13.273 1 93.69 437 LEU B CA 1
ATOM 8471 C C . LEU B 1 437 ? 8.273 47.156 13.711 1 93.69 437 LEU B C 1
ATOM 8473 O O . LEU B 1 437 ? 9.055 48.031 13.289 1 93.69 437 LEU B O 1
ATOM 8477 N N . ASP B 1 438 ? 7.344 47.469 14.508 1 93.25 438 ASP B N 1
ATOM 8478 C CA . ASP B 1 438 ? 7.09 48.812 14.977 1 93.25 438 ASP B CA 1
ATOM 8479 C C . ASP B 1 438 ? 8.172 49.25 15.953 1 93.25 438 ASP B C 1
ATOM 8481 O O . ASP B 1 438 ? 8.531 50.438 15.992 1 93.25 438 ASP B O 1
ATOM 8485 N N . LYS B 1 439 ? 8.648 48.344 16.672 1 93 439 LYS B N 1
ATOM 8486 C CA . LYS B 1 439 ? 9.578 48.688 17.75 1 93 439 LYS B CA 1
ATOM 8487 C C . LYS B 1 439 ? 11.008 48.781 17.219 1 93 439 LYS B C 1
ATOM 8489 O O . LYS B 1 439 ? 11.836 49.5 17.797 1 93 439 LYS B O 1
ATOM 8494 N N . THR B 1 440 ? 11.273 48.031 16.266 1 90.38 440 THR B N 1
ATOM 8495 C CA . THR B 1 440 ? 12.656 47.969 15.82 1 90.38 440 THR B CA 1
ATOM 8496 C C . THR B 1 440 ? 13.078 49.25 15.125 1 90.38 440 THR B C 1
ATOM 8498 O O . THR B 1 440 ? 12.352 49.781 14.281 1 90.38 440 THR B O 1
ATOM 8501 N N . LYS B 1 441 ? 14.258 49.781 15.508 1 87.75 441 LYS B N 1
ATOM 8502 C CA . LYS B 1 441 ? 14.82 50.969 14.898 1 87.75 441 LYS B CA 1
ATOM 8503 C C . LYS B 1 441 ? 16.016 50.625 14 1 87.75 441 LYS B C 1
ATOM 8505 O O . LYS B 1 441 ? 16.438 51.438 13.18 1 87.75 441 LYS B O 1
ATOM 8510 N N . ASP B 1 442 ? 16.469 49.469 14.141 1 88.19 442 ASP B N 1
ATOM 8511 C CA . ASP B 1 442 ? 17.594 49 13.336 1 88.19 442 ASP B CA 1
ATOM 8512 C C . ASP B 1 442 ? 17.109 48.531 11.961 1 88.19 442 ASP B C 1
ATOM 8514 O O . ASP B 1 442 ? 16.266 47.656 11.859 1 88.19 442 ASP B O 1
ATOM 8518 N N . LYS B 1 443 ? 17.688 49.125 10.961 1 89.44 443 LYS B N 1
ATOM 8519 C CA . LYS B 1 443 ? 17.266 48.844 9.594 1 89.44 443 LYS B CA 1
ATOM 8520 C C . LYS B 1 443 ? 17.531 47.375 9.234 1 89.44 443 LYS B C 1
ATOM 8522 O O . LYS B 1 443 ? 16.734 46.75 8.508 1 89.44 443 LYS B O 1
ATOM 8527 N N . THR B 1 444 ? 18.578 46.906 9.711 1 88.19 444 THR B N 1
ATOM 8528 C CA . THR B 1 444 ? 18.922 45.531 9.398 1 88.19 444 THR B CA 1
ATOM 8529 C C . THR B 1 444 ? 17.953 44.531 10.07 1 88.19 444 THR B C 1
ATOM 8531 O O . THR B 1 444 ? 17.516 43.562 9.453 1 88.19 444 THR B O 1
ATOM 8534 N N . GLU B 1 445 ? 17.656 44.844 11.258 1 88.44 445 GLU B N 1
ATOM 8535 C CA . GLU B 1 445 ? 16.703 44 11.992 1 88.44 445 GLU B CA 1
ATOM 8536 C C . GLU B 1 445 ? 15.312 44.094 11.375 1 88.44 445 GLU B C 1
ATOM 8538 O O . GLU B 1 445 ? 14.617 43.062 11.281 1 88.44 445 GLU B O 1
ATOM 8543 N N . LYS B 1 446 ? 14.992 45.25 11.016 1 91.94 446 LYS B N 1
ATOM 8544 C CA . LYS B 1 446 ? 13.695 45.438 10.367 1 91.94 446 LYS B CA 1
ATOM 8545 C C . LYS B 1 446 ? 13.625 44.656 9.055 1 91.94 446 LYS B C 1
ATOM 8547 O O . LYS B 1 446 ? 12.633 43.969 8.781 1 91.94 446 LYS B O 1
ATOM 8552 N N . ALA B 1 447 ? 14.656 44.75 8.297 1 93.5 447 ALA B N 1
ATOM 8553 C CA . ALA B 1 447 ? 14.719 44.031 7.039 1 93.5 447 ALA B CA 1
ATOM 8554 C C . ALA B 1 447 ? 14.617 42.531 7.273 1 93.5 447 ALA B C 1
ATOM 8556 O O . ALA B 1 447 ? 13.969 41.812 6.508 1 93.5 447 ALA B O 1
ATOM 8557 N N . TYR B 1 448 ? 15.211 42.125 8.312 1 90.88 448 TYR B N 1
ATOM 8558 C CA . TYR B 1 448 ? 15.164 40.719 8.648 1 90.88 448 TYR B CA 1
ATOM 8559 C C . TYR B 1 448 ? 13.734 40.281 8.969 1 90.88 448 TYR B C 1
ATOM 8561 O O . TYR B 1 448 ? 13.273 39.25 8.484 1 90.88 448 TYR B O 1
ATOM 8569 N N . LEU B 1 449 ? 13.102 41 9.797 1 92.31 449 LEU B N 1
ATOM 8570 C CA . LEU B 1 449 ? 11.734 40.688 10.211 1 92.31 449 LEU B CA 1
ATOM 8571 C C . LEU B 1 449 ? 10.789 40.688 9.008 1 92.31 449 LEU B C 1
ATOM 8573 O O . LEU B 1 449 ? 9.93 39.812 8.875 1 92.31 449 LEU B O 1
ATOM 8577 N N . LEU B 1 450 ? 10.992 41.719 8.18 1 94.75 450 LEU B N 1
ATOM 8578 C CA . LEU B 1 450 ? 10.172 41.812 6.98 1 94.75 450 LEU B CA 1
ATOM 8579 C C . LEU B 1 450 ? 10.383 40.625 6.066 1 94.75 450 LEU B C 1
AT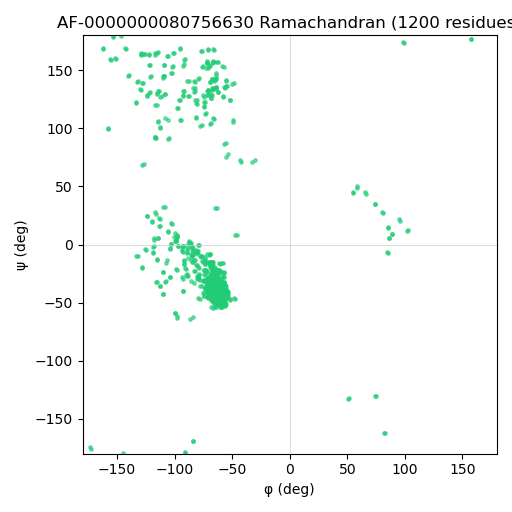OM 8581 O O . LEU B 1 450 ? 9.422 40.031 5.562 1 94.75 450 LEU B O 1
ATOM 8585 N N . ASN B 1 451 ? 11.609 40.281 5.926 1 93.81 451 ASN B N 1
ATOM 8586 C CA . ASN B 1 451 ? 11.93 39.125 5.098 1 93.81 451 ASN B CA 1
ATOM 8587 C C . ASN B 1 451 ? 11.367 37.812 5.703 1 93.81 451 ASN B C 1
ATOM 8589 O O . ASN B 1 451 ? 10.875 36.969 4.98 1 93.81 451 ASN B O 1
ATOM 8593 N N . HIS B 1 452 ? 11.469 37.719 6.973 1 90.19 452 HIS B N 1
ATOM 8594 C CA . HIS B 1 452 ? 10.898 36.594 7.672 1 90.19 452 HIS B CA 1
ATOM 8595 C C . HIS B 1 452 ? 9.406 36.469 7.402 1 90.19 452 HIS B C 1
ATOM 8597 O O . HIS B 1 452 ? 8.906 35.375 7.148 1 90.19 452 HIS B O 1
ATOM 8603 N N . TYR B 1 453 ? 8.805 37.531 7.465 1 92.62 453 TYR B N 1
ATOM 8604 C CA . TYR B 1 453 ? 7.363 37.562 7.23 1 92.62 453 TYR B CA 1
ATOM 8605 C C . TYR B 1 453 ? 7.031 37.156 5.797 1 92.62 453 TYR B C 1
ATOM 8607 O O . TYR B 1 453 ? 6.121 36.375 5.562 1 92.62 453 TYR B O 1
ATOM 8615 N N . LEU B 1 454 ? 7.734 37.688 4.871 1 96.19 454 LEU B N 1
ATOM 8616 C CA . LEU B 1 454 ? 7.523 37.375 3.461 1 96.19 454 LEU B CA 1
ATOM 8617 C C . LEU B 1 454 ? 7.754 35.906 3.193 1 96.19 454 LEU B C 1
ATOM 8619 O O . LEU B 1 454 ? 7.027 35.281 2.408 1 96.19 454 LEU B O 1
ATOM 8623 N N . GLU B 1 455 ? 8.664 35.375 3.885 1 94.56 455 GLU B N 1
ATOM 8624 C CA . GLU B 1 455 ? 8.961 33.938 3.711 1 94.56 455 GLU B CA 1
ATOM 8625 C C . GLU B 1 455 ? 7.84 33.094 4.285 1 94.56 455 GLU B C 1
ATOM 8627 O O . GLU B 1 455 ? 7.547 32 3.758 1 94.56 455 GLU B O 1
ATOM 8632 N N . GLN B 1 456 ? 7.211 33.5 5.324 1 93.19 456 GLN B N 1
ATOM 8633 C CA . GLN B 1 456 ? 6.047 32.812 5.844 1 93.19 456 GLN B CA 1
ATOM 8634 C C . GLN B 1 456 ? 4.918 32.781 4.816 1 93.19 456 GLN B C 1
ATOM 8636 O O . GLN B 1 456 ? 4.262 31.734 4.637 1 93.19 456 GLN B O 1
ATOM 8641 N N . PHE B 1 457 ? 4.75 33.906 4.148 1 95.94 457 PHE B N 1
ATOM 8642 C CA . PHE B 1 457 ? 3.748 33.969 3.092 1 95.94 457 PHE B CA 1
ATOM 8643 C C . PHE B 1 457 ? 4.098 33 1.958 1 95.94 457 PHE B C 1
ATOM 8645 O O . PHE B 1 457 ? 3.242 32.25 1.496 1 95.94 457 PHE B O 1
ATOM 8652 N N . ARG B 1 458 ? 5.332 33.031 1.521 1 96.75 458 ARG B N 1
ATOM 8653 C CA . ARG B 1 458 ? 5.754 32.219 0.403 1 96.75 458 ARG B CA 1
ATOM 8654 C C . ARG B 1 458 ? 5.594 30.734 0.734 1 96.75 458 ARG B C 1
ATOM 8656 O O . ARG B 1 458 ? 5.059 29.953 -0.07 1 96.75 458 ARG B O 1
ATOM 8663 N N . GLY B 1 459 ? 5.98 30.344 1.933 1 94.62 459 GLY B N 1
ATOM 8664 C CA . GLY B 1 459 ? 5.996 28.953 2.338 1 94.62 459 GLY B CA 1
ATOM 8665 C C . GLY B 1 459 ? 4.629 28.422 2.727 1 94.62 459 GLY B C 1
ATOM 8666 O O . GLY B 1 459 ? 4.34 27.25 2.555 1 94.62 459 GLY B O 1
ATOM 8667 N N . THR B 1 460 ? 3.713 29.266 3.219 1 94.88 460 THR B N 1
ATOM 8668 C CA . THR B 1 460 ? 2.463 28.781 3.799 1 94.88 460 THR B CA 1
ATOM 8669 C C . THR B 1 460 ? 1.287 29.078 2.871 1 94.88 460 THR B C 1
ATOM 8671 O O . THR B 1 460 ? 0.312 28.328 2.84 1 94.88 460 THR B O 1
ATOM 8674 N N . VAL B 1 461 ? 1.403 30.188 2.133 1 97.25 461 VAL B N 1
ATOM 8675 C CA . VAL B 1 461 ? 0.295 30.5 1.239 1 97.25 461 VAL B CA 1
ATOM 8676 C C . VAL B 1 461 ? 0.618 30.031 -0.176 1 97.25 461 VAL B C 1
ATOM 8678 O O . VAL B 1 461 ? 0.035 29.047 -0.658 1 97.25 461 VAL B O 1
ATOM 8681 N N . TYR B 1 462 ? 1.677 30.578 -0.783 1 98.31 462 TYR B N 1
ATOM 8682 C CA . TYR B 1 462 ? 1.971 30.266 -2.178 1 98.31 462 TYR B CA 1
ATOM 8683 C C . TYR B 1 462 ? 2.348 28.797 -2.346 1 98.31 462 TYR B C 1
ATOM 8685 O O . TYR B 1 462 ? 1.787 28.109 -3.193 1 98.31 462 TYR B O 1
ATOM 8693 N N . ARG B 1 463 ? 3.229 28.297 -1.494 1 97.44 463 ARG B N 1
ATOM 8694 C CA . ARG B 1 463 ? 3.691 26.922 -1.618 1 97.44 463 ARG B CA 1
ATOM 8695 C C . ARG B 1 463 ? 2.557 25.938 -1.354 1 97.44 463 ARG B C 1
ATOM 8697 O O . ARG B 1 463 ? 2.355 25 -2.119 1 97.44 463 ARG B O 1
ATOM 8704 N N . GLN B 1 464 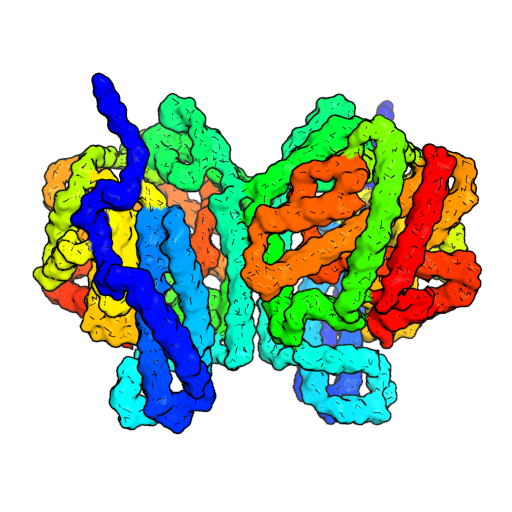? 1.788 26.141 -0.332 1 97.62 464 GLN B N 1
ATOM 8705 C CA . GLN B 1 464 ? 0.726 25.219 0.033 1 97.62 464 GLN B CA 1
ATOM 8706 C C . GLN B 1 464 ? -0.405 25.234 -0.992 1 97.62 464 GLN B C 1
ATOM 8708 O O . GLN B 1 464 ? -1.042 24.219 -1.247 1 97.62 464 GLN B O 1
ATOM 8713 N N . VAL B 1 465 ? -0.628 26.391 -1.559 1 98.56 465 VAL B N 1
ATOM 8714 C CA . VAL B 1 465 ? -1.658 26.469 -2.59 1 98.56 465 VAL B CA 1
ATOM 8715 C C . VAL B 1 465 ? -1.177 25.766 -3.857 1 98.56 465 VAL B C 1
ATOM 8717 O O . VAL B 1 465 ? -1.963 25.125 -4.551 1 98.56 465 VAL B O 1
ATOM 8720 N N . MET B 1 466 ? 0.13 25.906 -4.16 1 98.69 466 MET B N 1
ATOM 8721 C CA . MET B 1 466 ? 0.676 25.141 -5.277 1 98.69 466 MET B CA 1
ATOM 8722 C C . MET B 1 466 ? 0.505 23.641 -5.043 1 98.69 466 MET B C 1
ATOM 8724 O O . MET B 1 466 ? 0.132 22.906 -5.957 1 98.69 466 MET B O 1
ATOM 8728 N N . PHE B 1 467 ? 0.749 23.172 -3.787 1 98.44 467 PHE B N 1
ATOM 8729 C CA . PHE B 1 467 ? 0.524 21.781 -3.42 1 98.44 467 PHE B CA 1
ATOM 8730 C C . PHE B 1 467 ? -0.941 21.406 -3.6 1 98.44 467 PHE B C 1
ATOM 8732 O O . PHE B 1 467 ? -1.252 20.328 -4.105 1 98.44 467 PHE B O 1
ATOM 8739 N N . ALA B 1 468 ? -1.806 22.312 -3.172 1 98.31 468 ALA B N 1
ATOM 8740 C CA . ALA B 1 468 ? -3.238 22.062 -3.293 1 98.31 468 ALA B CA 1
ATOM 8741 C C . ALA B 1 468 ? -3.641 21.891 -4.754 1 98.31 468 ALA B C 1
ATOM 8743 O O . ALA B 1 468 ? -4.48 21.047 -5.078 1 98.31 468 ALA B O 1
ATOM 8744 N N . GLU B 1 469 ? -3.041 22.719 -5.594 1 98.38 469 GLU B N 1
ATOM 8745 C CA . GLU B 1 469 ? -3.307 22.609 -7.027 1 98.38 469 GLU B CA 1
ATOM 8746 C C . GLU B 1 469 ? -2.803 21.281 -7.578 1 98.38 469 GLU B C 1
ATOM 8748 O O . GLU B 1 469 ? -3.465 20.656 -8.414 1 98.38 469 GLU B O 1
ATOM 8753 N N . PHE B 1 470 ? -1.682 20.875 -7.16 1 98.56 470 PHE B N 1
ATOM 8754 C CA . PHE B 1 470 ? -1.139 19.578 -7.555 1 98.56 470 PHE B CA 1
ATOM 8755 C C . PHE B 1 470 ? -2.082 18.453 -7.152 1 98.56 470 PHE B C 1
ATOM 8757 O O . PHE B 1 470 ? -2.432 17.609 -7.977 1 98.56 470 PHE B O 1
ATOM 8764 N N . GLU B 1 471 ? -2.525 18.438 -5.906 1 98.19 471 GLU B N 1
ATOM 8765 C CA . GLU B 1 471 ? -3.416 17.406 -5.391 1 98.19 471 GLU B CA 1
ATOM 8766 C C . GLU B 1 471 ? -4.719 17.344 -6.184 1 98.19 471 GLU B C 1
ATOM 8768 O O . GLU B 1 471 ? -5.168 16.266 -6.582 1 98.19 471 GLU B O 1
ATOM 8773 N N . LYS B 1 472 ? -5.281 18.531 -6.348 1 98 472 LYS B N 1
ATOM 8774 C CA . LYS B 1 472 ? -6.543 18.594 -7.082 1 98 472 LYS B CA 1
ATOM 8775 C C . LYS B 1 472 ? -6.395 18 -8.477 1 98 472 LYS B C 1
ATOM 8777 O O . LYS B 1 472 ? -7.23 17.203 -8.914 1 98 472 LYS B O 1
ATOM 8782 N N . THR B 1 473 ? -5.316 18.344 -9.141 1 98.25 473 THR B N 1
ATOM 8783 C CA . THR B 1 473 ? -5.082 17.906 -10.508 1 98.25 473 THR B CA 1
ATOM 8784 C C . THR B 1 473 ? -4.906 16.391 -10.57 1 98.25 473 THR B C 1
ATOM 8786 O O . THR B 1 473 ? -5.551 15.719 -11.375 1 98.25 473 THR B O 1
ATOM 8789 N N . VAL B 1 474 ? -4.09 15.82 -9.68 1 98 474 VAL B N 1
ATOM 8790 C CA . VAL B 1 474 ? -3.752 14.398 -9.789 1 98 474 VAL B CA 1
ATOM 8791 C C . VAL B 1 474 ? -4.949 13.555 -9.359 1 98 474 VAL B C 1
ATOM 8793 O O . VAL B 1 474 ? -5.219 12.508 -9.945 1 98 474 VAL B O 1
ATOM 8796 N N . HIS B 1 475 ? -5.723 13.961 -8.328 1 97.69 475 HIS B N 1
ATOM 8797 C CA . HIS B 1 475 ? -6.91 13.219 -7.91 1 97.69 475 HIS B CA 1
ATOM 8798 C C . HIS B 1 475 ? -7.98 13.25 -8.992 1 97.69 475 HIS B C 1
ATOM 8800 O O . HIS B 1 475 ? -8.664 12.242 -9.227 1 97.69 475 HIS B O 1
ATOM 8806 N N . MET B 1 476 ? -8.133 14.383 -9.672 1 96.44 476 MET B N 1
ATOM 8807 C CA . MET B 1 476 ? -9.109 14.508 -10.75 1 96.44 476 MET B CA 1
ATOM 8808 C C . MET B 1 476 ? -8.727 13.625 -11.938 1 96.44 476 MET B C 1
ATOM 8810 O O . MET B 1 476 ? -9.594 12.992 -12.547 1 96.44 476 MET B O 1
ATOM 8814 N N . LYS B 1 477 ? -7.438 13.648 -12.258 1 94.62 477 LYS B N 1
ATOM 8815 C CA . LYS B 1 477 ? -6.973 12.781 -13.336 1 94.62 477 LYS B CA 1
ATOM 8816 C C . LYS B 1 477 ? -7.27 11.312 -13.039 1 94.62 477 LYS B C 1
ATOM 8818 O O . LYS B 1 477 ? -7.762 10.586 -13.898 1 94.62 477 LYS B O 1
ATOM 8823 N N . HIS B 1 478 ? -6.984 10.898 -11.844 1 93.25 478 HIS B N 1
ATOM 8824 C CA . HIS B 1 478 ? -7.266 9.523 -11.453 1 93.25 478 HIS B CA 1
ATOM 8825 C C . HIS B 1 478 ? -8.758 9.227 -11.523 1 93.25 478 HIS B C 1
ATOM 8827 O O . HIS B 1 478 ? -9.164 8.172 -12.016 1 93.25 478 HIS B O 1
ATOM 8833 N N . LYS B 1 479 ? -9.555 10.117 -11.023 1 91.69 479 LYS B N 1
ATOM 8834 C CA . LYS B 1 479 ? -11.008 9.969 -11.062 1 91.69 479 LYS B CA 1
ATOM 8835 C C . LYS B 1 479 ? -11.5 9.773 -12.492 1 91.69 479 LYS B C 1
ATOM 8837 O O . LYS B 1 479 ? -12.422 8.984 -12.734 1 91.69 479 LYS B O 1
ATOM 8842 N N . ASN B 1 480 ? -10.828 10.438 -13.398 1 89.88 480 ASN B N 1
ATOM 8843 C CA . ASN B 1 480 ? -11.234 10.406 -14.797 1 89.88 480 ASN B CA 1
ATOM 8844 C C . ASN B 1 480 ? -10.641 9.203 -15.531 1 89.88 480 ASN B C 1
ATOM 8846 O O . ASN B 1 480 ? -10.758 9.094 -16.75 1 89.88 480 ASN B O 1
ATOM 8850 N N . GLY B 1 481 ? -9.906 8.391 -14.852 1 85.62 481 GLY B N 1
ATOM 8851 C CA . GLY B 1 481 ? -9.367 7.168 -15.43 1 85.62 481 GLY B CA 1
ATOM 8852 C C . GLY B 1 481 ? -8.055 7.387 -16.172 1 85.62 481 GLY B C 1
ATOM 8853 O O . GLY B 1 481 ? -7.633 6.535 -16.953 1 85.62 481 GLY B O 1
ATOM 8854 N N . GLU B 1 482 ? -7.445 8.516 -15.953 1 85.94 482 GLU B N 1
ATOM 8855 C CA . GLU B 1 482 ? -6.156 8.805 -16.562 1 85.94 482 GLU B CA 1
ATOM 8856 C C . GLU B 1 482 ? -5.012 8.18 -15.766 1 85.94 482 GLU B C 1
ATOM 8858 O O . GLU B 1 482 ? -5.039 8.172 -14.531 1 85.94 482 GLU B O 1
ATOM 8863 N N . PRO B 1 483 ? -4.039 7.656 -16.5 1 85.31 483 PRO B N 1
ATOM 8864 C CA . PRO B 1 483 ? -2.904 7.055 -15.797 1 85.31 483 PRO B CA 1
ATOM 8865 C C . PRO B 1 483 ? -2.062 8.078 -15.039 1 85.31 483 PRO B C 1
ATOM 8867 O O . PRO B 1 483 ? -1.951 9.227 -15.477 1 85.31 483 PRO B O 1
ATOM 8870 N N . LEU B 1 484 ? -1.57 7.738 -13.883 1 93 484 LEU B N 1
ATOM 8871 C CA . LEU B 1 484 ? -0.627 8.531 -13.109 1 93 484 LEU B CA 1
ATOM 8872 C C . LEU B 1 484 ? 0.706 7.809 -12.961 1 93 484 LEU B C 1
ATOM 8874 O O . LEU B 1 484 ? 0.879 7 -12.039 1 93 484 LEU B O 1
ATOM 8878 N N . THR B 1 485 ? 1.637 8.078 -13.898 1 92.94 485 THR B N 1
ATOM 8879 C CA . THR B 1 485 ? 2.994 7.547 -13.844 1 92.94 485 THR B CA 1
ATOM 8880 C C . THR B 1 485 ? 3.943 8.547 -13.195 1 92.94 485 THR B C 1
ATOM 8882 O O . THR B 1 485 ? 3.574 9.703 -12.969 1 92.94 485 THR B O 1
ATOM 8885 N N . ALA B 1 486 ? 5.145 8.125 -12.867 1 95.38 486 ALA B N 1
ATOM 8886 C CA . ALA B 1 486 ? 6.16 9.016 -12.305 1 95.38 486 ALA B CA 1
ATOM 8887 C C . ALA B 1 486 ? 6.395 10.219 -13.211 1 95.38 486 ALA B C 1
ATOM 8889 O O . ALA B 1 486 ? 6.512 11.352 -12.734 1 95.38 486 ALA B O 1
ATOM 8890 N N . ASP B 1 487 ? 6.391 9.969 -14.523 1 95.25 487 ASP B N 1
ATOM 8891 C CA . ASP B 1 487 ? 6.641 11.039 -15.484 1 95.25 487 ASP B CA 1
ATOM 8892 C C . ASP B 1 487 ? 5.484 12.039 -15.492 1 95.25 487 ASP B C 1
ATOM 8894 O O . ASP B 1 487 ? 5.707 13.258 -15.539 1 95.25 487 ASP B O 1
ATOM 8898 N N . ILE B 1 488 ? 4.262 11.562 -15.469 1 95.31 488 ILE B N 1
ATOM 8899 C CA . ILE B 1 488 ? 3.088 12.43 -15.477 1 95.31 488 ILE B CA 1
ATOM 8900 C C . ILE B 1 488 ? 3.057 13.273 -14.211 1 95.31 488 ILE B C 1
ATOM 8902 O O . ILE B 1 488 ? 2.842 14.492 -14.266 1 95.31 488 ILE B O 1
ATOM 8906 N N . LEU B 1 489 ? 3.291 12.664 -13.031 1 98.25 489 LEU B N 1
ATOM 8907 C CA . LEU B 1 489 ? 3.338 13.391 -11.766 1 98.25 489 LEU B CA 1
ATOM 8908 C C . LEU B 1 489 ? 4.418 14.461 -11.797 1 98.25 489 LEU B C 1
ATOM 8910 O O . LEU B 1 489 ? 4.176 15.602 -11.391 1 98.25 489 LEU B O 1
ATOM 8914 N N . SER B 1 490 ? 5.605 14.117 -12.328 1 98.38 490 SER B N 1
ATOM 8915 C CA . SER B 1 490 ? 6.734 15.031 -12.391 1 98.38 490 SER B CA 1
ATOM 8916 C C . SER B 1 490 ? 6.449 16.203 -13.336 1 98.38 490 SER B C 1
ATOM 8918 O O . SER B 1 490 ? 6.785 17.344 -13.039 1 98.38 490 SER B O 1
ATOM 8920 N N . ASN B 1 491 ? 5.812 15.875 -14.422 1 98.19 491 ASN B N 1
ATOM 8921 C CA . ASN B 1 491 ? 5.484 16.922 -15.391 1 98.19 491 ASN B CA 1
ATOM 8922 C C . ASN B 1 491 ? 4.461 17.906 -14.82 1 98.19 491 ASN B C 1
ATOM 8924 O O . ASN B 1 491 ? 4.59 19.109 -15 1 98.19 491 ASN B O 1
ATOM 8928 N N . ILE B 1 492 ? 3.43 17.391 -14.195 1 98.44 492 ILE B N 1
ATOM 8929 C CA . ILE B 1 492 ? 2.424 18.25 -13.57 1 98.44 492 ILE B CA 1
ATOM 8930 C C . ILE B 1 492 ? 3.086 19.156 -12.531 1 98.44 492 ILE B C 1
ATOM 8932 O O . ILE B 1 492 ? 2.832 20.359 -12.5 1 98.44 492 ILE B O 1
ATOM 8936 N N . TYR B 1 493 ? 3.959 18.594 -11.727 1 98.69 493 TYR B N 1
ATOM 8937 C CA . TYR B 1 493 ? 4.621 19.359 -10.672 1 98.69 493 TYR B CA 1
ATOM 8938 C C . TYR B 1 493 ? 5.547 20.406 -11.258 1 98.69 493 TYR B C 1
ATOM 8940 O O . TYR B 1 493 ? 5.586 21.547 -10.773 1 98.69 493 TYR B O 1
ATOM 8948 N N . TYR B 1 494 ? 6.297 20.031 -12.281 1 98.62 494 TYR B N 1
ATOM 8949 C CA . TYR B 1 494 ? 7.203 20.969 -12.945 1 98.62 494 TYR B CA 1
ATOM 8950 C C . TYR B 1 494 ? 6.438 22.141 -13.547 1 98.62 494 TYR B C 1
ATOM 8952 O O . TYR B 1 494 ? 6.836 23.297 -13.391 1 98.62 494 TYR B O 1
ATOM 8960 N N . ASP B 1 495 ? 5.332 21.828 -14.203 1 98.56 495 ASP B N 1
ATOM 8961 C CA . ASP B 1 495 ? 4.516 22.859 -14.828 1 98.56 495 ASP B CA 1
ATOM 8962 C C . ASP B 1 495 ? 3.953 23.828 -13.789 1 98.56 495 ASP B C 1
ATOM 8964 O O . ASP B 1 495 ? 3.838 25.031 -14.047 1 98.56 495 ASP B O 1
ATOM 8968 N N . LEU B 1 496 ? 3.6 23.312 -12.672 1 98.75 496 LEU B N 1
ATOM 8969 C CA . LEU B 1 496 ? 3.119 24.172 -11.594 1 98.75 496 LEU B CA 1
ATOM 8970 C C . LEU B 1 496 ? 4.238 25.078 -11.07 1 98.75 496 LEU B C 1
ATOM 8972 O O . LEU B 1 496 ? 4.012 26.25 -10.797 1 98.75 496 LEU B O 1
ATOM 8976 N N . ASN B 1 497 ? 5.43 24.5 -10.922 1 98.62 497 ASN B N 1
ATOM 8977 C CA . ASN B 1 497 ? 6.555 25.344 -10.531 1 98.62 497 ASN B CA 1
ATOM 8978 C C . ASN B 1 497 ? 6.832 26.422 -11.562 1 98.62 497 ASN B C 1
ATOM 8980 O O . ASN B 1 497 ? 7.137 27.562 -11.203 1 98.62 497 ASN B O 1
ATOM 8984 N N . LYS B 1 498 ? 6.762 26.047 -12.812 1 98.5 498 LYS B N 1
ATOM 8985 C CA . LYS B 1 498 ? 6.918 27.062 -13.859 1 98.5 498 LYS B CA 1
ATOM 8986 C C . LYS B 1 498 ? 5.863 28.156 -13.734 1 98.5 498 LYS B C 1
ATOM 8988 O O . LYS B 1 498 ? 6.184 29.344 -13.773 1 98.5 498 LYS B O 1
ATOM 8993 N N . LYS B 1 499 ? 4.648 27.781 -13.57 1 98.5 499 LYS B N 1
ATOM 8994 C CA . LYS B 1 499 ? 3.547 28.734 -13.422 1 98.5 499 LYS B CA 1
ATOM 8995 C C . LYS B 1 499 ? 3.816 29.719 -12.297 1 98.5 499 LYS B C 1
ATOM 8997 O O . LYS B 1 499 ? 3.598 30.922 -12.453 1 98.5 499 LYS B O 1
ATOM 9002 N N . TYR B 1 500 ? 4.367 29.266 -11.188 1 98.56 500 TYR B N 1
ATOM 9003 C CA . TYR B 1 500 ? 4.508 30.062 -9.984 1 98.56 500 TYR B CA 1
ATOM 9004 C C . TYR B 1 500 ? 5.816 30.844 -10 1 98.56 500 TYR B C 1
ATOM 9006 O O . TYR B 1 500 ? 5.91 31.922 -9.406 1 98.56 500 TYR B O 1
ATOM 9014 N N . PHE B 1 501 ? 6.895 30.312 -10.742 1 98.25 501 PHE B N 1
ATOM 9015 C CA . PHE B 1 501 ? 8.203 30.859 -10.422 1 98.25 501 PHE B CA 1
ATOM 9016 C C . PHE B 1 501 ? 8.922 31.328 -11.688 1 98.25 501 PHE B C 1
ATOM 9018 O O . PHE B 1 501 ? 9.859 32.125 -11.617 1 98.25 501 PHE B O 1
ATOM 9025 N N . GLU B 1 502 ? 8.562 30.859 -12.906 1 96.5 502 GLU B N 1
ATOM 9026 C CA . GLU B 1 502 ? 9.398 30.969 -14.094 1 96.5 502 GLU B CA 1
ATOM 9027 C C . GLU B 1 502 ? 9.555 32.438 -14.539 1 96.5 502 GLU B C 1
ATOM 9029 O O . GLU B 1 502 ? 10.477 32.75 -15.281 1 96.5 502 GLU B O 1
ATOM 9034 N N . ALA B 1 503 ? 8.688 33.312 -14.141 1 96.5 503 ALA B N 1
ATOM 9035 C CA . ALA B 1 503 ? 8.789 34.719 -14.5 1 96.5 503 ALA B CA 1
ATOM 9036 C C . ALA B 1 503 ? 10.109 35.312 -14.023 1 96.5 503 ALA B C 1
ATOM 9038 O O . ALA B 1 503 ? 10.656 36.219 -14.656 1 96.5 503 ALA B O 1
ATOM 9039 N N . GLU B 1 504 ? 10.641 34.781 -12.828 1 97.44 504 GLU B N 1
ATOM 9040 C CA . GLU B 1 504 ? 11.828 35.375 -12.242 1 97.44 504 GLU B CA 1
ATOM 9041 C C . GLU B 1 504 ? 12.867 34.312 -11.883 1 97.44 504 GLU B C 1
ATOM 9043 O O . GLU B 1 504 ? 14.023 34.625 -11.609 1 97.44 504 GLU B O 1
ATOM 9048 N N . VAL B 1 505 ? 12.508 33.094 -11.953 1 98 505 VAL B N 1
ATOM 9049 C CA . VAL B 1 505 ? 13.375 32 -11.516 1 98 505 VAL B CA 1
ATOM 9050 C C . VAL B 1 505 ? 13.625 31.031 -12.664 1 98 505 VAL B C 1
ATOM 9052 O O . VAL B 1 505 ? 12.703 30.703 -13.422 1 98 505 VAL B O 1
ATOM 9055 N N . ASN B 1 506 ? 14.867 30.719 -12.883 1 97.94 506 ASN B N 1
ATOM 9056 C CA . ASN B 1 506 ? 15.148 29.562 -13.727 1 97.94 506 ASN B CA 1
ATOM 9057 C C . ASN B 1 506 ? 14.727 28.266 -13.047 1 97.94 506 ASN B C 1
ATOM 9059 O O . ASN B 1 506 ? 15.438 27.75 -12.18 1 97.94 506 ASN B O 1
ATOM 9063 N N . VAL B 1 507 ? 13.656 27.703 -13.453 1 98.31 507 VAL B N 1
ATOM 9064 C CA . VAL B 1 507 ? 13.078 26.547 -12.797 1 98.31 507 VAL B CA 1
ATOM 9065 C C . VAL B 1 507 ? 13.859 25.297 -13.18 1 98.31 507 VAL B C 1
ATOM 9067 O O . VAL B 1 507 ? 13.68 24.75 -14.273 1 98.31 507 VAL B O 1
ATOM 9070 N N . ASP B 1 508 ? 14.688 24.875 -12.297 1 98.06 508 ASP B N 1
ATOM 9071 C CA . ASP B 1 508 ? 15.555 23.719 -12.531 1 98.06 508 ASP B CA 1
ATOM 9072 C C . ASP B 1 508 ? 14.727 22.438 -12.688 1 98.06 508 ASP B C 1
ATOM 9074 O O . ASP B 1 508 ? 13.766 22.219 -11.945 1 98.06 508 ASP B O 1
ATOM 9078 N N . GLU B 1 509 ? 15.094 21.578 -13.555 1 97.56 509 GLU B N 1
ATOM 9079 C CA . GLU B 1 509 ? 14.336 20.359 -13.883 1 97.56 509 GLU B CA 1
ATOM 9080 C C . GLU B 1 509 ? 14.242 19.438 -12.68 1 97.56 509 GLU B C 1
ATOM 9082 O O . GLU B 1 509 ? 13.266 18.703 -12.531 1 97.56 509 GLU B O 1
ATOM 9087 N N . GLU B 1 510 ? 15.234 19.5 -11.805 1 97.69 510 GLU B N 1
ATOM 9088 C CA . GLU B 1 510 ? 15.266 18.625 -10.641 1 97.69 510 GLU B CA 1
ATOM 9089 C C . GLU B 1 510 ? 14.055 18.844 -9.742 1 97.69 510 GLU B C 1
ATOM 9091 O O . GLU B 1 510 ? 13.602 17.922 -9.062 1 97.69 510 GLU B O 1
ATOM 9096 N N . ILE B 1 511 ? 13.445 20.062 -9.852 1 98.44 511 ILE B N 1
ATOM 9097 C CA . ILE B 1 511 ? 12.344 20.422 -8.969 1 98.44 511 ILE B CA 1
ATOM 9098 C C . ILE B 1 511 ? 11.109 19.594 -9.328 1 98.44 511 ILE B C 1
ATOM 9100 O O . ILE B 1 511 ? 10.164 19.516 -8.539 1 98.44 511 ILE B O 1
ATOM 9104 N N . SER B 1 512 ? 11.109 19 -10.469 1 98.31 512 SER B N 1
ATOM 9105 C CA . SER B 1 512 ? 10.016 18.141 -10.898 1 98.31 512 SER B CA 1
ATOM 9106 C C . SER B 1 512 ? 9.828 16.953 -9.945 1 98.31 512 SER B C 1
ATOM 9108 O O . SER B 1 512 ? 8.758 16.344 -9.906 1 98.31 512 SER B O 1
ATOM 9110 N N . MET B 1 513 ? 10.852 16.656 -9.086 1 98.31 513 MET B N 1
ATOM 9111 C CA . MET B 1 513 ? 10.836 15.484 -8.211 1 98.31 513 MET B CA 1
ATOM 9112 C C . MET B 1 513 ? 10.414 15.867 -6.797 1 98.31 513 MET B C 1
ATOM 9114 O O . MET B 1 513 ? 10.312 15.008 -5.918 1 98.31 513 MET B O 1
ATOM 9118 N N . GLU B 1 514 ? 10.07 17.094 -6.559 1 98.19 514 GLU B N 1
ATOM 9119 C CA . GLU B 1 514 ? 9.789 17.5 -5.18 1 98.19 514 GLU B CA 1
ATOM 9120 C C . GLU B 1 514 ? 8.547 16.781 -4.641 1 98.19 514 GLU B C 1
ATOM 9122 O O . GLU B 1 514 ? 8.469 16.484 -3.449 1 98.19 514 GLU B O 1
ATOM 9127 N N . TRP B 1 515 ? 7.621 16.453 -5.559 1 98.31 515 TRP B N 1
ATOM 9128 C CA . TRP B 1 515 ? 6.426 15.742 -5.113 1 98.31 515 TRP B CA 1
ATOM 9129 C C . TRP B 1 515 ? 6.797 14.438 -4.414 1 98.31 515 TRP B C 1
ATOM 9131 O O . TRP B 1 515 ? 6.055 13.953 -3.557 1 98.31 515 TRP B O 1
ATOM 9141 N N . ALA B 1 516 ? 7.93 13.852 -4.68 1 98 516 ALA B N 1
ATOM 9142 C CA . ALA B 1 516 ? 8.344 12.523 -4.238 1 98 516 ALA B CA 1
ATOM 9143 C C . ALA B 1 516 ? 8.773 12.539 -2.775 1 98 516 ALA B C 1
ATOM 9145 O O . ALA B 1 516 ? 8.953 11.484 -2.16 1 98 516 ALA B O 1
ATOM 9146 N N . ARG B 1 517 ? 8.914 13.703 -2.215 1 96.81 517 ARG B N 1
ATOM 9147 C CA . ARG B 1 517 ? 9.414 13.75 -0.844 1 96.81 517 ARG B CA 1
ATOM 9148 C C . ARG B 1 517 ? 8.383 14.359 0.097 1 96.81 517 ARG B C 1
ATOM 9150 O O . ARG B 1 517 ? 8.672 14.602 1.271 1 96.81 517 ARG B O 1
ATOM 9157 N N . ILE B 1 518 ? 7.18 14.672 -0.421 1 96.31 518 ILE B N 1
ATOM 9158 C CA . ILE B 1 518 ? 6.215 15.43 0.367 1 96.31 518 ILE B CA 1
ATOM 9159 C C . ILE B 1 518 ? 5.258 14.469 1.073 1 96.31 518 ILE B C 1
ATOM 9161 O O . ILE B 1 518 ? 4.375 13.883 0.441 1 96.31 518 ILE B O 1
ATOM 9165 N N . PRO B 1 519 ? 5.328 14.266 2.346 1 94.25 519 PRO B N 1
ATOM 9166 C CA . PRO B 1 519 ? 4.461 13.328 3.062 1 94.25 519 PRO B CA 1
ATOM 9167 C C . PRO B 1 519 ? 3 13.773 3.08 1 94.25 519 PRO B C 1
ATOM 9169 O O . PRO B 1 519 ? 2.096 12.938 3.139 1 94.25 519 PRO B O 1
ATOM 9172 N N . HIS B 1 520 ? 2.73 15.094 2.918 1 93.88 520 HIS B N 1
ATOM 9173 C CA . HIS B 1 520 ? 1.382 15.641 3.012 1 93.88 520 HIS B CA 1
ATOM 9174 C C . HIS B 1 520 ? 0.493 15.117 1.89 1 93.88 520 HIS B C 1
ATOM 9176 O O . HIS B 1 520 ? -0.733 15.102 2.02 1 93.88 520 HIS B O 1
ATOM 9182 N N . PHE B 1 521 ? 1.067 14.734 0.823 1 97.19 521 PHE B N 1
ATOM 9183 C CA . PHE B 1 521 ? 0.286 14.258 -0.312 1 97.19 521 PHE B CA 1
ATOM 9184 C C . PHE B 1 521 ? -0.369 12.914 0.003 1 97.19 521 PHE B C 1
ATOM 9186 O O . PHE B 1 521 ? -1.247 12.461 -0.733 1 97.19 521 PHE B O 1
ATOM 9193 N N . TYR B 1 522 ? -0.015 12.289 1.172 1 96.06 522 TYR B N 1
ATOM 9194 C CA . TYR B 1 522 ? -0.608 11.023 1.594 1 96.06 522 TYR B CA 1
ATOM 9195 C C . TYR B 1 522 ? -1.747 11.258 2.58 1 96.06 522 TYR B C 1
ATOM 9197 O O . TYR B 1 522 ? -2.367 10.305 3.059 1 96.06 522 TYR B O 1
ATOM 9205 N N . THR B 1 523 ? -2.029 12.477 2.924 1 92 523 THR B N 1
ATOM 9206 C CA . THR B 1 523 ? -3.219 12.984 3.598 1 92 523 THR B CA 1
ATOM 9207 C C . THR B 1 523 ? -3.975 13.961 2.699 1 92 523 THR B C 1
ATOM 9209 O O . THR B 1 523 ? -3.75 15.172 2.762 1 92 523 THR B O 1
ATOM 9212 N N . SER B 1 524 ? -4.891 13.422 1.985 1 92.12 524 SER B N 1
ATOM 9213 C CA . SER B 1 524 ? -5.434 14.125 0.826 1 92.12 524 SER B CA 1
ATOM 9214 C C . SER B 1 524 ? -6.23 15.352 1.247 1 92.12 524 SER B C 1
ATOM 9216 O O . SER B 1 524 ? -7.027 15.289 2.188 1 92.12 524 SER B O 1
ATOM 9218 N N . PHE B 1 525 ? -5.895 16.5 0.624 1 95.69 525 PHE B N 1
ATOM 9219 C CA . PHE B 1 525 ? -6.605 17.781 0.678 1 95.69 525 PHE B CA 1
ATOM 9220 C C . PHE B 1 525 ? -6.562 18.359 2.086 1 95.69 525 PHE B C 1
ATOM 9222 O O . PHE B 1 525 ? -7.59 18.781 2.617 1 95.69 525 PHE B O 1
ATOM 9229 N N . TYR B 1 526 ? -5.332 18.25 2.576 1 90.88 526 TYR B N 1
ATOM 9230 C CA . TYR B 1 526 ? -5.051 18.812 3.893 1 90.88 526 TYR B CA 1
ATOM 9231 C C . TYR B 1 526 ? -4.266 20.125 3.773 1 90.88 526 TYR B C 1
ATOM 9233 O O . TYR B 1 526 ? -4.449 21.031 4.578 1 90.88 526 TYR B O 1
ATOM 9241 N N . VAL B 1 527 ? -3.523 20.297 2.783 1 94.12 527 VAL B N 1
ATOM 9242 C CA . VAL B 1 527 ? -2.498 21.328 2.719 1 94.12 527 VAL B CA 1
ATOM 9243 C C . VAL B 1 527 ? -3.156 22.703 2.518 1 94.12 527 VAL B C 1
ATOM 9245 O O . VAL B 1 527 ? -2.621 23.719 2.951 1 94.12 527 VAL B O 1
ATOM 9248 N N . TYR B 1 528 ? -4.355 22.734 1.929 1 95.69 528 TYR B N 1
ATOM 9249 C CA . TYR B 1 528 ? -5.008 24.016 1.685 1 95.69 528 TYR B CA 1
ATOM 9250 C C . TYR B 1 528 ? -5.344 24.719 2.996 1 95.69 528 TYR B C 1
ATOM 9252 O O . TYR B 1 528 ? -5.453 25.938 3.043 1 95.69 528 TYR B O 1
ATOM 9260 N N . LYS B 1 529 ? -5.453 23.906 4.02 1 93.25 529 LYS B N 1
ATOM 9261 C CA . LYS B 1 529 ? -5.828 24.422 5.328 1 93.25 529 LYS B CA 1
ATOM 9262 C C . LYS B 1 529 ? -4.746 25.359 5.879 1 93.25 529 LYS B C 1
ATOM 9264 O O . LYS B 1 529 ? -5.043 26.281 6.633 1 93.25 529 LYS B O 1
ATOM 9269 N N . TYR B 1 530 ? -3.518 25.141 5.422 1 90.69 530 TYR B N 1
ATOM 9270 C CA . TYR B 1 530 ? -2.432 26.016 5.848 1 90.69 530 TYR B CA 1
ATOM 9271 C C . TYR B 1 530 ? -2.615 27.422 5.289 1 90.69 530 TYR B C 1
ATOM 9273 O O . TYR B 1 530 ? -2.451 28.406 6.008 1 90.69 530 TYR B O 1
ATOM 9281 N N . ALA B 1 531 ? -3.021 27.453 4.082 1 95.88 531 ALA B N 1
ATOM 9282 C CA . ALA B 1 531 ? -3.178 28.75 3.418 1 95.88 531 ALA B CA 1
ATOM 9283 C C . ALA B 1 531 ? -4.422 29.484 3.918 1 95.88 531 ALA B C 1
ATOM 9285 O O . ALA B 1 531 ? -4.383 30.688 4.164 1 95.88 531 ALA B O 1
ATOM 9286 N N . THR B 1 532 ? -5.508 28.766 4.035 1 95.44 532 THR B N 1
ATOM 9287 C CA . THR B 1 532 ? -6.734 29.391 4.52 1 95.44 532 THR B CA 1
ATOM 9288 C C . THR B 1 532 ? -6.578 29.828 5.973 1 95.44 532 THR B C 1
ATOM 9290 O O . THR B 1 532 ? -7.008 30.922 6.344 1 95.44 532 THR B O 1
ATOM 9293 N N . GLY B 1 533 ? -5.969 28.953 6.746 1 94.44 533 GLY B N 1
ATOM 9294 C CA . GLY B 1 533 ? -5.723 29.297 8.133 1 94.44 533 GLY B CA 1
ATOM 9295 C C . GLY B 1 533 ? -4.828 30.516 8.289 1 94.44 533 GLY B C 1
ATOM 9296 O O . GLY B 1 533 ? -5.133 31.422 9.07 1 94.44 533 GLY B O 1
ATOM 9297 N N . PHE B 1 534 ? -3.773 30.578 7.523 1 95.62 534 PHE B N 1
ATOM 9298 C CA . PHE B 1 534 ? -2.844 31.703 7.555 1 95.62 534 PHE B CA 1
ATOM 9299 C C . PHE B 1 534 ? -3.535 32.969 7.117 1 95.62 534 PHE B C 1
ATOM 9301 O O . PHE B 1 534 ? -3.408 34.031 7.773 1 95.62 534 PHE B O 1
ATOM 9308 N N . SER B 1 535 ? -4.254 32.906 6.078 1 96.56 535 SER B N 1
ATOM 9309 C CA . SER B 1 535 ? -4.965 34.094 5.551 1 96.56 535 SER B CA 1
ATOM 9310 C C . SER B 1 535 ? -5.992 34.594 6.551 1 96.56 535 SER B C 1
ATOM 9312 O O . SER B 1 535 ? -6.141 35.812 6.719 1 96.56 535 SER B O 1
ATOM 9314 N N . SER B 1 536 ? -6.668 33.688 7.156 1 96.56 536 SER B N 1
ATOM 9315 C CA . SER B 1 536 ? -7.637 34.062 8.18 1 96.56 536 SER B CA 1
ATOM 9316 C C . SER B 1 536 ? -6.957 34.781 9.344 1 96.56 536 SER B C 1
ATOM 9318 O O . SER B 1 536 ? -7.441 35.812 9.812 1 96.56 536 SER B O 1
ATOM 9320 N N . ALA B 1 537 ? -5.863 34.281 9.727 1 97.06 537 ALA B N 1
ATOM 9321 C CA . ALA B 1 537 ? -5.129 34.812 10.859 1 97.06 537 ALA B CA 1
ATOM 9322 C C . ALA B 1 537 ? -4.633 36.25 10.547 1 97.06 537 ALA B C 1
ATOM 9324 O O . ALA B 1 537 ? -4.707 37.125 11.398 1 97.06 537 ALA B O 1
ATOM 9325 N N . ILE B 1 538 ? -4.129 36.406 9.352 1 96.5 538 ILE B N 1
ATOM 9326 C CA . ILE B 1 538 ? -3.637 37.719 8.938 1 96.5 538 ILE B CA 1
ATOM 9327 C C . ILE B 1 538 ? -4.789 38.719 8.914 1 96.5 538 ILE B C 1
ATOM 9329 O O . ILE B 1 538 ? -4.648 39.844 9.406 1 96.5 538 ILE B O 1
ATOM 9333 N N . ALA B 1 539 ? -5.883 38.312 8.398 1 94.88 539 ALA B N 1
ATOM 9334 C CA . ALA B 1 539 ? -7.059 39.156 8.344 1 94.88 539 ALA B CA 1
ATOM 9335 C C . ALA B 1 539 ? -7.527 39.531 9.75 1 94.88 539 ALA B C 1
ATOM 9337 O O . ALA B 1 539 ? -7.816 40.719 10.023 1 94.88 539 ALA B O 1
ATOM 9338 N N . ILE B 1 540 ? -7.59 38.594 10.617 1 96.94 540 ILE B N 1
ATOM 9339 C CA . ILE B 1 540 ? -8.039 38.812 11.984 1 96.94 540 ILE B CA 1
ATOM 9340 C C . ILE B 1 540 ? -7.07 39.75 12.711 1 96.94 540 ILE B C 1
ATOM 9342 O O . ILE B 1 540 ? -7.484 40.688 13.398 1 96.94 540 ILE B O 1
ATOM 9346 N N . SER B 1 541 ? -5.785 39.5 12.547 1 97.06 541 SER B N 1
ATOM 9347 C CA . SER B 1 541 ? -4.781 40.344 13.18 1 97.06 541 SER B CA 1
ATOM 9348 C C . SER B 1 541 ? -4.887 41.781 12.703 1 97.06 541 SER B C 1
ATOM 9350 O O . SER B 1 541 ? -4.75 42.719 13.492 1 97.06 541 SER B O 1
ATOM 9352 N N . ASP B 1 542 ? -5.102 41.906 11.422 1 94.75 542 ASP B N 1
ATOM 9353 C CA . ASP B 1 542 ? -5.262 43.25 10.852 1 94.75 542 ASP B CA 1
ATOM 9354 C C . ASP B 1 542 ? -6.48 43.938 11.445 1 94.75 542 ASP B C 1
ATOM 9356 O O . ASP B 1 542 ? -6.418 45.125 11.766 1 94.75 542 ASP B O 1
ATOM 9360 N N . MET B 1 543 ? -7.582 43.219 11.594 1 95.75 543 MET B N 1
ATOM 9361 C CA . MET B 1 543 ? -8.797 43.781 12.18 1 95.75 543 MET B CA 1
ATOM 9362 C C . MET B 1 543 ? -8.562 44.188 13.633 1 95.75 543 MET B C 1
ATOM 9364 O O . MET B 1 543 ? -9.023 45.219 14.078 1 95.75 543 MET B O 1
ATOM 9368 N N . ILE B 1 544 ? -7.844 43.406 14.32 1 97.5 544 ILE B N 1
ATOM 9369 C CA . ILE B 1 544 ? -7.559 43.656 15.727 1 97.5 544 ILE B CA 1
ATOM 9370 C C . ILE B 1 544 ? -6.746 44.938 15.859 1 97.5 544 ILE B C 1
ATOM 9372 O O . ILE B 1 544 ? -7.035 45.781 16.703 1 97.5 544 ILE B O 1
ATOM 9376 N N . LEU B 1 545 ? -5.77 45.094 15.023 1 96.25 545 LEU B N 1
ATOM 9377 C CA . LEU B 1 545 ? -4.883 46.25 15.086 1 96.25 545 LEU B CA 1
ATOM 9378 C C . LEU B 1 545 ? -5.613 47.531 14.648 1 96.25 545 LEU B C 1
ATOM 9380 O O . LEU B 1 545 ? -5.348 48.594 15.164 1 96.25 545 LEU B O 1
ATOM 9384 N N . LYS B 1 546 ? -6.594 47.375 13.773 1 94.94 546 LYS B N 1
ATOM 9385 C CA . LYS B 1 546 ? -7.262 48.531 13.195 1 94.94 546 LYS B CA 1
ATOM 9386 C C . LYS B 1 546 ? -8.508 48.906 14 1 94.94 546 LYS B C 1
ATOM 9388 O O . LYS B 1 546 ? -8.766 50.094 14.227 1 94.94 546 LYS B O 1
ATOM 9393 N N . GLU B 1 547 ? -9.25 47.812 14.445 1 96.31 547 GLU B N 1
ATOM 9394 C CA . GLU B 1 547 ? -10.547 48.062 15.062 1 96.31 547 GLU B CA 1
ATOM 9395 C C . GLU B 1 547 ? -10.453 48.062 16.578 1 96.31 547 GLU B C 1
ATOM 9397 O O . GLU B 1 547 ? -11.352 48.531 17.266 1 96.31 547 GLU B O 1
ATOM 9402 N N . GLY B 1 548 ? -9.477 47.469 17.062 1 95.94 548 GLY B N 1
ATOM 9403 C CA . GLY B 1 548 ? -9.312 47.438 18.5 1 95.94 548 GLY B CA 1
ATOM 9404 C C . GLY B 1 548 ? -10.273 46.469 19.188 1 95.94 548 GLY B C 1
ATOM 9405 O O . GLY B 1 548 ? -10.422 45.312 18.75 1 95.94 548 GLY B O 1
ATOM 9406 N N . GLN B 1 549 ? -10.93 46.906 20.172 1 96.44 549 GLN B N 1
ATOM 9407 C CA . GLN B 1 549 ? -11.688 46.094 21.094 1 96.44 549 GLN B CA 1
ATOM 9408 C C . GLN B 1 549 ? -12.805 45.344 20.375 1 96.44 549 GLN B C 1
ATOM 9410 O O . GLN B 1 549 ? -13.039 44.156 20.641 1 96.44 549 GLN B O 1
ATOM 9415 N N . PRO B 1 550 ? -13.469 46 19.438 1 97.25 550 PRO B N 1
ATOM 9416 C CA . PRO B 1 550 ? -14.539 45.25 18.766 1 97.25 550 PRO B CA 1
ATOM 9417 C C . PRO B 1 550 ? -14.031 44 18.062 1 97.25 550 PRO B C 1
ATOM 9419 O O . PRO B 1 550 ? -14.68 42.969 18.125 1 97.25 550 PRO B O 1
ATOM 9422 N N . ALA B 1 551 ? -12.914 44.062 17.406 1 97.38 551 ALA B N 1
ATOM 9423 C CA . ALA B 1 551 ? -12.32 42.906 16.75 1 97.38 551 ALA B CA 1
ATOM 9424 C C . ALA B 1 551 ? -11.844 41.875 17.781 1 97.38 551 ALA B C 1
ATOM 9426 O O . ALA B 1 551 ? -11.945 40.688 17.547 1 97.38 551 ALA B O 1
ATOM 9427 N N . VAL B 1 552 ? -11.328 42.344 18.859 1 98.06 552 VAL B N 1
ATOM 9428 C CA . VAL B 1 552 ? -10.859 41.469 19.938 1 98.06 552 VAL B CA 1
ATOM 9429 C C . VAL B 1 552 ? -12.039 40.688 20.5 1 98.06 552 VAL B C 1
ATOM 9431 O O . VAL B 1 552 ? -11.93 39.469 20.719 1 98.06 552 VAL B O 1
ATOM 9434 N N . ASP B 1 553 ? -13.148 41.375 20.656 1 97.81 553 ASP B N 1
ATOM 9435 C CA . ASP B 1 553 ? -14.344 40.719 21.188 1 97.81 553 ASP B CA 1
ATOM 9436 C C . ASP B 1 553 ? -14.812 39.594 20.266 1 97.81 553 ASP B C 1
ATOM 9438 O O . ASP B 1 553 ? -15.156 38.5 20.734 1 97.81 553 ASP B O 1
ATOM 9442 N N . ARG B 1 554 ? -14.828 39.875 19.016 1 98 554 ARG B N 1
ATOM 9443 C CA . ARG B 1 554 ? -15.211 38.875 18.031 1 98 554 ARG B CA 1
ATOM 9444 C C . ARG B 1 554 ? -14.242 37.688 18.062 1 98 554 ARG B C 1
ATOM 9446 O O . ARG B 1 554 ? -14.664 36.531 18.031 1 98 554 ARG B O 1
ATOM 9453 N N . TYR B 1 555 ? -12.992 38.062 18.125 1 97.88 555 TYR B N 1
ATOM 9454 C CA . TYR B 1 555 ? -11.945 37.031 18.109 1 97.88 555 TYR B CA 1
ATOM 9455 C C . TYR B 1 555 ? -12.047 36.156 19.344 1 97.88 555 TYR B C 1
ATOM 9457 O O . TYR B 1 555 ? -11.969 34.906 19.234 1 97.88 555 TYR B O 1
ATOM 9465 N N . ILE B 1 556 ? -12.227 36.719 20.484 1 98.06 556 ILE B N 1
ATOM 9466 C CA . ILE B 1 556 ? -12.352 35.969 21.719 1 98.06 556 ILE B CA 1
ATOM 9467 C C . ILE B 1 556 ? -13.602 35.094 21.672 1 98.06 556 ILE B C 1
ATOM 9469 O O . ILE B 1 556 ? -13.586 33.938 22.156 1 98.06 556 ILE B O 1
ATOM 9473 N N . LYS B 1 557 ? -14.641 35.625 21.125 1 97.69 557 LYS B N 1
ATOM 9474 C CA . LYS B 1 557 ? -15.844 34.844 20.938 1 97.69 557 LYS B CA 1
ATOM 9475 C C . LYS B 1 557 ? -15.562 33.625 20.062 1 97.69 557 LYS B C 1
ATOM 9477 O O . LYS B 1 557 ? -16.047 32.531 20.344 1 97.69 557 LYS B O 1
ATOM 9482 N N . PHE B 1 558 ? -14.844 33.812 19.016 1 97.38 558 PHE B N 1
ATOM 9483 C CA . PHE B 1 558 ? -14.414 32.719 18.156 1 97.38 558 PHE B CA 1
ATOM 9484 C C . PHE B 1 558 ? -13.641 31.688 18.969 1 97.38 558 PHE B C 1
ATOM 9486 O O . PHE B 1 558 ? -13.93 30.484 18.891 1 97.38 558 PHE B O 1
ATOM 9493 N N . LEU B 1 559 ? -12.68 32.094 19.766 1 97.62 559 LEU B N 1
ATOM 9494 C CA . LEU B 1 559 ? -11.867 31.203 20.562 1 97.62 559 LEU B CA 1
ATOM 9495 C C . LEU B 1 559 ? -12.734 30.406 21.531 1 97.62 559 LEU B C 1
ATOM 9497 O O . LEU B 1 559 ? -12.43 29.25 21.828 1 97.62 559 LEU B O 1
ATOM 9501 N N . LYS B 1 560 ? -13.773 30.984 21.969 1 97.06 560 LYS B N 1
ATOM 9502 C CA . LYS B 1 560 ? -14.656 30.375 22.953 1 97.06 560 LYS B CA 1
ATOM 9503 C C . LYS B 1 560 ? -15.617 29.391 22.312 1 97.06 560 LYS B C 1
ATOM 9505 O O . LYS B 1 560 ? -16.281 28.609 23.016 1 97.06 560 LYS B O 1
ATOM 9510 N N . SER B 1 561 ? -15.641 29.297 21.078 1 96.25 561 SER B N 1
ATOM 9511 C CA . SER B 1 561 ? -16.75 28.672 20.375 1 96.25 561 SER B CA 1
ATOM 9512 C C . SER B 1 561 ? -16.516 27.172 20.172 1 96.25 561 SER B C 1
ATOM 9514 O O . SER B 1 561 ? -17.453 26.422 19.906 1 96.25 561 SER B O 1
ATOM 9516 N N . GLY B 1 562 ? -15.258 26.75 20.25 1 95.25 562 GLY B N 1
ATOM 9517 C CA . GLY B 1 562 ? -14.992 25.344 19.984 1 95.25 562 GLY B CA 1
ATOM 9518 C C . GLY B 1 562 ? -15.602 24.859 18.688 1 95.25 562 GLY B C 1
ATOM 9519 O O . GLY B 1 562 ? -15.43 25.469 17.641 1 95.25 562 GLY B O 1
ATOM 9520 N N . SER B 1 563 ? -16.266 23.719 18.75 1 94.69 563 SER B N 1
ATOM 9521 C CA . SER B 1 563 ? -16.953 23.172 17.562 1 94.69 563 SER B CA 1
ATOM 9522 C C . SER B 1 563 ? -18.469 23.281 17.703 1 94.69 563 SER B C 1
ATOM 9524 O O . SER B 1 563 ? -19.188 22.375 17.266 1 94.69 563 SER B O 1
ATOM 9526 N N . SER B 1 564 ? -18.875 24.281 18.359 1 95.31 564 SER B N 1
ATOM 9527 C CA . SER B 1 564 ? -20.312 24.516 18.594 1 95.31 564 SER B CA 1
ATOM 9528 C C . SER B 1 564 ? -21.016 24.844 17.281 1 95.31 564 SER B C 1
ATOM 9530 O O . SER B 1 564 ? -22.25 24.859 17.234 1 95.31 564 SER B O 1
ATOM 9532 N N . ASP B 1 565 ? -20.266 25.156 16.281 1 95.12 565 ASP B N 1
ATOM 9533 C CA . ASP B 1 565 ? -20.734 25.359 14.922 1 95.12 565 ASP B CA 1
ATOM 9534 C C . ASP B 1 565 ? -19.703 24.906 13.906 1 95.12 565 ASP B C 1
ATOM 9536 O O . ASP B 1 565 ? -18.656 24.359 14.281 1 95.12 565 ASP B O 1
ATOM 9540 N N . TYR B 1 566 ? -20.062 25.047 12.609 1 94.69 566 TYR B N 1
ATOM 9541 C CA . TYR B 1 566 ? -19.141 24.672 11.547 1 94.69 566 TYR B CA 1
ATOM 9542 C C . TYR B 1 566 ? -17.984 25.641 11.461 1 94.69 566 TYR B C 1
ATOM 9544 O O . TYR B 1 566 ? -18.125 26.828 11.766 1 94.69 566 TYR B O 1
ATOM 9552 N N . PRO B 1 567 ? -16.828 25.188 11 1 94.25 567 PRO B N 1
ATOM 9553 C CA . PRO B 1 567 ? -15.609 26 11 1 94.25 567 PRO B CA 1
ATOM 9554 C C . PRO B 1 567 ? -15.781 27.312 10.234 1 94.25 567 PRO B C 1
ATOM 9556 O O . PRO B 1 567 ? -15.352 28.359 10.703 1 94.25 567 PRO B O 1
ATOM 9559 N N . LEU B 1 568 ? -16.453 27.281 9.133 1 95 568 LEU B N 1
ATOM 9560 C CA . LEU B 1 568 ? -16.625 28.5 8.344 1 95 568 LEU B CA 1
ATOM 9561 C C . LEU B 1 568 ? -17.5 29.5 9.094 1 95 568 LEU B C 1
ATOM 9563 O O . LEU B 1 568 ? -17.25 30.703 9.047 1 95 568 LEU B O 1
ATOM 9567 N N . GLU B 1 569 ? -18.5 29 9.727 1 95.62 569 GLU B N 1
ATOM 9568 C CA . GLU B 1 569 ? -19.391 29.859 10.508 1 95.62 569 GLU B CA 1
ATOM 9569 C C . GLU B 1 569 ? -18.672 30.453 11.711 1 95.62 569 GLU B C 1
ATOM 9571 O O . GLU B 1 569 ? -18.891 31.609 12.062 1 95.62 569 GLU B O 1
ATOM 9576 N N . LEU B 1 570 ? -17.891 29.672 12.297 1 95.56 570 LEU B N 1
ATOM 9577 C CA . LEU B 1 570 ? -17.109 30.156 13.438 1 95.56 570 LEU B CA 1
ATOM 9578 C C . LEU B 1 570 ? -16.156 31.266 13.016 1 95.56 570 LEU B C 1
ATOM 9580 O O . LEU B 1 570 ? -15.984 32.25 13.734 1 95.56 570 LEU B O 1
ATOM 9584 N N . LEU B 1 571 ? -15.516 31.094 11.906 1 96.38 571 LEU B N 1
ATOM 9585 C CA . LEU B 1 571 ? -14.594 32.094 11.414 1 96.38 571 LEU B CA 1
ATOM 9586 C C . LEU B 1 571 ? -15.336 33.406 11.109 1 96.38 571 LEU B C 1
ATOM 9588 O O . LEU B 1 571 ? -14.781 34.5 11.281 1 96.38 571 LEU B O 1
ATOM 9592 N N . LYS B 1 572 ? -16.562 33.312 10.672 1 96.56 572 LYS B N 1
ATOM 9593 C CA . LYS B 1 572 ? -17.375 34.5 10.422 1 96.56 572 LYS B CA 1
ATOM 9594 C C . LYS B 1 572 ? -17.562 35.312 11.703 1 96.56 572 LYS B C 1
ATOM 9596 O O . LYS B 1 572 ? -17.641 36.531 11.656 1 96.56 572 LYS B O 1
ATOM 9601 N N . ILE B 1 573 ? -17.656 34.625 12.797 1 96.81 573 ILE B N 1
ATOM 9602 C CA . ILE B 1 573 ? -17.766 35.312 14.086 1 96.81 573 ILE B CA 1
ATOM 9603 C C . ILE B 1 573 ? -16.562 36.25 14.273 1 96.81 573 ILE B C 1
ATOM 9605 O O . ILE B 1 573 ? -16.719 37.344 14.766 1 96.81 573 ILE B O 1
ATOM 9609 N N . ALA B 1 574 ? -15.43 35.812 13.82 1 96.44 574 ALA B N 1
ATOM 9610 C CA . ALA B 1 574 ? -14.203 36.594 13.969 1 96.44 574 ALA B CA 1
ATOM 9611 C C . ALA B 1 574 ? -14.062 37.594 12.852 1 96.44 574 ALA B C 1
ATOM 9613 O O . ALA B 1 574 ? -13.094 38.375 12.805 1 96.44 574 ALA B O 1
ATOM 9614 N N . GLY B 1 575 ? -14.969 37.531 11.922 1 96.19 575 GLY B N 1
ATOM 9615 C CA . GLY B 1 575 ? -14.977 38.531 10.859 1 96.19 575 GLY B CA 1
ATOM 9616 C C . GLY B 1 575 ? -14.391 38.031 9.562 1 96.19 575 GLY B C 1
ATOM 9617 O O . GLY B 1 575 ? -14.125 38.812 8.641 1 96.19 575 GLY B O 1
ATOM 9618 N N . VAL B 1 576 ? -14.164 36.781 9.414 1 96.81 576 VAL B N 1
ATOM 9619 C CA . VAL B 1 576 ? -13.531 36.219 8.227 1 96.81 576 VAL B CA 1
ATOM 9620 C C . VAL B 1 576 ? -14.516 35.281 7.516 1 96.81 576 VAL B C 1
ATOM 9622 O O . VAL B 1 576 ? -14.961 34.281 8.078 1 96.81 576 VAL B O 1
ATOM 9625 N N . ASP B 1 577 ? -14.836 35.562 6.293 1 96.75 577 ASP B N 1
ATOM 9626 C CA . ASP B 1 577 ? -15.711 34.719 5.469 1 96.75 577 ASP B CA 1
ATOM 9627 C C . ASP B 1 577 ? -14.938 34.094 4.312 1 96.75 577 ASP B C 1
ATOM 9629 O O . ASP B 1 577 ? -14.828 34.656 3.236 1 96.75 577 ASP B O 1
ATOM 9633 N N . LEU B 1 578 ? -14.57 32.844 4.445 1 95.31 578 LEU B N 1
ATOM 9634 C CA . LEU B 1 578 ? -13.727 32.156 3.469 1 95.31 578 LEU B CA 1
ATOM 9635 C C . LEU B 1 578 ? -14.555 31.672 2.283 1 95.31 578 LEU B C 1
ATOM 9637 O O . LEU B 1 578 ? -14.008 31.172 1.302 1 95.31 578 LEU B O 1
ATOM 9641 N N . SER B 1 579 ? -15.859 31.844 2.355 1 93.81 579 SER B N 1
ATOM 9642 C CA . SER B 1 579 ? -16.672 31.562 1.179 1 93.81 579 SER B CA 1
ATOM 9643 C C . SER B 1 579 ? -16.469 32.625 0.093 1 93.81 579 SER B C 1
ATOM 9645 O O . SER B 1 579 ? -16.891 32.438 -1.049 1 93.81 579 SER B O 1
ATOM 9647 N N . THR B 1 580 ? -15.773 33.625 0.476 1 94.81 580 THR B N 1
ATOM 9648 C CA . THR B 1 580 ? -15.391 34.656 -0.457 1 94.81 580 THR B CA 1
ATOM 9649 C C . THR B 1 580 ? -13.867 34.719 -0.606 1 94.81 580 THR B C 1
ATOM 9651 O O . THR B 1 580 ? -13.133 34.25 0.261 1 94.81 580 THR B O 1
ATOM 9654 N N . PRO B 1 581 ? -13.43 35.406 -1.674 1 95.94 581 PRO B N 1
ATOM 9655 C CA . PRO B 1 581 ? -11.984 35.5 -1.871 1 95.94 581 PRO B CA 1
ATOM 9656 C C . PRO B 1 581 ? -11.344 36.562 -0.952 1 95.94 581 PRO B C 1
ATOM 9658 O O . PRO B 1 581 ? -10.117 36.625 -0.852 1 95.94 581 PRO B O 1
ATOM 9661 N N . LYS B 1 582 ? -12.102 37.312 -0.296 1 95.38 582 LYS B N 1
ATOM 9662 C CA . LYS B 1 582 ? -11.648 38.531 0.373 1 95.38 582 LYS B CA 1
ATOM 9663 C C . LYS B 1 582 ? -10.578 38.219 1.416 1 95.38 582 LYS B C 1
ATOM 9665 O O . LYS B 1 582 ? -9.539 38.875 1.46 1 95.38 582 LYS B O 1
ATOM 9670 N N . PRO B 1 583 ? -10.82 37.25 2.281 1 95 583 PRO B N 1
ATOM 9671 C CA . PRO B 1 583 ? -9.805 37.031 3.309 1 95 583 PRO B CA 1
ATOM 9672 C C . PRO B 1 583 ? -8.438 36.688 2.717 1 95 583 PRO B C 1
ATOM 9674 O O . PRO B 1 583 ? -7.41 37.156 3.219 1 95 583 PRO B O 1
ATOM 9677 N N . VAL B 1 584 ? -8.398 35.906 1.65 1 97.06 584 VAL B N 1
ATOM 9678 C CA . VAL B 1 584 ? -7.148 35.562 0.992 1 97.06 584 VAL B CA 1
ATOM 9679 C C . VAL B 1 584 ? -6.551 36.781 0.306 1 97.06 584 VAL B C 1
ATOM 9681 O O . VAL B 1 584 ? -5.344 37.031 0.399 1 97.06 584 VAL B O 1
ATOM 9684 N N . GLN B 1 585 ? -7.406 37.562 -0.307 1 97 585 GLN B N 1
ATOM 9685 C CA . GLN B 1 585 ? -6.945 38.812 -0.938 1 97 585 GLN B CA 1
ATOM 9686 C C . GLN B 1 585 ? -6.371 39.781 0.095 1 97 585 GLN B C 1
ATOM 9688 O O . GLN B 1 585 ? -5.332 40.406 -0.138 1 97 585 GLN B O 1
ATOM 9693 N N . ASP B 1 586 ? -7.078 39.906 1.216 1 94.69 586 ASP B N 1
ATOM 9694 C CA . ASP B 1 586 ? -6.602 40.781 2.287 1 94.69 586 ASP B CA 1
ATOM 9695 C C . ASP B 1 586 ? -5.199 40.375 2.742 1 94.69 586 ASP B C 1
ATOM 9697 O O . ASP B 1 586 ? -4.344 41.219 2.979 1 94.69 586 ASP B O 1
ATOM 9701 N N . ALA B 1 587 ? -5.023 39.094 2.922 1 95.69 587 ALA B N 1
ATOM 9702 C CA . ALA B 1 587 ? -3.711 38.594 3.32 1 95.69 587 ALA B CA 1
ATOM 9703 C C . ALA B 1 587 ? -2.65 38.938 2.279 1 95.69 587 ALA B C 1
ATOM 9705 O O . ALA B 1 587 ? -1.542 39.344 2.625 1 95.69 587 ALA B O 1
ATOM 9706 N N . LEU B 1 588 ? -2.969 38.781 1.003 1 97.56 588 LEU B N 1
ATOM 9707 C CA . LEU B 1 588 ? -2.02 39.062 -0.069 1 97.56 588 LEU B CA 1
ATOM 9708 C C . LEU B 1 588 ? -1.758 40.562 -0.19 1 97.56 588 LEU B C 1
ATOM 9710 O O . LEU B 1 588 ? -0.669 40.969 -0.597 1 97.56 588 LEU B O 1
ATOM 9714 N N . ASP B 1 589 ? -2.771 41.344 0.2 1 96.38 589 ASP B N 1
ATOM 9715 C CA . ASP B 1 589 ? -2.551 42.781 0.282 1 96.38 589 ASP B CA 1
ATOM 9716 C C . ASP B 1 589 ? -1.524 43.125 1.361 1 96.38 589 ASP B C 1
ATOM 9718 O O . ASP B 1 589 ? -0.709 44.031 1.188 1 96.38 589 ASP B O 1
ATOM 9722 N N . VAL B 1 590 ? -1.625 42.438 2.426 1 94.38 590 VAL B N 1
ATOM 9723 C CA . VAL B 1 590 ? -0.625 42.625 3.475 1 94.38 590 VAL B CA 1
ATOM 9724 C C . VAL B 1 590 ? 0.751 42.219 2.947 1 94.38 590 VAL B C 1
ATOM 9726 O O . VAL B 1 590 ? 1.744 42.906 3.199 1 94.38 590 VAL B O 1
ATOM 9729 N N . PHE B 1 591 ? 0.837 41.125 2.236 1 96.81 591 PHE B N 1
ATOM 9730 C CA . PHE B 1 591 ? 2.074 40.688 1.593 1 96.81 591 PHE B CA 1
ATOM 9731 C C . PHE B 1 591 ? 2.662 41.812 0.75 1 96.81 591 PHE B C 1
ATOM 9733 O O . PHE B 1 591 ? 3.857 42.125 0.837 1 96.81 591 PHE B O 1
ATOM 9740 N N . GLU B 1 592 ? 1.814 42.406 -0.022 1 97.56 592 GLU B N 1
ATOM 9741 C CA . GLU B 1 592 ? 2.246 43.5 -0.899 1 97.56 592 GLU B CA 1
ATOM 9742 C C . GLU B 1 592 ? 2.803 44.688 -0.096 1 97.56 592 GLU B C 1
ATOM 9744 O O . GLU B 1 592 ? 3.82 45.25 -0.469 1 97.56 592 GLU B O 1
ATOM 9749 N N . LYS B 1 593 ? 2.113 44.969 0.942 1 95.69 593 LYS B N 1
ATOM 9750 C CA . LYS B 1 593 ? 2.549 46.062 1.802 1 95.69 593 LYS B CA 1
ATOM 9751 C C . LYS B 1 593 ? 3.92 45.781 2.404 1 95.69 593 LYS B C 1
ATOM 9753 O O . LYS B 1 593 ? 4.805 46.625 2.383 1 95.69 593 LYS B O 1
ATOM 9758 N N . ILE B 1 594 ? 4.074 44.625 2.943 1 95.62 594 ILE B N 1
ATOM 9759 C CA . ILE B 1 594 ? 5.336 44.219 3.559 1 95.62 594 ILE B CA 1
ATOM 9760 C C . ILE B 1 594 ? 6.445 44.219 2.51 1 95.62 594 ILE B C 1
ATOM 9762 O O . ILE B 1 594 ? 7.562 44.656 2.781 1 95.62 594 ILE B O 1
ATOM 9766 N N . LEU B 1 595 ? 6.117 43.719 1.347 1 97.31 595 LEU B N 1
ATOM 9767 C CA . LEU B 1 595 ? 7.059 43.688 0.233 1 97.31 595 LEU B CA 1
ATOM 9768 C C . LEU B 1 595 ? 7.527 45.094 -0.108 1 97.31 595 LEU B C 1
ATOM 9770 O O . LEU B 1 595 ? 8.727 45.344 -0.29 1 97.31 595 LEU B O 1
ATOM 9774 N N . GLY B 1 596 ? 6.621 46.031 -0.186 1 97.25 596 GLY B N 1
ATOM 9775 C CA . GLY B 1 596 ? 6.965 47.406 -0.439 1 97.25 596 GLY B CA 1
ATOM 9776 C C . GLY B 1 596 ? 7.898 48 0.605 1 97.25 596 GLY B C 1
ATOM 9777 O O . GLY B 1 596 ? 8.844 48.719 0.27 1 97.25 596 GLY B O 1
ATOM 9778 N N . GLU B 1 597 ? 7.652 47.656 1.794 1 95.62 597 GLU B N 1
ATOM 9779 C CA . GLU B 1 597 ? 8.5 48.156 2.883 1 95.62 597 GLU B CA 1
ATOM 9780 C C . GLU B 1 597 ? 9.914 47.594 2.768 1 95.62 597 GLU B C 1
ATOM 9782 O O . GLU B 1 597 ? 10.891 48.281 2.992 1 95.62 597 GLU B O 1
ATOM 9787 N N . LEU B 1 598 ? 10 46.312 2.475 1 96.12 598 LEU B N 1
ATOM 9788 C CA . LEU B 1 598 ? 11.32 45.719 2.34 1 96.12 598 LEU B CA 1
ATOM 9789 C C . LEU B 1 598 ? 12.07 46.312 1.148 1 96.12 598 LEU B C 1
ATOM 9791 O O . LEU B 1 598 ? 13.273 46.562 1.234 1 96.12 598 LEU B O 1
ATOM 9795 N N . GLU B 1 599 ? 11.352 46.562 0.053 1 96.56 599 GLU B N 1
ATOM 9796 C CA . GLU B 1 599 ? 11.938 47.156 -1.136 1 96.56 599 GLU B CA 1
ATOM 9797 C C . GLU B 1 599 ? 12.539 48.531 -0.815 1 96.56 599 GLU B C 1
ATOM 9799 O O . GLU B 1 599 ? 13.586 48.875 -1.352 1 96.56 599 GLU B O 1
ATOM 9804 N N . ALA B 1 600 ? 11.906 49.156 0.057 1 94.88 600 ALA B N 1
ATOM 9805 C CA . ALA B 1 600 ? 12.352 50.5 0.421 1 94.88 600 ALA B CA 1
ATOM 9806 C C . ALA B 1 600 ? 13.609 50.438 1.281 1 94.88 600 ALA B C 1
ATOM 9808 O O . ALA B 1 600 ? 14.367 51.406 1.348 1 94.88 600 ALA B O 1
ATOM 9809 N N . LEU B 1 601 ? 13.797 49.344 1.885 1 92.94 601 LEU B N 1
ATOM 9810 C CA . LEU B 1 601 ? 14.914 49.219 2.816 1 92.94 601 LEU B CA 1
ATOM 9811 C C . LEU B 1 601 ? 16.141 48.656 2.113 1 92.94 601 LEU B C 1
ATOM 9813 O O . LEU B 1 601 ? 17.266 48.906 2.551 1 92.94 601 LEU B O 1
ATOM 9817 N N . ILE B 1 602 ? 15.977 47.844 1.087 1 87.81 602 ILE B N 1
ATOM 9818 C CA . ILE B 1 602 ? 17.141 47.219 0.481 1 87.81 602 ILE B CA 1
ATOM 9819 C C . ILE B 1 602 ? 17.188 47.531 -1.009 1 87.81 602 ILE B C 1
ATOM 9821 O O . ILE B 1 602 ? 16.156 47.812 -1.629 1 87.81 602 ILE B O 1
#

Radius of gyration: 35.49 Å; Cα contacts (8 Å, |Δi|>4): 1706; chains: 2; bounding box: 81×101×89 Å

pLDDT: mean 93.83, std 7.67, range [22.69, 98.75]

=== Feature glossary ===
The record interleaves many kinds of information about one protein. Here is each kind framed as the question it answers.

Q: What does the local fold look like, residue by residue?
A: A 3Di character summarizes, for each residue, the relative orientation of the Cα frame of its nearest spatial neighbor. Because it encodes fold topology rather than chemistry, 3Di alignments detect remote structural similarity that sequence alignment misses.

Q: Which residues are in helices, strands, or loops?
A: Secondary structure is the local, repeating backbone conformation. DSSP classifies it into eight states by reading the hydrogen-bond network: three helix types (H, G, I), two β types (E, B), two non-regular types (T, S), and unstructured coil (-).

Q: How big and how compact is the whole molecule?
A: Three whole-structure scalars: the radius of gyration (RMS distance of Cα from centroid, in Å), the count of Cα–Cα contacts (pairs closer than 8 Å and separated by more than four residues in sequence — i.e. tertiary, not local, contacts), and the bounding-box dimensions. Together they distinguish compact globular folds from extended fibres or disordered chains.

Q: How confident is the AlphaFold model at each residue?
A: For AlphaFold models, the B-factor field carries pLDDT — the model's own estimate of local accuracy on a 0–100 scale. Regions with pLDDT<50 should be treated as essentially unmodeled; they often correspond to intrinsically disordered segments.

Q: What family and function is it annotated with?
A: Functional annotations link the protein to curated databases. InterPro entries identify conserved domains and families by matching the sequence against member-database signatures (Pfam, PROSITE, CDD, …). Gene Ontology (GO) terms describe molecular function, biological process, and cellular component in a controlled vocabulary. CATH places the structure in a hierarchical fold classification (Class/Architecture/Topology/Homologous-superfamily). The organism is the source species.

Q: What known structures does this most resemble?
A: Nearest PDB neighbors are the top structural matches found by Foldseek when searching this structure against the entire Protein Data Bank. Each hit reports a TM-score (0 to 1; >0.5 almost always implies the same fold) and an E-value. These are *structural* homologs — they may share no detectable sequence similarity.

Q: Which residues are buried vs exposed?
A: Solvent-accessible surface area (SASA) is the area in Å² traced out by the centre of a 1.4 Å probe sphere (a water molecule) rolled over the protein's van der Waals surface (Shrake–Rupley / Lee–Richards construction). Buried residues have near-zero SASA; fully exposed residues can exceed 200 Å². The total SASA scales roughly with the number of surface residues.

Q: What are the backbone torsion angles?
A: φ (phi) and ψ (psi) are the two rotatable backbone dihedrals per residue: φ is the C(i-1)–N–Cα–C torsion, ψ is the N–Cα–C–N(i+1) torsion, both in degrees on (−180°, 180°]. α-helical residues cluster near (−60°, −45°); β-strand residues near (−120°, +130°). A Ramachandran plot is simply a scatter of (φ, ψ) for every residue.

Q: Are the domains correctly placed relative to each other?
A: Predicted aligned error is AlphaFold's pairwise confidence. Unlike pLDDT (per-residue), PAE is per-residue-pair and captures whether two parts of the structure are correctly placed relative to each other. Units are ångströms of expected positional error.

Q: What if only a Cα trace is available?
A: P-SEA three-state annotation labels each residue as helix, strand, or coil based purely on the geometry of the Cα trace. It serves as a fallback when the full backbone (and thus DSSP) is unavailable.

Q: What is the amino-acid chain?
A: This is the polypeptide sequence — one letter per residue, N-terminus first. Length ranges from a few dozen residues for small domains to over a thousand for large multi-domain proteins.

Q: What do the rendered images show?
A: The six renders are orthographic views along the three Cartesian axes in both directions. Representation (cartoon, sticks, or surface) and color scheme (sequence-rainbow or by-chain) vary across proteins so the training set covers all the common visualization conventions.

Q: What do the diagnostic plots show?
A: Plot images: a contact map (which residues are close in 3D, as an N×N binary image), a Ramachandran scatter (backbone torsion angles, revealing secondary-structure composition at a glance), and — for AlphaFold structures — a PAE heatmap (pairwise prediction confidence).

Q: How mobile is each atom in the crystal?
A: B-factor (Debye–Waller factor) reflects atomic displacement in the crystal lattice. It is an experimental observable (units Å²), not a prediction; low values mean the atom is pinned down, high values mean it moves or is heterogeneous across the crystal.

Q: Where is each backbone atom in 3D?
A: The mmCIF table is the protein's shape written out atom by atom. For each backbone N, Cα, C, and carbonyl O, it records an (x, y, z) coordinate triple in Å plus the residue type, chain letter, and residue number.